Protein AF-0000000086144059 (afdb_homodimer)

Sequence (1242 aa):
MADAPVRRPHKRPRPQSSCAICHRRKVKCSKTLPCLQCQKHGCPDECRYDGLQPSRTSVTITPANAAEQAVTGHDAATTNTSDAELRSHLDSADASRQYIHGIIQADKLQVWKESKYAPHTWDSNSGTPRGRTYSTGVLPVFDPVMIYIGRQALSHHDIEPNETVTRRKSRMADLIQGTAESLYADLPPITTCLELIAQYYETWHTVLALIDRSAFDKSFDDMLAEPQKKTSACWEVTCALVLALANATFASHEARISAERVERWLDMASGLLALMSWCGENSLDLIKASALLSLAEQVLSVDATAAYIRSGTTVRGAMALGLHMRKRDQNPACAEVPVEESLWNAIVEIDQYACLAAGLEPAVPESAVSDAIAYSNGRDLGSDYDLDEHCLRRLLTRSLYVRHKILAVLNGQKHLMIEQTVELSTALSKAFAPISTNQDVPPNFKTFQYDYIFFIYRRYMSALHRVFATQDGEPAYYICRSMAARLARKHLRETCKAWRTDSDPSPFTALLGAKGLMFRCETEHAVVMLCYELYRKADQIQRVLLSVEGGREGLTETLRGFIQMAKAKVKEKQFPQRCFMISAMVDAHNQFAAECEVTSVEYSRAMAVVGSEVKRLIEGSMADAPVRRPHKRPRPQSSCAICHRRKVKCSKTLPCLQCQKHGCPDECRYDGLQPSRTSVTITPANAAEQAVTGHDAATTNTSDAELRSHLDSADASRQYIHGIIQADKLQVWKESKYAPHTWDSNSGTPRGRTYSTGVLPVFDPVMIYIGRQALSHHDIEPNETVTRRKSRMADLIQGTAESLYADLPPITTCLELIAQYYETWHTVLALIDRSAFDKSFDDMLAEPQKKTSACWEVTCALVLALANATFASHEARISAERVERWLDMASGLLALMSWCGENSLDLIKASALLSLAEQVLSVDATAAYIRSGTTVRGAMALGLHMRKRDQNPACAEVPVEESLWNAIVEIDQYACLAAGLEPAVPESAVSDAIAYSNGRDLGSDYDLDEHCLRRLLTRSLYVRHKILAVLNGQKHLMIEQTVELSTALSKAFAPISTNQDVPPNFKTFQYDYIFFIYRRYMSALHRVFATQDGEPAYYICRSMAARLARKHLRETCKAWRTDSDPSPFTALLGAKGLMFRCETEHAVVMLCYELYRKADQIQRVLLSVEGGREGLTETLRGFIQMAKAKVKEKQFPQRCFMISAMVDAHNQFAAECEVTSVEYSRAMAVVGSEVKRLIEGS

pLDDT: mean 75.25, std 21.13, range [19.88, 97.88]

Structure (mmCIF, N/CA/C/O backbone):
data_AF-0000000086144059-model_v1
#
loop_
_entity.id
_entity.type
_entity.pdbx_description
1 polymer 'Zn(2)-C6 fungal-type domain-containing protein'
#
loop_
_atom_site.group_PDB
_atom_site.id
_atom_site.type_symbol
_atom_site.label_atom_id
_atom_site.label_alt_id
_atom_site.label_comp_id
_atom_site.label_asym_id
_atom_site.label_entity_id
_atom_site.label_seq_id
_atom_site.pdbx_PDB_ins_code
_atom_site.Cartn_x
_atom_site.Cartn_y
_atom_site.Cartn_z
_atom_site.occupancy
_atom_site.B_iso_or_equiv
_atom_site.auth_seq_id
_atom_site.auth_comp_id
_atom_site.auth_asym_id
_atom_site.auth_atom_id
_atom_site.pdbx_PDB_model_num
ATOM 1 N N . MET A 1 1 ? -19.641 -19.938 66.312 1 22.5 1 MET A N 1
ATOM 2 C CA . MET A 1 1 ? -18.281 -19.828 65.75 1 22.5 1 MET A CA 1
ATOM 3 C C . MET A 1 1 ? -18.109 -20.703 64.562 1 22.5 1 MET A C 1
ATOM 5 O O . MET A 1 1 ? -17.531 -21.797 64.625 1 22.5 1 MET A O 1
ATOM 9 N N . ALA A 1 2 ? -19.062 -20.797 63.75 1 29.08 2 ALA A N 1
ATOM 10 C CA . ALA A 1 2 ? -19.234 -21.828 62.719 1 29.08 2 ALA A CA 1
ATOM 11 C C . ALA A 1 2 ? -18.125 -21.781 61.688 1 29.08 2 ALA A C 1
ATOM 13 O O . ALA A 1 2 ? -17.734 -20.688 61.25 1 29.08 2 ALA A O 1
ATOM 14 N N . ASP A 1 3 ? -17.188 -22.766 61.656 1 27.58 3 ASP A N 1
ATOM 15 C CA . ASP A 1 3 ? -15.891 -22.906 61 1 27.58 3 ASP A CA 1
ATOM 16 C C . ASP A 1 3 ? -16.031 -22.75 59.5 1 27.58 3 ASP A C 1
ATOM 18 O O . ASP A 1 3 ? -16.984 -23.25 58.906 1 27.58 3 ASP A O 1
ATOM 22 N N . ALA A 1 4 ? -15.531 -21.688 58.938 1 34.12 4 ALA A N 1
ATOM 23 C CA . ALA A 1 4 ? -15.672 -21.266 57.562 1 34.12 4 ALA A CA 1
ATOM 24 C C . ALA A 1 4 ? -15.289 -22.391 56.594 1 34.12 4 ALA A C 1
ATOM 26 O O . ALA A 1 4 ? -14.32 -23.125 56.844 1 34.12 4 ALA A O 1
ATOM 27 N N . PRO A 1 5 ? -16.188 -22.969 55.781 1 31.84 5 PRO A N 1
ATOM 28 C CA . PRO A 1 5 ? -15.961 -24.172 54.969 1 31.84 5 PRO A CA 1
ATOM 29 C C . PRO A 1 5 ? -14.688 -24.078 54.125 1 31.84 5 PRO A C 1
ATOM 31 O O . PRO A 1 5 ? -14.336 -23 53.656 1 31.84 5 PRO A O 1
ATOM 34 N N . VAL A 1 6 ? -13.617 -24.781 54.438 1 32.59 6 VAL A N 1
ATOM 35 C CA . VAL A 1 6 ? -12.289 -24.938 53.844 1 32.59 6 VAL A CA 1
ATOM 36 C C . VAL A 1 6 ? -12.414 -25.266 52.344 1 32.59 6 VAL A C 1
ATOM 38 O O . VAL A 1 6 ? -13.008 -26.281 52 1 32.59 6 VAL A O 1
ATOM 41 N N . ARG A 1 7 ? -12.594 -24.266 51.5 1 32.31 7 ARG A N 1
ATOM 42 C CA . ARG A 1 7 ? -12.727 -24.516 50.062 1 32.31 7 ARG A CA 1
ATOM 43 C C . ARG A 1 7 ? -11.641 -25.453 49.562 1 32.31 7 ARG A C 1
ATOM 45 O O . ARG A 1 7 ? -10.461 -25.25 49.812 1 32.31 7 ARG A O 1
ATOM 52 N N . ARG A 1 8 ? -11.977 -26.719 49.219 1 31.34 8 ARG A N 1
ATOM 53 C CA . ARG A 1 8 ? -11.117 -27.797 48.75 1 31.34 8 ARG A CA 1
ATOM 54 C C . ARG A 1 8 ? -10.242 -27.344 47.594 1 31.34 8 ARG A C 1
ATOM 56 O O . ARG A 1 8 ? -10.664 -26.516 46.781 1 31.34 8 ARG A O 1
ATOM 63 N N . PRO A 1 9 ? -8.922 -27.578 47.625 1 31.41 9 PRO A N 1
ATOM 64 C CA . PRO A 1 9 ? -7.926 -27.219 46.625 1 31.41 9 PRO A CA 1
ATOM 65 C C . PRO A 1 9 ? -8.289 -27.734 45.25 1 31.41 9 PRO A C 1
ATOM 67 O O . PRO A 1 9 ? -8.703 -28.891 45.094 1 31.41 9 PRO A O 1
ATOM 70 N N . HIS A 1 10 ? -8.828 -26.938 44.344 1 31.7 10 HIS A N 1
ATOM 71 C CA . HIS A 1 10 ? -9.219 -27.344 43 1 31.7 10 HIS A CA 1
ATOM 72 C C . HIS A 1 10 ? -8.125 -28.156 42.312 1 31.7 10 HIS A C 1
ATOM 74 O O . HIS A 1 10 ? -6.957 -27.766 42.344 1 31.7 10 HIS A O 1
ATOM 80 N N . LYS A 1 11 ? -8.18 -29.516 42.281 1 30.98 11 LYS A N 1
ATOM 81 C CA . LYS A 1 11 ? -7.293 -30.453 41.625 1 30.98 11 LYS A CA 1
ATOM 82 C C . LYS A 1 11 ? -6.852 -29.906 40.25 1 30.98 11 LYS A C 1
ATOM 84 O O . LYS A 1 11 ? -7.629 -29.25 39.562 1 30.98 11 LYS A O 1
ATOM 89 N N . ARG A 1 12 ? -5.59 -29.875 40.031 1 33.19 12 ARG A N 1
ATOM 90 C CA . ARG A 1 12 ? -4.867 -29.531 38.812 1 33.19 12 ARG A CA 1
ATOM 91 C C . ARG A 1 12 ? -5.438 -30.266 37.594 1 33.19 12 ARG A C 1
ATOM 93 O O . ARG A 1 12 ? -5.664 -31.469 37.656 1 33.19 12 ARG A O 1
ATOM 100 N N . PRO A 1 13 ? -6.066 -29.719 36.656 1 37.62 13 PRO A N 1
ATOM 101 C CA . PRO A 1 13 ? -6.633 -30.469 35.5 1 37.62 13 PRO A CA 1
ATOM 102 C C . PRO A 1 13 ? -5.625 -31.422 34.875 1 37.62 13 PRO A C 1
ATOM 104 O O . PRO A 1 13 ? -4.457 -31.062 34.688 1 37.62 13 PRO A O 1
ATOM 107 N N . ARG A 1 14 ? -5.648 -32.781 34.906 1 39.62 14 ARG A N 1
ATOM 108 C CA . ARG A 1 14 ? -4.855 -33.875 34.312 1 39.62 14 ARG A CA 1
ATOM 109 C C . ARG A 1 14 ? -4.57 -33.594 32.844 1 39.62 14 ARG A C 1
ATOM 111 O O . ARG A 1 14 ? -5.449 -33.156 32.094 1 39.62 14 ARG A O 1
ATOM 118 N N . PRO A 1 15 ? -3.275 -33.688 32.469 1 44.28 15 PRO A N 1
ATOM 119 C CA . PRO A 1 15 ? -2.883 -33.5 31.062 1 44.28 15 PRO A CA 1
ATOM 120 C C . PRO A 1 15 ? -3.621 -34.438 30.109 1 44.28 15 PRO A C 1
ATOM 122 O O . PRO A 1 15 ? -3.873 -35.594 30.453 1 44.28 15 PRO A O 1
ATOM 125 N N . GLN A 1 16 ? -4.34 -34.094 29.188 1 52.22 16 GLN A N 1
ATOM 126 C CA . GLN A 1 16 ? -5.156 -34.844 28.25 1 52.22 16 GLN A CA 1
ATOM 127 C C . GLN A 1 16 ? -4.312 -35.875 27.484 1 52.22 16 GLN A C 1
ATOM 129 O O . GLN A 1 16 ? -3.338 -35.5 26.828 1 52.22 16 GLN A O 1
ATOM 134 N N . SER A 1 17 ? -4.34 -37.156 27.719 1 60.94 17 SER A N 1
ATOM 135 C CA . SER A 1 17 ? -3.586 -38.281 27.156 1 60.94 17 SER A CA 1
ATOM 136 C C . SER A 1 17 ? -4.117 -38.688 25.781 1 60.94 17 SER A C 1
ATOM 138 O O . SER A 1 17 ? -3.5 -39.469 25.078 1 60.94 17 SER A O 1
ATOM 140 N N . SER A 1 18 ? -5.258 -38.219 25.344 1 66.44 18 SER A N 1
ATOM 141 C CA . SER A 1 18 ? -5.863 -38.531 24.062 1 66.44 18 SER A CA 1
ATOM 142 C C . SER A 1 18 ? -5.605 -37.438 23.031 1 66.44 18 SER A C 1
ATOM 144 O O . SER A 1 18 ? -5.371 -36.281 23.391 1 66.44 18 SER A O 1
ATOM 146 N N . CYS A 1 19 ? -5.469 -37.875 21.688 1 65.94 19 CYS A N 1
ATOM 147 C CA . CYS A 1 19 ? -5.312 -36.875 20.641 1 65.94 19 CYS A CA 1
ATOM 148 C C . CYS A 1 19 ? -6.527 -35.969 20.594 1 65.94 19 CYS A C 1
ATOM 150 O O . CYS A 1 19 ? -7.602 -36.312 21.078 1 65.94 19 CYS A O 1
ATOM 152 N N . ALA A 1 20 ? -6.469 -34.906 20.109 1 69.62 20 ALA A N 1
ATOM 153 C CA . ALA A 1 20 ? -7.5 -33.875 20.125 1 69.62 20 ALA A CA 1
ATOM 154 C C . ALA A 1 20 ? -8.773 -34.344 19.453 1 69.62 20 ALA A C 1
ATOM 156 O O . ALA A 1 20 ? -9.883 -34 19.875 1 69.62 20 ALA A O 1
ATOM 157 N N . ILE A 1 21 ? -8.672 -35.219 18.516 1 71.62 21 ILE A N 1
ATOM 158 C CA . ILE A 1 21 ? -9.812 -35.781 17.781 1 71.62 21 ILE A CA 1
ATOM 159 C C . ILE A 1 21 ? -10.508 -36.844 18.625 1 71.62 21 ILE A C 1
ATOM 161 O O . ILE A 1 21 ? -11.734 -36.844 18.766 1 71.62 21 ILE A O 1
ATOM 165 N N . CYS A 1 22 ? -9.758 -37.625 19.188 1 70.56 22 CYS A N 1
ATOM 166 C CA . CYS A 1 22 ? -10.297 -38.688 20.031 1 70.56 22 CYS A CA 1
ATOM 167 C C . CYS A 1 22 ? -10.922 -38.125 21.297 1 70.56 22 CYS A C 1
ATOM 169 O O . CYS A 1 22 ? -11.961 -38.625 21.766 1 70.56 22 CYS A O 1
ATOM 171 N N . HIS A 1 23 ? -10.422 -37.031 21.781 1 71.94 23 HIS A N 1
ATOM 172 C CA . HIS A 1 23 ? -10.953 -36.344 22.938 1 71.94 23 HIS A CA 1
ATOM 173 C C . HIS A 1 23 ? -12.297 -35.688 22.625 1 71.94 23 HIS A C 1
ATOM 175 O O . HIS A 1 23 ? -13.242 -35.781 23.406 1 71.94 23 HIS A O 1
ATOM 181 N N . ARG A 1 24 ? -12.406 -35.25 21.5 1 66.81 24 ARG A N 1
ATOM 182 C CA . ARG A 1 24 ? -13.625 -34.594 21.047 1 66.81 24 ARG A CA 1
ATOM 183 C C . ARG A 1 24 ? -14.719 -35.594 20.766 1 66.81 24 ARG A C 1
ATOM 185 O O . ARG A 1 24 ? -15.891 -35.375 21.062 1 66.81 24 ARG A O 1
ATOM 192 N N . ARG A 1 25 ? -14.344 -36.688 20.312 1 65.62 25 ARG A N 1
ATOM 193 C CA . ARG A 1 25 ? -15.281 -37.75 19.938 1 65.62 25 ARG A CA 1
ATOM 194 C C . ARG A 1 25 ? -15.555 -38.688 21.109 1 65.62 25 ARG A C 1
ATOM 196 O O . ARG A 1 25 ? -16.375 -39.594 21 1 65.62 25 ARG A O 1
ATOM 203 N N . LYS A 1 26 ? -14.93 -38.406 22.203 1 65.44 26 LYS A N 1
ATOM 204 C CA . LYS A 1 26 ? -15.031 -39.188 23.438 1 65.44 26 LYS A CA 1
ATOM 205 C C . LYS A 1 26 ? -14.82 -40.656 23.156 1 65.44 26 LYS A C 1
ATOM 207 O O . LYS A 1 26 ? -15.539 -41.5 23.688 1 65.44 26 LYS A O 1
ATOM 212 N N . VAL A 1 27 ? -13.797 -40.969 22.172 1 74.69 27 VAL A N 1
ATOM 213 C CA . VAL A 1 27 ? -13.43 -42.344 21.906 1 74.69 27 VAL A CA 1
ATOM 214 C C . VAL A 1 27 ? -12.062 -42.656 22.516 1 74.69 27 VAL A C 1
ATOM 216 O O . VAL A 1 27 ? -11.281 -41.719 22.781 1 74.69 27 VAL A O 1
ATOM 219 N N . LYS A 1 28 ? -11.859 -43.938 22.797 1 73.25 28 LYS A N 1
ATOM 220 C CA . LYS A 1 28 ? -10.578 -44.375 23.375 1 73.25 28 LYS A CA 1
ATOM 221 C C . LYS A 1 28 ? -9.453 -44.219 22.359 1 73.25 28 LYS A C 1
ATOM 223 O O . LYS A 1 28 ? -9.477 -44.812 21.281 1 73.25 28 LYS A O 1
ATOM 228 N N . CYS A 1 29 ? -8.461 -43.281 22.609 1 70.12 29 CYS A N 1
ATOM 229 C CA . CYS A 1 29 ? -7.316 -42.969 21.766 1 70.12 29 CYS A CA 1
ATOM 230 C C . CYS A 1 29 ? -6.215 -44 21.938 1 70.12 29 CYS A C 1
ATOM 232 O O . CYS A 1 29 ? -5.949 -44.469 23.047 1 70.12 29 CYS A O 1
ATOM 234 N N . SER A 1 30 ? -5.703 -44.531 20.938 1 69.69 30 SER A N 1
ATOM 235 C CA . SER A 1 30 ? -4.621 -45.5 21.047 1 69.69 30 SER A CA 1
ATOM 236 C C . SER A 1 30 ? -3.316 -44.844 21.469 1 69.69 30 SER A C 1
ATOM 238 O O . SER A 1 30 ? -2.283 -45.5 21.578 1 69.69 30 SER A O 1
ATOM 240 N N . LYS A 1 31 ? -3.26 -43.562 21.703 1 67.06 31 LYS A N 1
ATOM 241 C CA . LYS A 1 31 ? -2.135 -42.75 22.141 1 67.06 31 LYS A CA 1
ATOM 242 C C . LYS A 1 31 ? -0.945 -42.875 21.203 1 67.06 31 LYS A C 1
ATOM 244 O O . LYS A 1 31 ? 0.203 -42.688 21.609 1 67.06 31 LYS A O 1
ATOM 249 N N . THR A 1 32 ? -1.308 -43.219 19.938 1 65.94 32 THR A N 1
ATOM 250 C CA . THR A 1 32 ? -0.311 -43.219 18.875 1 65.94 32 THR A CA 1
ATOM 251 C C . THR A 1 32 ? -0.53 -42.031 17.953 1 65.94 32 THR A C 1
ATOM 253 O O . THR A 1 32 ? -1.619 -41.438 17.922 1 65.94 32 THR A O 1
ATOM 256 N N . LEU A 1 33 ? 0.548 -41.406 17.453 1 63.09 33 LEU A N 1
ATOM 257 C CA . LEU A 1 33 ? 0.432 -40.312 16.484 1 63.09 33 LEU A CA 1
ATOM 258 C C . LEU A 1 33 ? 0.779 -40.812 15.078 1 63.09 33 LEU A C 1
ATOM 260 O O . LEU A 1 33 ? 1.933 -41.125 14.797 1 63.09 33 LEU A O 1
ATOM 264 N N . PRO A 1 34 ? -0.367 -40.875 14.094 1 65.19 34 PRO A N 1
ATOM 265 C CA . PRO A 1 34 ? -1.793 -40.656 14.352 1 65.19 34 PRO A CA 1
ATOM 266 C C . PRO A 1 34 ? -2.438 -41.812 15.125 1 65.19 34 PRO A C 1
ATOM 268 O O . PRO A 1 34 ? -2.006 -42.969 15.008 1 65.19 34 PRO A O 1
ATOM 271 N N . CYS A 1 35 ? -3.416 -41.5 15.844 1 67.94 35 CYS A N 1
ATOM 272 C CA . CYS A 1 35 ? -4.02 -42.531 16.656 1 67.94 35 CYS A CA 1
ATOM 273 C C . CYS A 1 35 ? -4.875 -43.469 15.797 1 67.94 35 CYS A C 1
ATOM 275 O O . CYS A 1 35 ? -5.32 -43.062 14.719 1 67.94 35 CYS A O 1
ATOM 277 N N . LEU A 1 36 ? -4.902 -44.719 16.125 1 69.06 36 LEU A N 1
ATOM 278 C CA . LEU A 1 36 ? -5.586 -45.75 15.375 1 69.06 36 LEU A CA 1
ATOM 279 C C . LEU A 1 36 ? -7.02 -45.344 15.062 1 69.06 36 LEU A C 1
ATOM 281 O O . LEU A 1 36 ? -7.566 -45.75 14.023 1 69.06 36 LEU A O 1
ATOM 285 N N . GLN A 1 37 ? -7.551 -44.5 15.812 1 72.5 37 GLN A N 1
ATOM 286 C CA . GLN A 1 37 ? -8.914 -44.031 15.609 1 72.5 37 GLN A CA 1
ATOM 287 C C . GLN A 1 37 ? -8.961 -42.969 14.508 1 72.5 37 GLN A C 1
ATOM 289 O O . GLN A 1 37 ? -9.852 -43 13.656 1 72.5 37 GLN A O 1
ATOM 294 N N . CYS A 1 38 ? -8.047 -42.156 14.555 1 66.56 38 CYS A N 1
ATOM 295 C CA . CYS A 1 38 ? -7.957 -41.125 13.508 1 66.56 38 CYS A CA 1
ATOM 296 C C . CYS A 1 38 ? -7.645 -41.781 12.156 1 66.56 38 CYS A C 1
ATOM 298 O O . CYS A 1 38 ? -8.156 -41.312 11.133 1 66.56 38 CYS A O 1
ATOM 300 N N . GLN A 1 39 ? -6.914 -42.812 12.141 1 65.31 39 GLN A N 1
ATOM 301 C CA . GLN A 1 39 ? -6.637 -43.594 10.953 1 65.31 39 GLN A CA 1
ATOM 302 C C . GLN A 1 39 ? -7.91 -44.281 10.43 1 65.31 39 GLN A C 1
ATOM 304 O O . GLN A 1 39 ? -8.18 -44.25 9.227 1 65.31 39 GLN A O 1
ATOM 309 N N . LYS A 1 40 ? -8.648 -44.875 11.336 1 66.69 40 LYS A N 1
ATOM 310 C CA . LYS A 1 40 ? -9.867 -45.594 10.992 1 66.69 40 LYS A CA 1
ATOM 311 C C . LYS A 1 40 ? -10.945 -44.656 10.477 1 66.69 40 LYS A C 1
ATOM 313 O O . LYS A 1 40 ? -11.727 -45.031 9.586 1 66.69 40 LYS A O 1
ATOM 318 N N . HIS A 1 41 ? -10.906 -43.5 10.984 1 66.69 41 HIS A N 1
ATOM 319 C CA . HIS A 1 41 ? -11.977 -42.562 10.625 1 66.69 41 HIS A CA 1
ATOM 320 C C . HIS A 1 41 ? -11.523 -41.625 9.531 1 66.69 41 HIS A C 1
ATOM 322 O O . HIS A 1 41 ? -12.211 -40.625 9.227 1 66.69 41 HIS A O 1
ATOM 328 N N . GLY A 1 42 ? -10.406 -41.938 8.969 1 53.56 42 GLY A N 1
ATOM 329 C CA . GLY A 1 42 ? -9.914 -41.25 7.789 1 53.56 42 GLY A CA 1
ATOM 330 C C . GLY A 1 42 ? -9.438 -39.844 8.086 1 53.56 42 GLY A C 1
ATOM 331 O O . GLY A 1 42 ? -9.453 -38.969 7.207 1 53.56 42 GLY A O 1
ATOM 332 N N . CYS A 1 43 ? -9.258 -39.562 9.305 1 51.81 43 CYS A N 1
ATOM 333 C CA . CYS A 1 43 ? -8.766 -38.25 9.648 1 51.81 43 CYS A CA 1
ATOM 334 C C . CYS A 1 43 ? -7.363 -38.312 10.242 1 51.81 43 CYS A C 1
ATOM 336 O O . CYS A 1 43 ? -7.086 -37.688 11.273 1 51.81 43 CYS A O 1
ATOM 338 N N . PRO A 1 44 ? -6.523 -39 9.766 1 60.59 44 PRO A N 1
ATOM 339 C CA . PRO A 1 44 ? -5.195 -39.156 10.359 1 60.59 44 PRO A CA 1
ATOM 340 C C . PRO A 1 44 ? -4.402 -37.875 10.414 1 60.59 44 PRO A C 1
ATOM 342 O O . PRO A 1 44 ? -3.617 -37.656 11.336 1 60.59 44 PRO A O 1
ATOM 345 N N . ASP A 1 45 ? -4.707 -37.031 9.562 1 53.69 45 ASP A N 1
ATOM 346 C CA . ASP A 1 45 ? -3.916 -35.812 9.414 1 53.69 45 ASP A CA 1
ATOM 347 C C . ASP A 1 45 ? -4.324 -34.75 10.445 1 53.69 45 ASP A C 1
ATOM 349 O O . ASP A 1 45 ? -3.598 -33.781 10.672 1 53.69 45 ASP A O 1
ATOM 353 N N . GLU A 1 46 ? -5.371 -34.969 11.07 1 59.06 46 GLU A N 1
ATOM 354 C CA . GLU A 1 46 ? -5.891 -34.062 12.102 1 59.06 46 GLU A CA 1
ATOM 355 C C . GLU A 1 46 ? -5.574 -34.594 13.5 1 59.06 46 GLU A C 1
ATOM 357 O O . GLU A 1 46 ? -5.914 -33.938 14.5 1 59.06 46 GLU A O 1
ATOM 362 N N . CYS A 1 47 ? -4.863 -35.719 13.664 1 61.19 47 CYS A N 1
ATOM 363 C CA . CYS A 1 47 ? -4.574 -36.344 14.953 1 61.19 47 CYS A CA 1
ATOM 364 C C . CYS A 1 47 ? -3.479 -35.594 15.688 1 61.19 47 CYS A C 1
ATOM 366 O O . CYS A 1 47 ? -2.35 -35.469 15.203 1 61.19 47 CYS A O 1
ATOM 368 N N . ARG A 1 48 ? -3.85 -34.906 16.859 1 65.5 48 ARG A N 1
ATOM 369 C CA . ARG A 1 48 ? -2.863 -34.156 17.625 1 65.5 48 ARG A CA 1
ATOM 370 C C . ARG A 1 48 ? -3.092 -34.344 19.125 1 65.5 48 ARG A C 1
ATOM 372 O O . ARG A 1 48 ? -4.227 -34.531 19.562 1 65.5 48 ARG A O 1
ATOM 379 N N . TYR A 1 49 ? -1.979 -34.562 19.938 1 58.47 49 TYR A N 1
ATOM 380 C CA . TYR A 1 49 ? -2.021 -34.656 21.406 1 58.47 49 TYR A CA 1
ATOM 381 C C . TYR A 1 49 ? -1.623 -33.344 22.031 1 58.47 49 TYR A C 1
ATOM 383 O O . TYR A 1 49 ? -0.565 -32.781 21.719 1 58.47 49 TYR A O 1
ATOM 391 N N . ASP A 1 50 ? -2.426 -32.75 22.734 1 50.31 50 ASP A N 1
ATOM 392 C CA . ASP A 1 50 ? -2.227 -31.422 23.312 1 50.31 50 ASP A CA 1
ATOM 393 C C . ASP A 1 50 ? -1.234 -31.469 24.469 1 50.31 50 ASP A C 1
ATOM 395 O O . ASP A 1 50 ? -0.832 -30.422 25 1 50.31 50 ASP A O 1
ATOM 399 N N . GLY A 1 51 ? -0.738 -32.906 25.062 1 43.69 51 GLY A N 1
ATOM 400 C CA . GLY A 1 51 ? 0.165 -32.938 26.203 1 43.69 51 GLY A CA 1
ATOM 401 C C . GLY A 1 51 ? 1.364 -33.844 26 1 43.69 51 GLY A C 1
ATOM 402 O O . GLY A 1 51 ? 2.406 -33.406 25.516 1 43.69 51 GLY A O 1
ATOM 403 N N . LEU A 1 52 ? 1.453 -35.188 26.812 1 39.75 52 LEU A N 1
ATOM 404 C CA . LEU A 1 52 ? 2.592 -36.062 27.031 1 39.75 52 LEU A CA 1
ATOM 405 C C . LEU A 1 52 ? 2.846 -36.938 25.797 1 39.75 52 LEU A C 1
ATOM 407 O O . LEU A 1 52 ? 1.902 -37.438 25.188 1 39.75 52 LEU A O 1
ATOM 411 N N . GLN A 1 53 ? 4.098 -36.844 25.297 1 36.88 53 GLN A N 1
ATOM 412 C CA . GLN A 1 53 ? 4.559 -37.625 24.156 1 36.88 53 GLN A CA 1
ATOM 413 C C . GLN A 1 53 ? 4.504 -39.125 24.484 1 36.88 53 GLN A C 1
ATOM 415 O O . GLN A 1 53 ? 5.164 -39.594 25.406 1 36.88 53 GLN A O 1
ATOM 420 N N . PRO A 1 54 ? 3.443 -39.906 24.125 1 33.53 54 PRO A N 1
ATOM 421 C CA . PRO A 1 54 ? 3.527 -41.312 24.5 1 33.53 54 PRO A CA 1
ATOM 422 C C . PRO A 1 54 ? 4.742 -42.031 23.891 1 33.53 54 PRO A C 1
ATOM 424 O O . PRO A 1 54 ? 5.309 -41.531 22.906 1 33.53 54 PRO A O 1
ATOM 427 N N . SER A 1 55 ? 5.449 -42.938 24.75 1 30.44 55 SER A N 1
ATOM 428 C CA . SER A 1 55 ? 6.586 -43.75 24.375 1 30.44 55 SER A CA 1
ATOM 429 C C . SER A 1 55 ? 6.277 -44.562 23.109 1 30.44 55 SER A C 1
ATOM 431 O O . SER A 1 55 ? 5.176 -45.094 22.969 1 30.44 55 SER A O 1
ATOM 433 N N . ARG A 1 56 ? 7.012 -44.469 22.141 1 32.31 56 ARG A N 1
ATOM 434 C CA . ARG A 1 56 ? 6.93 -45.156 20.859 1 32.31 56 ARG A CA 1
ATOM 435 C C . ARG A 1 56 ? 6.973 -46.656 21.047 1 32.31 56 ARG A C 1
ATOM 437 O O . ARG A 1 56 ? 8.023 -47.219 21.359 1 32.31 56 ARG A O 1
ATOM 444 N N . THR A 1 57 ? 6.02 -47.375 21.844 1 25.72 57 THR A N 1
ATOM 445 C CA . THR A 1 57 ? 6.262 -48.812 22 1 25.72 57 THR A CA 1
ATOM 446 C C . THR A 1 57 ? 6.242 -49.5 20.641 1 25.72 57 THR A C 1
ATOM 448 O O . THR A 1 57 ? 5.445 -49.156 19.766 1 25.72 57 THR A O 1
ATOM 451 N N . SER A 1 58 ? 7.23 -50.406 20.438 1 25.75 58 SER A N 1
ATOM 452 C CA . SER A 1 58 ? 7.535 -51.312 19.328 1 25.75 58 SER A CA 1
ATOM 453 C C . SER A 1 58 ? 6.363 -52.25 19.031 1 25.75 58 SER A C 1
ATOM 455 O O . SER A 1 58 ? 6.031 -53.125 19.844 1 25.75 58 SER A O 1
ATOM 457 N N . VAL A 1 59 ? 5.273 -51.75 18.5 1 25.94 59 VAL A N 1
ATOM 458 C CA . VAL A 1 59 ? 4.086 -52.594 18.312 1 25.94 59 VAL A CA 1
ATOM 459 C C . VAL A 1 59 ? 4.441 -53.812 17.5 1 25.94 59 VAL A C 1
ATOM 461 O O . VAL A 1 59 ? 5 -53.719 16.406 1 25.94 59 VAL A O 1
ATOM 464 N N . THR A 1 60 ? 4.684 -54.938 18.188 1 23.47 60 THR A N 1
ATOM 465 C CA . THR A 1 60 ? 4.703 -56.281 17.609 1 23.47 60 THR A CA 1
ATOM 466 C C . THR A 1 60 ? 3.41 -56.562 16.844 1 23.47 60 THR A C 1
ATOM 468 O O . THR A 1 60 ? 2.32 -56.469 17.422 1 23.47 60 THR A O 1
ATOM 471 N N . ILE A 1 61 ? 3.451 -56.469 15.562 1 22.48 61 ILE A N 1
ATOM 472 C CA . ILE A 1 61 ? 2.434 -56.656 14.531 1 22.48 61 ILE A CA 1
ATOM 473 C C . ILE A 1 61 ? 1.817 -58.062 14.656 1 22.48 61 ILE A C 1
ATOM 475 O O . ILE A 1 61 ? 2.48 -59.062 14.391 1 22.48 61 ILE A O 1
ATOM 479 N N . THR A 1 62 ? 1.084 -58.375 15.82 1 22.7 62 THR A N 1
ATOM 480 C CA . THR A 1 62 ? 0.481 -59.688 15.766 1 22.7 62 THR A CA 1
ATOM 481 C C . THR A 1 62 ? -0.502 -59.812 14.602 1 22.7 62 THR A C 1
ATOM 483 O O . THR A 1 62 ? -1.236 -58.844 14.32 1 22.7 62 THR A O 1
ATOM 486 N N . PRO A 1 63 ? -0.577 -61.031 13.859 1 22.59 63 PRO A N 1
ATOM 487 C CA . PRO A 1 63 ? -1.234 -61.438 12.617 1 22.59 63 PRO A CA 1
ATOM 488 C C . PRO A 1 63 ? -2.756 -61.469 12.75 1 22.59 63 PRO A C 1
ATOM 490 O O . PRO A 1 63 ? -3.283 -62.25 13.547 1 22.59 63 PRO A O 1
ATOM 493 N N . ALA A 1 64 ? -3.439 -60.375 12.977 1 20.69 64 ALA A N 1
ATOM 494 C CA . ALA A 1 64 ? -4.871 -60.438 13.258 1 20.69 64 ALA A CA 1
ATOM 495 C C . ALA A 1 64 ? -5.605 -61.25 12.203 1 20.69 64 ALA A C 1
ATOM 497 O O . ALA A 1 64 ? -5.281 -61.188 11.016 1 20.69 64 ALA A O 1
ATOM 498 N N . ASN A 1 65 ? -6.301 -62.344 12.547 1 20.5 65 ASN A N 1
ATOM 499 C CA . ASN A 1 65 ? -7.16 -63.375 11.938 1 20.5 65 ASN A CA 1
ATOM 500 C C . ASN A 1 65 ? -8.32 -62.719 11.18 1 20.5 65 ASN A C 1
ATOM 502 O O . ASN A 1 65 ? -8.828 -61.688 11.57 1 20.5 65 ASN A O 1
ATOM 506 N N . ALA A 1 66 ? -8.672 -63.312 9.945 1 21.34 66 ALA A N 1
ATOM 507 C CA . ALA A 1 66 ? -9.477 -63.094 8.742 1 21.34 66 ALA A CA 1
ATOM 508 C C . ALA A 1 66 ? -10.969 -63.156 9.062 1 21.34 66 ALA A C 1
ATOM 510 O O . ALA A 1 66 ? -11.656 -64.125 8.727 1 21.34 66 ALA A O 1
ATOM 511 N N . ALA A 1 67 ? -11.461 -62.844 10.242 1 20.73 67 ALA A N 1
ATOM 512 C CA . ALA A 1 67 ? -12.828 -63.281 10.461 1 20.73 67 ALA A CA 1
ATOM 513 C C . ALA A 1 67 ? -13.773 -62.688 9.422 1 20.73 67 ALA A C 1
ATOM 515 O O . ALA A 1 67 ? -13.656 -61.531 9.062 1 20.73 67 ALA A O 1
ATOM 516 N N . GLU A 1 68 ? -14.555 -63.531 8.609 1 20.64 68 GLU A N 1
ATOM 517 C CA . GLU A 1 68 ? -15.508 -63.625 7.508 1 20.64 68 GLU A CA 1
ATOM 518 C C . GLU A 1 68 ? -16.812 -62.906 7.852 1 20.64 68 GLU A C 1
ATOM 520 O O . GLU A 1 68 ? -17.672 -63.469 8.539 1 20.64 68 GLU A O 1
ATOM 525 N N . GLN A 1 69 ? -16.75 -61.719 8.477 1 19.88 69 GLN A N 1
ATOM 526 C CA . GLN A 1 69 ? -18.047 -61.312 8.992 1 19.88 69 GLN A CA 1
ATOM 527 C C . GLN A 1 69 ? -19.078 -61.188 7.871 1 19.88 69 GLN A C 1
ATOM 529 O O . GLN A 1 69 ? -18.781 -60.688 6.789 1 19.88 69 GLN A O 1
ATOM 534 N N . ALA A 1 70 ? -20.156 -61.969 7.922 1 22.14 70 ALA A N 1
ATOM 535 C CA . ALA A 1 70 ? -21.422 -62.25 7.25 1 22.14 70 ALA A CA 1
ATOM 536 C C . ALA A 1 70 ? -22.25 -60.969 7.086 1 22.14 70 ALA A C 1
ATOM 538 O O . ALA A 1 70 ? -22.516 -60.281 8.062 1 22.14 70 ALA A O 1
ATOM 539 N N . VAL A 1 71 ? -22.156 -60.312 5.91 1 20.52 71 VAL A N 1
ATOM 540 C CA . VAL A 1 71 ? -22.734 -59.094 5.336 1 20.52 71 VAL A CA 1
ATOM 541 C C . VAL A 1 71 ? -24.25 -59.188 5.383 1 20.52 71 VAL A C 1
ATOM 543 O O . VAL A 1 71 ? -24.859 -59.906 4.602 1 20.52 71 VAL A O 1
ATOM 546 N N . THR A 1 72 ? -24.844 -59.5 6.543 1 21.23 72 THR A N 1
ATOM 547 C CA . THR A 1 72 ? -26.297 -59.594 6.441 1 21.23 72 THR A CA 1
ATOM 548 C C . THR A 1 72 ? -26.891 -58.312 5.867 1 21.23 72 THR A C 1
ATOM 550 O O . THR A 1 72 ? -26.328 -57.25 6.055 1 21.23 72 THR A O 1
ATOM 553 N N . GLY A 1 73 ? -27.844 -58.375 4.902 1 19.98 73 GLY A N 1
ATOM 554 C CA . GLY A 1 73 ? -28.578 -57.594 3.912 1 19.98 73 GLY A CA 1
ATOM 555 C C . GLY A 1 73 ? -29.422 -56.5 4.52 1 19.98 73 GLY A C 1
ATOM 556 O O . GLY A 1 73 ? -30.297 -55.938 3.85 1 19.98 73 GLY A O 1
ATOM 557 N N . HIS A 1 74 ? -29.188 -56.094 5.738 1 21.81 74 HIS A N 1
ATOM 558 C CA . HIS A 1 74 ? -30.344 -55.375 6.254 1 21.81 74 HIS A CA 1
ATOM 559 C C . HIS A 1 74 ? -30.641 -54.125 5.422 1 21.81 74 HIS A C 1
ATOM 561 O O . HIS A 1 74 ? -29.719 -53.469 4.93 1 21.81 74 HIS A O 1
ATOM 567 N N . ASP A 1 75 ? -31.938 -53.938 4.961 1 22.03 75 ASP A N 1
ATOM 568 C CA . ASP A 1 75 ? -32.719 -53 4.152 1 22.03 75 ASP A CA 1
ATOM 569 C C . ASP A 1 75 ? -32.625 -51.594 4.703 1 22.03 75 ASP A C 1
ATOM 571 O O . ASP A 1 75 ? -33.156 -51.281 5.781 1 22.03 75 ASP A O 1
ATOM 575 N N . ALA A 1 76 ? -31.5 -50.969 4.703 1 22.23 76 ALA A N 1
ATOM 576 C CA . ALA A 1 76 ? -31.25 -49.688 5.352 1 22.23 76 ALA A CA 1
ATOM 577 C C . ALA A 1 76 ? -32.188 -48.594 4.805 1 22.23 76 ALA A C 1
ATOM 579 O O . ALA A 1 76 ? -32.156 -48.312 3.604 1 22.23 76 ALA A O 1
ATOM 580 N N . ALA A 1 77 ? -33.25 -48.375 5.363 1 24.05 77 ALA A N 1
ATOM 581 C CA . ALA A 1 77 ? -34.25 -47.344 5.203 1 24.05 77 ALA A CA 1
ATOM 582 C C . ALA A 1 77 ? -33.594 -45.969 5.242 1 24.05 77 ALA A C 1
ATOM 584 O O . ALA A 1 77 ? -32.688 -45.719 6.047 1 24.05 77 ALA A O 1
ATOM 585 N N . THR A 1 78 ? -33.594 -45.156 4.207 1 25.44 78 THR A N 1
ATOM 586 C CA . THR A 1 78 ? -33.062 -43.906 3.646 1 25.44 78 THR A CA 1
ATOM 587 C C . THR A 1 78 ? -33.375 -42.719 4.566 1 25.44 78 THR A C 1
ATOM 589 O O . THR A 1 78 ? -34.375 -42.031 4.391 1 25.44 78 THR A O 1
ATOM 592 N N . THR A 1 79 ? -33.312 -42.906 5.918 1 27.42 79 THR A N 1
ATOM 593 C CA . THR A 1 79 ? -33.75 -41.781 6.738 1 27.42 79 THR A CA 1
ATOM 594 C C . THR A 1 79 ? -32.938 -40.531 6.434 1 27.42 79 THR A C 1
ATOM 596 O O . THR A 1 79 ? -31.75 -40.594 6.109 1 27.42 79 THR A O 1
ATOM 599 N N . ASN A 1 80 ? -33.625 -39.25 6.531 1 29.16 80 ASN A N 1
ATOM 600 C CA . ASN A 1 80 ? -33.438 -37.844 6.273 1 29.16 80 ASN A CA 1
ATOM 601 C C . ASN A 1 80 ? -32.25 -37.281 7.078 1 29.16 80 ASN A C 1
ATOM 603 O O . ASN A 1 80 ? -32.438 -36.719 8.141 1 29.16 80 ASN A O 1
ATOM 607 N N . THR A 1 81 ? -31.297 -38.031 7.246 1 31.94 81 THR A N 1
ATOM 608 C CA . THR A 1 81 ? -30.078 -37.812 8.016 1 31.94 81 THR A CA 1
ATOM 609 C C . THR A 1 81 ? -29.297 -36.625 7.473 1 31.94 81 THR A C 1
ATOM 611 O O . THR A 1 81 ? -28.188 -36.312 7.941 1 31.94 81 THR A O 1
ATOM 614 N N . SER A 1 82 ? -29.891 -36.062 6.48 1 34.38 82 SER A N 1
ATOM 615 C CA . SER A 1 82 ? -29.094 -35.031 5.805 1 34.38 82 SER A CA 1
ATOM 616 C C . SER A 1 82 ? -28.922 -33.812 6.684 1 34.38 82 SER A C 1
ATOM 618 O O . SER A 1 82 ? -27.875 -33.156 6.664 1 34.38 82 SER A O 1
ATOM 620 N N . ASP A 1 83 ? -30.016 -33.562 7.496 1 34.94 83 ASP A N 1
ATOM 621 C CA . ASP A 1 83 ? -30.047 -32.281 8.227 1 34.94 83 ASP A CA 1
ATOM 622 C C . ASP A 1 83 ? -29.141 -32.344 9.453 1 34.94 83 ASP A C 1
ATOM 624 O O . ASP A 1 83 ? -28.547 -31.328 9.836 1 34.94 83 ASP A O 1
ATOM 628 N N . ALA A 1 84 ? -29.031 -33.5 10.086 1 37.16 84 ALA A N 1
ATOM 629 C CA . ALA A 1 84 ? -28.328 -33.562 11.359 1 37.16 84 ALA A CA 1
ATOM 630 C C . ALA A 1 84 ? -26.828 -33.406 11.164 1 37.16 84 ALA A C 1
ATOM 632 O O . ALA A 1 84 ? -26.141 -32.781 11.992 1 37.16 84 ALA A O 1
ATOM 633 N N . GLU A 1 85 ? -26.281 -34 10.164 1 37.91 85 GLU A N 1
ATOM 634 C CA . GLU A 1 85 ? -24.844 -33.906 9.914 1 37.91 85 GLU A CA 1
ATOM 635 C C . GLU A 1 85 ? -24.438 -32.5 9.547 1 37.91 85 GLU A C 1
ATOM 637 O O . GLU A 1 85 ? -23.359 -32.031 9.953 1 37.91 85 GLU A O 1
ATOM 642 N N . LEU A 1 86 ? -25.391 -31.859 8.977 1 32.72 86 LEU A N 1
ATOM 643 C CA . LEU A 1 86 ? -25.109 -30.469 8.625 1 32.72 86 LEU A CA 1
ATOM 644 C C . LEU A 1 86 ? -25.125 -29.578 9.867 1 32.72 86 LEU A C 1
ATOM 646 O O . LEU A 1 86 ? -24.312 -28.656 9.984 1 32.72 86 LEU A O 1
ATOM 650 N N . ARG A 1 87 ? -25.969 -29.938 10.867 1 42.88 87 ARG A N 1
ATOM 651 C CA . ARG A 1 87 ? -26.016 -29.188 12.117 1 42.88 87 ARG A CA 1
ATOM 652 C C . ARG A 1 87 ? -24.719 -29.359 12.898 1 42.88 87 ARG A C 1
ATOM 654 O O . ARG A 1 87 ? -24.25 -28.422 13.539 1 42.88 87 ARG A O 1
ATOM 661 N N . SER A 1 88 ? -24.219 -30.438 12.945 1 41.19 88 SER A N 1
ATOM 662 C CA . SER A 1 88 ? -22.938 -30.672 13.633 1 41.19 88 SER A CA 1
ATOM 663 C C . SER A 1 88 ? -21.812 -29.875 12.977 1 41.19 88 SER A C 1
ATOM 665 O O . SER A 1 88 ? -20.922 -29.391 13.664 1 41.19 88 SER A O 1
ATOM 667 N N . HIS A 1 89 ? -21.875 -29.672 11.773 1 38.44 89 HIS A N 1
ATOM 668 C CA . HIS A 1 89 ? -20.875 -28.922 11.023 1 38.44 89 HIS A CA 1
ATOM 669 C C . HIS A 1 89 ? -21.031 -27.422 11.258 1 38.44 89 HIS A C 1
ATOM 671 O O . HIS A 1 89 ? -20.047 -26.672 11.203 1 38.44 89 HIS A O 1
ATOM 677 N N . LEU A 1 90 ? -22.234 -27.094 11.594 1 40.25 90 LEU A N 1
ATOM 678 C CA . LEU A 1 90 ? -22.547 -25.703 11.945 1 40.25 90 LEU A CA 1
ATOM 679 C C . LEU A 1 90 ? -21.938 -25.328 13.297 1 40.25 90 LEU A C 1
ATOM 681 O O . LEU A 1 90 ? -21.406 -24.234 13.461 1 40.25 90 LEU A O 1
ATOM 685 N N . ASP A 1 91 ? -22.156 -26.141 14.203 1 43.91 91 ASP A N 1
ATOM 686 C CA . ASP A 1 91 ? -21.516 -25.953 15.508 1 43.91 91 ASP A CA 1
ATOM 687 C C . ASP A 1 91 ? -20.016 -25.781 15.359 1 43.91 91 ASP A C 1
ATOM 689 O O . ASP A 1 91 ? -19.391 -25 16.078 1 43.91 91 ASP A O 1
ATOM 693 N N . SER A 1 92 ? -19.531 -26.25 14.289 1 43.97 92 SER A N 1
ATOM 694 C CA . SER A 1 92 ? -18.109 -26.156 14.016 1 43.97 92 SER A CA 1
ATOM 695 C C . SER A 1 92 ? -17.75 -24.797 13.406 1 43.97 92 SER A C 1
ATOM 697 O O . SER A 1 92 ? -16.672 -24.25 13.688 1 43.97 92 SER A O 1
ATOM 699 N N . ALA A 1 93 ? -18.672 -24.219 12.727 1 45.84 93 ALA A N 1
ATOM 700 C CA . ALA A 1 93 ? -18.453 -22.891 12.172 1 45.84 93 ALA A CA 1
ATOM 701 C C . ALA A 1 93 ? -18.422 -21.844 13.273 1 45.84 93 ALA A C 1
ATOM 703 O O . ALA A 1 93 ? -17.594 -20.922 13.258 1 45.84 93 ALA A O 1
ATOM 704 N N . ASP A 1 94 ? -19.406 -21.891 14.156 1 46.78 94 ASP A N 1
ATOM 705 C CA . ASP A 1 94 ? -19.391 -21 15.32 1 46.78 94 ASP A CA 1
ATOM 706 C C . ASP A 1 94 ? -18.109 -21.172 16.125 1 46.78 94 ASP A C 1
ATOM 708 O O . ASP A 1 94 ? -17.531 -20.188 16.594 1 46.78 94 ASP A O 1
ATOM 712 N N . ALA A 1 95 ? -17.766 -22.359 16.156 1 46.12 95 ALA A N 1
ATOM 713 C CA . ALA A 1 95 ? -16.5 -22.656 16.812 1 46.12 95 ALA A CA 1
ATOM 714 C C . ALA A 1 95 ? -15.328 -22.047 16.047 1 46.12 95 ALA A C 1
ATOM 716 O O . ALA A 1 95 ? -14.383 -21.531 16.656 1 46.12 95 ALA A O 1
ATOM 717 N N . SER A 1 96 ? -15.531 -21.969 14.797 1 48.09 96 SER A N 1
ATOM 718 C CA . SER A 1 96 ? -14.492 -21.391 13.961 1 48.09 96 SER A CA 1
ATOM 719 C C . SER A 1 96 ? -14.414 -19.875 14.148 1 48.09 96 SER A C 1
ATOM 721 O O . SER A 1 96 ? -13.32 -19.312 14.242 1 48.09 96 SER A O 1
ATOM 723 N N . ARG A 1 97 ? -15.508 -19.344 14.219 1 48.78 97 ARG A N 1
ATOM 724 C CA . ARG A 1 97 ? -15.555 -17.906 14.445 1 48.78 97 ARG A CA 1
ATOM 725 C C . ARG A 1 97 ? -14.945 -17.547 15.789 1 48.78 97 ARG A C 1
ATOM 727 O O . ARG A 1 97 ? -14.172 -16.594 15.891 1 48.78 97 ARG A O 1
ATOM 734 N N . GLN A 1 98 ? -15.492 -18.219 16.75 1 50.38 98 GLN A N 1
ATOM 735 C CA . GLN A 1 98 ? -14.938 -18.016 18.078 1 50.38 98 GLN A CA 1
ATOM 736 C C . GLN A 1 98 ? -13.43 -18.266 18.094 1 50.38 98 GLN A C 1
ATOM 738 O O . GLN A 1 98 ? -12.68 -17.547 18.75 1 50.38 98 GLN A O 1
ATOM 743 N N . TYR A 1 99 ? -13.18 -19.109 17.25 1 46.03 99 TYR A N 1
ATOM 744 C CA . TYR A 1 99 ? -11.758 -19.422 17.172 1 46.03 99 TYR A CA 1
ATOM 745 C C . TYR A 1 99 ? -10.992 -18.312 16.484 1 46.03 99 TYR A C 1
ATOM 747 O O . TYR A 1 99 ? -9.938 -17.875 16.953 1 46.03 99 TYR A O 1
ATOM 755 N N . ILE A 1 100 ? -11.547 -17.844 15.43 1 49.5 100 ILE A N 1
ATOM 756 C CA . ILE A 1 100 ? -10.883 -16.766 14.719 1 49.5 100 ILE A CA 1
ATOM 757 C C . ILE A 1 100 ? -10.812 -15.531 15.617 1 49.5 100 ILE A C 1
ATOM 759 O O . ILE A 1 100 ? -9.781 -14.844 15.664 1 49.5 100 ILE A O 1
ATOM 763 N N . HIS A 1 101 ? -11.953 -15.32 16.203 1 51.75 101 HIS A N 1
ATOM 764 C CA . HIS A 1 101 ? -11.93 -14.25 17.188 1 51.75 101 HIS A CA 1
ATOM 765 C C . HIS A 1 101 ? -10.883 -14.516 18.266 1 51.75 101 HIS A C 1
ATOM 767 O O . HIS A 1 101 ? -10.203 -13.594 18.734 1 51.75 101 HIS A O 1
ATOM 773 N N . GLY A 1 102 ? -10.812 -15.797 18.594 1 45.78 102 GLY A N 1
ATOM 774 C CA . GLY A 1 102 ? -9.766 -16.203 19.516 1 45.78 102 GLY A CA 1
ATOM 775 C C . GLY A 1 102 ? -8.367 -15.977 18.969 1 45.78 102 GLY A C 1
ATOM 776 O O . GLY A 1 102 ? -7.48 -15.523 19.703 1 45.78 102 GLY A O 1
ATOM 777 N N . ILE A 1 103 ? -8.289 -16.219 17.719 1 47 103 ILE A N 1
ATOM 778 C CA . ILE A 1 103 ? -6.996 -16 17.078 1 47 103 ILE A CA 1
ATOM 779 C C . ILE A 1 103 ? -6.664 -14.508 17.078 1 47 103 ILE A C 1
ATOM 781 O O . ILE A 1 103 ? -5.527 -14.125 17.359 1 47 103 ILE A O 1
ATOM 785 N N . ILE A 1 104 ? -7.699 -13.781 16.703 1 48.47 104 ILE A N 1
ATOM 786 C CA . ILE A 1 104 ? -7.508 -12.336 16.703 1 48.47 104 ILE A CA 1
ATOM 787 C C . ILE A 1 104 ? -7.066 -11.859 18.078 1 48.47 104 ILE A C 1
ATOM 789 O O . ILE A 1 104 ? -6.145 -11.047 18.203 1 48.47 104 ILE A O 1
ATOM 793 N N . GLN A 1 105 ? -7.766 -12.453 19.016 1 46.5 105 GLN A N 1
ATOM 794 C CA . GLN A 1 105 ? -7.449 -12.086 20.391 1 46.5 105 GLN A CA 1
ATOM 795 C C . GLN A 1 105 ? -6.102 -12.664 20.812 1 46.5 105 GLN A C 1
ATOM 797 O O . GLN A 1 105 ? -5.332 -12.008 21.516 1 46.5 105 GLN A O 1
ATOM 802 N N . ALA A 1 106 ? -5.914 -13.898 20.406 1 41.38 106 ALA A N 1
ATOM 803 C CA . ALA A 1 106 ? -4.672 -14.586 20.75 1 41.38 106 ALA A CA 1
ATOM 804 C C . ALA A 1 106 ? -3.482 -13.969 20.016 1 41.38 106 ALA A C 1
ATOM 806 O O . ALA A 1 106 ? -2.369 -13.938 20.547 1 41.38 106 ALA A O 1
ATOM 807 N N . ASP A 1 107 ? -3.611 -13.789 18.844 1 47.09 107 ASP A N 1
ATOM 808 C CA . ASP A 1 107 ? -2.58 -13.141 18.031 1 47.09 107 ASP A CA 1
ATOM 809 C C . ASP A 1 107 ? -2.02 -11.906 18.734 1 47.09 107 ASP A C 1
ATOM 811 O O . ASP A 1 107 ? -0.826 -11.617 18.625 1 47.09 107 ASP A O 1
ATOM 815 N N . LYS A 1 108 ? -2.939 -11.203 19.297 1 45.66 108 LYS A N 1
ATOM 816 C CA . LYS A 1 108 ? -2.486 -10.07 20.094 1 45.66 108 LYS A CA 1
ATOM 817 C C . LYS A 1 108 ? -1.667 -10.539 21.297 1 45.66 108 LYS A C 1
ATOM 819 O O . LYS A 1 108 ? -0.843 -9.789 21.812 1 45.66 108 LYS A O 1
ATOM 824 N N . LEU A 1 109 ? -1.916 -11.891 21.688 1 38.06 109 LEU A N 1
ATOM 825 C CA . LEU A 1 109 ? -1.31 -12.43 22.906 1 38.06 109 LEU A CA 1
ATOM 826 C C . LEU A 1 109 ? -0.094 -13.289 22.562 1 38.06 109 LEU A C 1
ATOM 828 O O . LEU A 1 109 ? 0.845 -13.383 23.359 1 38.06 109 LEU A O 1
ATOM 832 N N . GLN A 1 110 ? -0.074 -14.172 21.594 1 42.31 110 GLN A N 1
ATOM 833 C CA . GLN A 1 110 ? 0.798 -15.336 21.609 1 42.31 110 GLN A CA 1
ATOM 834 C C . GLN A 1 110 ? 2.174 -15.016 21.047 1 42.31 110 GLN A C 1
ATOM 836 O O . GLN A 1 110 ? 2.33 -14.898 19.828 1 42.31 110 GLN A O 1
ATOM 841 N N . VAL A 1 111 ? 3.002 -14.43 21.719 1 46.22 111 VAL A N 1
ATOM 842 C CA . VAL A 1 111 ? 4.441 -14.391 21.469 1 46.22 111 VAL A CA 1
ATOM 843 C C . VAL A 1 111 ? 5.031 -15.789 21.625 1 46.22 111 VAL A C 1
ATOM 845 O O . VAL A 1 111 ? 5 -16.375 22.719 1 46.22 111 VAL A O 1
ATOM 848 N N . TRP A 1 112 ? 5.129 -16.531 20.594 1 48.47 112 TRP A N 1
ATOM 849 C CA . TRP A 1 112 ? 5.848 -17.797 20.703 1 48.47 112 TRP A CA 1
ATOM 850 C C . TRP A 1 112 ? 7.281 -17.562 21.172 1 48.47 112 TRP A C 1
ATOM 852 O O . TRP A 1 112 ? 8.094 -16.984 20.453 1 48.47 112 TRP A O 1
ATOM 862 N N . LYS A 1 113 ? 7.594 -17.344 22.422 1 53.25 113 LYS A N 1
ATOM 863 C CA . LYS A 1 113 ? 8.898 -17.047 23 1 53.25 113 LYS A CA 1
ATOM 864 C C . LYS A 1 113 ? 9.836 -18.25 22.891 1 53.25 113 LYS A C 1
ATOM 866 O O . LYS A 1 113 ? 11.039 -18.078 22.672 1 53.25 113 LYS A O 1
ATOM 871 N N . GLU A 1 114 ? 9.352 -19.547 23.016 1 63.28 114 GLU A N 1
ATOM 872 C CA . GLU A 1 114 ? 10.297 -20.656 23.062 1 63.28 114 GLU A CA 1
ATOM 873 C C . GLU A 1 114 ? 9.828 -21.828 22.219 1 63.28 114 GLU A C 1
ATOM 875 O O . GLU A 1 114 ? 8.641 -22.172 22.219 1 63.28 114 GLU A O 1
ATOM 880 N N . SER A 1 115 ? 10.609 -22.062 21.047 1 72.31 115 SER A N 1
ATOM 881 C CA . SER A 1 115 ? 10.359 -23.266 20.266 1 72.31 115 SER A CA 1
ATOM 882 C C . SER A 1 115 ? 11.375 -24.359 20.578 1 72.31 115 SER A C 1
ATOM 884 O O . SER A 1 115 ? 12.539 -24.062 20.859 1 72.31 115 SER A O 1
ATOM 886 N N . LYS A 1 116 ? 10.82 -25.531 20.797 1 74.5 116 LYS A N 1
ATOM 887 C CA . LYS A 1 116 ? 11.688 -26.703 20.969 1 74.5 116 LYS A CA 1
ATOM 888 C C . LYS A 1 116 ? 12.508 -26.953 19.703 1 74.5 116 LYS A C 1
ATOM 890 O O . LYS A 1 116 ? 13.531 -27.641 19.75 1 74.5 116 LYS A O 1
ATOM 895 N N . TYR A 1 117 ? 12.016 -26.453 18.641 1 83.38 117 TYR A N 1
ATOM 896 C CA . TYR A 1 117 ? 12.648 -26.703 17.344 1 83.38 117 TYR A CA 1
ATOM 897 C C . TYR A 1 117 ? 13.297 -25.438 16.797 1 83.38 117 TYR A C 1
ATOM 899 O O . TYR A 1 117 ? 12.914 -24.328 17.172 1 83.38 117 TYR A O 1
ATOM 907 N N . ALA A 1 118 ? 14.234 -25.672 15.977 1 84.12 118 ALA A N 1
ATOM 908 C CA . ALA A 1 118 ? 14.898 -24.531 15.336 1 84.12 118 ALA A CA 1
ATOM 909 C C . ALA A 1 118 ? 13.945 -23.812 14.383 1 84.12 118 ALA A C 1
ATOM 911 O O . ALA A 1 118 ? 13.25 -24.453 13.594 1 84.12 118 ALA A O 1
ATOM 912 N N . PRO A 1 119 ? 13.812 -22.547 14.5 1 87.69 119 PRO A N 1
ATOM 913 C CA . PRO A 1 119 ? 12.953 -21.797 13.578 1 87.69 119 PRO A CA 1
ATOM 914 C C . PRO A 1 119 ? 13.5 -21.75 12.156 1 87.69 119 PRO A C 1
ATOM 916 O O . PRO A 1 119 ? 14.703 -21.922 11.953 1 87.69 119 PRO A O 1
ATOM 919 N N . HIS A 1 120 ? 12.617 -21.641 11.211 1 87.88 120 HIS A N 1
ATOM 920 C CA . HIS A 1 120 ? 13.039 -21.359 9.844 1 87.88 120 HIS A CA 1
ATOM 921 C C . HIS A 1 120 ? 13.414 -19.891 9.672 1 87.88 120 HIS A C 1
ATOM 923 O O . HIS A 1 120 ? 12.609 -19 9.953 1 87.88 120 HIS A O 1
ATOM 929 N N . THR A 1 121 ? 14.609 -19.672 9.258 1 81.69 121 THR A N 1
ATOM 930 C CA . THR A 1 121 ? 15.102 -18.312 9.133 1 81.69 121 THR A CA 1
ATOM 931 C C . THR A 1 121 ? 15.18 -17.891 7.668 1 81.69 121 THR A C 1
ATOM 933 O O . THR A 1 121 ? 15.773 -18.609 6.852 1 81.69 121 THR A O 1
ATOM 936 N N . TRP A 1 122 ? 14.398 -16.875 7.48 1 75.5 122 TRP A N 1
ATOM 937 C CA . TRP A 1 122 ? 14.438 -16.297 6.145 1 75.5 122 TRP A CA 1
ATOM 938 C C . TRP A 1 122 ? 15.742 -15.547 5.906 1 75.5 122 TRP A C 1
ATOM 940 O O . TRP A 1 122 ? 16.078 -14.609 6.641 1 75.5 122 TRP A O 1
ATOM 950 N N . ASP A 1 123 ? 16.641 -16.094 5.152 1 62.34 123 ASP A N 1
ATOM 951 C CA . ASP A 1 123 ? 17.953 -15.492 4.906 1 62.34 123 ASP A CA 1
ATOM 952 C C . ASP A 1 123 ? 17.891 -14.438 3.805 1 62.34 123 ASP A C 1
ATOM 954 O O . ASP A 1 123 ? 17.641 -14.766 2.643 1 62.34 123 ASP A O 1
ATOM 958 N N . SER A 1 124 ? 17.891 -13.227 4.227 1 55.69 124 SER A N 1
ATOM 959 C CA . SER A 1 124 ? 17.938 -12.094 3.311 1 55.69 124 SER A CA 1
ATOM 960 C C . SER A 1 124 ? 19.125 -12.195 2.361 1 55.69 124 SER A C 1
ATOM 962 O O . SER A 1 124 ? 19.141 -11.547 1.312 1 55.69 124 SER A O 1
ATOM 964 N N . ASN A 1 125 ? 20.078 -13.039 2.803 1 50.69 125 ASN A N 1
ATOM 965 C CA . ASN A 1 125 ? 21.312 -13.094 2.025 1 50.69 125 ASN A CA 1
ATOM 966 C C . ASN A 1 125 ? 21.156 -13.992 0.8 1 50.69 125 ASN A C 1
ATOM 968 O O . ASN A 1 125 ? 22.062 -14.094 -0.021 1 50.69 125 ASN A O 1
ATOM 972 N N . SER A 1 126 ? 20.094 -14.781 0.875 1 54.12 126 SER A N 1
ATOM 973 C CA . SER A 1 126 ? 19.984 -15.758 -0.209 1 54.12 126 SER A CA 1
ATOM 974 C C . SER A 1 126 ? 19.672 -15.07 -1.535 1 54.12 126 SER A C 1
ATOM 976 O O . SER A 1 126 ? 19.516 -15.742 -2.559 1 54.12 126 SER A O 1
ATOM 978 N N . GLY A 1 127 ? 19.812 -13.656 -1.592 1 56.62 127 GLY A N 1
ATOM 979 C CA . GLY A 1 127 ? 19.766 -12.961 -2.871 1 56.62 127 GLY A CA 1
ATOM 980 C C . GLY A 1 127 ? 18.359 -12.531 -3.264 1 56.62 127 GLY A C 1
ATOM 981 O O . GLY A 1 127 ? 18.188 -11.758 -4.203 1 56.62 127 GLY A O 1
ATOM 982 N N . THR A 1 128 ? 17.312 -13.305 -2.766 1 65.5 128 THR A N 1
ATOM 983 C CA . THR A 1 128 ? 16.031 -12.766 -3.207 1 65.5 128 THR A CA 1
ATOM 984 C C . THR A 1 128 ? 15.328 -12.031 -2.068 1 65.5 128 THR A C 1
ATOM 986 O O . THR A 1 128 ? 15.141 -12.594 -0.986 1 65.5 128 THR A O 1
ATOM 989 N N . PRO A 1 129 ? 14.984 -10.844 -2.291 1 74.19 129 PRO A N 1
ATOM 990 C CA . PRO A 1 129 ? 14.344 -10.016 -1.265 1 74.19 129 PRO A CA 1
ATOM 991 C C . PRO A 1 129 ? 12.867 -10.359 -1.066 1 74.19 129 PRO A C 1
ATOM 993 O O . PRO A 1 129 ? 12.109 -9.539 -0.542 1 74.19 129 PRO A O 1
ATOM 996 N N . ARG A 1 130 ? 12.5 -11.641 -1.421 1 86.38 130 ARG A N 1
ATOM 997 C CA . ARG A 1 130 ? 11.094 -12.008 -1.326 1 86.38 130 ARG A CA 1
ATOM 998 C C . ARG A 1 130 ? 10.883 -13.094 -0.276 1 86.38 130 ARG A C 1
ATOM 1000 O O . ARG A 1 130 ? 11.805 -13.844 0.044 1 86.38 130 ARG A O 1
ATOM 1007 N N . GLY A 1 131 ? 9.773 -13.148 0.296 1 87.44 131 GLY A N 1
ATOM 1008 C CA . GLY A 1 131 ? 9.469 -14.016 1.42 1 87.44 131 GLY A CA 1
ATOM 1009 C C . GLY A 1 131 ? 9.312 -15.469 1.023 1 87.44 131 GLY A C 1
ATOM 1010 O O . GLY A 1 131 ? 9.695 -15.859 -0.081 1 87.44 131 GLY A O 1
ATOM 1011 N N . ARG A 1 132 ? 8.781 -16.234 1.859 1 90.12 132 ARG A N 1
ATOM 1012 C CA . ARG A 1 132 ? 8.773 -17.688 1.79 1 90.12 132 ARG A CA 1
ATOM 1013 C C . ARG A 1 132 ? 7.77 -18.172 0.752 1 90.12 132 ARG A C 1
ATOM 1015 O O . ARG A 1 132 ? 7.871 -19.312 0.267 1 90.12 132 ARG A O 1
ATOM 1022 N N . THR A 1 133 ? 6.809 -17.344 0.427 1 92.19 133 THR A N 1
ATOM 1023 C CA . THR A 1 133 ? 5.801 -17.828 -0.514 1 92.19 133 THR A CA 1
ATOM 1024 C C . THR A 1 133 ? 6.309 -17.719 -1.948 1 92.19 133 THR A C 1
ATOM 1026 O O . THR A 1 133 ? 5.738 -18.328 -2.859 1 92.19 133 THR A O 1
ATOM 1029 N N . TYR A 1 134 ? 7.305 -16.891 -2.139 1 87.19 134 TYR A N 1
ATOM 1030 C CA . TYR A 1 134 ? 7.875 -16.734 -3.473 1 87.19 134 TYR A CA 1
ATOM 1031 C C . TYR A 1 134 ? 8.852 -17.859 -3.789 1 87.19 134 TYR A C 1
ATOM 1033 O O . TYR A 1 134 ? 8.844 -18.406 -4.895 1 87.19 134 TYR A O 1
ATOM 1041 N N . SER A 1 135 ? 9.758 -18.016 -2.879 1 75.19 135 SER A N 1
ATOM 1042 C CA . SER A 1 135 ? 10.734 -19.078 -3.096 1 75.19 135 SER A CA 1
ATOM 1043 C C . SER A 1 135 ? 11.016 -19.844 -1.807 1 75.19 135 SER A C 1
ATOM 1045 O O . SER A 1 135 ? 11.023 -19.25 -0.721 1 75.19 135 SER A O 1
ATOM 1047 N N . THR A 1 136 ? 11.117 -21.156 -1.991 1 63.5 136 THR A N 1
ATOM 1048 C CA . THR A 1 136 ? 11.414 -21.984 -0.832 1 63.5 136 THR A CA 1
ATOM 1049 C C . THR A 1 136 ? 12.922 -22.094 -0.621 1 63.5 136 THR A C 1
ATOM 1051 O O . THR A 1 136 ? 13.375 -22.656 0.383 1 63.5 136 THR A O 1
ATOM 1054 N N . GLY A 1 137 ? 13.609 -21.5 -1.523 1 68.69 137 GLY A N 1
ATOM 1055 C CA . GLY A 1 137 ? 15.055 -21.594 -1.387 1 68.69 137 GLY A CA 1
ATOM 1056 C C . GLY A 1 137 ? 15.594 -22.984 -1.658 1 68.69 137 GLY A C 1
ATOM 1057 O O . GLY A 1 137 ? 16.734 -23.297 -1.295 1 68.69 137 GLY A O 1
ATOM 1058 N N . VAL A 1 138 ? 14.812 -23.828 -2.271 1 77.19 138 VAL A N 1
ATOM 1059 C CA . VAL A 1 138 ? 15.188 -25.234 -2.383 1 77.19 138 VAL A CA 1
ATOM 1060 C C . VAL A 1 138 ? 15.82 -25.5 -3.748 1 77.19 138 VAL A C 1
ATOM 1062 O O . VAL A 1 138 ? 16.359 -26.578 -3.994 1 77.19 138 VAL A O 1
ATOM 1065 N N . LEU A 1 139 ? 15.906 -24.578 -4.539 1 80.62 139 LEU A N 1
ATOM 1066 C CA . LEU A 1 139 ? 16.359 -24.812 -5.902 1 80.62 139 LEU A CA 1
ATOM 1067 C C . LEU A 1 139 ? 17.812 -25.281 -5.91 1 80.62 139 LEU A C 1
ATOM 1069 O O . LEU A 1 139 ? 18.172 -26.172 -6.691 1 80.62 139 LEU A O 1
ATOM 1073 N N . PRO A 1 140 ? 18.547 -24.812 -4.934 1 81.56 140 PRO A N 1
ATOM 1074 C CA . PRO A 1 140 ? 19.938 -25.234 -4.941 1 81.56 140 PRO A CA 1
ATOM 1075 C C . PRO A 1 140 ? 20.109 -26.719 -4.629 1 81.56 140 PRO A C 1
ATOM 1077 O O . PRO A 1 140 ? 21.141 -27.312 -4.945 1 81.56 140 PRO A O 1
ATOM 1080 N N . VAL A 1 141 ? 19.203 -27.312 -4.125 1 85.94 141 VAL A N 1
ATOM 1081 C CA . VAL A 1 141 ? 19.266 -28.734 -3.787 1 85.94 141 VAL A CA 1
ATOM 1082 C C . VAL A 1 141 ? 19.391 -29.562 -5.062 1 85.94 141 VAL A C 1
ATOM 1084 O O . VAL A 1 141 ? 19.938 -30.672 -5.039 1 85.94 141 VAL A O 1
ATOM 1087 N N . PHE A 1 142 ? 18.938 -29.016 -6.137 1 89.88 142 PHE A N 1
ATOM 1088 C CA . PHE A 1 142 ? 18.906 -29.766 -7.391 1 89.88 142 PHE A CA 1
ATOM 1089 C C . PHE A 1 142 ? 20.188 -29.516 -8.195 1 89.88 142 PHE A C 1
ATOM 1091 O O . PHE A 1 142 ? 20.344 -30.062 -9.289 1 89.88 142 PHE A O 1
ATOM 1098 N N . ASP A 1 143 ? 21.078 -28.766 -7.641 1 87 143 ASP A N 1
ATOM 1099 C CA . ASP A 1 143 ? 22.281 -28.391 -8.359 1 87 143 ASP A CA 1
ATOM 1100 C C . ASP A 1 143 ? 23.062 -29.625 -8.82 1 87 143 ASP A C 1
ATOM 1102 O O . ASP A 1 143 ? 23.562 -29.672 -9.938 1 87 143 ASP A O 1
ATOM 1106 N N . PRO A 1 144 ? 23.141 -30.625 -8.016 1 88.56 144 PRO A N 1
ATOM 1107 C CA . PRO A 1 144 ? 23.922 -31.797 -8.406 1 88.56 144 PRO A CA 1
ATOM 1108 C C . PRO A 1 144 ? 23.375 -32.5 -9.648 1 88.56 144 PRO A C 1
ATOM 1110 O O . PRO A 1 144 ? 24.125 -33.094 -10.414 1 88.56 144 PRO A O 1
ATOM 1113 N N . VAL A 1 145 ? 22.125 -32.375 -9.852 1 91.38 145 VAL A N 1
ATOM 1114 C CA . VAL A 1 145 ? 21.562 -33.031 -11.023 1 91.38 145 VAL A CA 1
ATOM 1115 C C . VAL A 1 145 ? 21.469 -32.062 -12.18 1 91.38 145 VAL A C 1
ATOM 1117 O O . VAL A 1 145 ? 21.422 -32.438 -13.344 1 91.38 145 VAL A O 1
ATOM 1120 N N . MET A 1 146 ? 21.406 -30.844 -11.852 1 90.81 146 MET A N 1
ATOM 1121 C CA . MET A 1 146 ? 21.234 -29.812 -12.875 1 90.81 146 MET A CA 1
ATOM 1122 C C . MET A 1 146 ? 22.562 -29.484 -13.555 1 90.81 146 MET A C 1
ATOM 1124 O O . MET A 1 146 ? 22.578 -28.922 -14.648 1 90.81 146 MET A O 1
ATOM 1128 N N . ILE A 1 147 ? 23.594 -29.812 -12.93 1 88.5 147 ILE A N 1
ATOM 1129 C CA . ILE A 1 147 ? 24.922 -29.547 -13.477 1 88.5 147 ILE A CA 1
ATOM 1130 C C . ILE A 1 147 ? 25.047 -30.219 -14.844 1 88.5 147 ILE A C 1
ATOM 1132 O O . ILE A 1 147 ? 25.781 -29.734 -15.711 1 88.5 147 ILE A O 1
ATOM 1136 N N . TYR A 1 148 ? 24.297 -31.266 -15.047 1 91 148 TYR A N 1
ATOM 1137 C CA . TYR A 1 148 ? 24.406 -32.031 -16.281 1 91 148 TYR A CA 1
ATOM 1138 C C . TYR A 1 148 ? 23.75 -31.281 -17.438 1 91 148 TYR A C 1
ATOM 1140 O O . TYR A 1 148 ? 23.953 -31.625 -18.609 1 91 148 TYR A O 1
ATOM 1148 N N . ILE A 1 149 ? 22.906 -30.406 -17.172 1 88.25 149 ILE A N 1
ATOM 1149 C CA . ILE A 1 149 ? 22.312 -29.547 -18.188 1 88.25 149 ILE A CA 1
ATOM 1150 C C . ILE A 1 149 ? 23.203 -28.328 -18.406 1 88.25 149 ILE A C 1
ATOM 1152 O O . ILE A 1 149 ? 23.25 -27.781 -19.516 1 88.25 149 ILE A O 1
ATOM 1156 N N . GLY A 1 150 ? 23.812 -27.812 -17.375 1 78.19 150 GLY A N 1
ATOM 1157 C CA . GLY A 1 150 ? 24.672 -26.625 -17.375 1 78.19 150 GLY A CA 1
ATOM 1158 C C . GLY A 1 150 ? 24.531 -25.797 -16.109 1 78.19 150 GLY A C 1
ATOM 1159 O O . GLY A 1 150 ? 23.484 -25.797 -15.461 1 78.19 150 GLY A O 1
ATOM 1160 N N . ARG A 1 151 ? 25.578 -25.125 -15.719 1 60.88 151 ARG A N 1
ATOM 1161 C CA . ARG A 1 151 ? 25.703 -24.406 -14.461 1 60.88 151 ARG A CA 1
ATOM 1162 C C . ARG A 1 151 ? 24.641 -23.328 -14.336 1 60.88 151 ARG A C 1
ATOM 1164 O O . ARG A 1 151 ? 24.188 -23 -13.234 1 60.88 151 ARG A O 1
ATOM 1171 N N . GLN A 1 152 ? 24.156 -22.828 -15.445 1 66.38 152 GLN A N 1
ATOM 1172 C CA . GLN A 1 152 ? 23.266 -21.672 -15.344 1 66.38 152 GLN A CA 1
ATOM 1173 C C . GLN A 1 152 ? 21.828 -22.062 -15.68 1 66.38 152 GLN A C 1
ATOM 1175 O O . GLN A 1 152 ? 21 -21.203 -15.977 1 66.38 152 GLN A O 1
ATOM 1180 N N . ALA A 1 153 ? 21.594 -23.312 -15.461 1 67 153 ALA A N 1
ATOM 1181 C CA . ALA A 1 153 ? 20.312 -23.781 -15.953 1 67 153 ALA A CA 1
ATOM 1182 C C . ALA A 1 153 ? 19.172 -23.25 -15.109 1 67 153 ALA A C 1
ATOM 1184 O O . ALA A 1 153 ? 18.078 -22.953 -15.625 1 67 153 ALA A O 1
ATOM 1185 N N . LEU A 1 154 ? 19.422 -23.109 -13.875 1 66.81 154 LEU A N 1
ATOM 1186 C CA . LEU A 1 154 ? 18.359 -22.703 -12.969 1 66.81 154 LEU A CA 1
ATOM 1187 C C . LEU A 1 154 ? 18.234 -21.188 -12.922 1 66.81 154 LEU A C 1
ATOM 1189 O O . LEU A 1 154 ? 17.25 -20.656 -12.391 1 66.81 154 LEU A O 1
ATOM 1193 N N . SER A 1 155 ? 19.172 -20.484 -13.414 1 61.78 155 SER A N 1
ATOM 1194 C CA . SER A 1 155 ? 19.172 -19.031 -13.312 1 61.78 155 SER A CA 1
ATOM 1195 C C . SER A 1 155 ? 18.312 -18.391 -14.398 1 61.78 155 SER A C 1
ATOM 1197 O O . SER A 1 155 ? 18.062 -17.188 -14.375 1 61.78 155 SER A O 1
ATOM 1199 N N . HIS A 1 156 ? 17.875 -19.188 -15.297 1 54.22 156 HIS A N 1
ATOM 1200 C CA . HIS A 1 156 ? 17.125 -18.594 -16.406 1 54.22 156 HIS A CA 1
ATOM 1201 C C . HIS A 1 156 ? 15.789 -18.047 -15.922 1 54.22 156 HIS A C 1
ATOM 1203 O O . HIS A 1 156 ? 15.055 -18.719 -15.203 1 54.22 156 HIS A O 1
ATOM 1209 N N . HIS A 1 157 ? 15.656 -16.703 -15.945 1 55.16 157 HIS A N 1
ATOM 1210 C CA . HIS A 1 157 ? 14.383 -16.062 -15.625 1 55.16 157 HIS A CA 1
ATOM 1211 C C . HIS A 1 157 ? 13.43 -16.109 -16.812 1 55.16 157 HIS A C 1
ATOM 1213 O O . HIS A 1 157 ? 13.828 -15.859 -17.953 1 55.16 157 HIS A O 1
ATOM 1219 N N . ASP A 1 158 ? 12.336 -16.938 -16.734 1 53.94 158 ASP A N 1
ATOM 1220 C CA . ASP A 1 158 ? 11.344 -17.172 -17.781 1 53.94 158 ASP A CA 1
ATOM 1221 C C . ASP A 1 158 ? 10.875 -15.844 -18.391 1 53.94 158 ASP A C 1
ATOM 1223 O O . ASP A 1 158 ? 10.344 -15.82 -19.5 1 53.94 158 ASP A O 1
ATOM 1227 N N . ILE A 1 159 ? 10.648 -14.797 -17.578 1 52.81 159 ILE A N 1
ATOM 1228 C CA . ILE A 1 159 ? 9.977 -13.633 -18.141 1 52.81 159 ILE A CA 1
ATOM 1229 C C . ILE A 1 159 ? 10.992 -12.742 -18.859 1 52.81 159 ILE A C 1
ATOM 1231 O O . ILE A 1 159 ? 11.992 -12.336 -18.266 1 52.81 159 ILE A O 1
ATOM 1235 N N . GLU A 1 160 ? 10.969 -12.859 -20.219 1 53.75 160 GLU A N 1
ATOM 1236 C CA . GLU A 1 160 ? 11.789 -11.875 -20.938 1 53.75 160 GLU A CA 1
ATOM 1237 C C . GLU A 1 160 ? 11.273 -10.461 -20.688 1 53.75 160 GLU A C 1
ATOM 1239 O O . GLU A 1 160 ? 10.328 -10.016 -21.344 1 53.75 160 GLU A O 1
ATOM 1244 N N . PRO A 1 161 ? 11.578 -9.852 -19.531 1 56.12 161 PRO A N 1
ATOM 1245 C CA . PRO A 1 161 ? 11.133 -8.508 -19.141 1 56.12 161 PRO A CA 1
ATOM 1246 C C . PRO A 1 161 ? 11.234 -7.504 -20.297 1 56.12 161 PRO A C 1
ATOM 1248 O O . PRO A 1 161 ? 10.344 -6.664 -20.469 1 56.12 161 PRO A O 1
ATOM 1251 N N . ASN A 1 162 ? 12.039 -7.793 -21.203 1 57.84 162 ASN A N 1
ATOM 1252 C CA . ASN A 1 162 ? 12.328 -6.77 -22.203 1 57.84 162 ASN A CA 1
ATOM 1253 C C . ASN A 1 162 ? 11.266 -6.742 -23.297 1 57.84 162 ASN A C 1
ATOM 1255 O O . ASN A 1 162 ? 10.875 -5.668 -23.766 1 57.84 162 ASN A O 1
ATOM 1259 N N . GLU A 1 163 ? 10.719 -7.902 -23.609 1 62.91 163 GLU A N 1
ATOM 1260 C CA . GLU A 1 163 ? 9.734 -7.906 -24.688 1 62.91 163 GLU A CA 1
ATOM 1261 C C . GLU A 1 163 ? 8.422 -7.277 -24.219 1 62.91 163 GLU A C 1
ATOM 1263 O O . GLU A 1 163 ? 7.789 -6.531 -24.984 1 62.91 163 GLU A O 1
ATOM 1268 N N . THR A 1 164 ? 8.094 -7.543 -23.047 1 66.62 164 THR A N 1
ATOM 1269 C CA . THR A 1 164 ? 6.859 -6.98 -22.5 1 66.62 164 THR A CA 1
ATOM 1270 C C . THR A 1 164 ? 6.965 -5.465 -22.375 1 66.62 164 THR A C 1
ATOM 1272 O O . THR A 1 164 ? 6.031 -4.738 -22.734 1 66.62 164 THR A O 1
ATOM 1275 N N . VAL A 1 165 ? 8.133 -5.129 -22.062 1 67.44 165 VAL A N 1
ATOM 1276 C CA . VAL A 1 165 ? 8.367 -3.697 -21.906 1 67.44 165 VAL A CA 1
ATOM 1277 C C . VAL A 1 165 ? 8.305 -3.004 -23.266 1 67.44 165 VAL A C 1
ATOM 1279 O O . VAL A 1 165 ? 7.664 -1.96 -23.406 1 67.44 165 VAL A O 1
ATOM 1282 N N . THR A 1 166 ? 8.93 -3.615 -24.172 1 68.38 166 THR A N 1
ATOM 1283 C CA . THR A 1 166 ? 8.953 -3.029 -25.5 1 68.38 166 THR A CA 1
ATOM 1284 C C . THR A 1 166 ? 7.555 -2.98 -26.109 1 68.38 166 THR A C 1
ATOM 1286 O O . THR A 1 166 ? 7.176 -1.99 -26.734 1 68.38 166 THR A O 1
ATOM 1289 N N . ARG A 1 167 ? 6.871 -3.988 -25.891 1 73.94 167 ARG A N 1
ATOM 1290 C CA . ARG A 1 167 ? 5.508 -4.047 -26.406 1 73.94 167 ARG A CA 1
ATOM 1291 C C . ARG A 1 167 ? 4.629 -2.986 -25.75 1 73.94 167 ARG A C 1
ATOM 1293 O O . ARG A 1 167 ? 3.881 -2.285 -26.438 1 73.94 167 ARG A O 1
ATOM 1300 N N . ARG A 1 168 ? 4.738 -2.871 -24.562 1 73.62 168 ARG A N 1
ATOM 1301 C CA . ARG A 1 168 ? 3.924 -1.908 -23.828 1 73.62 168 ARG A CA 1
ATOM 1302 C C . ARG A 1 168 ? 4.289 -0.478 -24.203 1 73.62 168 ARG A C 1
ATOM 1304 O O . ARG A 1 168 ? 3.418 0.385 -24.312 1 73.62 168 ARG A O 1
ATOM 1311 N N . LYS A 1 169 ? 5.559 -0.327 -24.438 1 67.69 169 LYS A N 1
ATOM 1312 C CA . LYS A 1 169 ? 6 0.997 -24.859 1 67.69 169 LYS A CA 1
ATOM 1313 C C . LYS A 1 169 ? 5.402 1.364 -26.219 1 67.69 169 LYS A C 1
ATOM 1315 O O . LYS A 1 169 ? 4.977 2.502 -26.422 1 67.69 169 LYS A O 1
ATOM 1320 N N . SER A 1 170 ? 5.441 0.4 -27.062 1 70.62 170 SER A N 1
ATOM 1321 C CA . SER A 1 170 ? 4.883 0.631 -28.391 1 70.62 170 SER A CA 1
ATOM 1322 C C . SER A 1 170 ? 3.385 0.917 -28.312 1 70.62 170 SER A C 1
ATOM 1324 O O . SER A 1 170 ? 2.887 1.827 -28.984 1 70.62 170 SER A O 1
ATOM 1326 N N . ARG A 1 171 ? 2.732 0.267 -27.5 1 70.44 171 ARG A N 1
ATOM 1327 C CA . ARG A 1 171 ? 1.289 0.436 -27.359 1 70.44 171 ARG A CA 1
ATOM 1328 C C . ARG A 1 171 ? 0.952 1.769 -26.703 1 70.44 171 ARG A C 1
ATOM 1330 O O . ARG A 1 171 ? -0.041 2.408 -27.062 1 70.44 171 ARG A O 1
ATOM 1337 N N . MET A 1 172 ? 1.743 2.072 -25.812 1 66.12 172 MET A N 1
ATOM 1338 C CA . MET A 1 172 ? 1.57 3.375 -25.172 1 66.12 172 MET A CA 1
ATOM 1339 C C . MET A 1 172 ? 1.731 4.504 -26.188 1 66.12 172 MET A C 1
ATOM 1341 O O . MET A 1 172 ? 0.983 5.48 -26.156 1 66.12 172 MET A O 1
ATOM 1345 N N . ALA A 1 173 ? 2.736 4.301 -26.906 1 64.38 173 ALA A N 1
ATOM 1346 C CA . ALA A 1 173 ? 2.955 5.297 -27.953 1 64.38 173 ALA A CA 1
ATOM 1347 C C . ALA A 1 173 ? 1.723 5.434 -28.844 1 64.38 173 ALA A C 1
ATOM 1349 O O . ALA A 1 173 ? 1.327 6.547 -29.203 1 64.38 173 ALA A O 1
ATOM 1350 N N . ASP A 1 174 ? 1.088 4.363 -29.031 1 66.25 174 ASP A N 1
ATOM 1351 C CA . ASP A 1 174 ? -0.125 4.379 -29.844 1 66.25 174 ASP A CA 1
ATOM 1352 C C . ASP A 1 174 ? -1.263 5.09 -29.125 1 66.25 174 ASP A C 1
ATOM 1354 O O . ASP A 1 174 ? -2.039 5.82 -29.734 1 66.25 174 ASP A O 1
ATOM 1358 N N . LEU A 1 175 ? -1.348 4.863 -27.844 1 62.88 175 LEU A N 1
ATOM 1359 C CA . LEU A 1 175 ? -2.383 5.492 -27.031 1 62.88 175 LEU A CA 1
ATOM 1360 C C . LEU A 1 175 ? -2.182 7 -26.969 1 62.88 175 LEU A C 1
ATOM 1362 O O . LEU A 1 175 ? -3.139 7.766 -27.109 1 62.88 175 LEU A O 1
ATOM 1366 N N . ILE A 1 176 ? -0.94 7.289 -26.75 1 60.56 176 ILE A N 1
ATOM 1367 C CA . ILE A 1 176 ? -0.59 8.703 -26.625 1 60.56 176 ILE A CA 1
ATOM 1368 C C . ILE A 1 176 ? -0.809 9.414 -27.953 1 60.56 176 ILE A C 1
ATOM 1370 O O . ILE A 1 176 ? -1.276 10.555 -27.984 1 60.56 176 ILE A O 1
ATOM 1374 N N . GLN A 1 177 ? -0.557 8.742 -28.969 1 58.88 177 GLN A N 1
ATOM 1375 C CA . GLN A 1 177 ? -0.686 9.336 -30.297 1 58.88 177 GLN A CA 1
ATOM 1376 C C . GLN A 1 177 ? -2.137 9.32 -30.766 1 58.88 177 GLN A C 1
ATOM 1378 O O . GLN A 1 177 ? -2.475 9.945 -31.781 1 58.88 177 GLN A O 1
ATOM 1383 N N . GLY A 1 178 ? -3.051 8.859 -29.875 1 57.84 178 GLY A N 1
ATOM 1384 C CA . GLY A 1 178 ? -4.457 8.781 -30.234 1 57.84 178 GLY A CA 1
ATOM 1385 C C . GLY A 1 178 ? -4.723 7.789 -31.359 1 57.84 178 GLY A C 1
ATOM 1386 O O . GLY A 1 178 ? -5.77 7.844 -32 1 57.84 178 GLY A O 1
ATOM 1387 N N . THR A 1 179 ? -3.785 7.125 -31.672 1 52.09 179 THR A N 1
ATOM 1388 C CA . THR A 1 179 ? -3.932 6.199 -32.781 1 52.09 179 THR A CA 1
ATOM 1389 C C . THR A 1 179 ? -4.465 4.855 -32.312 1 52.09 179 THR A C 1
ATOM 1391 O O . THR A 1 179 ? -4.793 3.984 -33.125 1 52.09 179 THR A O 1
ATOM 1394 N N . ALA A 1 180 ? -4.582 4.75 -31.109 1 57.16 180 ALA A N 1
ATOM 1395 C CA . ALA A 1 180 ? -5.062 3.465 -30.609 1 57.16 180 ALA A CA 1
ATOM 1396 C C . ALA A 1 180 ? -6.57 3.33 -30.797 1 57.16 180 ALA A C 1
ATOM 1398 O O . ALA A 1 180 ? -7.316 4.297 -30.609 1 57.16 180 ALA A O 1
ATOM 1399 N N . GLU A 1 181 ? -6.934 2.326 -31.469 1 61.88 181 GLU A N 1
ATOM 1400 C CA . GLU A 1 181 ? -8.359 2.008 -31.562 1 61.88 181 GLU A CA 1
ATOM 1401 C C . GLU A 1 181 ? -9 1.952 -30.188 1 61.88 181 GLU A C 1
ATOM 1403 O O . GLU A 1 181 ? -8.375 1.521 -29.219 1 61.88 181 GLU A O 1
ATOM 1408 N N . SER A 1 182 ? -10.148 2.551 -30.156 1 70.19 182 SER A N 1
ATOM 1409 C CA . SER A 1 182 ? -10.891 2.469 -28.906 1 70.19 182 SER A CA 1
ATOM 1410 C C . SER A 1 182 ? -11.18 1.02 -28.531 1 70.19 182 SER A C 1
ATOM 1412 O O . SER A 1 182 ? -11.305 0.159 -29.406 1 70.19 182 SER A O 1
ATOM 1414 N N . LEU A 1 183 ? -11.109 0.65 -27.328 1 77.25 183 LEU A N 1
ATOM 1415 C CA . LEU A 1 183 ? -11.43 -0.689 -26.844 1 77.25 183 LEU A CA 1
ATOM 1416 C C . LEU A 1 183 ? -12.812 -1.12 -27.328 1 77.25 183 LEU A C 1
ATOM 1418 O O . LEU A 1 183 ? -13.031 -2.299 -27.625 1 77.25 183 LEU A O 1
ATOM 1422 N N . TYR A 1 184 ? -13.617 -0.111 -27.609 1 75 184 TYR A N 1
ATOM 1423 C CA . TYR A 1 184 ? -14.969 -0.389 -28.062 1 75 184 TYR A CA 1
ATOM 1424 C C . TYR A 1 184 ? -14.961 -0.925 -29.484 1 75 184 TYR A C 1
ATOM 1426 O O . TYR A 1 184 ? -15.711 -1.848 -29.812 1 75 184 TYR A O 1
ATOM 1434 N N . ALA A 1 185 ? -14.094 -0.357 -30.25 1 77.75 185 ALA A N 1
ATOM 1435 C CA . ALA A 1 185 ? -14.031 -0.759 -31.641 1 77.75 185 ALA A CA 1
ATOM 1436 C C . ALA A 1 185 ? -13.422 -2.152 -31.797 1 77.75 185 ALA A C 1
ATOM 1438 O O . ALA A 1 185 ? -13.641 -2.83 -32.812 1 77.75 185 ALA A O 1
ATOM 1439 N N . ASP A 1 186 ? -12.82 -2.584 -30.766 1 85.56 186 ASP A N 1
ATOM 1440 C CA . ASP A 1 186 ? -12.125 -3.863 -30.828 1 85.56 186 ASP A CA 1
ATOM 1441 C C . ASP A 1 186 ? -12.953 -4.973 -30.188 1 85.56 186 ASP A C 1
ATOM 1443 O O . ASP A 1 186 ? -12.484 -6.102 -30.031 1 85.56 186 ASP A O 1
ATOM 1447 N N . LEU A 1 187 ? -14.188 -4.703 -29.844 1 87.94 187 LEU A N 1
ATOM 1448 C CA . LEU A 1 187 ? -15.031 -5.711 -29.203 1 87.94 187 LEU A CA 1
ATOM 1449 C C . LEU A 1 187 ? -15.438 -6.789 -30.203 1 87.94 187 LEU A C 1
ATOM 1451 O O . LEU A 1 187 ? -15.664 -6.5 -31.375 1 87.94 187 LEU A O 1
ATOM 1455 N N . PRO A 1 188 ? -15.492 -7.977 -29.766 1 92.62 188 PRO A N 1
ATOM 1456 C CA . PRO A 1 188 ? -15.984 -9.039 -30.641 1 92.62 188 PRO A CA 1
ATOM 1457 C C . PRO A 1 188 ? -17.469 -8.891 -30.969 1 92.62 188 PRO A C 1
ATOM 1459 O O . PRO A 1 188 ? -18.125 -7.988 -30.453 1 92.62 188 PRO A O 1
ATOM 1462 N N . PRO A 1 189 ? -17.969 -9.766 -31.906 1 92.5 189 PRO A N 1
ATOM 1463 C CA . PRO A 1 189 ? -19.406 -9.711 -32.188 1 92.5 189 PRO A CA 1
ATOM 1464 C C . PRO A 1 189 ? -20.266 -9.789 -30.938 1 92.5 189 PRO A C 1
ATOM 1466 O O . PRO A 1 189 ? -19.891 -10.445 -29.969 1 92.5 189 PRO A O 1
ATOM 1469 N N . ILE A 1 190 ? -21.438 -9.195 -30.984 1 92.31 190 ILE A N 1
ATOM 1470 C CA . ILE A 1 190 ? -22.328 -9.023 -29.828 1 92.31 190 ILE A CA 1
ATOM 1471 C C . ILE A 1 190 ? -22.688 -10.391 -29.266 1 92.31 190 ILE A C 1
ATOM 1473 O O . ILE A 1 190 ? -22.812 -10.547 -28.047 1 92.31 190 ILE A O 1
ATOM 1477 N N . THR A 1 191 ? -22.891 -11.359 -30.094 1 94.81 191 THR A N 1
ATOM 1478 C CA . THR A 1 191 ? -23.25 -12.695 -29.625 1 94.81 191 THR A CA 1
ATOM 1479 C C . THR A 1 191 ? -22.141 -13.281 -28.75 1 94.81 191 THR A C 1
ATOM 1481 O O . THR A 1 191 ? -22.422 -13.898 -27.719 1 94.81 191 THR A O 1
ATOM 1484 N N . THR A 1 192 ? -20.953 -13.086 -29.172 1 96.19 192 THR A N 1
ATOM 1485 C CA . THR A 1 192 ? -19.812 -13.547 -28.391 1 96.19 192 THR A CA 1
ATOM 1486 C C . THR A 1 192 ? -19.703 -12.789 -27.062 1 96.19 192 THR A C 1
ATOM 1488 O O . THR A 1 192 ? -19.406 -13.375 -26.031 1 96.19 192 THR A O 1
ATOM 1491 N N . CYS A 1 193 ? -19.984 -11.508 -27.125 1 96.06 193 CYS A N 1
ATOM 1492 C CA . CYS A 1 193 ? -19.953 -10.703 -25.922 1 96.06 193 CYS A CA 1
ATOM 1493 C C . CYS A 1 193 ? -20.953 -11.211 -24.891 1 96.06 193 CYS A C 1
ATOM 1495 O O . CYS A 1 193 ? -20.625 -11.367 -23.719 1 96.06 193 CYS A O 1
ATOM 1497 N N . LEU A 1 194 ? -22.094 -11.492 -25.344 1 96.12 194 LEU A N 1
ATOM 1498 C CA . LEU A 1 194 ? -23.156 -11.945 -24.438 1 96.12 194 LEU A CA 1
ATOM 1499 C C . LEU A 1 194 ? -22.828 -13.312 -23.844 1 96.12 194 LEU A C 1
ATOM 1501 O O . LEU A 1 194 ? -23.109 -13.562 -22.672 1 96.12 194 LEU A O 1
ATOM 1505 N N . GLU A 1 195 ? -22.25 -14.125 -24.672 1 97.38 195 GLU A N 1
ATOM 1506 C CA . GLU A 1 195 ? -21.828 -15.43 -24.172 1 97.38 195 GLU A CA 1
ATOM 1507 C C . GLU A 1 195 ? -20.781 -15.289 -23.062 1 97.38 195 GLU A C 1
ATOM 1509 O O . GLU A 1 195 ? -20.875 -15.953 -22.031 1 97.38 195 GLU A O 1
ATOM 1514 N N . LEU A 1 196 ? -19.828 -14.484 -23.312 1 97.88 196 LEU A N 1
ATOM 1515 C CA . LEU A 1 196 ? -18.75 -14.281 -22.344 1 97.88 196 LEU A CA 1
ATOM 1516 C C . LEU A 1 196 ? -19.266 -13.602 -21.078 1 97.88 196 LEU A C 1
ATOM 1518 O O . LEU A 1 196 ? -18.828 -13.93 -19.969 1 97.88 196 LEU A O 1
ATOM 1522 N N . ILE A 1 197 ? -20.188 -12.672 -21.25 1 97.5 197 ILE A N 1
ATOM 1523 C CA . ILE A 1 197 ? -20.766 -12.016 -20.078 1 97.5 197 ILE A CA 1
ATOM 1524 C C . ILE A 1 197 ? -21.516 -13.039 -19.234 1 97.5 197 ILE A C 1
ATOM 1526 O O . ILE A 1 197 ? -21.391 -13.047 -18 1 97.5 197 ILE A O 1
ATOM 1530 N N . ALA A 1 198 ? -22.234 -13.898 -19.859 1 96.81 198 ALA A N 1
ATOM 1531 C CA . ALA A 1 198 ? -22.938 -14.961 -19.141 1 96.81 198 ALA A CA 1
ATOM 1532 C C . ALA A 1 198 ? -21.953 -15.875 -18.422 1 96.81 198 ALA A C 1
ATOM 1534 O O . ALA A 1 198 ? -22.203 -16.281 -17.281 1 96.81 198 ALA A O 1
ATOM 1535 N N . GLN A 1 199 ? -20.891 -16.203 -19.125 1 97.19 199 GLN A N 1
ATOM 1536 C CA . GLN A 1 199 ? -19.844 -17.031 -18.531 1 97.19 199 GLN A CA 1
ATOM 1537 C C . GLN A 1 199 ? -19.234 -16.344 -17.312 1 97.19 199 GLN A C 1
ATOM 1539 O O . GLN A 1 199 ? -18.953 -16.984 -16.312 1 97.19 199 GLN A O 1
ATOM 1544 N N . TYR A 1 200 ? -18.984 -15.078 -17.438 1 97.62 200 TYR A N 1
ATOM 1545 C CA . TYR A 1 200 ? -18.438 -14.312 -16.328 1 97.62 200 TYR A CA 1
ATOM 1546 C C . TYR A 1 200 ? -19.359 -14.391 -15.109 1 97.62 200 TYR A C 1
ATOM 1548 O O . TYR A 1 200 ? -18.891 -14.555 -13.977 1 97.62 200 TYR A O 1
ATOM 1556 N N . TYR A 1 201 ? -20.656 -14.305 -15.273 1 95.31 201 TYR A N 1
ATOM 1557 C CA . TYR A 1 201 ? -21.641 -14.328 -14.195 1 95.31 201 TYR A CA 1
ATOM 1558 C C . TYR A 1 201 ? -21.672 -15.695 -13.516 1 95.31 201 TYR A C 1
ATOM 1560 O O . TYR A 1 201 ? -21.922 -15.797 -12.312 1 95.31 201 TYR A O 1
ATOM 1568 N N . GLU A 1 202 ? -21.344 -16.703 -14.219 1 94.06 202 GLU A N 1
ATOM 1569 C CA . GLU A 1 202 ? -21.391 -18.062 -13.695 1 94.06 202 GLU A CA 1
ATOM 1570 C C . GLU A 1 202 ? -20.078 -18.453 -13.039 1 94.06 202 GLU A C 1
ATOM 1572 O O . GLU A 1 202 ? -20 -19.469 -12.336 1 94.06 202 GLU A O 1
ATOM 1577 N N . THR A 1 203 ? -19.125 -17.672 -13.242 1 95.62 203 THR A N 1
ATOM 1578 C CA . THR A 1 203 ? -17.812 -18.031 -12.727 1 95.62 203 THR A CA 1
ATOM 1579 C C . THR A 1 203 ? -17.281 -16.953 -11.789 1 95.62 203 THR A C 1
ATOM 1581 O O . THR A 1 203 ? -17.656 -16.922 -10.609 1 95.62 203 THR A O 1
ATOM 1584 N N . TRP A 1 204 ? -16.625 -15.906 -12.336 1 95.62 204 TRP A N 1
ATOM 1585 C CA . TRP A 1 204 ? -15.891 -14.93 -11.539 1 95.62 204 TRP A CA 1
ATOM 1586 C C . TRP A 1 204 ? -16.844 -14.141 -10.641 1 95.62 204 TRP A C 1
ATOM 1588 O O . TRP A 1 204 ? -16.5 -13.82 -9.5 1 95.62 204 TRP A O 1
ATOM 1598 N N . HIS A 1 205 ? -17.969 -13.812 -11.148 1 93.38 205 HIS A N 1
ATOM 1599 C CA . HIS A 1 205 ? -18.922 -13.016 -10.383 1 93.38 205 HIS A CA 1
ATOM 1600 C C . HIS A 1 205 ? -19.375 -13.75 -9.125 1 93.38 205 HIS A C 1
ATOM 1602 O O . HIS A 1 205 ? -19.766 -13.125 -8.141 1 93.38 205 HIS A O 1
ATOM 1608 N N . THR A 1 206 ? -19.297 -15.047 -9.148 1 90.19 206 THR A N 1
ATOM 1609 C CA . THR A 1 206 ? -19.781 -15.844 -8.031 1 90.19 206 THR A CA 1
ATOM 1610 C C . THR A 1 206 ? -18.781 -15.836 -6.883 1 90.19 206 THR A C 1
ATOM 1612 O O . THR A 1 206 ? -19.125 -16.141 -5.742 1 90.19 206 THR A O 1
ATOM 1615 N N . VAL A 1 207 ? -17.609 -15.531 -7.184 1 92.44 207 VAL A N 1
ATOM 1616 C CA . VAL A 1 207 ? -16.578 -15.609 -6.148 1 92.44 207 VAL A CA 1
ATOM 1617 C C . VAL A 1 207 ? -16.125 -14.203 -5.758 1 92.44 207 VAL A C 1
ATOM 1619 O O . VAL A 1 207 ? -15.891 -13.93 -4.578 1 92.44 207 VAL A O 1
ATOM 1622 N N . LEU A 1 208 ? -15.938 -13.312 -6.734 1 93 208 LEU A N 1
ATOM 1623 C CA . LEU A 1 208 ? -15.508 -11.945 -6.484 1 93 208 LEU A CA 1
ATOM 1624 C C . LEU A 1 208 ? -16.516 -10.945 -7.027 1 93 208 LEU A C 1
ATOM 1626 O O . LEU A 1 208 ? -16.656 -10.789 -8.242 1 93 208 LEU A O 1
ATOM 1630 N N . ALA A 1 209 ? -17.125 -10.242 -6.133 1 89.19 209 ALA A N 1
ATOM 1631 C CA . ALA A 1 209 ? -18.172 -9.289 -6.52 1 89.19 209 ALA A CA 1
ATOM 1632 C C . ALA A 1 209 ? -17.562 -7.953 -6.941 1 89.19 209 ALA A C 1
ATOM 1634 O O . ALA A 1 209 ? -17.656 -6.965 -6.215 1 89.19 209 ALA A O 1
ATOM 1635 N N . LEU A 1 210 ? -17.109 -7.906 -8.164 1 93.56 210 LEU A N 1
ATOM 1636 C CA . LEU A 1 210 ? -16.406 -6.707 -8.625 1 93.56 210 LEU A CA 1
ATOM 1637 C C . LEU A 1 210 ? -17.344 -5.801 -9.406 1 93.56 210 LEU A C 1
ATOM 1639 O O . LEU A 1 210 ? -17.125 -4.594 -9.508 1 93.56 210 LEU A O 1
ATOM 1643 N N . ILE A 1 211 ? -18.391 -6.395 -9.961 1 92 211 ILE A N 1
ATOM 1644 C CA . ILE A 1 211 ? -19.312 -5.574 -10.734 1 92 211 ILE A CA 1
ATOM 1645 C C . ILE A 1 211 ? -20.734 -5.785 -10.227 1 92 211 ILE A C 1
ATOM 1647 O O . ILE A 1 211 ? -21.047 -6.828 -9.648 1 92 211 ILE A O 1
ATOM 1651 N N . ASP A 1 212 ? -21.5 -4.766 -10.367 1 89.31 212 ASP A N 1
ATOM 1652 C CA . ASP A 1 212 ? -22.938 -4.875 -10.211 1 89.31 212 ASP A CA 1
ATOM 1653 C C . ASP A 1 212 ? -23.609 -5.363 -11.5 1 89.31 212 ASP A C 1
ATOM 1655 O O . ASP A 1 212 ? -23.625 -4.641 -12.5 1 89.31 212 ASP A O 1
ATOM 1659 N N . ARG A 1 213 ? -24.219 -6.527 -11.398 1 91.06 213 ARG A N 1
ATOM 1660 C CA . ARG A 1 213 ? -24.75 -7.176 -12.594 1 91.06 213 ARG A CA 1
ATOM 1661 C C . ARG A 1 213 ? -25.781 -6.293 -13.281 1 91.06 213 ARG A C 1
ATOM 1663 O O . ARG A 1 213 ? -25.75 -6.117 -14.5 1 91.06 213 ARG A O 1
ATOM 1670 N N . SER A 1 214 ? -26.672 -5.742 -12.477 1 90.81 214 SER A N 1
ATOM 1671 C CA . SER A 1 214 ? -27.75 -4.949 -13.031 1 90.81 214 SER A CA 1
ATOM 1672 C C . SER A 1 214 ? -27.219 -3.68 -13.695 1 90.81 214 SER A C 1
ATOM 1674 O O . SER A 1 214 ? -27.625 -3.338 -14.812 1 90.81 214 SER A O 1
ATOM 1676 N N . ALA A 1 215 ? -26.328 -3.027 -13.023 1 89.44 215 ALA A N 1
ATOM 1677 C CA . ALA A 1 215 ? -25.766 -1.795 -13.57 1 89.44 215 ALA A CA 1
ATOM 1678 C C . ALA A 1 215 ? -24.938 -2.078 -14.812 1 89.44 215 ALA A C 1
ATOM 1680 O O . ALA A 1 215 ? -24.922 -1.287 -15.758 1 89.44 215 ALA A O 1
ATOM 1681 N N . PHE A 1 216 ? -24.25 -3.186 -14.812 1 93.88 216 PHE A N 1
ATOM 1682 C CA . PHE A 1 216 ? -23.422 -3.557 -15.945 1 93.88 216 PHE A CA 1
ATOM 1683 C C . PHE A 1 216 ? -24.266 -3.867 -17.172 1 93.88 216 PHE A C 1
ATOM 1685 O O . PHE A 1 216 ? -23.984 -3.391 -18.266 1 93.88 216 PHE A O 1
ATOM 1692 N N . ASP A 1 217 ? -25.312 -4.617 -16.953 1 94.56 217 ASP A N 1
ATOM 1693 C CA . ASP A 1 217 ? -26.188 -4.992 -18.047 1 94.56 217 ASP A CA 1
ATOM 1694 C C . ASP A 1 217 ? -26.859 -3.762 -18.656 1 94.56 217 ASP A C 1
ATOM 1696 O O . ASP A 1 217 ? -26.969 -3.648 -19.875 1 94.56 217 ASP A O 1
ATOM 1700 N N . LYS A 1 218 ? -27.234 -2.93 -17.797 1 91.25 218 LYS A N 1
ATOM 1701 C CA . LYS A 1 218 ? -27.875 -1.705 -18.281 1 91.25 218 LYS A CA 1
ATOM 1702 C C . LYS A 1 218 ? -26.906 -0.885 -19.125 1 91.25 218 LYS A C 1
ATOM 1704 O O . LYS A 1 218 ? -27.266 -0.399 -20.203 1 91.25 218 LYS A O 1
ATOM 1709 N N . SER A 1 219 ? -25.719 -0.713 -18.625 1 90.94 219 SER A N 1
ATOM 1710 C CA . SER A 1 219 ? -24.719 0.052 -19.359 1 90.94 219 SER A CA 1
ATOM 1711 C C . SER A 1 219 ? -24.375 -0.616 -20.688 1 90.94 219 SER A C 1
ATOM 1713 O O . SER A 1 219 ? -24.109 0.064 -21.688 1 90.94 219 SER A O 1
ATOM 1715 N N . PHE A 1 220 ? -24.344 -1.919 -20.672 1 92.62 220 PHE A N 1
ATOM 1716 C CA . PHE A 1 220 ? -24.047 -2.654 -21.906 1 92.62 220 PHE A CA 1
ATOM 1717 C C . PHE A 1 220 ? -25.156 -2.473 -22.922 1 92.62 220 PHE A C 1
ATOM 1719 O O . PHE A 1 220 ? -24.891 -2.254 -24.109 1 92.62 220 PHE A O 1
ATOM 1726 N N . ASP A 1 221 ? -26.375 -2.518 -22.453 1 91.69 221 ASP A N 1
ATOM 1727 C CA . ASP A 1 221 ? -27.547 -2.311 -23.328 1 91.69 221 ASP A CA 1
ATOM 1728 C C . ASP A 1 221 ? -27.562 -0.894 -23.891 1 91.69 221 ASP A C 1
ATOM 1730 O O . ASP A 1 221 ? -27.891 -0.692 -25.062 1 91.69 221 ASP A O 1
ATOM 1734 N N . ASP A 1 222 ? -27.25 0.004 -23.031 1 88.5 222 ASP A N 1
ATOM 1735 C CA . ASP A 1 222 ? -27.188 1.395 -23.469 1 88.5 222 ASP A CA 1
ATOM 1736 C C . ASP A 1 222 ? -26.141 1.583 -24.562 1 88.5 222 ASP A C 1
ATOM 1738 O O . ASP A 1 222 ? -26.344 2.334 -25.516 1 88.5 222 ASP A O 1
ATOM 1742 N N . MET A 1 223 ? -25.047 0.944 -24.359 1 86.12 223 MET A N 1
ATOM 1743 C CA . MET A 1 223 ? -23.969 1.025 -25.344 1 86.12 223 MET A CA 1
ATOM 1744 C C . MET A 1 223 ? -24.406 0.446 -26.688 1 86.12 223 MET A C 1
ATOM 1746 O O . MET A 1 223 ? -24.062 0.98 -27.734 1 86.12 223 MET A O 1
ATOM 1750 N N . LEU A 1 224 ? -25.203 -0.608 -26.625 1 86 224 LEU A N 1
ATOM 1751 C CA . LEU A 1 224 ? -25.703 -1.233 -27.844 1 86 224 LEU A CA 1
ATOM 1752 C C . LEU A 1 224 ? -26.75 -0.354 -28.531 1 86 224 LEU A C 1
ATOM 1754 O O . LEU A 1 224 ? -26.812 -0.3 -29.75 1 86 224 LEU A O 1
ATOM 1758 N N . ALA A 1 225 ? -27.469 0.281 -27.703 1 87.12 225 ALA A N 1
ATOM 1759 C CA . ALA A 1 225 ? -28.547 1.111 -28.219 1 87.12 225 ALA A CA 1
ATOM 1760 C C . ALA A 1 225 ? -28.016 2.402 -28.828 1 87.12 225 ALA A C 1
ATOM 1762 O O . ALA A 1 225 ? -28.547 2.898 -29.812 1 87.12 225 ALA A O 1
ATOM 1763 N N . GLU A 1 226 ? -26.969 2.93 -28.156 1 85.12 226 GLU A N 1
ATOM 1764 C CA . GLU A 1 226 ? -26.406 4.184 -28.641 1 85.12 226 GLU A CA 1
ATOM 1765 C C . GLU A 1 226 ? -24.906 4.055 -28.891 1 85.12 226 GLU A C 1
ATOM 1767 O O . GLU A 1 226 ? -24.094 4.676 -28.203 1 85.12 226 GLU A O 1
ATOM 1772 N N . PRO A 1 227 ? -24.625 3.49 -29.969 1 73.88 227 PRO A N 1
ATOM 1773 C CA . PRO A 1 227 ? -23.203 3.242 -30.219 1 73.88 227 PRO A CA 1
ATOM 1774 C C . PRO A 1 227 ? -22.406 4.527 -30.438 1 73.88 227 PRO A C 1
ATOM 1776 O O . PRO A 1 227 ? -21.188 4.543 -30.266 1 73.88 227 PRO A O 1
ATOM 1779 N N . GLN A 1 228 ? -23.125 5.574 -30.734 1 70.19 228 GLN A N 1
ATOM 1780 C CA . GLN A 1 228 ? -22.453 6.836 -31.031 1 70.19 228 GLN A CA 1
ATOM 1781 C C . GLN A 1 228 ? -22.156 7.621 -29.75 1 70.19 228 GLN A C 1
ATOM 1783 O O . GLN A 1 228 ? -21.312 8.523 -29.766 1 70.19 228 GLN A O 1
ATOM 1788 N N . LYS A 1 229 ? -22.812 7.234 -28.75 1 72.19 229 LYS A N 1
ATOM 1789 C CA . LYS A 1 229 ? -22.578 7.953 -27.5 1 72.19 229 LYS A CA 1
ATOM 1790 C C . LYS A 1 229 ? -21.25 7.559 -26.875 1 72.19 229 LYS A C 1
ATOM 1792 O O . LYS A 1 229 ? -20.922 6.371 -26.797 1 72.19 229 LYS A O 1
ATOM 1797 N N . LYS A 1 230 ? -20.547 8.625 -26.594 1 70.75 230 LYS A N 1
ATOM 1798 C CA . LYS A 1 230 ? -19.234 8.383 -26.016 1 70.75 230 LYS A CA 1
ATOM 1799 C C . LYS A 1 230 ? -19.359 7.715 -24.641 1 70.75 230 LYS A C 1
ATOM 1801 O O . LYS A 1 230 ? -20.031 8.242 -23.75 1 70.75 230 LYS A O 1
ATOM 1806 N N . THR A 1 231 ? -18.875 6.48 -24.609 1 76.88 231 THR A N 1
ATOM 1807 C CA . THR A 1 231 ? -18.859 5.746 -23.344 1 76.88 231 THR A CA 1
ATOM 1808 C C . THR A 1 231 ? -17.656 6.137 -22.5 1 76.88 231 THR A C 1
ATOM 1810 O O . THR A 1 231 ? -16.641 6.609 -23.031 1 76.88 231 THR A O 1
ATOM 1813 N N . SER A 1 232 ? -17.844 6.07 -21.266 1 81.44 232 SER A N 1
ATOM 1814 C CA . SER A 1 232 ? -16.734 6.379 -20.375 1 81.44 232 SER A CA 1
ATOM 1815 C C . SER A 1 232 ? -15.602 5.379 -20.531 1 81.44 232 SER A C 1
ATOM 1817 O O . SER A 1 232 ? -15.836 4.195 -20.781 1 81.44 232 SER A O 1
ATOM 1819 N N . ALA A 1 233 ? -14.391 5.875 -20.484 1 79.81 233 ALA A N 1
ATOM 1820 C CA . ALA A 1 233 ? -13.203 5.031 -20.578 1 79.81 233 ALA A CA 1
ATOM 1821 C C . ALA A 1 233 ? -13.227 3.918 -19.531 1 79.81 233 ALA A C 1
ATOM 1823 O O . ALA A 1 233 ? -12.812 2.789 -19.812 1 79.81 233 ALA A O 1
ATOM 1824 N N . CYS A 1 234 ? -13.758 4.168 -18.375 1 86.06 234 CYS A N 1
ATOM 1825 C CA . CYS A 1 234 ? -13.82 3.168 -17.312 1 86.06 234 CYS A CA 1
ATOM 1826 C C . CYS A 1 234 ? -14.766 2.033 -17.688 1 86.06 234 CYS A C 1
ATOM 1828 O O . CYS A 1 234 ? -14.508 0.872 -17.375 1 86.06 234 CYS A O 1
ATOM 1830 N N . TRP A 1 235 ? -15.805 2.385 -18.359 1 89.5 235 TRP A N 1
ATOM 1831 C CA . TRP A 1 235 ? -16.75 1.365 -18.781 1 89.5 235 TRP A CA 1
ATOM 1832 C C . TRP A 1 235 ? -16.156 0.459 -19.844 1 89.5 235 TRP A C 1
ATOM 1834 O O . TRP A 1 235 ? -16.312 -0.762 -19.797 1 89.5 235 TRP A O 1
ATOM 1844 N N . GLU A 1 236 ? -15.508 1.055 -20.797 1 88.88 236 GLU A N 1
ATOM 1845 C CA . GLU A 1 236 ? -14.875 0.266 -21.859 1 88.88 236 GLU A CA 1
ATOM 1846 C C . GLU A 1 236 ? -13.859 -0.717 -21.281 1 88.88 236 GLU A C 1
ATOM 1848 O O . GLU A 1 236 ? -13.82 -1.881 -21.688 1 88.88 236 GLU A O 1
ATOM 1853 N N . VAL A 1 237 ? -13.055 -0.211 -20.391 1 92.31 237 VAL A N 1
ATOM 1854 C CA . VAL A 1 237 ? -12.055 -1.046 -19.75 1 92.31 237 VAL A CA 1
ATOM 1855 C C . VAL A 1 237 ? -12.742 -2.176 -18.984 1 92.31 237 VAL A C 1
ATOM 1857 O O . VAL A 1 237 ? -12.336 -3.336 -19.078 1 92.31 237 VAL A O 1
ATOM 1860 N N . THR A 1 238 ? -13.789 -1.795 -18.25 1 94.88 238 THR A N 1
ATOM 1861 C CA . THR A 1 238 ? -14.523 -2.785 -17.469 1 94.88 238 THR A CA 1
ATOM 1862 C C . THR A 1 238 ? -15.086 -3.879 -18.375 1 94.88 238 THR A C 1
ATOM 1864 O O . THR A 1 238 ? -14.969 -5.066 -18.062 1 94.88 238 THR A O 1
ATOM 1867 N N . CYS A 1 239 ? -15.672 -3.469 -19.438 1 94.69 239 CYS A N 1
ATOM 1868 C CA . CYS A 1 239 ? -16.266 -4.418 -20.359 1 94.69 239 CYS A CA 1
ATOM 1869 C C . CYS A 1 239 ? -15.203 -5.352 -20.938 1 94.69 239 CYS A C 1
ATOM 1871 O O . CYS A 1 239 ? -15.383 -6.574 -20.938 1 94.69 239 CYS A O 1
ATOM 1873 N N . ALA A 1 240 ? -14.117 -4.801 -21.422 1 94.94 240 ALA A N 1
ATOM 1874 C CA . ALA A 1 240 ? -13.047 -5.594 -22 1 94.94 240 ALA A CA 1
ATOM 1875 C C . ALA A 1 240 ? -12.484 -6.594 -21 1 94.94 240 ALA A C 1
ATOM 1877 O O . ALA A 1 240 ? -12.211 -7.746 -21.344 1 94.94 240 ALA A O 1
ATOM 1878 N N . LEU A 1 241 ? -12.336 -6.172 -19.781 1 97.12 241 LEU A N 1
ATOM 1879 C CA . LEU A 1 241 ? -11.734 -7.02 -18.75 1 97.12 241 LEU A CA 1
ATOM 1880 C C . LEU A 1 241 ? -12.695 -8.133 -18.328 1 97.12 241 LEU A C 1
ATOM 1882 O O . LEU A 1 241 ? -12.266 -9.25 -18.047 1 97.12 241 LEU A O 1
ATOM 1886 N N . VAL A 1 242 ? -13.953 -7.789 -18.266 1 97.81 242 VAL A N 1
ATOM 1887 C CA . VAL A 1 242 ? -14.961 -8.805 -17.969 1 97.81 242 VAL A CA 1
ATOM 1888 C C . VAL A 1 242 ? -14.914 -9.898 -19.031 1 97.81 242 VAL A C 1
ATOM 1890 O O . VAL A 1 242 ? -14.906 -11.086 -18.703 1 97.81 242 VAL A O 1
ATOM 1893 N N . LEU A 1 243 ? -14.852 -9.492 -20.25 1 97.81 243 LEU A N 1
ATOM 1894 C CA . LEU A 1 243 ? -14.805 -10.445 -21.359 1 97.81 243 LEU A CA 1
ATOM 1895 C C . LEU A 1 243 ? -13.516 -11.25 -21.328 1 97.81 243 LEU A C 1
ATOM 1897 O O . LEU A 1 243 ? -13.531 -12.461 -21.547 1 97.81 243 LEU A O 1
ATOM 1901 N N . ALA A 1 244 ? -12.414 -10.602 -21.047 1 97 244 ALA A N 1
ATOM 1902 C CA . ALA A 1 244 ? -11.125 -11.281 -20.984 1 97 244 ALA A CA 1
ATOM 1903 C C . ALA A 1 244 ? -11.094 -12.328 -19.875 1 97 244 ALA A C 1
ATOM 1905 O O . ALA A 1 244 ? -10.586 -13.43 -20.078 1 97 244 ALA A O 1
ATOM 1906 N N . LEU A 1 245 ? -11.594 -12.008 -18.719 1 97.62 245 LEU A N 1
ATOM 1907 C CA . LEU A 1 245 ? -11.625 -12.922 -17.594 1 97.62 245 LEU A CA 1
ATOM 1908 C C . LEU A 1 245 ? -12.516 -14.125 -17.875 1 97.62 245 LEU A C 1
ATOM 1910 O O . LEU A 1 245 ? -12.18 -15.258 -17.516 1 97.62 245 LEU A O 1
ATOM 1914 N N . ALA A 1 246 ? -13.641 -13.844 -18.484 1 97.81 246 ALA A N 1
ATOM 1915 C CA . ALA A 1 246 ? -14.531 -14.938 -18.875 1 97.81 246 ALA A CA 1
ATOM 1916 C C . ALA A 1 246 ? -13.852 -15.859 -19.891 1 97.81 246 ALA A C 1
ATOM 1918 O O . ALA A 1 246 ? -13.969 -17.078 -19.797 1 97.81 246 ALA A O 1
ATOM 1919 N N . ASN A 1 247 ? -13.188 -15.266 -20.812 1 96.69 247 ASN A N 1
ATOM 1920 C CA . ASN A 1 247 ? -12.5 -16.016 -21.859 1 96.69 247 ASN A CA 1
ATOM 1921 C C . ASN A 1 247 ? -11.461 -16.969 -21.266 1 96.69 247 ASN A C 1
ATOM 1923 O O . ASN A 1 247 ? -11.219 -18.047 -21.828 1 96.69 247 ASN A O 1
ATOM 1927 N N . ALA A 1 248 ? -10.914 -16.609 -20.188 1 95.31 248 ALA A N 1
ATOM 1928 C CA . ALA A 1 248 ? -9.867 -17.391 -19.547 1 95.31 248 ALA A CA 1
ATOM 1929 C C . ALA A 1 248 ? -10.438 -18.688 -18.969 1 95.31 248 ALA A C 1
ATOM 1931 O O . ALA A 1 248 ? -9.688 -19.609 -18.656 1 95.31 248 ALA A O 1
ATOM 1932 N N . THR A 1 249 ? -11.695 -18.781 -18.812 1 95.25 249 THR A N 1
ATOM 1933 C CA . THR A 1 249 ? -12.328 -19.953 -18.219 1 95.25 249 THR A CA 1
ATOM 1934 C C . THR A 1 249 ? -12.633 -21.016 -19.266 1 95.25 249 THR A C 1
ATOM 1936 O O . THR A 1 249 ? -13.18 -22.078 -18.953 1 95.25 249 THR A O 1
ATOM 1939 N N . PHE A 1 250 ? -12.312 -20.672 -20.469 1 91.94 250 PHE A N 1
ATOM 1940 C CA . PHE A 1 250 ? -12.391 -21.656 -21.531 1 91.94 250 PHE A CA 1
ATOM 1941 C C . PHE A 1 250 ? -11.023 -22.281 -21.781 1 91.94 250 PHE A C 1
ATOM 1943 O O . PHE A 1 250 ? -9.992 -21.672 -21.531 1 91.94 250 PHE A O 1
ATOM 1950 N N . ALA A 1 251 ? -11.109 -23.5 -22.219 1 86 251 ALA A N 1
ATOM 1951 C CA . ALA A 1 251 ? -9.859 -24.094 -22.672 1 86 251 ALA A CA 1
ATOM 1952 C C . ALA A 1 251 ? -9.234 -23.281 -23.812 1 86 251 ALA A C 1
ATOM 1954 O O . ALA A 1 251 ? -9.953 -22.641 -24.578 1 86 251 ALA A O 1
ATOM 1955 N N . SER A 1 252 ? -7.988 -23.328 -23.922 1 79.31 252 SER A N 1
ATOM 1956 C CA . SER A 1 252 ? -7.273 -22.5 -24.891 1 79.31 252 SER A CA 1
ATOM 1957 C C . SER A 1 252 ? -7.805 -22.719 -26.297 1 79.31 252 SER A C 1
ATOM 1959 O O . SER A 1 252 ? -7.898 -21.781 -27.094 1 79.31 252 SER A O 1
ATOM 1961 N N . HIS A 1 253 ? -8.164 -23.953 -26.609 1 80 253 HIS A N 1
ATOM 1962 C CA . HIS A 1 253 ? -8.617 -24.266 -27.953 1 80 253 HIS A CA 1
ATOM 1963 C C . HIS A 1 253 ? -10.062 -23.859 -28.156 1 80 253 HIS A C 1
ATOM 1965 O O . HIS A 1 253 ? -10.531 -23.75 -29.297 1 80 253 HIS A O 1
ATOM 1971 N N . GLU A 1 254 ? -10.766 -23.547 -27.078 1 86.12 254 GLU A N 1
ATOM 1972 C CA . GLU A 1 254 ? -12.164 -23.156 -27.172 1 86.12 254 GLU A CA 1
ATOM 1973 C C . GLU A 1 254 ? -12.344 -21.672 -26.844 1 86.12 254 GLU A C 1
ATOM 1975 O O . GLU A 1 254 ? -13.469 -21.203 -26.656 1 86.12 254 GLU A O 1
ATOM 1980 N N . ALA A 1 255 ? -11.273 -21.016 -26.766 1 89.56 255 ALA A N 1
ATOM 1981 C CA . ALA A 1 255 ? -11.352 -19.594 -26.438 1 89.56 255 ALA A CA 1
ATOM 1982 C C . ALA A 1 255 ? -12.133 -18.828 -27.5 1 89.56 255 ALA A C 1
ATOM 1984 O O . ALA A 1 255 ? -12.008 -19.109 -28.703 1 89.56 255 ALA A O 1
ATOM 1985 N N . ARG A 1 256 ? -12.914 -17.906 -27.094 1 93.62 256 ARG A N 1
ATOM 1986 C CA . ARG A 1 256 ? -13.766 -17.141 -28 1 93.62 256 ARG A CA 1
ATOM 1987 C C . ARG A 1 256 ? -13.039 -15.914 -28.531 1 93.62 256 ARG A C 1
ATOM 1989 O O . ARG A 1 256 ? -13.414 -15.367 -29.578 1 93.62 256 ARG A O 1
ATOM 1996 N N . ILE A 1 257 ? -12.086 -15.492 -27.766 1 94.19 257 ILE A N 1
ATOM 1997 C CA . ILE A 1 257 ? -11.258 -14.352 -28.125 1 94.19 257 ILE A CA 1
ATOM 1998 C C . ILE A 1 257 ? -9.797 -14.766 -28.172 1 94.19 257 ILE A C 1
ATOM 2000 O O . ILE A 1 257 ? -9.328 -15.539 -27.328 1 94.19 257 ILE A O 1
ATOM 2004 N N . SER A 1 258 ? -9.102 -14.227 -29.156 1 91.88 258 SER A N 1
ATOM 2005 C CA . SER A 1 258 ? -7.707 -14.609 -29.344 1 91.88 258 SER A CA 1
ATOM 2006 C C . SER A 1 258 ? -6.84 -14.094 -28.203 1 91.88 258 SER A C 1
ATOM 2008 O O . SER A 1 258 ? -7.168 -13.094 -27.562 1 91.88 258 SER A O 1
ATOM 2010 N N . ALA A 1 259 ? -5.738 -14.742 -28 1 88.06 259 ALA A N 1
ATOM 2011 C CA . ALA A 1 259 ? -4.789 -14.359 -26.969 1 88.06 259 ALA A CA 1
ATOM 2012 C C . ALA A 1 259 ? -4.199 -12.984 -27.234 1 88.06 259 ALA A C 1
ATOM 2014 O O . ALA A 1 259 ? -3.93 -12.219 -26.312 1 88.06 259 ALA A O 1
ATOM 2015 N N . GLU A 1 260 ? -3.979 -12.672 -28.422 1 85.44 260 GLU A N 1
ATOM 2016 C CA . GLU A 1 260 ? -3.418 -11.383 -28.828 1 85.44 260 GLU A CA 1
ATOM 2017 C C . GLU A 1 260 ? -4.363 -10.242 -28.484 1 85.44 260 GLU A C 1
ATOM 2019 O O . GLU A 1 260 ? -3.92 -9.18 -28.031 1 85.44 260 GLU A O 1
ATOM 2024 N N . ARG A 1 261 ? -5.602 -10.469 -28.781 1 89.62 261 ARG A N 1
ATOM 2025 C CA . ARG A 1 261 ? -6.594 -9.453 -28.453 1 89.62 261 ARG A CA 1
ATOM 2026 C C . ARG A 1 261 ? -6.656 -9.219 -26.953 1 89.62 261 ARG A C 1
ATOM 2028 O O . ARG A 1 261 ? -6.734 -8.078 -26.5 1 89.62 261 ARG A O 1
ATOM 2035 N N . VAL A 1 262 ? -6.645 -10.289 -26.188 1 92.12 262 VAL A N 1
ATOM 2036 C CA . VAL A 1 262 ? -6.688 -10.195 -24.734 1 92.12 262 VAL A CA 1
ATOM 2037 C C . VAL A 1 262 ? -5.48 -9.414 -24.219 1 92.12 262 VAL A C 1
ATOM 2039 O O . VAL A 1 262 ? -5.613 -8.547 -23.359 1 92.12 262 VAL A O 1
ATOM 2042 N N . GLU A 1 263 ? -4.34 -9.695 -24.734 1 87.62 263 GLU A N 1
ATOM 2043 C CA . GLU A 1 263 ? -3.121 -8.992 -24.344 1 87.62 263 GLU A CA 1
ATOM 2044 C C . GLU A 1 263 ? -3.215 -7.504 -24.672 1 87.62 263 GLU A C 1
ATOM 2046 O O . GLU A 1 263 ? -2.764 -6.664 -23.891 1 87.62 263 GLU A O 1
ATOM 2051 N N . ARG A 1 264 ? -3.727 -7.23 -25.781 1 86 264 ARG A N 1
ATOM 2052 C CA . ARG A 1 264 ? -3.916 -5.836 -26.172 1 86 264 ARG A CA 1
ATOM 2053 C C . ARG A 1 264 ? -4.867 -5.121 -25.219 1 86 264 ARG A C 1
ATOM 2055 O O . ARG A 1 264 ? -4.629 -3.977 -24.828 1 86 264 ARG A O 1
ATOM 2062 N N . TRP A 1 265 ? -5.961 -5.805 -24.875 1 90.25 265 TRP A N 1
ATOM 2063 C CA . TRP A 1 265 ? -6.922 -5.23 -23.953 1 90.25 265 TRP A CA 1
ATOM 2064 C C . TRP A 1 265 ? -6.277 -4.961 -22.594 1 90.25 265 TRP A C 1
ATOM 2066 O O . TRP A 1 265 ? -6.531 -3.926 -21.969 1 90.25 265 TRP A O 1
ATOM 2076 N N . LEU A 1 266 ? -5.438 -5.871 -22.109 1 89.81 266 LEU A N 1
ATOM 2077 C CA . LEU A 1 266 ? -4.766 -5.707 -20.828 1 89.81 266 LEU A CA 1
ATOM 2078 C C . LEU A 1 266 ? -3.818 -4.512 -20.859 1 89.81 266 LEU A C 1
ATOM 2080 O O . LEU A 1 266 ? -3.793 -3.709 -19.922 1 89.81 266 LEU A O 1
ATOM 2084 N N . ASP A 1 267 ? -3.127 -4.363 -21.922 1 84.81 267 ASP A N 1
ATOM 2085 C CA . ASP A 1 267 ? -2.178 -3.264 -22.062 1 84.81 267 ASP A CA 1
ATOM 2086 C C . ASP A 1 267 ? -2.902 -1.922 -22.141 1 84.81 267 ASP A C 1
ATOM 2088 O O . ASP A 1 267 ? -2.496 -0.956 -21.484 1 84.81 267 ASP A O 1
ATOM 2092 N N . MET A 1 268 ? -3.936 -1.895 -22.906 1 83.56 268 MET A N 1
ATOM 2093 C CA . MET A 1 268 ? -4.699 -0.66 -23.062 1 83.56 268 MET A CA 1
ATOM 2094 C C . MET A 1 268 ? -5.375 -0.274 -21.75 1 83.56 268 MET A C 1
ATOM 2096 O O . MET A 1 268 ? -5.395 0.901 -21.375 1 83.56 268 MET A O 1
ATOM 2100 N N . ALA A 1 269 ? -5.957 -1.293 -21.125 1 88.12 269 ALA A N 1
ATOM 2101 C CA . ALA A 1 269 ? -6.609 -1.037 -19.844 1 88.12 269 ALA A CA 1
ATOM 2102 C C . ALA A 1 269 ? -5.617 -0.498 -18.828 1 88.12 269 ALA A C 1
ATOM 2104 O O . ALA A 1 269 ? -5.906 0.472 -18.125 1 88.12 269 ALA A O 1
ATOM 2105 N N . SER A 1 270 ? -4.477 -1.129 -18.75 1 86.62 270 SER A N 1
ATOM 2106 C CA . SER A 1 270 ? -3.447 -0.705 -17.797 1 86.62 270 SER A CA 1
ATOM 2107 C C . SER A 1 270 ? -2.996 0.725 -18.078 1 86.62 270 SER A C 1
ATOM 2109 O O . SER A 1 270 ? -2.801 1.513 -17.156 1 86.62 270 SER A O 1
ATOM 2111 N N . GLY A 1 271 ? -2.848 1.06 -19.328 1 79.19 271 GLY A N 1
ATOM 2112 C CA . GLY A 1 271 ? -2.447 2.402 -19.719 1 79.19 271 GLY A CA 1
ATOM 2113 C C . GLY A 1 271 ? -3.502 3.449 -19.406 1 79.19 271 GLY A C 1
ATOM 2114 O O . GLY A 1 271 ? -3.191 4.516 -18.875 1 79.19 271 GLY A O 1
ATOM 2115 N N . LEU A 1 272 ? -4.715 3.166 -19.75 1 79.75 272 LEU A N 1
ATOM 2116 C CA . LEU A 1 272 ? -5.812 4.105 -19.531 1 79.75 272 LEU A CA 1
ATOM 2117 C C . LEU A 1 272 ? -6.027 4.371 -18.047 1 79.75 272 LEU A C 1
ATOM 2119 O O . LEU A 1 272 ? -6.242 5.516 -17.641 1 79.75 272 LEU A O 1
ATOM 2123 N N . LEU A 1 273 ? -5.98 3.33 -17.297 1 83.19 273 LEU A N 1
ATOM 2124 C CA . LEU A 1 273 ? -6.191 3.494 -15.859 1 83.19 273 LEU A CA 1
ATOM 2125 C C . LEU A 1 273 ? -5.039 4.27 -15.227 1 83.19 273 LEU A C 1
ATOM 2127 O O . LEU A 1 273 ? -5.25 5.062 -14.305 1 83.19 273 LEU A O 1
ATOM 2131 N N . ALA A 1 274 ? -3.855 3.98 -15.672 1 79.25 274 ALA A N 1
ATOM 2132 C CA . ALA A 1 274 ? -2.709 4.746 -15.188 1 79.25 274 ALA A CA 1
ATOM 2133 C C . ALA A 1 274 ? -2.865 6.23 -15.516 1 79.25 274 ALA A C 1
ATOM 2135 O O . ALA A 1 274 ? -2.568 7.09 -14.688 1 79.25 274 ALA A O 1
ATOM 2136 N N . LEU A 1 275 ? -3.359 6.492 -16.672 1 74.94 275 LEU A N 1
ATOM 2137 C CA . LEU A 1 275 ? -3.576 7.871 -17.094 1 74.94 275 LEU A CA 1
ATOM 2138 C C . LEU A 1 275 ? -4.648 8.539 -16.25 1 74.94 275 LEU A C 1
ATOM 2140 O O . LEU A 1 275 ? -4.488 9.695 -15.836 1 74.94 275 LEU A O 1
ATOM 2144 N N . MET A 1 276 ? -5.672 7.867 -16 1 76.56 276 MET A N 1
ATOM 2145 C CA . MET A 1 276 ? -6.758 8.414 -15.203 1 76.56 276 MET A CA 1
ATOM 2146 C C . MET A 1 276 ? -6.297 8.703 -13.781 1 76.56 276 MET A C 1
ATOM 2148 O O . MET A 1 276 ? -6.641 9.742 -13.211 1 76.56 276 MET A O 1
ATOM 2152 N N . SER A 1 277 ? -5.551 7.797 -13.25 1 75.06 277 SER A N 1
ATOM 2153 C CA . SER A 1 277 ? -5.012 8 -11.914 1 75.06 277 SER A CA 1
ATOM 2154 C C . SER A 1 277 ? -4.074 9.203 -11.867 1 75.06 277 SER A C 1
ATOM 2156 O O . SER A 1 277 ? -4.078 9.969 -10.898 1 75.06 277 SER A O 1
ATOM 2158 N N . TRP A 1 278 ? -3.361 9.352 -12.891 1 75.06 278 TRP A N 1
ATOM 2159 C CA . TRP A 1 278 ? -2.443 10.484 -12.992 1 75.06 278 TRP A CA 1
ATOM 2160 C C . TRP A 1 278 ? -3.207 11.805 -13.031 1 75.06 278 TRP A C 1
ATOM 2162 O O . TRP A 1 278 ? -2.725 12.82 -12.531 1 75.06 278 TRP A O 1
ATOM 2172 N N . CYS A 1 279 ? -4.348 11.703 -13.602 1 73.38 279 CYS A N 1
ATOM 2173 C CA . CYS A 1 279 ? -5.156 12.906 -13.703 1 73.38 279 CYS A CA 1
ATOM 2174 C C . CYS A 1 279 ? -5.852 13.203 -12.375 1 73.38 279 CYS A C 1
ATOM 2176 O O . CYS A 1 279 ? -6.531 14.227 -12.242 1 73.38 279 CYS A O 1
ATOM 2178 N N . GLY A 1 280 ? -5.59 12.359 -11.438 1 72 280 GLY A N 1
ATOM 2179 C CA . GLY A 1 280 ? -6.121 12.609 -10.109 1 72 280 GLY A CA 1
ATOM 2180 C C . GLY A 1 280 ? -7.512 12.031 -9.906 1 72 280 GLY A C 1
ATOM 2181 O O . GLY A 1 280 ? -8.18 12.352 -8.922 1 72 280 GLY A O 1
ATOM 2182 N N . GLU A 1 281 ? -7.887 11.266 -10.82 1 77.12 281 GLU A N 1
ATOM 2183 C CA . GLU A 1 281 ? -9.203 10.656 -10.68 1 77.12 281 GLU A CA 1
ATOM 2184 C C . GLU A 1 281 ? -9.164 9.492 -9.688 1 77.12 281 GLU A C 1
ATOM 2186 O O . GLU A 1 281 ? -8.234 8.688 -9.703 1 77.12 281 GLU A O 1
ATOM 2191 N N . ASN A 1 282 ? -10.094 9.523 -8.734 1 83.62 282 ASN A N 1
ATOM 2192 C CA . ASN A 1 282 ? -10.281 8.422 -7.797 1 83.62 282 ASN A CA 1
ATOM 2193 C C . ASN A 1 282 ? -11.766 8.172 -7.516 1 83.62 282 ASN A C 1
ATOM 2195 O O . ASN A 1 282 ? -12.25 8.484 -6.426 1 83.62 282 ASN A O 1
ATOM 2199 N N . SER A 1 283 ? -12.383 7.645 -8.453 1 88.56 283 SER A N 1
ATOM 2200 C CA . SER A 1 283 ? -13.812 7.363 -8.359 1 88.56 283 SER A CA 1
ATOM 2201 C C . SER A 1 283 ? -14.062 5.875 -8.133 1 88.56 283 SER A C 1
ATOM 2203 O O . SER A 1 283 ? -13.164 5.051 -8.305 1 88.56 283 SER A O 1
ATOM 2205 N N . LEU A 1 284 ? -15.234 5.582 -7.766 1 90.75 284 LEU A N 1
ATOM 2206 C CA . LEU A 1 284 ? -15.625 4.195 -7.531 1 90.75 284 LEU A CA 1
ATOM 2207 C C . LEU A 1 284 ? -15.484 3.369 -8.805 1 90.75 284 LEU A C 1
ATOM 2209 O O . LEU A 1 284 ? -15.031 2.221 -8.758 1 90.75 284 LEU A O 1
ATOM 2213 N N . ASP A 1 285 ? -15.797 3.93 -9.906 1 90.5 285 ASP A N 1
ATOM 2214 C CA . ASP A 1 285 ? -15.703 3.232 -11.188 1 90.5 285 ASP A CA 1
ATOM 2215 C C . ASP A 1 285 ? -14.25 2.92 -11.539 1 90.5 285 ASP A C 1
ATOM 2217 O O . ASP A 1 285 ? -13.953 1.854 -12.078 1 90.5 285 ASP A O 1
ATOM 2221 N N . LEU A 1 286 ? -13.445 3.875 -11.25 1 92.38 286 LEU A N 1
ATOM 2222 C CA . LEU A 1 286 ? -12.031 3.648 -11.516 1 92.38 286 LEU A CA 1
ATOM 2223 C C . LEU A 1 286 ? -11.484 2.531 -10.633 1 92.38 286 LEU A C 1
ATOM 2225 O O . LEU A 1 286 ? -10.688 1.706 -11.086 1 92.38 286 LEU A O 1
ATOM 2229 N N . ILE A 1 287 ? -11.898 2.508 -9.383 1 94.25 287 ILE A N 1
ATOM 2230 C CA . ILE A 1 287 ? -11.438 1.486 -8.445 1 94.25 287 ILE A CA 1
ATOM 2231 C C . ILE A 1 287 ? -11.938 0.114 -8.891 1 94.25 287 ILE A C 1
ATOM 2233 O O . ILE A 1 287 ? -11.203 -0.874 -8.828 1 94.25 287 ILE A O 1
ATOM 2237 N N . LYS A 1 288 ? -13.156 0.078 -9.367 1 94.62 288 LYS A N 1
ATOM 2238 C CA . LYS A 1 288 ? -13.703 -1.174 -9.883 1 94.62 288 LYS A CA 1
ATOM 2239 C C . LYS A 1 288 ? -12.898 -1.677 -11.078 1 94.62 288 LYS A C 1
ATOM 2241 O O . LYS A 1 288 ? -12.531 -2.854 -11.141 1 94.62 288 LYS A O 1
ATOM 2246 N N . ALA A 1 289 ? -12.664 -0.808 -11.969 1 95.5 289 ALA A N 1
ATOM 2247 C CA . ALA A 1 289 ? -11.891 -1.161 -13.156 1 95.5 289 ALA A CA 1
ATOM 2248 C C . ALA A 1 289 ? -10.477 -1.6 -12.781 1 95.5 289 ALA A C 1
ATOM 2250 O O . ALA A 1 289 ? -9.938 -2.553 -13.352 1 95.5 289 ALA A O 1
ATOM 2251 N N . SER A 1 290 ? -9.93 -0.884 -11.844 1 95.69 290 SER A N 1
ATOM 2252 C CA . SER A 1 290 ? -8.586 -1.221 -11.391 1 95.69 290 SER A CA 1
ATOM 2253 C C . SER A 1 290 ? -8.547 -2.592 -10.727 1 95.69 290 SER A C 1
ATOM 2255 O O . SER A 1 290 ? -7.59 -3.346 -10.891 1 95.69 290 SER A O 1
ATOM 2257 N N . ALA A 1 291 ? -9.516 -2.896 -9.969 1 97.19 291 ALA A N 1
ATOM 2258 C CA . ALA A 1 291 ? -9.602 -4.207 -9.328 1 97.19 291 ALA A CA 1
ATOM 2259 C C . ALA A 1 291 ? -9.75 -5.316 -10.367 1 97.19 291 ALA A C 1
ATOM 2261 O O . ALA A 1 291 ? -9.117 -6.367 -10.25 1 97.19 291 ALA A O 1
ATOM 2262 N N . LEU A 1 292 ? -10.57 -5.039 -11.328 1 97.81 292 LEU A N 1
ATOM 2263 C CA . LEU A 1 292 ? -10.742 -5.996 -12.414 1 97.81 292 LEU A CA 1
ATOM 2264 C C . LEU A 1 292 ? -9.422 -6.219 -13.148 1 97.81 292 LEU A C 1
ATOM 2266 O O . LEU A 1 292 ? -9.078 -7.355 -13.477 1 97.81 292 LEU A O 1
ATOM 2270 N N . LEU A 1 293 ? -8.773 -5.18 -13.422 1 96.69 293 LEU A N 1
ATOM 2271 C CA . LEU A 1 293 ? -7.48 -5.289 -14.094 1 96.69 293 LEU A CA 1
ATOM 2272 C C . LEU A 1 293 ? -6.488 -6.082 -13.242 1 96.69 293 LEU A C 1
ATOM 2274 O O . LEU A 1 293 ? -5.742 -6.91 -13.766 1 96.69 293 LEU A O 1
ATOM 2278 N N . SER A 1 294 ? -6.484 -5.797 -11.969 1 96.69 294 SER A N 1
ATOM 2279 C CA . SER A 1 294 ? -5.594 -6.52 -11.062 1 96.69 294 SER A CA 1
ATOM 2280 C C . SER A 1 294 ? -5.863 -8.023 -11.109 1 96.69 294 SER A C 1
ATOM 2282 O O . SER A 1 294 ? -4.93 -8.82 -11.133 1 96.69 294 SER A O 1
ATOM 2284 N N . LEU A 1 295 ? -7.078 -8.344 -11.086 1 97.69 295 LEU A N 1
ATOM 2285 C CA . LEU A 1 295 ? -7.434 -9.758 -11.188 1 97.69 295 LEU A CA 1
ATOM 2286 C C . LEU A 1 295 ? -7.023 -10.328 -12.539 1 97.69 295 LEU A C 1
ATOM 2288 O O . LEU A 1 295 ? -6.441 -11.414 -12.609 1 97.69 295 LEU A O 1
ATOM 2292 N N . ALA A 1 296 ? -7.344 -9.617 -13.57 1 97.25 296 ALA A N 1
ATOM 2293 C CA . ALA A 1 296 ? -7.035 -10.086 -14.922 1 97.25 296 ALA A CA 1
ATOM 2294 C C . ALA A 1 296 ? -5.535 -10.305 -15.094 1 97.25 296 ALA A C 1
ATOM 2296 O O . ALA A 1 296 ? -5.109 -11.281 -15.719 1 97.25 296 ALA A O 1
ATOM 2297 N N . GLU A 1 297 ? -4.77 -9.445 -14.578 1 93.88 297 GLU A N 1
ATOM 2298 C CA . GLU A 1 297 ? -3.318 -9.594 -14.68 1 93.88 297 GLU A CA 1
ATOM 2299 C C . GLU A 1 297 ? -2.842 -10.836 -13.938 1 93.88 297 GLU A C 1
ATOM 2301 O O . GLU A 1 297 ? -1.933 -11.531 -14.398 1 93.88 297 GLU A O 1
ATOM 2306 N N . GLN A 1 298 ? -3.398 -11.133 -12.859 1 95.56 298 GLN A N 1
ATOM 2307 C CA . GLN A 1 298 ? -3 -12.305 -12.086 1 95.56 298 GLN A CA 1
ATOM 2308 C C . GLN A 1 298 ? -3.439 -13.594 -12.773 1 95.56 298 GLN A C 1
ATOM 2310 O O . GLN A 1 298 ? -2.805 -14.633 -12.609 1 95.56 298 GLN A O 1
ATOM 2315 N N . VAL A 1 299 ? -4.492 -13.469 -13.555 1 96.06 299 VAL A N 1
ATOM 2316 C CA . VAL A 1 299 ? -5.031 -14.648 -14.234 1 96.06 299 VAL A CA 1
ATOM 2317 C C . VAL A 1 299 ? -4.348 -14.82 -15.586 1 96.06 299 VAL A C 1
ATOM 2319 O O . VAL A 1 299 ? -4.168 -15.945 -16.062 1 96.06 299 VAL A O 1
ATOM 2322 N N . LEU A 1 300 ? -3.887 -13.703 -16.156 1 93.25 300 LEU A N 1
ATOM 2323 C CA . LEU A 1 300 ? -3.527 -13.773 -17.578 1 93.25 300 LEU A CA 1
ATOM 2324 C C . LEU A 1 300 ? -2.076 -13.359 -17.781 1 93.25 300 LEU A C 1
ATOM 2326 O O . LEU A 1 300 ? -1.522 -13.555 -18.875 1 93.25 300 LEU A O 1
ATOM 2330 N N . SER A 1 301 ? -1.462 -12.789 -16.781 1 88.69 301 SER A N 1
ATOM 2331 C CA . SER A 1 301 ? -0.08 -12.344 -16.906 1 88.69 301 SER A CA 1
ATOM 2332 C C . SER A 1 301 ? 0.823 -13.039 -15.891 1 88.69 301 SER A C 1
ATOM 2334 O O . SER A 1 301 ? 0.339 -13.703 -14.977 1 88.69 301 SER A O 1
ATOM 2336 N N . VAL A 1 302 ? 2.152 -12.859 -16.078 1 86.31 302 VAL A N 1
ATOM 2337 C CA . VAL A 1 302 ? 3.096 -13.617 -15.273 1 86.31 302 VAL A CA 1
ATOM 2338 C C . VAL A 1 302 ? 3.904 -12.664 -14.391 1 86.31 302 VAL A C 1
ATOM 2340 O O . VAL A 1 302 ? 4.734 -13.102 -13.594 1 86.31 302 VAL A O 1
ATOM 2343 N N . ASP A 1 303 ? 3.693 -11.43 -14.445 1 86.44 303 ASP A N 1
ATOM 2344 C CA . ASP A 1 303 ? 4.512 -10.461 -13.719 1 86.44 303 ASP A CA 1
ATOM 2345 C C . ASP A 1 303 ? 4.016 -10.297 -12.281 1 86.44 303 ASP A C 1
ATOM 2347 O O . ASP A 1 303 ? 3.119 -9.492 -12.016 1 86.44 303 ASP A O 1
ATOM 2351 N N . ALA A 1 304 ? 4.699 -10.914 -11.383 1 89.12 304 ALA A N 1
ATOM 2352 C CA . ALA A 1 304 ? 4.281 -10.906 -9.977 1 89.12 304 ALA A CA 1
ATOM 2353 C C . ALA A 1 304 ? 4.535 -9.539 -9.344 1 89.12 304 ALA A C 1
ATOM 2355 O O . ALA A 1 304 ? 3.783 -9.109 -8.461 1 89.12 304 ALA A O 1
ATOM 2356 N N . THR A 1 305 ? 5.598 -8.875 -9.766 1 89.12 305 THR A N 1
ATOM 2357 C CA . THR A 1 305 ? 5.93 -7.57 -9.211 1 89.12 305 THR A CA 1
ATOM 2358 C C . THR A 1 305 ? 4.887 -6.531 -9.609 1 89.12 305 THR A C 1
ATOM 2360 O O . THR A 1 305 ? 4.402 -5.773 -8.766 1 89.12 305 THR A O 1
ATOM 2363 N N . ALA A 1 306 ? 4.566 -6.547 -10.852 1 88.44 306 ALA A N 1
ATOM 2364 C CA . ALA A 1 306 ? 3.561 -5.602 -11.328 1 88.44 306 ALA A CA 1
ATOM 2365 C C . ALA A 1 306 ? 2.213 -5.848 -10.664 1 88.44 306 ALA A C 1
ATOM 2367 O O . ALA A 1 306 ? 1.507 -4.898 -10.305 1 88.44 306 ALA A O 1
ATOM 2368 N N . ALA A 1 307 ? 1.872 -7.102 -10.539 1 92.31 307 ALA A N 1
ATOM 2369 C CA . ALA A 1 307 ? 0.606 -7.445 -9.898 1 92.31 307 ALA A CA 1
ATOM 2370 C C . ALA A 1 307 ? 0.581 -6.965 -8.453 1 92.31 307 ALA A C 1
ATOM 2372 O O . ALA A 1 307 ? -0.431 -6.441 -7.98 1 92.31 307 ALA A O 1
ATOM 2373 N N . TYR A 1 308 ? 1.712 -7.145 -7.719 1 94.44 308 TYR A N 1
ATOM 2374 C CA . TYR A 1 308 ? 1.852 -6.723 -6.328 1 94.44 308 TYR A CA 1
ATOM 2375 C C . TYR A 1 308 ? 1.676 -5.215 -6.195 1 94.44 308 TYR A C 1
ATOM 2377 O O . TYR A 1 308 ? 0.917 -4.746 -5.344 1 94.44 308 TYR A O 1
ATOM 2385 N N . ILE A 1 309 ? 2.303 -4.473 -7.031 1 92.75 309 ILE A N 1
ATOM 2386 C CA . ILE A 1 309 ? 2.256 -3.016 -6.969 1 92.75 309 ILE A CA 1
ATOM 2387 C C . ILE A 1 309 ? 0.857 -2.527 -7.336 1 92.75 309 ILE A C 1
ATOM 2389 O O . ILE A 1 309 ? 0.28 -1.691 -6.637 1 92.75 309 ILE A O 1
ATOM 2393 N N . ARG A 1 310 ? 0.266 -3.119 -8.352 1 92.12 310 ARG A N 1
ATOM 2394 C CA . ARG A 1 310 ? -1.052 -2.699 -8.82 1 92.12 310 ARG A CA 1
ATOM 2395 C C . ARG A 1 310 ? -2.119 -2.973 -7.77 1 92.12 310 ARG A C 1
ATOM 2397 O O . ARG A 1 310 ? -2.98 -2.129 -7.516 1 92.12 310 ARG A O 1
ATOM 2404 N N . SER A 1 311 ? -2.092 -4.145 -7.262 1 95 311 SER A N 1
ATOM 2405 C CA . SER A 1 311 ? -3.104 -4.48 -6.262 1 95 311 SER A CA 1
ATOM 2406 C C . SER A 1 311 ? -3.01 -3.557 -5.051 1 95 311 SER A C 1
ATOM 2408 O O . SER A 1 311 ? -4.031 -3.154 -4.492 1 95 311 SER A O 1
ATOM 2410 N N . GLY A 1 312 ? -1.81 -3.242 -4.641 1 94 312 GLY A N 1
ATOM 2411 C CA . GLY A 1 312 ? -1.635 -2.309 -3.541 1 94 312 GLY A CA 1
ATOM 2412 C C . GLY A 1 312 ? -2.176 -0.923 -3.84 1 94 312 GLY A C 1
ATOM 2413 O O . GLY A 1 312 ? -2.777 -0.285 -2.973 1 94 312 GLY A O 1
ATOM 2414 N N . THR A 1 313 ? -1.908 -0.473 -5.035 1 92.75 313 THR A N 1
ATOM 2415 C CA . THR A 1 313 ? -2.42 0.826 -5.461 1 92.75 313 THR A CA 1
ATOM 2416 C C . THR A 1 313 ? -3.945 0.843 -5.43 1 92.75 313 THR A C 1
ATOM 2418 O O . THR A 1 313 ? -4.555 1.833 -5.02 1 92.75 313 THR A O 1
ATOM 2421 N N . THR A 1 314 ? -4.52 -0.224 -5.855 1 94.81 314 THR A N 1
ATOM 2422 C CA . THR A 1 314 ? -5.973 -0.342 -5.836 1 94.81 314 THR A CA 1
ATOM 2423 C C . THR A 1 314 ? -6.5 -0.301 -4.406 1 94.81 314 THR A C 1
ATOM 2425 O O . THR A 1 314 ? -7.516 0.342 -4.133 1 94.81 314 THR A O 1
ATOM 2428 N N . VAL A 1 315 ? -5.832 -0.975 -3.535 1 94.81 315 VAL A N 1
ATOM 2429 C CA . VAL A 1 315 ? -6.242 -0.989 -2.135 1 94.81 315 VAL A CA 1
ATOM 2430 C C . VAL A 1 315 ? -6.223 0.432 -1.575 1 94.81 315 VAL A C 1
ATOM 2432 O O . VAL A 1 315 ? -7.18 0.866 -0.932 1 94.81 315 VAL A O 1
ATOM 2435 N N . ARG A 1 316 ? -5.195 1.151 -1.815 1 93.69 316 ARG A N 1
ATOM 2436 C CA . ARG A 1 316 ? -5.07 2.502 -1.275 1 93.69 316 ARG A CA 1
ATOM 2437 C C . ARG A 1 316 ? -6.113 3.434 -1.881 1 93.69 316 ARG A C 1
ATOM 2439 O O . ARG A 1 316 ? -6.672 4.285 -1.186 1 93.69 316 ARG A O 1
ATOM 2446 N N . GLY A 1 317 ? -6.277 3.277 -3.211 1 92.56 317 GLY A N 1
ATOM 2447 C CA . GLY A 1 317 ? -7.355 4.039 -3.818 1 92.56 317 GLY A CA 1
ATOM 2448 C C . GLY A 1 317 ? -8.711 3.764 -3.193 1 92.56 317 GLY A C 1
ATOM 2449 O O . GLY A 1 317 ? -9.5 4.684 -2.971 1 92.56 317 GLY A O 1
ATOM 2450 N N . ALA A 1 318 ? -8.984 2.523 -2.941 1 93.31 318 ALA A N 1
ATOM 2451 C CA . ALA A 1 318 ? -10.242 2.121 -2.324 1 93.31 318 ALA A CA 1
ATOM 2452 C C . ALA A 1 318 ? -10.359 2.674 -0.908 1 93.31 318 ALA A C 1
ATOM 2454 O O . ALA A 1 318 ? -11.43 3.129 -0.5 1 93.31 318 ALA A O 1
ATOM 2455 N N . MET A 1 319 ? -9.312 2.617 -0.167 1 91.38 319 MET A N 1
ATOM 2456 C CA . MET A 1 319 ? -9.328 3.146 1.193 1 91.38 319 MET A CA 1
ATOM 2457 C C . MET A 1 319 ? -9.586 4.648 1.188 1 91.38 319 MET A C 1
ATOM 2459 O O . MET A 1 319 ? -10.312 5.16 2.043 1 91.38 319 MET A O 1
ATOM 2463 N N . ALA A 1 320 ? -9.008 5.336 0.237 1 89.88 320 ALA A N 1
ATOM 2464 C CA . ALA A 1 320 ? -9.188 6.781 0.14 1 89.88 320 ALA A CA 1
ATOM 2465 C C . ALA A 1 320 ? -10.648 7.137 -0.105 1 89.88 320 ALA A C 1
ATOM 2467 O O . ALA A 1 320 ? -11.109 8.219 0.267 1 89.88 320 ALA A O 1
ATOM 2468 N N . LEU A 1 321 ? -11.352 6.176 -0.723 1 88.75 321 LEU A N 1
ATOM 2469 C CA . LEU A 1 321 ? -12.773 6.383 -0.977 1 88.75 321 LEU A CA 1
ATOM 2470 C C . LEU A 1 321 ? -13.609 5.957 0.226 1 88.75 321 LEU A C 1
ATOM 2472 O O . LEU A 1 321 ? -14.828 6.16 0.245 1 88.75 321 LEU A O 1
ATOM 2476 N N . GLY A 1 322 ? -12.992 5.328 1.181 1 86.19 322 GLY A N 1
ATOM 2477 C CA . GLY A 1 322 ? -13.695 4.926 2.393 1 86.19 322 GLY A CA 1
ATOM 2478 C C . GLY A 1 322 ? -14.352 3.564 2.281 1 86.19 322 GLY A C 1
ATOM 2479 O O . GLY A 1 322 ? -15.227 3.227 3.074 1 86.19 322 GLY A O 1
ATOM 2480 N N . LEU A 1 323 ? -13.945 2.77 1.345 1 87.5 323 LEU A N 1
ATOM 2481 C CA . LEU A 1 323 ? -14.602 1.481 1.133 1 87.5 323 LEU A CA 1
ATOM 2482 C C . LEU A 1 323 ? -14.328 0.536 2.297 1 87.5 323 LEU A C 1
ATOM 2484 O O . LEU A 1 323 ? -15.086 -0.408 2.527 1 87.5 323 LEU A O 1
ATOM 2488 N N . HIS A 1 324 ? -13.281 0.791 3 1 83.94 324 HIS A N 1
ATOM 2489 C CA . HIS A 1 324 ? -12.914 -0.082 4.109 1 83.94 324 HIS A CA 1
ATOM 2490 C C . HIS A 1 324 ? -13.766 0.206 5.344 1 83.94 324 HIS A C 1
ATOM 2492 O O . HIS A 1 324 ? -13.789 -0.585 6.289 1 83.94 324 HIS A O 1
ATOM 2498 N N . MET A 1 325 ? -14.383 1.431 5.246 1 77.81 325 MET A N 1
ATOM 2499 C CA . MET A 1 325 ? -15.188 1.832 6.398 1 77.81 325 MET A CA 1
ATOM 2500 C C . MET A 1 325 ? -16.609 1.288 6.285 1 77.81 325 MET A C 1
ATOM 2502 O O . MET A 1 325 ? -17.219 1.348 5.215 1 77.81 325 MET A O 1
ATOM 2506 N N . ARG A 1 326 ? -16.938 0.303 6.996 1 61 326 ARG A N 1
ATOM 2507 C CA . ARG A 1 326 ? -18.25 -0.322 6.953 1 61 326 ARG A CA 1
ATOM 2508 C C . ARG A 1 326 ? -19.328 0.625 7.484 1 61 326 ARG A C 1
ATOM 2510 O O . ARG A 1 326 ? -19.156 1.216 8.555 1 61 326 ARG A O 1
ATOM 2517 N N . LYS A 1 327 ? -20.125 1.232 6.512 1 54.09 327 LYS A N 1
ATOM 2518 C CA . LYS A 1 327 ? -21.266 2.002 6.98 1 54.09 327 LYS A CA 1
ATOM 2519 C C . LYS A 1 327 ? -22.25 1.112 7.734 1 54.09 327 LYS A C 1
ATOM 2521 O O . LYS A 1 327 ? -22.562 0.009 7.285 1 54.09 327 LYS A O 1
ATOM 2526 N N . ARG A 1 328 ? -22.172 1.073 9.023 1 47.5 328 ARG A N 1
ATOM 2527 C CA . ARG A 1 328 ? -23.203 0.351 9.766 1 47.5 328 ARG A CA 1
ATOM 2528 C C . ARG A 1 328 ? -24.578 0.556 9.133 1 47.5 328 ARG A C 1
ATOM 2530 O O . ARG A 1 328 ? -25.109 1.666 9.148 1 47.5 328 ARG A O 1
ATOM 2537 N N . ASP A 1 329 ? -24.938 0.213 7.996 1 43.94 329 ASP A N 1
ATOM 2538 C CA . ASP A 1 329 ? -26.359 0.302 7.723 1 43.94 329 ASP A CA 1
ATOM 2539 C C . ASP A 1 329 ? -27.188 -0.23 8.898 1 43.94 329 ASP A C 1
ATOM 2541 O O . ASP A 1 329 ? -26.938 -1.344 9.375 1 43.94 329 ASP A O 1
ATOM 2545 N N . GLN A 1 330 ? -27.688 0.611 9.656 1 42.28 330 GLN A N 1
ATOM 2546 C CA . GLN A 1 330 ? -28.719 0.546 10.68 1 42.28 330 GLN A CA 1
ATOM 2547 C C . GLN A 1 330 ? -29.734 -0.554 10.367 1 42.28 330 GLN A C 1
ATOM 2549 O O . GLN A 1 330 ? -30.562 -0.905 11.211 1 42.28 330 GLN A O 1
ATOM 2554 N N . ASN A 1 331 ? -30.062 -0.749 9.055 1 36.31 331 ASN A N 1
ATOM 2555 C CA . ASN A 1 331 ? -31.234 -1.612 8.938 1 36.31 331 ASN A CA 1
ATOM 2556 C C . ASN A 1 331 ? -30.844 -3.08 8.805 1 36.31 331 ASN A C 1
ATOM 2558 O O . ASN A 1 331 ? -30.328 -3.504 7.766 1 36.31 331 ASN A O 1
ATOM 2562 N N . PRO A 1 332 ? -30.656 -3.732 9.945 1 39.75 332 PRO A N 1
ATOM 2563 C CA . PRO A 1 332 ? -30.375 -5.164 10.055 1 39.75 332 PRO A CA 1
ATOM 2564 C C . PRO A 1 332 ? -31.078 -5.996 8.984 1 39.75 332 PRO A C 1
ATOM 2566 O O . PRO A 1 332 ? -30.734 -7.164 8.789 1 39.75 332 PRO A O 1
ATOM 2569 N N . ALA A 1 333 ? -32.25 -5.586 8.625 1 34.97 333 ALA A N 1
ATOM 2570 C CA . ALA A 1 333 ? -33.156 -6.488 7.906 1 34.97 333 ALA A CA 1
ATOM 2571 C C . ALA A 1 333 ? -32.594 -6.832 6.527 1 34.97 333 ALA A C 1
ATOM 2573 O O . ALA A 1 333 ? -33.156 -7.688 5.824 1 34.97 333 ALA A O 1
ATOM 2574 N N . CYS A 1 334 ? -31.938 -5.953 5.855 1 38.75 334 CYS A N 1
ATOM 2575 C CA . CYS A 1 334 ? -31.609 -6.273 4.469 1 38.75 334 CYS A CA 1
ATOM 2576 C C . CYS A 1 334 ? -30.344 -7.113 4.387 1 38.75 334 CYS A C 1
ATOM 2578 O O . CYS A 1 334 ? -29.281 -6.691 4.844 1 38.75 334 CYS A O 1
ATOM 2580 N N . ALA A 1 335 ? -30.312 -8.367 4.328 1 42.91 335 ALA A N 1
ATOM 2581 C CA . ALA A 1 335 ? -29.469 -9.555 4.141 1 42.91 335 ALA A CA 1
ATOM 2582 C C . ALA A 1 335 ? -28.328 -9.266 3.184 1 42.91 335 ALA A C 1
ATOM 2584 O O . ALA A 1 335 ? -27.375 -10.055 3.078 1 42.91 335 ALA A O 1
ATOM 2585 N N . GLU A 1 336 ? -28.469 -8.32 2.195 1 47.38 336 GLU A N 1
ATOM 2586 C CA . GLU A 1 336 ? -27.5 -8.258 1.1 1 47.38 336 GLU A CA 1
ATOM 2587 C C . GLU A 1 336 ? -26.297 -7.395 1.475 1 47.38 336 GLU A C 1
ATOM 2589 O O . GLU A 1 336 ? -26.469 -6.301 2.018 1 47.38 336 GLU A O 1
ATOM 2594 N N . VAL A 1 337 ? -25.188 -7.988 1.659 1 55.75 337 VAL A N 1
ATOM 2595 C CA . VAL A 1 337 ? -23.938 -7.246 1.809 1 55.75 337 VAL A CA 1
ATOM 2596 C C . VAL A 1 337 ? -23.922 -6.066 0.837 1 55.75 337 VAL A C 1
ATOM 2598 O O . VAL A 1 337 ? -24.156 -6.238 -0.36 1 55.75 337 VAL A O 1
ATOM 2601 N N . PRO A 1 338 ? -23.797 -4.816 1.38 1 65.38 338 PRO A N 1
ATOM 2602 C CA . PRO A 1 338 ? -23.719 -3.66 0.481 1 65.38 338 PRO A CA 1
ATOM 2603 C C . PRO A 1 338 ? -22.656 -3.838 -0.611 1 65.38 338 PRO A C 1
ATOM 2605 O O . PRO A 1 338 ? -21.625 -4.477 -0.383 1 65.38 338 PRO A O 1
ATOM 2608 N N . VAL A 1 339 ? -23.047 -3.475 -1.769 1 73.56 339 VAL A N 1
ATOM 2609 C CA . VAL A 1 339 ? -22.219 -3.59 -2.961 1 73.56 339 VAL A CA 1
ATOM 2610 C C . VAL A 1 339 ? -20.812 -3.064 -2.664 1 73.56 339 VAL A C 1
ATOM 2612 O O . VAL A 1 339 ? -19.812 -3.654 -3.096 1 73.56 339 VAL A O 1
ATOM 2615 N N . GLU A 1 340 ? -20.766 -2.086 -1.806 1 81.06 340 GLU A N 1
ATOM 2616 C CA . GLU A 1 340 ? -19.469 -1.482 -1.513 1 81.06 340 GLU A CA 1
ATOM 2617 C C . GLU A 1 340 ? -18.641 -2.375 -0.592 1 81.06 340 GLU A C 1
ATOM 2619 O O . GLU A 1 340 ? -17.422 -2.457 -0.733 1 81.06 340 GLU A O 1
ATOM 2624 N N . GLU A 1 341 ? -19.281 -2.992 0.212 1 82.75 341 GLU A N 1
ATOM 2625 C CA . GLU A 1 341 ? -18.578 -3.91 1.099 1 82.75 341 GLU A CA 1
ATOM 2626 C C . GLU A 1 341 ? -18.047 -5.125 0.335 1 82.75 341 GLU A C 1
ATOM 2628 O O . GLU A 1 341 ? -16.938 -5.586 0.578 1 82.75 341 GLU A O 1
ATOM 2633 N N . SER A 1 342 ? -18.891 -5.609 -0.497 1 84.88 342 SER A N 1
ATOM 2634 C CA . SER A 1 342 ? -18.469 -6.738 -1.317 1 84.88 342 SER A CA 1
ATOM 2635 C C . SER A 1 342 ? -17.281 -6.371 -2.201 1 84.88 342 SER A C 1
ATOM 2637 O O . SER A 1 342 ? -16.375 -7.176 -2.391 1 84.88 342 SER A O 1
ATOM 2639 N N . LEU A 1 343 ? -17.359 -5.211 -2.699 1 90.56 343 LEU A N 1
ATOM 2640 C CA . LEU A 1 343 ? -16.25 -4.734 -3.527 1 90.56 343 LEU A CA 1
ATOM 2641 C C . LEU A 1 343 ? -14.961 -4.641 -2.713 1 90.56 343 LEU A C 1
ATOM 2643 O O . LEU A 1 343 ? -13.898 -5.059 -3.176 1 90.56 343 LEU A O 1
ATOM 2647 N N . TRP A 1 344 ? -15.055 -4.102 -1.484 1 91.12 344 TRP A N 1
ATOM 2648 C CA . TRP A 1 344 ? -13.883 -4 -0.626 1 91.12 344 TRP A CA 1
ATOM 2649 C C . TRP A 1 344 ? -13.289 -5.379 -0.344 1 91.12 344 TRP A C 1
ATOM 2651 O O . TRP A 1 344 ? -12.086 -5.582 -0.475 1 91.12 344 TRP A O 1
ATOM 2661 N N . ASN A 1 345 ? -14.156 -6.336 -0.06 1 88.94 345 ASN A N 1
ATOM 2662 C CA . ASN A 1 345 ? -13.688 -7.684 0.228 1 88.94 345 ASN A CA 1
ATOM 2663 C C . ASN A 1 345 ? -12.977 -8.305 -0.978 1 88.94 345 ASN A C 1
ATOM 2665 O O . ASN A 1 345 ? -11.969 -8.992 -0.827 1 88.94 345 ASN A O 1
ATOM 2669 N N . ALA A 1 346 ? -13.539 -8.062 -2.102 1 93.12 346 ALA A N 1
ATOM 2670 C CA . ALA A 1 346 ? -12.93 -8.578 -3.324 1 93.12 346 ALA A CA 1
ATOM 2671 C C . ALA A 1 346 ? -11.562 -7.957 -3.568 1 93.12 346 ALA A C 1
ATOM 2673 O O . ALA A 1 346 ? -10.625 -8.641 -3.986 1 93.12 346 ALA A O 1
ATOM 2674 N N . ILE A 1 347 ? -11.469 -6.676 -3.32 1 94.88 347 ILE A N 1
ATOM 2675 C CA . ILE A 1 347 ? -10.211 -5.961 -3.516 1 94.88 347 ILE A CA 1
ATOM 2676 C C . ILE A 1 347 ? -9.148 -6.52 -2.572 1 94.88 347 ILE A C 1
ATOM 2678 O O . ILE A 1 347 ? -8.008 -6.762 -2.98 1 94.88 347 ILE A O 1
ATOM 2682 N N . VAL A 1 348 ? -9.531 -6.766 -1.362 1 93.5 348 VAL A N 1
ATOM 2683 C CA . VAL A 1 348 ? -8.602 -7.316 -0.382 1 93.5 348 VAL A CA 1
ATOM 2684 C C . VAL A 1 348 ? -8.18 -8.719 -0.804 1 93.5 348 VAL A C 1
ATOM 2686 O O . VAL A 1 348 ? -7.004 -9.078 -0.698 1 93.5 348 VAL A O 1
ATOM 2689 N N . GLU A 1 349 ? -9.102 -9.461 -1.338 1 94.12 349 GLU A N 1
ATOM 2690 C CA . GLU A 1 349 ? -8.805 -10.805 -1.828 1 94.12 349 GLU A CA 1
ATOM 2691 C C . GLU A 1 349 ? -7.766 -10.766 -2.943 1 94.12 349 GLU A C 1
ATOM 2693 O O . GLU A 1 349 ? -6.793 -11.523 -2.924 1 94.12 349 GLU A O 1
ATOM 2698 N N . ILE A 1 350 ? -8.016 -9.969 -3.807 1 96 350 ILE A N 1
ATOM 2699 C CA . ILE A 1 350 ? -7.145 -9.852 -4.973 1 96 350 ILE A CA 1
ATOM 2700 C C . ILE A 1 350 ? -5.746 -9.43 -4.531 1 96 350 ILE A C 1
ATOM 2702 O O . ILE A 1 350 ? -4.746 -9.914 -5.066 1 96 350 ILE A O 1
ATOM 2706 N N . ASP A 1 351 ? -5.68 -8.547 -3.58 1 96 351 ASP A N 1
ATOM 2707 C CA . ASP A 1 351 ? -4.383 -8.125 -3.061 1 96 351 ASP A CA 1
ATOM 2708 C C . ASP A 1 351 ? -3.66 -9.281 -2.377 1 96 351 ASP A C 1
ATOM 2710 O O . ASP A 1 351 ? -2.443 -9.43 -2.518 1 96 351 ASP A O 1
ATOM 2714 N N . GLN A 1 352 ? -4.336 -10.062 -1.647 1 95.75 352 GLN A N 1
ATOM 2715 C CA . GLN A 1 352 ? -3.713 -11.195 -0.968 1 95.75 352 GLN A CA 1
ATOM 2716 C C . GLN A 1 352 ? -3.156 -12.203 -1.971 1 95.75 352 GLN A C 1
ATOM 2718 O O . GLN A 1 352 ? -2.088 -12.773 -1.753 1 95.75 352 GLN A O 1
ATOM 2723 N N . TYR A 1 353 ? -3.904 -12.328 -3.041 1 96.56 353 TYR A N 1
ATOM 2724 C CA . TYR A 1 353 ? -3.406 -13.219 -4.082 1 96.56 353 TYR A CA 1
ATOM 2725 C C . TYR A 1 353 ? -2.08 -12.719 -4.645 1 96.56 353 TYR A C 1
ATOM 2727 O O . TYR A 1 353 ? -1.142 -13.492 -4.828 1 96.56 353 TYR A O 1
ATOM 2735 N N . ALA A 1 354 ? -2.037 -11.469 -4.906 1 96.38 354 ALA A N 1
ATOM 2736 C CA . ALA A 1 354 ? -0.826 -10.875 -5.461 1 96.38 354 ALA A CA 1
ATOM 2737 C C . ALA A 1 354 ? 0.34 -10.984 -4.484 1 96.38 354 ALA A C 1
ATOM 2739 O O . ALA A 1 354 ? 1.475 -11.25 -4.887 1 96.38 354 ALA A O 1
ATOM 2740 N N . CYS A 1 355 ? 0.052 -10.797 -3.234 1 95.94 355 CYS A N 1
ATOM 2741 C CA . CYS A 1 355 ? 1.08 -10.883 -2.203 1 95.94 355 CYS A CA 1
ATOM 2742 C C . CYS A 1 355 ? 1.608 -12.305 -2.074 1 95.94 355 CYS A C 1
ATOM 2744 O O . CYS A 1 355 ? 2.809 -12.516 -1.894 1 95.94 355 CYS A O 1
ATOM 2746 N N . LEU A 1 356 ? 0.731 -13.234 -2.15 1 96.25 356 LEU A N 1
ATOM 2747 C CA . LEU A 1 356 ? 1.126 -14.641 -2.084 1 96.25 356 LEU A CA 1
ATOM 2748 C C . LEU A 1 356 ? 2.064 -14.992 -3.232 1 96.25 356 LEU A C 1
ATOM 2750 O O . LEU A 1 356 ? 3.068 -15.68 -3.029 1 96.25 356 LEU A O 1
ATOM 2754 N N . ALA A 1 357 ? 1.77 -14.531 -4.383 1 94.25 357 ALA A N 1
ATOM 2755 C CA . ALA A 1 357 ? 2.566 -14.844 -5.566 1 94.25 357 ALA A CA 1
ATOM 2756 C C . ALA A 1 357 ? 3.9 -14.102 -5.539 1 94.25 357 ALA A C 1
ATOM 2758 O O . ALA A 1 357 ? 4.93 -14.641 -5.941 1 94.25 357 ALA A O 1
ATOM 2759 N N . ALA A 1 358 ? 3.863 -12.906 -5.059 1 93.19 358 ALA A N 1
ATOM 2760 C CA . ALA A 1 358 ? 5.059 -12.062 -5.098 1 93.19 358 ALA A CA 1
ATOM 2761 C C . ALA A 1 358 ? 5.973 -12.359 -3.914 1 93.19 358 ALA A C 1
ATOM 2763 O O . ALA A 1 358 ? 7.141 -11.969 -3.912 1 93.19 358 ALA A O 1
ATOM 2764 N N . GLY A 1 359 ? 5.445 -13.023 -2.902 1 92.94 359 GLY A N 1
ATOM 2765 C CA . GLY A 1 359 ? 6.215 -13.266 -1.689 1 92.94 359 GLY A CA 1
ATOM 2766 C C . GLY A 1 359 ? 6.453 -12.008 -0.876 1 92.94 359 GLY A C 1
ATOM 2767 O O . GLY A 1 359 ? 7.566 -11.766 -0.409 1 92.94 359 GLY A O 1
ATOM 2768 N N . LEU A 1 360 ? 5.473 -11.188 -0.841 1 93.44 360 LEU A N 1
ATOM 2769 C CA . LEU A 1 360 ? 5.57 -9.93 -0.114 1 93.44 360 LEU A CA 1
ATOM 2770 C C . LEU A 1 360 ? 4.359 -9.727 0.792 1 93.44 360 LEU A C 1
ATOM 2772 O O . LEU A 1 360 ? 3.338 -10.391 0.628 1 93.44 360 LEU A O 1
ATOM 2776 N N . GLU A 1 361 ? 4.441 -8.836 1.732 1 91.38 361 GLU A N 1
ATOM 2777 C CA . GLU A 1 361 ? 3.373 -8.602 2.699 1 91.38 361 GLU A CA 1
ATOM 2778 C C . GLU A 1 361 ? 2.248 -7.773 2.092 1 91.38 361 GLU A C 1
ATOM 2780 O O . GLU A 1 361 ? 2.48 -6.977 1.181 1 91.38 361 GLU A O 1
ATOM 2785 N N . PRO A 1 362 ? 1.041 -7.949 2.592 1 89 362 PRO A N 1
ATOM 2786 C CA . PRO A 1 362 ? -0.099 -7.199 2.061 1 89 362 PRO A CA 1
ATOM 2787 C C . PRO A 1 362 ? -0.042 -5.715 2.404 1 89 362 PRO A C 1
ATOM 2789 O O . PRO A 1 362 ? 0.592 -5.328 3.391 1 89 362 PRO A O 1
ATOM 2792 N N . ALA A 1 363 ? -0.729 -5.008 1.56 1 80.44 363 ALA A N 1
ATOM 2793 C CA . ALA A 1 363 ? -0.837 -3.561 1.732 1 80.44 363 ALA A CA 1
ATOM 2794 C C . ALA A 1 363 ? -1.932 -3.209 2.736 1 80.44 363 ALA A C 1
ATOM 2796 O O . ALA A 1 363 ? -1.916 -2.125 3.326 1 80.44 363 ALA A O 1
ATOM 2797 N N . VAL A 1 364 ? -2.895 -4.094 2.848 1 85.38 364 VAL A N 1
ATOM 2798 C CA . VAL A 1 364 ? -4.059 -3.836 3.688 1 85.38 364 VAL A CA 1
ATOM 2799 C C . VAL A 1 364 ? -3.668 -3.945 5.16 1 85.38 364 VAL A C 1
ATOM 2801 O O . VAL A 1 364 ? -3.113 -4.961 5.59 1 85.38 364 VAL A O 1
ATOM 2804 N N . PRO A 1 365 ? -3.928 -2.896 5.828 1 82.44 365 PRO A N 1
ATOM 2805 C CA . PRO A 1 365 ? -3.643 -2.982 7.262 1 82.44 365 PRO A CA 1
ATOM 2806 C C . PRO A 1 365 ? -4.477 -4.051 7.965 1 82.44 365 PRO A C 1
ATOM 2808 O O . PRO A 1 365 ? -5.598 -4.34 7.543 1 82.44 365 PRO A O 1
ATOM 2811 N N . GLU A 1 366 ? -3.986 -4.535 8.977 1 76.94 366 GLU A N 1
ATOM 2812 C CA . GLU A 1 366 ? -4.656 -5.598 9.719 1 76.94 366 GLU A CA 1
ATOM 2813 C C . GLU A 1 366 ? -5.992 -5.113 10.281 1 76.94 366 GLU A C 1
ATOM 2815 O O . GLU A 1 366 ? -6.957 -5.875 10.336 1 76.94 366 GLU A O 1
ATOM 2820 N N . SER A 1 367 ? -6.055 -3.908 10.656 1 73.38 367 SER A N 1
ATOM 2821 C CA . SER A 1 367 ? -7.277 -3.346 11.219 1 73.38 367 SER A CA 1
ATOM 2822 C C . SER A 1 367 ? -8.422 -3.389 10.211 1 73.38 367 SER A C 1
ATOM 2824 O O . SER A 1 367 ? -9.57 -3.668 10.578 1 73.38 367 SER A O 1
ATOM 2826 N N . ALA A 1 368 ? -8.086 -3.178 9.039 1 74.31 368 ALA A N 1
ATOM 2827 C CA . ALA A 1 368 ? -9.109 -3.143 7.992 1 74.31 368 ALA A CA 1
ATOM 2828 C C . ALA A 1 368 ? -9.625 -4.543 7.68 1 74.31 368 ALA A C 1
ATOM 2830 O O . ALA A 1 368 ? -10.766 -4.707 7.242 1 74.31 368 ALA A O 1
ATOM 2831 N N . VAL A 1 369 ? -8.781 -5.5 7.91 1 75.44 369 VAL A N 1
ATOM 2832 C CA . VAL A 1 369 ? -9.18 -6.883 7.652 1 75.44 369 VAL A CA 1
ATOM 2833 C C . VAL A 1 369 ? -10 -7.414 8.828 1 75.44 369 VAL A C 1
ATOM 2835 O O . VAL A 1 369 ? -10.969 -8.148 8.633 1 75.44 369 VAL A O 1
ATOM 2838 N N . SER A 1 370 ? -9.648 -7.008 10 1 65.94 370 SER A N 1
ATOM 2839 C CA . SER A 1 370 ? -10.344 -7.461 11.195 1 65.94 370 SER A CA 1
ATOM 2840 C C . SER A 1 370 ? -11.773 -6.938 11.234 1 65.94 370 SER A C 1
ATOM 2842 O O . SER A 1 370 ? -12.695 -7.652 11.648 1 65.94 370 SER A O 1
ATOM 2844 N N . ASP A 1 371 ? -11.938 -5.812 10.789 1 60.97 371 ASP A N 1
ATOM 2845 C CA . ASP A 1 371 ? -13.273 -5.215 10.781 1 60.97 371 ASP A CA 1
ATOM 2846 C C . ASP A 1 371 ? -14.195 -5.941 9.805 1 60.97 371 ASP A C 1
ATOM 2848 O O . ASP A 1 371 ? -15.398 -6.047 10.039 1 60.97 371 ASP A O 1
ATOM 2852 N N . ALA A 1 372 ? -13.594 -6.414 8.852 1 56.62 372 ALA A N 1
ATOM 2853 C CA . ALA A 1 372 ? -14.391 -7.137 7.859 1 56.62 372 ALA A CA 1
ATOM 2854 C C . ALA A 1 372 ? -15.031 -8.375 8.477 1 56.62 372 ALA A C 1
ATOM 2856 O O . ALA A 1 372 ? -16.156 -8.734 8.125 1 56.62 372 ALA A O 1
ATOM 2857 N N . ILE A 1 373 ? -14.383 -8.93 9.469 1 52.56 373 ILE A N 1
ATOM 2858 C CA . ILE A 1 373 ? -14.852 -10.148 10.125 1 52.56 373 ILE A CA 1
ATOM 2859 C C . ILE A 1 373 ? -15.922 -9.805 11.156 1 52.56 373 ILE A C 1
ATOM 2861 O O . ILE A 1 373 ? -16.938 -10.492 11.25 1 52.56 373 ILE A O 1
ATOM 2865 N N . ALA A 1 374 ? -15.555 -8.828 11.969 1 46.16 374 ALA A N 1
ATOM 2866 C CA . ALA A 1 374 ? -16.469 -8.492 13.047 1 46.16 374 ALA A CA 1
ATOM 2867 C C . ALA A 1 374 ? -17.891 -8.242 12.523 1 46.16 374 ALA A C 1
ATOM 2869 O O . ALA A 1 374 ? -18.875 -8.625 13.156 1 46.16 374 ALA A O 1
ATOM 2870 N N . TYR A 1 375 ? -17.969 -7.707 11.5 1 43.25 375 TYR A N 1
ATOM 2871 C CA . TYR A 1 375 ? -19.281 -7.41 10.93 1 43.25 375 TYR A CA 1
ATOM 2872 C C . TYR A 1 375 ? -19.953 -8.68 10.43 1 43.25 375 TYR A C 1
ATOM 2874 O O . TYR A 1 375 ? -21.188 -8.797 10.477 1 43.25 375 TYR A O 1
ATOM 2882 N N . SER A 1 376 ? -19.141 -9.516 9.922 1 45.25 376 SER A N 1
ATOM 2883 C CA . SER A 1 376 ? -19.734 -10.766 9.461 1 45.25 376 SER A CA 1
ATOM 2884 C C . SER A 1 376 ? -20.312 -11.562 10.625 1 45.25 376 SER A C 1
ATOM 2886 O O . SER A 1 376 ? -21.266 -12.32 10.438 1 45.25 376 SER A O 1
ATOM 2888 N N . ASN A 1 377 ? -19.844 -11.32 11.844 1 41.28 377 ASN A N 1
ATOM 2889 C CA . ASN A 1 377 ? -20.344 -12.016 13.031 1 41.28 377 ASN A CA 1
ATOM 2890 C C . ASN A 1 377 ? -21.672 -11.43 13.5 1 41.28 377 ASN A C 1
ATOM 2892 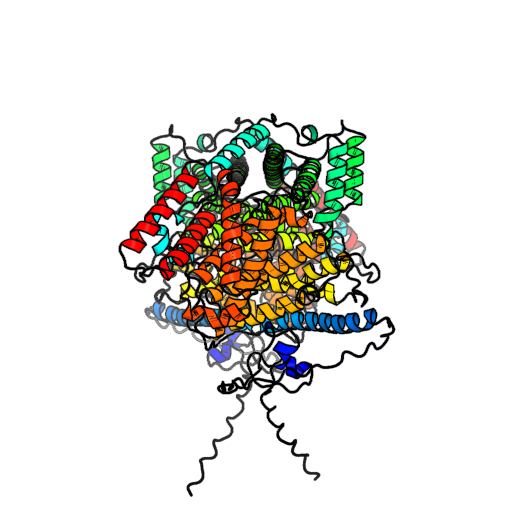O O . ASN A 1 377 ? -22.5 -12.141 14.078 1 41.28 377 ASN A O 1
ATOM 2896 N N . GLY A 1 378 ? -21.859 -10.07 13.703 1 39.97 378 GLY A N 1
ATOM 2897 C CA . GLY A 1 378 ? -23.078 -9.531 14.266 1 39.97 378 GLY A CA 1
ATOM 2898 C C . GLY A 1 378 ? -24.312 -9.914 13.469 1 39.97 378 GLY A C 1
ATOM 2899 O O . GLY A 1 378 ? -25.438 -9.68 13.914 1 39.97 378 GLY A O 1
ATOM 2900 N N . ARG A 1 379 ? -24.266 -9.891 12.273 1 37.81 379 ARG A N 1
ATOM 2901 C CA . ARG A 1 379 ? -25.453 -10.336 11.578 1 37.81 379 ARG A CA 1
ATOM 2902 C C . ARG A 1 379 ? -25.609 -11.852 11.672 1 37.81 379 ARG A C 1
ATOM 2904 O O . ARG A 1 379 ? -24.641 -12.594 11.461 1 37.81 379 ARG A O 1
ATOM 2911 N N . ASP A 1 380 ? -26.484 -12.219 12.555 1 33.56 380 ASP A N 1
ATOM 2912 C CA . ASP A 1 380 ? -26.984 -13.586 12.539 1 33.56 380 ASP A CA 1
ATOM 2913 C C . ASP A 1 380 ? -26.984 -14.156 11.117 1 33.56 380 ASP A C 1
ATOM 2915 O O . ASP A 1 380 ? -27.938 -13.969 10.367 1 33.56 380 ASP A O 1
ATOM 2919 N N . LEU A 1 381 ? -25.953 -13.844 10.469 1 37.66 381 LEU A N 1
ATOM 2920 C CA . LEU A 1 381 ? -26.047 -14.594 9.227 1 37.66 381 LEU A CA 1
ATOM 2921 C C . LEU A 1 381 ? -26.656 -15.969 9.469 1 37.66 381 LEU A C 1
ATOM 2923 O O . LEU A 1 381 ? -26.203 -16.719 10.328 1 37.66 381 LEU A O 1
ATOM 2927 N N . GLY A 1 382 ? -27.844 -16 9.438 1 33.34 382 GLY A N 1
ATOM 2928 C CA . GLY A 1 382 ? -28.734 -17.125 9.641 1 33.34 382 GLY A CA 1
ATOM 2929 C C . GLY A 1 382 ? -28.016 -18.469 9.586 1 33.34 382 GLY A C 1
ATOM 2930 O O . GLY A 1 382 ? -26.922 -18.562 9.023 1 33.34 382 GLY A O 1
ATOM 2931 N N . SER A 1 383 ? -28.234 -19.281 10.562 1 33.75 383 SER A N 1
ATOM 2932 C CA . SER A 1 383 ? -27.906 -20.672 10.805 1 33.75 383 SER A CA 1
ATOM 2933 C C . SER A 1 383 ? -27.797 -21.453 9.492 1 33.75 383 SER A C 1
ATOM 2935 O O . SER A 1 383 ? -27.406 -22.625 9.492 1 33.75 383 SER A O 1
ATOM 2937 N N . ASP A 1 384 ? -28.625 -21.172 8.523 1 35.16 384 ASP A N 1
ATOM 2938 C CA . ASP A 1 384 ? -28.891 -22.109 7.441 1 35.16 384 ASP A CA 1
ATOM 2939 C C . ASP A 1 384 ? -27.812 -22.047 6.371 1 35.16 384 ASP A C 1
ATOM 2941 O O . ASP A 1 384 ? -27.797 -21.109 5.559 1 35.16 384 ASP A O 1
ATOM 2945 N N . TYR A 1 385 ? -26.562 -22.438 6.637 1 41.47 385 TYR A N 1
ATOM 2946 C CA . TYR A 1 385 ? -25.438 -22.609 5.727 1 41.47 385 TYR A CA 1
ATOM 2947 C C . TYR A 1 385 ? -25.859 -23.391 4.484 1 41.47 385 TYR A C 1
ATOM 2949 O O . TYR A 1 385 ? -25.641 -24.594 4.391 1 41.47 385 TYR A O 1
ATOM 2957 N N . ASP A 1 386 ? -26.906 -23.266 4.039 1 41.91 386 ASP A N 1
ATOM 2958 C CA . ASP A 1 386 ? -27.078 -23.844 2.709 1 41.91 386 ASP A CA 1
ATOM 2959 C C . ASP A 1 386 ? -25.938 -23.453 1.778 1 41.91 386 ASP A C 1
ATOM 2961 O O . ASP A 1 386 ? -25.562 -22.266 1.706 1 41.91 386 ASP A O 1
ATOM 2965 N N . LEU A 1 387 ? -24.984 -24.469 1.611 1 47.72 387 LEU A N 1
ATOM 2966 C CA . LEU A 1 387 ? -23.938 -24.328 0.619 1 47.72 387 LEU A CA 1
ATOM 2967 C C . LEU A 1 387 ? -24.422 -23.547 -0.592 1 47.72 387 LEU A C 1
ATOM 2969 O O . LEU A 1 387 ? -24.516 -24.094 -1.695 1 47.72 387 LEU A O 1
ATOM 2973 N N . ASP A 1 388 ? -25.141 -22.5 -0.356 1 54.53 388 ASP A N 1
ATOM 2974 C CA . ASP A 1 388 ? -25.547 -21.625 -1.442 1 54.53 388 ASP A CA 1
ATOM 2975 C C . ASP A 1 388 ? -24.469 -20.609 -1.777 1 54.53 388 ASP A C 1
ATOM 2977 O O . ASP A 1 388 ? -23.438 -20.531 -1.087 1 54.53 388 ASP A O 1
ATOM 2981 N N . GLU A 1 389 ? -24.516 -20.156 -2.926 1 59.78 389 GLU A N 1
ATOM 2982 C CA . GLU A 1 389 ? -23.578 -19.203 -3.498 1 59.78 389 GLU A CA 1
ATOM 2983 C C . GLU A 1 389 ? -23.172 -18.141 -2.48 1 59.78 389 GLU A C 1
ATOM 2985 O O . GLU A 1 389 ? -22.016 -17.75 -2.404 1 59.78 389 GLU A O 1
ATOM 2990 N N . HIS A 1 390 ? -24 -17.859 -1.708 1 63.22 390 HIS A N 1
ATOM 2991 C CA . HIS A 1 390 ? -23.766 -16.797 -0.735 1 63.22 390 HIS A CA 1
ATOM 2992 C C . HIS A 1 390 ? -22.891 -17.297 0.419 1 63.22 390 HIS A C 1
ATOM 2994 O O . HIS A 1 390 ? -22.031 -16.562 0.918 1 63.22 390 HIS A O 1
ATOM 3000 N N . CYS A 1 391 ? -23.016 -18.594 0.582 1 63.16 391 CYS A N 1
ATOM 3001 C CA . CYS A 1 391 ? -22.25 -19.172 1.68 1 63.16 391 CYS A CA 1
ATOM 3002 C C . CYS A 1 391 ? -20.781 -19.281 1.314 1 63.16 391 CYS A C 1
ATOM 3004 O O . CYS A 1 391 ? -19.906 -18.969 2.129 1 63.16 391 CYS A O 1
ATOM 3006 N N . LEU A 1 392 ? -20.625 -19.672 0.166 1 71.69 392 LEU A N 1
ATOM 3007 C CA . LEU A 1 392 ? -19.25 -19.859 -0.262 1 71.69 392 LEU A CA 1
ATOM 3008 C C . LEU A 1 392 ? -18.5 -18.531 -0.307 1 71.69 392 LEU A C 1
ATOM 3010 O O . LEU A 1 392 ? -17.344 -18.453 0.094 1 71.69 392 LEU A O 1
ATOM 3014 N N . ARG A 1 393 ? -19.156 -17.562 -0.691 1 75 393 ARG A N 1
ATOM 3015 C CA . ARG A 1 393 ? -18.516 -16.25 -0.701 1 75 393 ARG A CA 1
ATOM 3016 C C . ARG A 1 393 ? -18.219 -15.773 0.718 1 75 393 ARG A C 1
ATOM 3018 O O . ARG A 1 393 ? -17.219 -15.109 0.959 1 75 393 ARG A O 1
ATOM 3025 N N . ARG A 1 394 ? -18.969 -16.156 1.535 1 75.94 394 ARG A N 1
ATOM 3026 C CA . ARG A 1 394 ? -18.781 -15.797 2.936 1 75.94 394 ARG A CA 1
ATOM 3027 C C . ARG A 1 394 ? -17.578 -16.531 3.533 1 75.94 394 ARG A C 1
ATOM 3029 O O . ARG A 1 394 ? -16.906 -16 4.418 1 75.94 394 ARG A O 1
ATOM 3036 N N . LEU A 1 395 ? -17.406 -17.719 3 1 80.19 395 LEU A N 1
ATOM 3037 C CA . LEU A 1 395 ? -16.25 -18.469 3.477 1 80.19 395 LEU A CA 1
ATOM 3038 C C . LEU A 1 395 ? -14.945 -17.734 3.143 1 80.19 395 LEU A C 1
ATOM 3040 O O . LEU A 1 395 ? -14.008 -17.734 3.941 1 80.19 395 LEU A O 1
ATOM 3044 N N . LEU A 1 396 ? -14.945 -17.156 2.02 1 85.56 396 LEU A N 1
ATOM 3045 C CA . LEU A 1 396 ? -13.766 -16.391 1.614 1 85.56 396 LEU A CA 1
ATOM 3046 C C . LEU A 1 396 ? -13.562 -15.18 2.518 1 85.56 396 LEU A C 1
ATOM 3048 O O . LEU A 1 396 ? -12.438 -14.898 2.941 1 85.56 396 LEU A O 1
ATOM 3052 N N . THR A 1 397 ? -14.609 -14.547 2.84 1 80.19 397 THR A N 1
ATOM 3053 C CA . THR A 1 397 ? -14.523 -13.352 3.67 1 80.19 397 THR A CA 1
ATOM 3054 C C . THR A 1 397 ? -14.148 -13.719 5.105 1 80.19 397 THR A C 1
ATOM 3056 O O . THR A 1 397 ? -13.32 -13.047 5.723 1 80.19 397 THR A O 1
ATOM 3059 N N . ARG A 1 398 ? -14.641 -14.789 5.551 1 76.5 398 ARG A N 1
ATOM 3060 C CA . ARG A 1 398 ? -14.398 -15.211 6.926 1 76.5 398 ARG A CA 1
ATOM 3061 C C . ARG A 1 398 ? -12.953 -15.656 7.113 1 76.5 398 ARG A C 1
ATOM 3063 O O . ARG A 1 398 ? -12.391 -15.516 8.203 1 76.5 398 ARG A O 1
ATOM 3070 N N . SER A 1 399 ? -12.422 -16.188 6.129 1 87.06 399 SER A N 1
ATOM 3071 C CA . SER A 1 399 ? -11.062 -16.719 6.223 1 87.06 399 SER A CA 1
ATOM 3072 C C . SER A 1 399 ? -10.023 -15.641 5.918 1 87.06 399 SER A C 1
ATOM 3074 O O . SER A 1 399 ? -8.82 -15.898 6.008 1 87.06 399 SER A O 1
ATOM 3076 N N . LEU A 1 400 ? -10.492 -14.492 5.57 1 87.12 400 LEU A N 1
ATOM 3077 C CA . LEU A 1 400 ? -9.594 -13.43 5.125 1 87.12 400 LEU A CA 1
ATOM 3078 C C . LEU A 1 400 ? -8.562 -13.094 6.195 1 87.12 400 LEU A C 1
ATOM 3080 O O . LEU A 1 400 ? -7.387 -12.891 5.887 1 87.12 400 LEU A O 1
ATOM 3084 N N . TYR A 1 401 ? -8.977 -13.016 7.383 1 85.19 401 TYR A N 1
ATOM 3085 C CA . TYR A 1 401 ? -8.086 -12.617 8.469 1 85.19 401 TYR A CA 1
ATOM 3086 C C . TYR A 1 401 ? -6.961 -13.633 8.648 1 85.19 401 TYR A C 1
ATOM 3088 O O . TYR A 1 401 ? -5.793 -13.266 8.781 1 85.19 401 TYR A O 1
ATOM 3096 N N . VAL A 1 402 ? -7.348 -14.891 8.656 1 89.44 402 VAL A N 1
ATOM 3097 C CA . VAL A 1 402 ? -6.352 -15.938 8.844 1 89.44 402 VAL A CA 1
ATOM 3098 C C . VAL A 1 402 ? -5.363 -15.938 7.684 1 89.44 402 VAL A C 1
ATOM 3100 O O . VAL A 1 402 ? -4.156 -16.078 7.883 1 89.44 402 VAL A O 1
ATOM 3103 N N . ARG A 1 403 ? -5.879 -15.828 6.539 1 93.56 403 ARG A N 1
ATOM 3104 C CA . ARG A 1 403 ? -5.02 -15.805 5.363 1 93.56 403 ARG A CA 1
ATOM 3105 C C . ARG A 1 403 ? -4.109 -14.578 5.371 1 93.56 403 ARG A C 1
ATOM 3107 O O . ARG A 1 403 ? -2.951 -14.656 4.957 1 93.56 403 ARG A O 1
ATOM 3114 N N . HIS A 1 404 ? -4.645 -13.484 5.832 1 91.81 404 HIS A N 1
ATOM 3115 C CA . HIS A 1 404 ? -3.826 -12.289 5.996 1 91.81 404 HIS A CA 1
ATOM 3116 C C . HIS A 1 404 ? -2.674 -12.539 6.965 1 91.81 404 HIS A C 1
ATOM 3118 O O . HIS A 1 404 ? -1.54 -12.125 6.707 1 91.81 404 HIS A O 1
ATOM 3124 N N . LYS A 1 405 ? -2.939 -13.18 8 1 89.88 405 LYS A N 1
ATOM 3125 C CA . LYS A 1 405 ? -1.916 -13.5 8.992 1 89.88 405 LYS A CA 1
ATOM 3126 C C . LYS A 1 405 ? -0.868 -14.453 8.414 1 89.88 405 LYS A C 1
ATOM 3128 O O . LYS A 1 405 ? 0.323 -14.32 8.703 1 89.88 405 LYS A O 1
ATOM 3133 N N . ILE A 1 406 ? -1.344 -15.359 7.691 1 94.12 406 ILE A N 1
ATOM 3134 C CA . ILE A 1 406 ? -0.433 -16.297 7.055 1 94.12 406 ILE A CA 1
ATOM 3135 C C . ILE A 1 406 ? 0.558 -15.547 6.172 1 94.12 406 ILE A C 1
ATOM 3137 O O . ILE A 1 406 ? 1.765 -15.797 6.227 1 94.12 406 ILE A O 1
ATOM 3141 N N . LEU A 1 407 ? 0.078 -14.641 5.402 1 94.75 407 LEU A N 1
ATOM 3142 C CA . LEU A 1 407 ? 0.942 -13.867 4.52 1 94.75 407 LEU A CA 1
ATOM 3143 C C . LEU A 1 407 ? 1.929 -13.023 5.32 1 94.75 407 LEU A C 1
ATOM 3145 O O . LEU A 1 407 ? 3.1 -12.914 4.953 1 94.75 407 LEU A O 1
ATOM 3149 N N . ALA A 1 408 ? 1.45 -12.453 6.406 1 89.81 408 ALA A N 1
ATOM 3150 C CA . ALA A 1 408 ? 2.311 -11.625 7.25 1 89.81 408 ALA A CA 1
ATOM 3151 C C . ALA A 1 408 ? 3.428 -12.461 7.875 1 89.81 408 ALA A C 1
ATOM 3153 O O . ALA A 1 408 ? 4.578 -12.016 7.938 1 89.81 408 ALA A O 1
ATOM 3154 N N . VAL A 1 409 ? 3.113 -13.625 8.273 1 90.38 409 VAL A N 1
ATOM 3155 C CA . VAL A 1 409 ? 4.074 -14.484 8.953 1 90.38 409 VAL A CA 1
ATOM 3156 C C . VAL A 1 409 ? 5.066 -15.055 7.941 1 90.38 409 VAL A C 1
ATOM 3158 O O . VAL A 1 409 ? 6.277 -15.062 8.188 1 90.38 409 VAL A O 1
ATOM 3161 N N . LEU A 1 410 ? 4.598 -15.477 6.848 1 92.62 410 LEU A N 1
ATOM 3162 C CA . LEU A 1 410 ? 5.445 -16.141 5.867 1 92.62 410 LEU A CA 1
ATOM 3163 C C . LEU A 1 410 ? 6.352 -15.148 5.16 1 92.62 410 LEU A C 1
ATOM 3165 O O . LEU A 1 410 ? 7.496 -15.469 4.824 1 92.62 410 LEU A O 1
ATOM 3169 N N . ASN A 1 411 ? 5.844 -13.969 4.98 1 90.56 411 ASN A N 1
ATOM 3170 C CA . ASN A 1 411 ? 6.59 -13.039 4.133 1 90.56 411 ASN A CA 1
ATOM 3171 C C . ASN A 1 411 ? 7.164 -11.883 4.941 1 90.56 411 ASN A C 1
ATOM 3173 O O . ASN A 1 411 ? 7.984 -11.109 4.434 1 90.56 411 ASN A O 1
ATOM 3177 N N . GLY A 1 412 ? 6.793 -11.781 6.148 1 84.44 412 GLY A N 1
ATOM 3178 C CA . GLY A 1 412 ? 7.242 -10.633 6.926 1 84.44 412 GLY A CA 1
ATOM 3179 C C . GLY A 1 412 ? 8.148 -11.016 8.078 1 84.44 412 GLY A C 1
ATOM 3180 O O . GLY A 1 412 ? 9.039 -10.25 8.453 1 84.44 412 GLY A O 1
ATOM 3181 N N . GLN A 1 413 ? 7.945 -12.18 8.633 1 83.19 413 GLN A N 1
ATOM 3182 C CA . GLN A 1 413 ? 8.711 -12.57 9.805 1 83.19 413 GLN A CA 1
ATOM 3183 C C . GLN A 1 413 ? 10.039 -13.219 9.414 1 83.19 413 GLN A C 1
ATOM 3185 O O . GLN A 1 413 ? 10.07 -14.102 8.547 1 83.19 413 GLN A O 1
ATOM 3190 N N . LYS A 1 414 ? 11.023 -12.828 10.07 1 79.12 414 LYS A N 1
ATOM 3191 C CA . LYS A 1 414 ? 12.344 -13.383 9.781 1 79.12 414 LYS A CA 1
ATOM 3192 C C . LYS A 1 414 ? 12.453 -14.82 10.266 1 79.12 414 LYS A C 1
ATOM 3194 O O . LYS A 1 414 ? 13.039 -15.672 9.586 1 79.12 414 LYS A O 1
ATOM 3199 N N . HIS A 1 415 ? 11.891 -15.047 11.461 1 83.69 415 HIS A N 1
ATOM 3200 C CA . HIS A 1 415 ? 11.945 -16.375 12.055 1 83.69 415 HIS A CA 1
ATOM 3201 C C . HIS A 1 415 ? 10.547 -16.984 12.195 1 83.69 415 HIS A C 1
ATOM 3203 O O . HIS A 1 415 ? 9.68 -16.391 12.828 1 83.69 415 HIS A O 1
ATOM 3209 N N . LEU A 1 416 ? 10.414 -18.109 11.602 1 89.56 416 LEU A N 1
ATOM 3210 C CA . LEU A 1 416 ? 9.141 -18.812 11.656 1 89.56 416 LEU A CA 1
ATOM 3211 C C . LEU A 1 416 ? 9.266 -20.109 12.438 1 89.56 416 LEU A C 1
ATOM 3213 O O . LEU A 1 416 ? 10.148 -20.922 12.156 1 89.56 416 LEU A O 1
ATOM 3217 N N . MET A 1 417 ? 8.398 -20.25 13.383 1 90.19 417 MET A N 1
ATOM 3218 C CA . MET A 1 417 ? 8.398 -21.469 14.188 1 90.19 417 MET A CA 1
ATOM 3219 C C . MET A 1 417 ? 7.387 -22.469 13.656 1 90.19 417 MET A C 1
ATOM 3221 O O . MET A 1 417 ? 6.355 -22.094 13.102 1 90.19 417 MET A O 1
ATOM 3225 N N . ILE A 1 418 ? 7.672 -23.719 13.852 1 89.88 418 ILE A N 1
ATOM 3226 C CA . ILE A 1 418 ? 6.797 -24.781 13.352 1 89.88 418 ILE A CA 1
ATOM 3227 C C . ILE A 1 418 ? 5.445 -24.719 14.062 1 89.88 418 ILE A C 1
ATOM 3229 O O . ILE A 1 418 ? 4.41 -25 13.469 1 89.88 418 ILE A O 1
ATOM 3233 N N . GLU A 1 419 ? 5.438 -24.266 15.297 1 85.75 419 GLU A N 1
ATOM 3234 C CA . GLU A 1 419 ? 4.199 -24.156 16.062 1 85.75 419 GLU A CA 1
ATOM 3235 C C . GLU A 1 419 ? 3.25 -23.141 15.43 1 85.75 419 GLU A C 1
ATOM 3237 O O . GLU A 1 419 ? 2.035 -23.359 15.414 1 85.75 419 GLU A O 1
ATOM 3242 N N . GLN A 1 420 ? 3.818 -22.109 14.914 1 88.94 420 GLN A N 1
ATOM 3243 C CA . GLN A 1 420 ? 3.008 -21.109 14.227 1 88.94 420 GLN A CA 1
ATOM 3244 C C . GLN A 1 420 ? 2.352 -21.688 12.984 1 88.94 420 GLN A C 1
ATOM 3246 O O . GLN A 1 420 ? 1.19 -21.391 12.688 1 88.94 420 GLN A O 1
ATOM 3251 N N . THR A 1 421 ? 3.123 -22.5 12.273 1 91.75 421 THR A N 1
ATOM 3252 C CA . THR A 1 421 ? 2.611 -23.125 11.062 1 91.75 421 THR A CA 1
ATOM 3253 C C . THR A 1 421 ? 1.438 -24.047 11.383 1 91.75 421 THR A C 1
ATOM 3255 O O . THR A 1 421 ? 0.409 -24.016 10.711 1 91.75 421 THR A O 1
ATOM 3258 N N . VAL A 1 422 ? 1.599 -24.766 12.422 1 87.12 422 VAL A N 1
ATOM 3259 C CA . VAL A 1 422 ? 0.562 -25.719 12.805 1 87.12 422 VAL A CA 1
ATOM 3260 C C . VAL A 1 422 ? -0.675 -24.969 13.289 1 87.12 422 VAL A C 1
ATOM 3262 O O . VAL A 1 422 ? -1.804 -25.344 12.953 1 87.12 422 VAL A O 1
ATOM 3265 N N . GLU A 1 423 ? -0.448 -23.984 14.023 1 86.5 423 GLU A N 1
ATOM 3266 C CA . GLU A 1 423 ? -1.559 -23.188 14.539 1 86.5 423 GLU A CA 1
ATOM 3267 C C . GLU A 1 423 ? -2.33 -22.516 13.398 1 86.5 423 GLU A C 1
ATOM 3269 O O . GLU A 1 423 ? -3.562 -22.547 13.383 1 86.5 423 GLU A O 1
ATOM 3274 N N . LEU A 1 424 ? -1.634 -21.938 12.523 1 91.44 424 LEU A N 1
ATOM 3275 C CA . LEU A 1 424 ? -2.271 -21.266 11.398 1 91.44 424 LEU A CA 1
ATOM 3276 C C . LEU A 1 424 ? -2.955 -22.266 10.477 1 91.44 424 LEU A C 1
ATOM 3278 O O . LEU A 1 424 ? -4.008 -21.969 9.898 1 91.44 424 LEU A O 1
ATOM 3282 N N . SER A 1 425 ? -2.365 -23.406 10.305 1 90 425 SER A N 1
ATOM 3283 C CA . SER A 1 425 ? -2.984 -24.469 9.523 1 90 425 SER A CA 1
ATOM 3284 C C . SER A 1 425 ? -4.328 -24.891 10.117 1 90 425 SER A C 1
ATOM 3286 O O . SER A 1 425 ? -5.305 -25.062 9.391 1 90 425 SER A O 1
ATOM 3288 N N . THR A 1 426 ? -4.324 -24.969 11.383 1 85.25 426 THR A N 1
ATOM 3289 C CA . THR A 1 426 ? -5.555 -25.328 12.078 1 85.25 426 THR A CA 1
ATOM 3290 C C . THR A 1 426 ? -6.602 -24.234 11.938 1 85.25 426 THR A C 1
ATOM 3292 O O . THR A 1 426 ? -7.77 -24.516 11.664 1 85.25 426 THR A O 1
ATOM 3295 N N . ALA A 1 427 ? -6.16 -23.047 12.133 1 85.56 427 ALA A N 1
ATOM 3296 C CA . ALA A 1 427 ? -7.07 -21.906 12.008 1 85.56 427 ALA A CA 1
ATOM 3297 C C . ALA A 1 427 ? -7.648 -21.828 10.602 1 85.56 427 ALA A C 1
ATOM 3299 O O . ALA A 1 427 ? -8.836 -21.531 10.43 1 85.56 427 ALA A O 1
ATOM 3300 N N . LEU A 1 428 ? -6.848 -22.078 9.602 1 89.81 428 LEU A N 1
ATOM 3301 C CA . LEU A 1 428 ? -7.293 -22.016 8.211 1 89.81 428 LEU A CA 1
ATOM 3302 C C . LEU A 1 428 ? -8.32 -23.109 7.93 1 89.81 428 LEU A C 1
ATOM 3304 O O . LEU A 1 428 ? -9.336 -22.859 7.281 1 89.81 428 LEU A O 1
ATOM 3308 N N . SER A 1 429 ? -8.023 -24.266 8.359 1 85.88 429 SER A N 1
ATOM 3309 C CA . SER A 1 429 ? -8.938 -25.391 8.164 1 85.88 429 SER A CA 1
ATOM 3310 C C . SER A 1 429 ? -10.289 -25.125 8.812 1 85.88 429 SER A C 1
ATOM 3312 O O . SER A 1 429 ? -11.336 -25.438 8.234 1 85.88 429 SER A O 1
ATOM 3314 N N . LYS A 1 430 ? -10.234 -24.516 9.93 1 79.5 430 LYS A N 1
ATOM 3315 C CA . LYS A 1 430 ? -11.477 -24.188 10.625 1 79.5 430 LYS A CA 1
ATOM 3316 C C . LYS A 1 430 ? -12.242 -23.094 9.883 1 79.5 430 LYS A C 1
ATOM 3318 O O . LYS A 1 430 ? -13.477 -23.141 9.789 1 79.5 430 LYS A O 1
ATOM 3323 N N . ALA A 1 431 ? -11.516 -22.156 9.422 1 81.94 431 ALA A N 1
ATOM 3324 C CA . ALA A 1 431 ? -12.148 -21.047 8.727 1 81.94 431 ALA A CA 1
ATOM 3325 C C . ALA A 1 431 ? -12.812 -21.5 7.43 1 81.94 431 ALA A C 1
ATOM 3327 O O . ALA A 1 431 ? -13.797 -20.922 6.984 1 81.94 431 ALA A O 1
ATOM 3328 N N . PHE A 1 432 ? -12.234 -22.531 6.824 1 83.44 432 PHE A N 1
ATOM 3329 C CA . PHE A 1 432 ? -12.766 -23.031 5.566 1 83.44 432 PHE A CA 1
ATOM 3330 C C . PHE A 1 432 ? -13.633 -24.266 5.809 1 83.44 432 PHE A C 1
ATOM 3332 O O . PHE A 1 432 ? -13.859 -25.062 4.895 1 83.44 432 PHE A O 1
ATOM 3339 N N . ALA A 1 433 ? -14.039 -24.312 7.133 1 73 433 ALA A N 1
ATOM 3340 C CA . ALA A 1 433 ? -14.859 -25.469 7.461 1 73 433 ALA A CA 1
ATOM 3341 C C . ALA A 1 433 ? -16.062 -25.578 6.523 1 73 433 ALA A C 1
ATOM 3343 O O . ALA A 1 433 ? -16.578 -24.562 6.055 1 73 433 ALA A O 1
ATOM 3344 N N . PRO A 1 434 ? -16.578 -26.453 5.992 1 63.03 434 PRO A N 1
ATOM 3345 C CA . PRO A 1 434 ? -17.234 -27.5 5.188 1 63.03 434 PRO A CA 1
ATOM 3346 C C . PRO A 1 434 ? -16.391 -27.938 3.994 1 63.03 434 PRO A C 1
ATOM 3348 O O . PRO A 1 434 ? -16.547 -29.062 3.506 1 63.03 434 PRO A O 1
ATOM 3351 N N . ILE A 1 435 ? -15.562 -26.984 3.439 1 70.62 435 ILE A N 1
ATOM 3352 C CA . ILE A 1 435 ? -14.789 -27.312 2.248 1 70.62 435 ILE A CA 1
ATOM 3353 C C . ILE A 1 435 ? -13.586 -28.172 2.635 1 70.62 435 ILE A C 1
ATOM 3355 O O . ILE A 1 435 ? -13.242 -29.125 1.942 1 70.62 435 ILE A O 1
ATOM 3359 N N . SER A 1 436 ? -13.086 -27.797 3.721 1 64.12 436 SER A N 1
ATOM 3360 C CA . SER A 1 436 ? -11.852 -28.453 4.133 1 64.12 436 SER A CA 1
ATOM 3361 C C . SER A 1 436 ? -12.109 -29.891 4.559 1 64.12 436 SER A C 1
ATOM 3363 O O . SER A 1 436 ? -11.227 -30.75 4.449 1 64.12 436 SER A O 1
ATOM 3365 N N . THR A 1 437 ? -13.234 -30 5.09 1 51.66 437 THR A N 1
ATOM 3366 C CA . THR A 1 437 ? -13.531 -31.297 5.691 1 51.66 437 THR A CA 1
ATOM 3367 C C . THR A 1 437 ? -14.289 -32.188 4.715 1 51.66 437 THR A C 1
ATOM 3369 O O . THR A 1 437 ? -14.422 -33.406 4.941 1 51.66 437 THR A O 1
ATOM 3372 N N . ASN A 1 438 ? -14.891 -31.516 3.75 1 54.53 438 ASN A N 1
ATOM 3373 C CA . ASN A 1 438 ? -15.859 -32.312 2.998 1 54.53 438 ASN A CA 1
ATOM 3374 C C . ASN A 1 438 ? -15.219 -32.969 1.784 1 54.53 438 ASN A C 1
ATOM 3376 O O . ASN A 1 438 ? -14.984 -32.312 0.765 1 54.53 438 ASN A O 1
ATOM 3380 N N . GLN A 1 439 ? -14.57 -34.094 1.99 1 51.19 439 GLN A N 1
ATOM 3381 C CA . GLN A 1 439 ? -14.008 -34.844 0.887 1 51.19 439 GLN A CA 1
ATOM 3382 C C . GLN A 1 439 ? -15.094 -35.312 -0.083 1 51.19 439 GLN A C 1
ATOM 3384 O O . GLN A 1 439 ? -14.828 -35.5 -1.27 1 51.19 439 GLN A O 1
ATOM 3389 N N . ASP A 1 440 ? -16.266 -35.406 0.444 1 52.22 440 ASP A N 1
ATOM 3390 C CA . ASP A 1 440 ? -17.281 -36.031 -0.407 1 52.22 440 ASP A CA 1
ATOM 3391 C C . ASP A 1 440 ? -18.391 -35.062 -0.755 1 52.22 440 ASP A C 1
ATOM 3393 O O . ASP A 1 440 ? -19.531 -35.219 -0.309 1 52.22 440 ASP A O 1
ATOM 3397 N N . VAL A 1 441 ? -17.969 -34 -1.339 1 60.06 441 VAL A N 1
ATOM 3398 C CA . VAL A 1 441 ? -19 -33.062 -1.784 1 60.06 441 VAL A CA 1
ATOM 3399 C C . VAL A 1 441 ? -19.703 -33.625 -3.021 1 60.06 441 VAL A C 1
ATOM 3401 O O . VAL A 1 441 ? -19.047 -34.094 -3.955 1 60.06 441 VAL A O 1
ATOM 3404 N N . PRO A 1 442 ? -20.969 -33.781 -2.871 1 59.97 442 PRO A N 1
ATOM 3405 C CA . PRO A 1 442 ? -21.703 -34.219 -4.059 1 59.97 442 PRO A CA 1
ATOM 3406 C C . PRO A 1 442 ? -21.328 -33.438 -5.316 1 59.97 442 PRO A C 1
ATOM 3408 O O . PRO A 1 442 ? -21.031 -32.25 -5.242 1 59.97 442 PRO A O 1
ATOM 3411 N N . PRO A 1 443 ? -21.219 -34.156 -6.316 1 62.22 443 PRO A N 1
ATOM 3412 C CA . PRO A 1 443 ? -20.797 -33.562 -7.59 1 62.22 443 PRO A CA 1
ATOM 3413 C C . PRO A 1 443 ? -21.594 -32.312 -7.953 1 62.22 443 PRO A C 1
ATOM 3415 O O . PRO A 1 443 ? -21.078 -31.422 -8.617 1 62.22 443 PRO A O 1
ATOM 3418 N N . ASN A 1 444 ? -22.828 -32.312 -7.539 1 62.62 444 ASN A N 1
ATOM 3419 C CA . ASN A 1 444 ? -23.672 -31.203 -7.914 1 62.62 444 ASN A CA 1
ATOM 3420 C C . ASN A 1 444 ? -23.219 -29.906 -7.254 1 62.62 444 ASN A C 1
ATOM 3422 O O . ASN A 1 444 ? -23.594 -28.812 -7.691 1 62.62 444 ASN A O 1
ATOM 3426 N N . PHE A 1 445 ? -22.375 -30.125 -6.395 1 65.38 445 PHE A N 1
ATOM 3427 C CA . PHE A 1 445 ? -21.938 -28.938 -5.684 1 65.38 445 PHE A CA 1
ATOM 3428 C C . PHE A 1 445 ? -20.562 -28.484 -6.188 1 65.38 445 PHE A C 1
ATOM 3430 O O . PHE A 1 445 ? -20.078 -27.422 -5.801 1 65.38 445 PHE A O 1
ATOM 3437 N N . LYS A 1 446 ? -20.141 -29.281 -7 1 71.5 446 LYS A N 1
ATOM 3438 C CA . LYS A 1 446 ? -18.844 -28.922 -7.539 1 71.5 446 LYS A CA 1
ATOM 3439 C C . LYS A 1 446 ? -18.969 -27.859 -8.633 1 71.5 446 LYS A C 1
ATOM 3441 O O . LYS A 1 446 ? -18.703 -28.141 -9.805 1 71.5 446 LYS A O 1
ATOM 3446 N N . THR A 1 447 ? -19.344 -26.766 -8.219 1 84.25 447 THR A N 1
ATOM 3447 C CA . THR A 1 447 ? -19.484 -25.594 -9.078 1 84.25 447 THR A CA 1
ATOM 3448 C C . THR A 1 447 ? -18.141 -24.875 -9.211 1 84.25 447 THR A C 1
ATOM 3450 O O . THR A 1 447 ? -17.156 -25.25 -8.57 1 84.25 447 THR A O 1
ATOM 3453 N N . PHE A 1 448 ? -18.062 -23.984 -10.117 1 91.94 448 PHE A N 1
ATOM 3454 C CA . PHE A 1 448 ? -16.891 -23.125 -10.25 1 91.94 448 PHE A CA 1
ATOM 3455 C C . PHE A 1 448 ? -16.531 -22.5 -8.906 1 91.94 448 PHE A C 1
ATOM 3457 O O . PHE A 1 448 ? -15.352 -22.453 -8.539 1 91.94 448 PHE A O 1
ATOM 3464 N N . GLN A 1 449 ? -17.484 -22.062 -8.258 1 90.31 449 GLN A N 1
ATOM 3465 C CA . GLN A 1 449 ? -17.297 -21.375 -6.98 1 90.31 449 GLN A CA 1
ATOM 3466 C C . GLN A 1 449 ? -16.656 -22.297 -5.953 1 90.31 449 GLN A C 1
ATOM 3468 O O . GLN A 1 449 ? -15.703 -21.906 -5.266 1 90.31 449 GLN A O 1
ATOM 3473 N N . TYR A 1 450 ? -17.141 -23.453 -5.879 1 87.88 450 TYR A N 1
ATOM 3474 C CA . TYR A 1 450 ? -16.594 -24.406 -4.926 1 87.88 450 TYR A CA 1
ATOM 3475 C C . TYR A 1 450 ? -15.141 -24.734 -5.246 1 87.88 450 TYR A C 1
ATOM 3477 O O . TYR A 1 450 ? -14.289 -24.703 -4.359 1 87.88 450 TYR A O 1
ATOM 3485 N N . ASP A 1 451 ? -14.906 -25.078 -6.469 1 90.38 451 ASP A N 1
ATOM 3486 C CA . ASP A 1 451 ? -13.555 -25.453 -6.887 1 90.38 451 ASP A CA 1
ATOM 3487 C C . ASP A 1 451 ? -12.57 -24.312 -6.656 1 90.38 451 ASP A C 1
ATOM 3489 O O . ASP A 1 451 ? -11.43 -24.531 -6.266 1 90.38 451 ASP A O 1
ATOM 3493 N N . TYR A 1 452 ? -13.055 -23.156 -6.902 1 93.31 452 TYR A N 1
ATOM 3494 C CA . TYR A 1 452 ? -12.203 -21.984 -6.719 1 93.31 452 TYR A CA 1
ATOM 3495 C C . TYR A 1 452 ? -11.859 -21.797 -5.246 1 93.31 452 TYR A C 1
ATOM 3497 O O . TYR A 1 452 ? -10.703 -21.547 -4.902 1 93.31 452 TYR A O 1
ATOM 3505 N N . ILE A 1 453 ? -12.797 -21.844 -4.406 1 91.38 453 ILE A N 1
ATOM 3506 C CA . ILE A 1 453 ? -12.586 -21.641 -2.979 1 91.38 453 ILE A CA 1
ATOM 3507 C C . ILE A 1 453 ? -11.711 -22.75 -2.416 1 91.38 453 ILE A C 1
ATOM 3509 O O . ILE A 1 453 ? -10.844 -22.516 -1.572 1 91.38 453 ILE A O 1
ATOM 3513 N N . PHE A 1 454 ? -11.977 -23.922 -2.9 1 90.44 454 PHE A N 1
ATOM 3514 C CA . PHE A 1 454 ? -11.141 -25.047 -2.494 1 90.44 454 PHE A CA 1
ATOM 3515 C C . PHE A 1 454 ? -9.695 -24.828 -2.932 1 90.44 454 PHE A C 1
ATOM 3517 O O . PHE A 1 454 ? -8.758 -25.156 -2.195 1 90.44 454 PHE A O 1
ATOM 3524 N N . PHE A 1 455 ? -9.523 -24.359 -4.059 1 94.06 455 PHE A N 1
ATOM 3525 C CA . PHE A 1 455 ? -8.195 -24.031 -4.566 1 94.06 455 PHE A CA 1
ATOM 3526 C C . PHE A 1 455 ? -7.512 -23.016 -3.67 1 94.06 455 PHE A C 1
ATOM 3528 O O . PHE A 1 455 ? -6.328 -23.141 -3.355 1 94.06 455 PHE A O 1
ATOM 3535 N N . ILE A 1 456 ? -8.258 -21.953 -3.289 1 94.69 456 ILE A N 1
ATOM 3536 C CA . ILE A 1 456 ? -7.691 -20.938 -2.422 1 94.69 456 ILE A CA 1
ATOM 3537 C C . ILE A 1 456 ? -7.262 -21.562 -1.096 1 94.69 456 ILE A C 1
ATOM 3539 O O . ILE A 1 456 ? -6.176 -21.266 -0.589 1 94.69 456 ILE A O 1
ATOM 3543 N N . TYR A 1 457 ? -8.062 -22.391 -0.561 1 92.56 457 TYR A N 1
ATOM 3544 C CA . TYR A 1 457 ? -7.719 -23.109 0.662 1 92.56 457 TYR A CA 1
ATOM 3545 C C . TYR A 1 457 ? -6.414 -23.875 0.495 1 92.56 457 TYR A C 1
ATOM 3547 O O . TYR A 1 457 ? -5.504 -23.75 1.315 1 92.56 457 TYR A O 1
ATOM 3555 N N . ARG A 1 458 ? -6.324 -24.594 -0.537 1 93.38 458 ARG A N 1
ATOM 3556 C CA . ARG A 1 458 ? -5.156 -25.422 -0.778 1 93.38 458 ARG A CA 1
ATOM 3557 C C . ARG A 1 458 ? -3.91 -24.578 -1.01 1 93.38 458 ARG A C 1
ATOM 3559 O O . ARG A 1 458 ? -2.811 -24.953 -0.602 1 93.38 458 ARG A O 1
ATOM 3566 N N . ARG A 1 459 ? -4.094 -23.531 -1.652 1 95.38 459 ARG A N 1
ATOM 3567 C CA . ARG A 1 459 ? -2.971 -22.656 -1.957 1 95.38 459 ARG A CA 1
ATOM 3568 C C . ARG A 1 459 ? -2.311 -22.141 -0.679 1 95.38 459 ARG A C 1
ATOM 3570 O O . ARG A 1 459 ? -1.085 -22.172 -0.555 1 95.38 459 ARG A O 1
ATOM 3577 N N . TYR A 1 460 ? -3.1 -21.703 0.226 1 96.19 460 TYR A N 1
ATOM 3578 C CA . TYR A 1 460 ? -2.564 -21.188 1.479 1 96.19 460 TYR A CA 1
ATOM 3579 C C . TYR A 1 460 ? -2.027 -22.312 2.352 1 96.19 460 TYR A C 1
ATOM 3581 O O . TYR A 1 460 ? -1.009 -22.156 3.029 1 96.19 460 TYR A O 1
ATOM 3589 N N . MET A 1 461 ? -2.703 -23.406 2.279 1 94.12 461 MET A N 1
ATOM 3590 C CA . MET A 1 461 ? -2.23 -24.562 3.021 1 94.12 461 MET A CA 1
ATOM 3591 C C . MET A 1 461 ? -0.868 -25.031 2.51 1 94.12 461 MET A C 1
ATOM 3593 O O . MET A 1 461 ? 0.034 -25.312 3.299 1 94.12 461 MET A O 1
ATOM 3597 N N . SER A 1 462 ? -0.786 -25.078 1.285 1 95.19 462 SER A N 1
ATOM 3598 C CA . SER A 1 462 ? 0.472 -25.484 0.667 1 95.19 462 SER A CA 1
ATOM 3599 C C . SER A 1 462 ? 1.597 -24.516 1.019 1 95.19 462 SER A C 1
ATOM 3601 O O . SER A 1 462 ? 2.701 -24.938 1.365 1 95.19 462 SER A O 1
ATOM 3603 N N . ALA A 1 463 ? 1.341 -23.266 0.909 1 95.62 463 ALA A N 1
ATOM 3604 C CA . ALA A 1 463 ? 2.348 -22.25 1.22 1 95.62 463 ALA A CA 1
ATOM 3605 C C . ALA A 1 463 ? 2.83 -22.375 2.662 1 95.62 463 ALA A C 1
ATOM 3607 O O . ALA A 1 463 ? 4.02 -22.219 2.939 1 95.62 463 ALA A O 1
ATOM 3608 N N . LEU A 1 464 ? 1.958 -22.656 3.504 1 94.5 464 LEU A N 1
ATOM 3609 C CA . LEU A 1 464 ? 2.262 -22.766 4.926 1 94.5 464 LEU A CA 1
ATOM 3610 C C . LEU A 1 464 ? 3.174 -23.953 5.203 1 94.5 464 LEU A C 1
ATOM 3612 O O . LEU A 1 464 ? 4.152 -23.828 5.941 1 94.5 464 LEU A O 1
ATOM 3616 N N . HIS A 1 465 ? 2.902 -25 4.641 1 92.56 465 HIS A N 1
ATOM 3617 C CA . HIS A 1 465 ? 3.59 -26.234 4.992 1 92.56 465 HIS A CA 1
ATOM 3618 C C . HIS A 1 465 ? 4.863 -26.406 4.176 1 92.56 465 HIS A C 1
ATOM 3620 O O . HIS A 1 465 ? 5.77 -27.141 4.574 1 92.56 465 HIS A O 1
ATOM 3626 N N . ARG A 1 466 ? 4.973 -25.812 3.119 1 92.94 466 ARG A N 1
ATOM 3627 C CA . ARG A 1 466 ? 6.152 -25.938 2.268 1 92.94 466 ARG A CA 1
ATOM 3628 C C . ARG A 1 466 ? 7.414 -25.516 3.016 1 92.94 466 ARG A C 1
ATOM 3630 O O . ARG A 1 466 ? 8.492 -26.078 2.787 1 92.94 466 ARG A O 1
ATOM 3637 N N . VAL A 1 467 ? 7.281 -24.625 3.891 1 91.19 467 VAL A N 1
ATOM 3638 C CA . VAL A 1 467 ? 8.43 -24.047 4.574 1 91.19 467 VAL A CA 1
ATOM 3639 C C . VAL A 1 467 ? 9.164 -25.125 5.371 1 91.19 467 VAL A C 1
ATOM 3641 O O . VAL A 1 467 ? 10.375 -25.297 5.23 1 91.19 467 VAL A O 1
ATOM 3644 N N . PHE A 1 468 ? 8.484 -25.891 6.051 1 91 468 PHE A N 1
ATOM 3645 C CA . PHE A 1 468 ? 9.109 -26.891 6.914 1 91 468 PHE A CA 1
ATOM 3646 C C . PHE A 1 468 ? 9.172 -28.234 6.219 1 91 468 PHE A C 1
ATOM 3648 O O . PHE A 1 468 ? 9.82 -29.172 6.715 1 91 468 PHE A O 1
ATOM 3655 N N . ALA A 1 469 ? 8.508 -28.312 5.105 1 90.25 469 ALA A N 1
ATOM 3656 C CA . ALA A 1 469 ? 8.625 -29.547 4.316 1 90.25 469 ALA A CA 1
ATOM 3657 C C . ALA A 1 469 ? 10.031 -29.688 3.742 1 90.25 469 ALA A C 1
ATOM 3659 O O . ALA A 1 469 ? 10.469 -30.797 3.428 1 90.25 469 ALA A O 1
ATOM 3660 N N . THR A 1 470 ? 10.703 -28.609 3.65 1 86.25 470 THR A N 1
ATOM 3661 C CA . THR A 1 470 ? 12.039 -28.625 3.053 1 86.25 470 THR A CA 1
ATOM 3662 C C . THR A 1 470 ? 13.109 -28.75 4.129 1 86.25 470 THR A C 1
ATOM 3664 O O . THR A 1 470 ? 14.305 -28.719 3.826 1 86.25 470 THR A O 1
ATOM 3667 N N . GLN A 1 471 ? 12.617 -28.844 5.309 1 82.62 471 GLN A N 1
ATOM 3668 C CA . GLN A 1 471 ? 13.555 -29.031 6.41 1 82.62 471 GLN A CA 1
ATOM 3669 C C . GLN A 1 471 ? 13.617 -30.484 6.848 1 82.62 471 GLN A C 1
ATOM 3671 O O . GLN A 1 471 ? 12.617 -31.203 6.762 1 82.62 471 GLN A O 1
ATOM 3676 N N . ASP A 1 472 ? 14.828 -30.906 7.215 1 75.94 472 ASP A N 1
ATOM 3677 C CA . ASP A 1 472 ? 15 -32.312 7.598 1 75.94 472 ASP A CA 1
ATOM 3678 C C . ASP A 1 472 ? 15.445 -32.438 9.055 1 75.94 472 ASP A C 1
ATOM 3680 O O . ASP A 1 472 ? 15.852 -31.438 9.664 1 75.94 472 ASP A O 1
ATOM 3684 N N . GLY A 1 473 ? 15.273 -33.625 9.609 1 71.38 473 GLY A N 1
ATOM 3685 C CA . GLY A 1 473 ? 15.938 -33.938 10.859 1 71.38 473 GLY A CA 1
ATOM 3686 C C . GLY A 1 473 ? 14.969 -34.094 12.023 1 71.38 473 GLY A C 1
ATOM 3687 O O . GLY A 1 473 ? 15.266 -34.75 13.008 1 71.38 473 GLY A O 1
ATOM 3688 N N . GLU A 1 474 ? 13.82 -33.375 11.867 1 78.25 474 GLU A N 1
ATOM 3689 C CA . GLU A 1 474 ? 12.914 -33.438 13.008 1 78.25 474 GLU A CA 1
ATOM 3690 C C . GLU A 1 474 ? 11.586 -34.125 12.625 1 78.25 474 GLU A C 1
ATOM 3692 O O . GLU A 1 474 ? 11 -33.781 11.602 1 78.25 474 GLU A O 1
ATOM 3697 N N . PRO A 1 475 ? 11.141 -35.031 13.406 1 77 475 PRO A N 1
ATOM 3698 C CA . PRO A 1 475 ? 9.859 -35.688 13.133 1 77 475 PRO A CA 1
ATOM 3699 C C . PRO A 1 475 ? 8.695 -34.688 13.094 1 77 475 PRO A C 1
ATOM 3701 O O . PRO A 1 475 ? 7.688 -34.938 12.422 1 77 475 PRO A O 1
ATOM 3704 N N . ALA A 1 476 ? 8.914 -33.656 13.781 1 77.19 476 ALA A N 1
ATOM 3705 C CA . ALA A 1 476 ? 7.855 -32.625 13.812 1 77.19 476 ALA A CA 1
ATOM 3706 C C . ALA A 1 476 ? 7.586 -32.094 12.414 1 77.19 476 ALA A C 1
ATOM 3708 O O . ALA A 1 476 ? 6.488 -31.609 12.133 1 77.19 476 ALA A O 1
ATOM 3709 N N . TYR A 1 477 ? 8.5 -32.25 11.523 1 86.88 477 TYR A N 1
ATOM 3710 C CA . TYR A 1 477 ? 8.391 -31.688 10.18 1 86.88 477 TYR A CA 1
ATOM 3711 C C . TYR A 1 477 ? 7.641 -32.625 9.258 1 86.88 477 TYR A C 1
ATOM 3713 O O . TYR A 1 477 ? 7.242 -32.25 8.148 1 86.88 477 TYR A O 1
ATOM 3721 N N . TYR A 1 478 ? 7.336 -33.844 9.742 1 81.88 478 TYR A N 1
ATOM 3722 C CA . TYR A 1 478 ? 6.738 -34.875 8.891 1 81.88 478 TYR A CA 1
ATOM 3723 C C . TYR A 1 478 ? 5.312 -34.469 8.508 1 81.88 478 TYR A C 1
ATOM 3725 O O . TYR A 1 478 ? 4.855 -34.781 7.406 1 81.88 478 TYR A O 1
ATOM 3733 N N . ILE A 1 479 ? 4.703 -33.812 9.398 1 83.19 479 ILE A N 1
ATOM 3734 C CA . ILE A 1 479 ? 3.336 -33.375 9.102 1 83.19 479 ILE A CA 1
ATOM 3735 C C . ILE A 1 479 ? 3.34 -32.406 7.934 1 83.19 479 ILE A C 1
ATOM 3737 O O . ILE A 1 479 ? 2.473 -32.469 7.055 1 83.19 479 ILE A O 1
ATOM 3741 N N . CYS A 1 480 ? 4.297 -31.547 7.934 1 89.5 480 CYS A N 1
ATOM 3742 C CA . CYS A 1 480 ? 4.402 -30.562 6.867 1 89.5 480 CYS A CA 1
ATOM 3743 C C . CYS A 1 480 ? 4.824 -31.203 5.555 1 89.5 480 CYS A C 1
ATOM 3745 O O . CYS A 1 480 ? 4.305 -30.859 4.492 1 89.5 480 CYS A O 1
ATOM 3747 N N . ARG A 1 481 ? 5.633 -32.156 5.641 1 88.38 481 ARG A N 1
ATOM 3748 C CA . ARG A 1 481 ? 6.102 -32.844 4.457 1 88.38 481 ARG A CA 1
ATOM 3749 C C . ARG A 1 481 ? 4.965 -33.625 3.803 1 88.38 481 ARG A C 1
ATOM 3751 O O . ARG A 1 481 ? 4.793 -33.594 2.584 1 88.38 481 ARG A O 1
ATOM 3758 N N . SER A 1 482 ? 4.273 -34.312 4.633 1 86.38 482 SER A N 1
ATOM 3759 C CA . SER A 1 482 ? 3.16 -35.125 4.125 1 86.38 482 SER A CA 1
ATOM 3760 C C . SER A 1 482 ? 2.094 -34.25 3.482 1 86.38 482 SER A C 1
ATOM 3762 O O . SER A 1 482 ? 1.616 -34.531 2.385 1 86.38 482 SER A O 1
ATOM 3764 N N . MET A 1 483 ? 1.781 -33.188 4.148 1 88.88 483 MET A N 1
ATOM 3765 C CA . MET A 1 483 ? 0.765 -32.281 3.635 1 88.88 483 MET A CA 1
ATOM 3766 C C . MET A 1 483 ? 1.219 -31.625 2.328 1 88.88 483 MET A C 1
ATOM 3768 O O . MET A 1 483 ? 0.449 -31.547 1.369 1 88.88 483 MET A O 1
ATOM 3772 N N . ALA A 1 484 ? 2.422 -31.188 2.309 1 92 484 ALA A N 1
ATOM 3773 C CA . ALA A 1 484 ? 2.961 -30.547 1.119 1 92 484 ALA A CA 1
ATOM 3774 C C . ALA A 1 484 ? 2.982 -31.5 -0.07 1 92 484 ALA A C 1
ATOM 3776 O O . ALA A 1 484 ? 2.627 -31.109 -1.188 1 92 484 ALA A O 1
ATOM 3777 N N . ALA A 1 485 ? 3.346 -32.719 0.164 1 91.25 485 ALA A N 1
ATOM 3778 C CA . ALA A 1 485 ? 3.41 -33.719 -0.901 1 91.25 485 ALA A CA 1
ATOM 3779 C C . ALA A 1 485 ? 2.016 -34.062 -1.413 1 91.25 485 ALA A C 1
ATOM 3781 O O . ALA A 1 485 ? 1.799 -34.156 -2.623 1 91.25 485 ALA A O 1
ATOM 3782 N N . ARG A 1 486 ? 1.094 -34.219 -0.525 1 90.38 486 ARG A N 1
ATOM 3783 C CA . ARG A 1 486 ? -0.276 -34.562 -0.902 1 90.38 486 ARG A CA 1
ATOM 3784 C C . ARG A 1 486 ? -0.903 -33.438 -1.733 1 90.38 486 ARG A C 1
ATOM 3786 O O . ARG A 1 486 ? -1.53 -33.719 -2.762 1 90.38 486 ARG A O 1
ATOM 3793 N N . LEU A 1 487 ? -0.729 -32.312 -1.259 1 92.38 487 LEU A N 1
ATOM 3794 C CA . LEU A 1 487 ? -1.313 -31.156 -1.946 1 92.38 487 LEU A CA 1
ATOM 3795 C C . LEU A 1 487 ? -0.645 -30.938 -3.299 1 92.38 487 LEU A C 1
ATOM 3797 O O . LEU A 1 487 ? -1.314 -30.609 -4.281 1 92.38 487 LEU A O 1
ATOM 3801 N N . ALA A 1 488 ? 0.666 -31.078 -3.348 1 94.62 488 ALA A N 1
ATOM 3802 C CA . ALA A 1 488 ? 1.395 -30.922 -4.605 1 94.62 488 ALA A CA 1
ATOM 3803 C C . ALA A 1 488 ? 0.935 -31.969 -5.629 1 94.62 488 ALA A C 1
ATOM 3805 O O . ALA A 1 488 ? 0.698 -31.641 -6.793 1 94.62 488 ALA A O 1
ATOM 3806 N N . ARG A 1 489 ? 0.812 -33.188 -5.18 1 94.62 489 ARG A N 1
ATOM 3807 C CA . ARG A 1 489 ? 0.373 -34.25 -6.07 1 94.62 489 ARG A CA 1
ATOM 3808 C C . ARG A 1 489 ? -1.025 -33.969 -6.613 1 94.62 489 ARG A C 1
ATOM 3810 O O . ARG A 1 489 ? -1.267 -34.094 -7.816 1 94.62 489 ARG A O 1
ATOM 3817 N N . LYS A 1 490 ? -1.874 -33.625 -5.73 1 90.88 490 LYS A N 1
ATOM 3818 C CA . LYS A 1 490 ? -3.246 -33.344 -6.141 1 90.88 490 LYS A CA 1
ATOM 3819 C C . LYS A 1 490 ? -3.291 -32.219 -7.168 1 90.88 490 LYS A C 1
ATOM 3821 O O . LYS A 1 490 ? -3.98 -32.312 -8.188 1 90.88 490 LYS A O 1
ATOM 3826 N N . HIS A 1 491 ? -2.592 -31.156 -6.934 1 94.38 491 HIS A N 1
ATOM 3827 C CA . HIS A 1 491 ? -2.584 -30.016 -7.832 1 94.38 491 HIS A CA 1
ATOM 3828 C C . HIS A 1 491 ? -2.035 -30.391 -9.203 1 94.38 491 HIS A C 1
ATOM 3830 O O . HIS A 1 491 ? -2.6 -30 -10.234 1 94.38 491 HIS A O 1
ATOM 3836 N N . LEU A 1 492 ? -0.97 -31.141 -9.219 1 94.94 492 LEU A N 1
ATOM 3837 C CA . LEU A 1 492 ? -0.342 -31.5 -10.492 1 94.94 492 LEU A CA 1
ATOM 3838 C C . LEU A 1 492 ? -1.236 -32.438 -11.297 1 94.94 492 LEU A C 1
ATOM 3840 O O . LEU A 1 492 ? -1.29 -32.344 -12.523 1 94.94 492 LEU A O 1
ATOM 3844 N N . ARG A 1 493 ? -1.883 -33.312 -10.602 1 92.75 493 ARG A N 1
ATOM 3845 C CA . ARG A 1 493 ? -2.812 -34.188 -11.297 1 92.75 493 ARG A CA 1
ATOM 3846 C C . ARG A 1 493 ? -3.93 -33.406 -11.969 1 92.75 493 ARG A C 1
ATOM 3848 O O . ARG A 1 493 ? -4.293 -33.656 -13.109 1 92.75 493 ARG A O 1
ATOM 3855 N N . GLU A 1 494 ? -4.414 -32.438 -11.266 1 90.62 494 GLU A N 1
ATOM 3856 C CA . GLU A 1 494 ? -5.488 -31.625 -11.805 1 90.62 494 GLU A CA 1
ATOM 3857 C C . GLU A 1 494 ? -4.988 -30.75 -12.953 1 90.62 494 GLU A C 1
ATOM 3859 O O . GLU A 1 494 ? -5.707 -30.516 -13.93 1 90.62 494 GLU A O 1
ATOM 3864 N N . THR A 1 495 ? -3.822 -30.234 -12.836 1 91.56 495 THR A N 1
ATOM 3865 C CA . THR A 1 495 ? -3.24 -29.422 -13.891 1 91.56 495 THR A CA 1
ATOM 3866 C C . THR A 1 495 ? -3.027 -30.25 -15.156 1 91.56 495 THR A C 1
ATOM 3868 O O . THR A 1 495 ? -3.285 -29.766 -16.266 1 91.56 495 THR A O 1
ATOM 3871 N N . CYS A 1 496 ? -2.561 -31.438 -14.961 1 90.31 496 CYS A N 1
ATOM 3872 C CA . CYS A 1 496 ? -2.346 -32.312 -16.109 1 90.31 496 CYS A CA 1
ATOM 3873 C C . CYS A 1 496 ? -3.662 -32.625 -16.797 1 90.31 496 CYS A C 1
ATOM 3875 O O . CYS A 1 496 ? -3.707 -32.75 -18.031 1 90.31 496 CYS A O 1
ATOM 3877 N N . LYS A 1 497 ? -4.656 -32.719 -16.031 1 85.94 497 LYS A N 1
ATOM 3878 C CA . LYS A 1 497 ? -5.977 -32.938 -16.625 1 85.94 497 LYS A CA 1
ATOM 3879 C C . LYS A 1 497 ? -6.387 -31.75 -17.484 1 85.94 497 LYS A C 1
ATOM 3881 O O . LYS A 1 497 ? -6.992 -31.922 -18.547 1 85.94 497 LYS A O 1
ATOM 3886 N N . ALA A 1 498 ? -6.09 -30.609 -17.047 1 86.69 498 ALA A N 1
ATOM 3887 C CA . ALA A 1 498 ? -6.422 -29.391 -17.781 1 86.69 498 ALA A CA 1
ATOM 3888 C C . ALA A 1 498 ? -5.656 -29.312 -19.094 1 86.69 498 ALA A C 1
ATOM 3890 O O . ALA A 1 498 ? -6.156 -28.766 -20.078 1 86.69 498 ALA A O 1
ATOM 3891 N N . TRP A 1 499 ? -4.453 -29.828 -19.156 1 87.31 499 TRP A N 1
ATOM 3892 C CA . TRP A 1 499 ? -3.59 -29.719 -20.328 1 87.31 499 TRP A CA 1
ATOM 3893 C C . TRP A 1 499 ? -3.928 -30.797 -21.344 1 87.31 499 TRP A C 1
ATOM 3895 O O . TRP A 1 499 ? -3.527 -30.703 -22.516 1 87.31 499 TRP A O 1
ATOM 3905 N N . ARG A 1 500 ? -4.711 -31.672 -20.906 1 82.69 500 ARG A N 1
ATOM 3906 C CA . ARG A 1 500 ? -5.074 -32.75 -21.844 1 82.69 500 ARG A CA 1
ATOM 3907 C C . ARG A 1 500 ? -6.125 -32.281 -22.828 1 82.69 500 ARG A C 1
ATOM 3909 O O . ARG A 1 500 ? -7.129 -31.656 -22.453 1 82.69 500 ARG A O 1
ATOM 3916 N N . THR A 1 501 ? -5.832 -32.281 -24.078 1 66.81 501 THR A N 1
ATOM 3917 C CA . THR A 1 501 ? -6.613 -31.766 -25.188 1 66.81 501 THR A CA 1
ATOM 3918 C C . THR A 1 501 ? -7.977 -32.438 -25.266 1 66.81 501 THR A C 1
ATOM 3920 O O . THR A 1 501 ? -8.961 -31.844 -25.703 1 66.81 501 THR A O 1
ATOM 3923 N N . ASP A 1 502 ? -7.977 -33.531 -24.953 1 65.75 502 ASP A N 1
ATOM 3924 C CA . ASP A 1 502 ? -9.18 -34.344 -25.219 1 65.75 502 ASP A CA 1
ATOM 3925 C C . ASP A 1 502 ? -10.234 -34.094 -24.141 1 65.75 502 ASP A C 1
ATOM 3927 O O . ASP A 1 502 ? -11.344 -34.625 -24.219 1 65.75 502 ASP A O 1
ATOM 3931 N N . SER A 1 503 ? -9.945 -33.125 -23.328 1 66.38 503 SER A N 1
ATOM 3932 C CA . SER A 1 503 ? -10.867 -32.969 -22.219 1 66.38 503 SER A CA 1
ATOM 3933 C C . SER A 1 503 ? -11.648 -31.656 -22.312 1 66.38 503 SER A C 1
ATOM 3935 O O . SER A 1 503 ? -11.203 -30.703 -22.969 1 66.38 503 SER A O 1
ATOM 3937 N N . ASP A 1 504 ? -12.922 -31.734 -22.203 1 78.5 504 ASP A N 1
ATOM 3938 C CA . ASP A 1 504 ? -13.758 -30.562 -21.953 1 78.5 504 ASP A CA 1
ATOM 3939 C C . ASP A 1 504 ? -13.719 -30.156 -20.484 1 78.5 504 ASP A C 1
ATOM 3941 O O . ASP A 1 504 ? -14.648 -30.453 -19.719 1 78.5 504 ASP A O 1
ATOM 3945 N N . PRO A 1 505 ? -12.695 -29.469 -20.234 1 84.5 505 PRO A N 1
ATOM 3946 C CA . PRO A 1 505 ? -12.531 -29.188 -18.812 1 84.5 505 PRO A CA 1
ATOM 3947 C C . PRO A 1 505 ? -13.586 -28.219 -18.281 1 84.5 505 PRO A C 1
ATOM 3949 O O . PRO A 1 505 ? -14.133 -27.422 -19.031 1 84.5 505 PRO A O 1
ATOM 3952 N N . SER A 1 506 ? -13.922 -28.453 -17.016 1 89.88 506 SER A N 1
ATOM 3953 C CA . SER A 1 506 ? -14.742 -27.453 -16.344 1 89.88 506 SER A CA 1
ATOM 3954 C C . SER A 1 506 ? -14.086 -26.078 -16.391 1 89.88 506 SER A C 1
ATOM 3956 O O . SER A 1 506 ? -12.883 -25.953 -16.594 1 89.88 506 SER A O 1
ATOM 3958 N N . PRO A 1 507 ? -14.859 -25.031 -16.266 1 92.5 507 PRO A N 1
ATOM 3959 C CA . PRO A 1 507 ? -14.289 -23.688 -16.297 1 92.5 507 PRO A CA 1
ATOM 3960 C C . PRO A 1 507 ? -13.133 -23.516 -15.312 1 92.5 507 PRO A C 1
ATOM 3962 O O . PRO A 1 507 ? -12.148 -22.844 -15.633 1 92.5 507 PRO A O 1
ATOM 3965 N N . PHE A 1 508 ? -13.227 -24.125 -14.234 1 93.56 508 PHE A N 1
ATOM 3966 C CA . PHE A 1 508 ? -12.164 -23.969 -13.25 1 93.56 508 PHE A CA 1
ATOM 3967 C C . PHE A 1 508 ? -10.93 -24.766 -13.664 1 93.56 508 PHE A C 1
ATOM 3969 O O . PHE A 1 508 ? -9.797 -24.281 -13.523 1 93.56 508 PHE A O 1
ATOM 3976 N N . THR A 1 509 ? -11.156 -25.969 -14.062 1 91.5 509 THR A N 1
ATOM 3977 C CA . THR A 1 509 ? -10.039 -26.812 -14.492 1 91.5 509 THR A CA 1
ATOM 3978 C C . THR A 1 509 ? -9.258 -26.125 -15.617 1 91.5 509 THR A C 1
ATOM 3980 O O . THR A 1 509 ? -8.031 -26.266 -15.703 1 91.5 509 THR A O 1
ATOM 3983 N N . ALA A 1 510 ? -9.969 -25.453 -16.438 1 91.5 510 ALA A N 1
ATOM 3984 C CA . ALA A 1 510 ? -9.32 -24.719 -17.516 1 91.5 510 ALA A CA 1
ATOM 3985 C C . ALA A 1 510 ? -8.352 -23.672 -16.969 1 91.5 510 ALA A C 1
ATOM 3987 O O . ALA A 1 510 ? -7.297 -23.422 -17.562 1 91.5 510 ALA A O 1
ATOM 3988 N N . LEU A 1 511 ? -8.656 -23.062 -15.859 1 93.38 511 LEU A N 1
ATOM 3989 C CA . LEU A 1 511 ? -7.828 -22.031 -15.25 1 93.38 511 LEU A CA 1
ATOM 3990 C C . LEU A 1 511 ? -6.543 -22.625 -14.688 1 93.38 511 LEU A C 1
ATOM 3992 O O . LEU A 1 511 ? -5.504 -21.953 -14.664 1 93.38 511 LEU A O 1
ATOM 3996 N N . LEU A 1 512 ? -6.605 -23.797 -14.234 1 91.81 512 LEU A N 1
ATOM 3997 C CA . LEU A 1 512 ? -5.441 -24.453 -13.648 1 91.81 512 LEU A CA 1
ATOM 3998 C C . LEU A 1 512 ? -4.32 -24.594 -14.672 1 91.81 512 LEU A C 1
ATOM 4000 O O . LEU A 1 512 ? -3.141 -24.594 -14.312 1 91.81 512 LEU A O 1
ATOM 4004 N N . GLY A 1 513 ? -4.742 -24.703 -15.906 1 86.31 513 GLY A N 1
ATOM 4005 C CA . GLY A 1 513 ? -3.752 -24.828 -16.953 1 86.31 513 GLY A CA 1
ATOM 4006 C C . GLY A 1 513 ? -3.355 -23.5 -17.578 1 86.31 513 GLY A C 1
ATOM 4007 O O . GLY A 1 513 ? -2.549 -23.469 -18.516 1 86.31 513 GLY A O 1
ATOM 4008 N N . ALA A 1 514 ? -3.865 -22.453 -17 1 84.88 514 ALA A N 1
ATOM 4009 C CA . ALA A 1 514 ? -3.625 -21.141 -17.562 1 84.88 514 ALA A CA 1
ATOM 4010 C C . ALA A 1 514 ? -2.215 -20.641 -17.234 1 84.88 514 ALA A C 1
ATOM 4012 O O . ALA A 1 514 ? -1.57 -21.156 -16.312 1 84.88 514 ALA A O 1
ATOM 4013 N N . LYS A 1 515 ? -1.753 -19.688 -17.953 1 84.12 515 LYS A N 1
ATOM 4014 C CA . LYS A 1 515 ? -0.38 -19.203 -17.828 1 84.12 515 LYS A CA 1
ATOM 4015 C C . LYS A 1 515 ? -0.286 -18.078 -16.812 1 84.12 515 LYS A C 1
ATOM 4017 O O . LYS A 1 515 ? 0.811 -17.625 -16.469 1 84.12 515 LYS A O 1
ATOM 4022 N N . GLY A 1 516 ? -1.333 -17.672 -16.297 1 88.5 516 GLY A N 1
ATOM 4023 C CA . GLY A 1 516 ? -1.337 -16.531 -15.391 1 88.5 516 GLY A CA 1
ATOM 4024 C C . GLY A 1 516 ? -0.672 -16.844 -14.055 1 88.5 516 GLY A C 1
ATOM 4025 O O . GLY A 1 516 ? -0.548 -18 -13.672 1 88.5 516 GLY A O 1
ATOM 4026 N N . LEU A 1 517 ? -0.303 -15.867 -13.406 1 90.81 517 LEU A N 1
ATOM 4027 C CA . LEU A 1 517 ? 0.482 -15.898 -12.172 1 90.81 517 LEU A CA 1
ATOM 4028 C C . LEU A 1 517 ? -0.219 -16.719 -11.102 1 90.81 517 LEU A C 1
ATOM 4030 O O . LEU A 1 517 ? 0.416 -17.531 -10.422 1 90.81 517 LEU A O 1
ATOM 4034 N N . MET A 1 518 ? -1.432 -16.547 -10.969 1 92.88 518 MET A N 1
ATOM 4035 C CA . MET A 1 518 ? -2.197 -17.141 -9.875 1 92.88 518 MET A CA 1
ATOM 4036 C C . MET A 1 518 ? -2.121 -18.656 -9.914 1 92.88 518 MET A C 1
ATOM 4038 O O . MET A 1 518 ? -1.931 -19.312 -8.883 1 92.88 518 MET A O 1
ATOM 4042 N N . PHE A 1 519 ? -2.215 -19.25 -11.016 1 93.5 519 PHE A N 1
ATOM 4043 C CA . PHE A 1 519 ? -2.271 -20.703 -11.156 1 93.5 519 PHE A CA 1
ATOM 4044 C C . PHE A 1 519 ? -0.9 -21.266 -11.5 1 93.5 519 PHE A C 1
ATOM 4046 O O . PHE A 1 519 ? -0.504 -22.312 -10.984 1 93.5 519 PHE A O 1
ATOM 4053 N N . ARG A 1 520 ? -0.202 -20.578 -12.227 1 91.06 520 ARG A N 1
ATOM 4054 C CA . ARG A 1 520 ? 1.136 -21 -12.625 1 91.06 520 ARG A CA 1
ATOM 4055 C C . ARG A 1 520 ? 2.057 -21.125 -11.422 1 91.06 520 ARG A C 1
ATOM 4057 O O . ARG A 1 520 ? 2.828 -22.078 -11.312 1 91.06 520 ARG A O 1
ATOM 4064 N N . CYS A 1 521 ? 1.976 -20.172 -10.562 1 90.81 521 CYS A N 1
ATOM 4065 C CA . CYS A 1 521 ? 2.826 -20.188 -9.375 1 90.81 521 CYS A CA 1
ATOM 4066 C C . CYS A 1 521 ? 2.572 -21.438 -8.539 1 90.81 521 CYS A C 1
ATOM 4068 O O . CYS A 1 521 ? 3.512 -22.047 -8.031 1 90.81 521 CYS A O 1
ATOM 4070 N N . GLU A 1 522 ? 1.4 -21.766 -8.461 1 93.56 522 GLU A N 1
ATOM 4071 C CA . GLU A 1 522 ? 1.062 -22.953 -7.684 1 93.56 522 GLU A CA 1
ATOM 4072 C C . GLU A 1 522 ? 1.585 -24.219 -8.352 1 93.56 522 GLU A C 1
ATOM 4074 O O . GLU A 1 522 ? 2.061 -25.125 -7.676 1 93.56 522 GLU A O 1
ATOM 4079 N N . THR A 1 523 ? 1.451 -24.25 -9.602 1 94.06 523 THR A N 1
ATOM 4080 C CA . THR A 1 523 ? 1.959 -25.406 -10.336 1 94.06 523 THR A CA 1
ATOM 4081 C C . THR A 1 523 ? 3.475 -25.516 -10.203 1 94.06 523 THR A C 1
ATOM 4083 O O . THR A 1 523 ? 4.012 -26.609 -10 1 94.06 523 THR A O 1
ATOM 4086 N N . GLU A 1 524 ? 4.141 -24.422 -10.305 1 92.31 524 GLU A N 1
ATOM 4087 C CA . GLU A 1 524 ? 5.594 -24.406 -10.148 1 92.31 524 GLU A CA 1
ATOM 4088 C C . GLU A 1 524 ? 6.004 -24.922 -8.766 1 92.31 524 GLU A C 1
ATOM 4090 O O . GLU A 1 524 ? 6.906 -25.75 -8.656 1 92.31 524 GLU A O 1
ATOM 4095 N N . HIS A 1 525 ? 5.344 -24.453 -7.82 1 93.94 525 HIS A N 1
ATOM 4096 C CA . HIS A 1 525 ? 5.652 -24.875 -6.461 1 93.94 525 HIS A CA 1
ATOM 4097 C C . HIS A 1 525 ? 5.355 -26.359 -6.27 1 93.94 525 HIS A C 1
ATOM 4099 O O . HIS A 1 525 ? 6.094 -27.062 -5.574 1 93.94 525 HIS A O 1
ATOM 4105 N N . ALA A 1 526 ? 4.266 -26.75 -6.809 1 95.12 526 ALA A N 1
ATOM 4106 C CA . ALA A 1 526 ? 3.896 -28.156 -6.688 1 95.12 526 ALA A CA 1
ATOM 4107 C C . ALA A 1 526 ? 4.949 -29.047 -7.332 1 95.12 526 ALA A C 1
ATOM 4109 O O . ALA A 1 526 ? 5.32 -30.078 -6.773 1 95.12 526 ALA A O 1
ATOM 4110 N N . VAL A 1 527 ? 5.43 -28.656 -8.461 1 94.94 527 VAL A N 1
ATOM 4111 C CA . VAL A 1 527 ? 6.441 -29.438 -9.172 1 94.94 527 VAL A CA 1
ATOM 4112 C C . VAL A 1 527 ? 7.723 -29.5 -8.344 1 94.94 527 VAL A C 1
ATOM 4114 O O . VAL A 1 527 ? 8.297 -30.578 -8.156 1 94.94 527 VAL A O 1
ATOM 4117 N N . VAL A 1 528 ? 8.109 -28.391 -7.848 1 93.31 528 VAL A N 1
ATOM 4118 C CA . VAL A 1 528 ? 9.352 -28.312 -7.082 1 93.31 528 VAL A CA 1
ATOM 4119 C C . VAL A 1 528 ? 9.219 -29.141 -5.809 1 93.31 528 VAL A C 1
ATOM 4121 O O . VAL A 1 528 ? 10.156 -29.859 -5.426 1 93.31 528 VAL A O 1
ATOM 4124 N N . MET A 1 529 ? 8.109 -29.062 -5.238 1 93.12 529 MET A N 1
ATOM 4125 C CA . MET A 1 529 ? 7.887 -29.797 -4 1 93.12 529 MET A CA 1
ATOM 4126 C C . MET A 1 529 ? 7.906 -31.297 -4.254 1 93.12 529 MET A C 1
ATOM 4128 O O . MET A 1 529 ? 8.477 -32.062 -3.467 1 93.12 529 MET A O 1
ATOM 4132 N N . LEU A 1 530 ? 7.273 -31.688 -5.27 1 93.19 530 LEU A N 1
ATOM 4133 C CA . LEU A 1 530 ? 7.258 -33.094 -5.621 1 93.19 530 LEU A CA 1
ATOM 4134 C C . LEU A 1 530 ? 8.664 -33.594 -5.953 1 93.19 530 LEU A C 1
ATOM 4136 O O . LEU A 1 530 ? 9.062 -34.688 -5.535 1 93.19 530 LEU A O 1
ATOM 4140 N N . CYS A 1 531 ? 9.352 -32.812 -6.699 1 94.12 531 CYS A N 1
ATOM 4141 C CA . CYS A 1 531 ? 10.719 -33.188 -7.062 1 94.12 531 CYS A CA 1
ATOM 4142 C C . CYS A 1 531 ? 11.602 -33.25 -5.828 1 94.12 531 CYS A C 1
ATOM 4144 O O . CYS A 1 531 ? 12.461 -34.125 -5.727 1 94.12 531 CYS A O 1
ATOM 4146 N N . TYR A 1 532 ? 11.406 -32.312 -4.98 1 92.38 532 TYR A N 1
ATOM 4147 C CA . TYR A 1 532 ? 12.195 -32.281 -3.752 1 92.38 532 TYR A CA 1
ATOM 4148 C C . TYR A 1 532 ? 11.961 -33.562 -2.949 1 92.38 532 TYR A C 1
ATOM 4150 O O . TYR A 1 532 ? 12.906 -34.188 -2.445 1 92.38 532 TYR A O 1
ATOM 4158 N N . GLU A 1 533 ? 10.75 -33.938 -2.83 1 90.44 533 GLU A N 1
ATOM 4159 C CA . GLU A 1 533 ? 10.406 -35.156 -2.084 1 90.44 533 GLU A CA 1
ATOM 4160 C C . GLU A 1 533 ? 10.984 -36.375 -2.752 1 90.44 533 GLU A C 1
ATOM 4162 O O . GLU A 1 533 ? 11.453 -37.312 -2.072 1 90.44 533 GLU A O 1
ATOM 4167 N N . LEU A 1 534 ? 10.945 -36.406 -4.004 1 91 534 LEU A N 1
ATOM 4168 C CA . LEU A 1 534 ? 11.422 -37.562 -4.75 1 91 534 LEU A CA 1
ATOM 4169 C C . LEU A 1 534 ? 12.945 -37.594 -4.781 1 91 534 LEU A C 1
ATOM 4171 O O . LEU A 1 534 ? 13.547 -38.656 -4.977 1 91 534 LEU A O 1
ATOM 4175 N N . TYR A 1 535 ? 13.5 -36.438 -4.617 1 91.12 535 TYR A N 1
ATOM 4176 C CA . TYR A 1 535 ? 14.953 -36.344 -4.641 1 91.12 535 TYR A CA 1
ATOM 4177 C C . TYR A 1 535 ? 15.555 -36.875 -3.332 1 91.12 535 TYR A C 1
ATOM 4179 O O . TYR A 1 535 ? 16.719 -37.25 -3.287 1 91.12 535 TYR A O 1
ATOM 4187 N N . ARG A 1 536 ? 14.75 -36.812 -2.316 1 84.75 536 ARG A N 1
ATOM 4188 C CA . ARG A 1 536 ? 15.195 -37.312 -1.02 1 84.75 536 ARG A CA 1
ATOM 4189 C C . ARG A 1 536 ? 15.484 -38.812 -1.082 1 84.75 536 ARG A C 1
ATOM 4191 O O . ARG A 1 536 ? 14.883 -39.531 -1.879 1 84.75 536 ARG A O 1
ATOM 4198 N N . LYS A 1 537 ? 16.438 -39.188 -0.208 1 73.44 537 LYS A N 1
ATOM 4199 C CA . LYS A 1 537 ? 16.797 -40.625 -0.148 1 73.44 537 LYS A CA 1
ATOM 4200 C C . LYS A 1 537 ? 15.633 -41.469 0.379 1 73.44 537 LYS A C 1
ATOM 4202 O O . LYS A 1 537 ? 14.852 -41 1.206 1 73.44 537 LYS A O 1
ATOM 4207 N N . ALA A 1 538 ? 15.57 -42.625 -0.118 1 62.53 538 ALA A N 1
ATOM 4208 C CA . ALA A 1 538 ? 14.445 -43.531 0.102 1 62.53 538 ALA A CA 1
ATOM 4209 C C . ALA A 1 538 ? 14.227 -43.781 1.591 1 62.53 538 ALA A C 1
ATOM 4211 O O . ALA A 1 538 ? 13.086 -43.906 2.045 1 62.53 538 ALA A O 1
ATOM 4212 N N . ASP A 1 539 ? 15.211 -43.812 2.359 1 57.25 539 ASP A N 1
ATOM 4213 C CA . ASP A 1 539 ? 15.102 -44.156 3.775 1 57.25 539 ASP A CA 1
ATOM 4214 C C . ASP A 1 539 ? 14.406 -43.031 4.551 1 57.25 539 ASP A C 1
ATOM 4216 O O . ASP A 1 539 ? 13.711 -43.312 5.539 1 57.25 539 ASP A O 1
ATOM 4220 N N . GLN A 1 540 ? 14.484 -41.875 4.156 1 57.5 540 GLN A N 1
ATOM 4221 C CA . GLN A 1 540 ? 13.898 -40.719 4.82 1 57.5 540 GLN A CA 1
ATOM 4222 C C . GLN A 1 540 ? 12.445 -40.531 4.395 1 57.5 540 GLN A C 1
ATOM 4224 O O . GLN A 1 540 ? 11.688 -39.844 5.074 1 57.5 540 GLN A O 1
ATOM 4229 N N . ILE A 1 541 ? 12.023 -41.25 3.387 1 57.28 541 ILE A N 1
ATOM 4230 C CA . ILE A 1 541 ? 10.781 -41 2.674 1 57.28 541 ILE A CA 1
ATOM 4231 C C . ILE A 1 541 ? 9.656 -41.844 3.25 1 57.28 541 ILE A C 1
ATOM 4233 O O . ILE A 1 541 ? 8.516 -41.406 3.352 1 57.28 541 ILE A O 1
ATOM 4237 N N . GLN A 1 542 ? 10 -42.906 3.693 1 57.16 542 GLN A N 1
ATOM 4238 C CA . GLN A 1 542 ? 8.984 -43.938 3.824 1 57.16 542 GLN A CA 1
ATOM 4239 C C . GLN A 1 542 ? 7.945 -43.562 4.875 1 57.16 542 GLN A C 1
ATOM 4241 O O . GLN A 1 542 ? 6.742 -43.75 4.66 1 57.16 542 GLN A O 1
ATOM 4246 N N . ARG A 1 543 ? 8.273 -43 5.926 1 59.16 543 ARG A N 1
ATOM 4247 C CA . ARG A 1 543 ? 7.258 -42.75 6.949 1 59.16 543 ARG A CA 1
ATOM 4248 C C . ARG A 1 543 ? 6.32 -41.625 6.527 1 59.16 543 ARG A C 1
ATOM 4250 O O . ARG A 1 543 ? 5.105 -41.719 6.715 1 59.16 543 ARG A O 1
ATOM 4257 N N . VAL A 1 544 ? 6.863 -40.688 5.758 1 65.5 544 VAL A N 1
ATOM 4258 C CA . VAL A 1 544 ? 6.121 -39.469 5.41 1 65.5 544 VAL A CA 1
ATOM 4259 C C . VAL A 1 544 ? 5.172 -39.781 4.25 1 65.5 544 VAL A C 1
ATOM 4261 O O . VAL A 1 544 ? 4.035 -39.281 4.234 1 65.5 544 VAL A O 1
ATOM 4264 N N . LEU A 1 545 ? 5.539 -40.719 3.43 1 69.62 545 LEU A N 1
ATOM 4265 C CA . LEU A 1 545 ? 4.801 -40.906 2.184 1 69.62 545 LEU A CA 1
ATOM 4266 C C . LEU A 1 545 ? 3.729 -41.969 2.342 1 69.62 545 LEU A C 1
ATOM 4268 O O . LEU A 1 545 ? 2.941 -42.219 1.423 1 69.62 545 LEU A O 1
ATOM 4272 N N . LEU A 1 546 ? 3.715 -42.469 3.48 1 65 546 LEU A N 1
ATOM 4273 C CA . LEU A 1 546 ? 2.676 -43.469 3.727 1 65 546 LEU A CA 1
ATOM 4274 C C . LEU A 1 546 ? 1.291 -42.812 3.666 1 65 546 LEU A C 1
ATOM 4276 O O . LEU A 1 546 ? 0.312 -43.5 3.322 1 65 546 LEU A O 1
ATOM 4280 N N . SER A 1 547 ? 1.239 -41.594 3.846 1 66.81 547 SER A N 1
ATOM 4281 C CA . SER A 1 547 ? -0.039 -40.906 3.867 1 66.81 547 SER A CA 1
ATOM 4282 C C . SER A 1 547 ? -0.388 -40.344 2.49 1 66.81 547 SER A C 1
ATOM 4284 O O . SER A 1 547 ? -1.509 -39.875 2.266 1 66.81 547 SER A O 1
ATOM 4286 N N . VAL A 1 548 ? 0.525 -40.469 1.632 1 76.38 548 VAL A N 1
ATOM 4287 C CA . VAL A 1 548 ? 0.299 -39.969 0.283 1 76.38 548 VAL A CA 1
ATOM 4288 C C . VAL A 1 548 ? -0.214 -41.094 -0.613 1 76.38 548 VAL A C 1
ATOM 4290 O O . VAL A 1 548 ? 0.32 -42.219 -0.592 1 76.38 548 VAL A O 1
ATOM 4293 N N . GLU A 1 549 ? -1.272 -40.844 -1.256 1 74.62 549 GLU A N 1
ATOM 4294 C CA . GLU A 1 549 ? -1.851 -41.844 -2.148 1 74.62 549 GLU A CA 1
ATOM 4295 C C . GLU A 1 549 ? -0.803 -42.375 -3.111 1 74.62 549 GLU A C 1
ATOM 4297 O O . GLU A 1 549 ? -0.178 -41.625 -3.857 1 74.62 549 GLU A O 1
ATOM 4302 N N . GLY A 1 550 ? -0.538 -43.719 -3.012 1 78.31 550 GLY A N 1
ATOM 4303 C CA . GLY A 1 550 ? 0.399 -44.375 -3.9 1 78.31 550 GLY A CA 1
ATOM 4304 C C . GLY A 1 550 ? 1.84 -44.281 -3.439 1 78.31 550 GLY A C 1
ATOM 4305 O O . GLY A 1 550 ? 2.736 -44.875 -4.039 1 78.31 550 GLY A O 1
ATOM 4306 N N . GLY A 1 551 ? 2.035 -43.469 -2.434 1 81.75 551 GLY A N 1
ATOM 4307 C CA . GLY A 1 551 ? 3.375 -43.344 -1.88 1 81.75 551 GLY A CA 1
ATOM 4308 C C . GLY A 1 551 ? 4.375 -42.75 -2.861 1 81.75 551 GLY A C 1
ATOM 4309 O O . GLY A 1 551 ? 4.043 -41.844 -3.621 1 81.75 551 GLY A O 1
ATOM 4310 N N . ARG A 1 552 ? 5.535 -43.281 -2.838 1 86.5 552 ARG A N 1
ATOM 4311 C CA . ARG A 1 552 ? 6.602 -42.812 -3.709 1 86.5 552 ARG A CA 1
ATOM 4312 C C . ARG A 1 552 ? 6.293 -43.125 -5.172 1 86.5 552 ARG A C 1
ATOM 4314 O O . ARG A 1 552 ? 6.602 -42.312 -6.059 1 86.5 552 ARG A O 1
ATOM 4321 N N . GLU A 1 553 ? 5.668 -44.281 -5.395 1 88.44 553 GLU A N 1
ATOM 4322 C CA . GLU A 1 553 ? 5.301 -44.656 -6.758 1 88.44 553 GLU A CA 1
ATOM 4323 C C . GLU A 1 553 ? 4.23 -43.719 -7.32 1 88.44 553 GLU A C 1
ATOM 4325 O O . GLU A 1 553 ? 4.262 -43.375 -8.5 1 88.44 553 GLU A O 1
ATOM 4330 N N . GLY A 1 554 ? 3.34 -43.438 -6.453 1 90.56 554 GLY A N 1
ATOM 4331 C CA . GLY A 1 554 ? 2.312 -42.5 -6.879 1 90.56 554 GLY A CA 1
ATOM 4332 C C . GLY A 1 554 ? 2.863 -41.156 -7.238 1 90.56 554 GLY A C 1
ATOM 4333 O O . GLY A 1 554 ? 2.42 -40.531 -8.211 1 90.56 554 GLY A O 1
ATOM 4334 N N . LEU A 1 555 ? 3.805 -40.656 -6.48 1 92.88 555 LEU A N 1
ATOM 4335 C CA . LEU A 1 555 ? 4.449 -39.375 -6.758 1 92.88 555 LEU A CA 1
ATOM 4336 C C . LEU A 1 555 ? 5.227 -39.438 -8.07 1 92.88 555 LEU A C 1
ATOM 4338 O O . LEU A 1 555 ? 5.188 -38.5 -8.867 1 92.88 555 LEU A O 1
ATOM 4342 N N . THR A 1 556 ? 5.875 -40.562 -8.312 1 93.81 556 THR A N 1
ATOM 4343 C CA . THR A 1 556 ? 6.664 -40.719 -9.523 1 93.81 556 THR A CA 1
ATOM 4344 C C . THR A 1 556 ? 5.762 -40.75 -10.758 1 93.81 556 THR A C 1
ATOM 4346 O O . THR A 1 556 ? 6.09 -40.156 -11.781 1 93.81 556 THR A O 1
ATOM 4349 N N . GLU A 1 557 ? 4.668 -41.406 -10.586 1 94.75 557 GLU A N 1
ATOM 4350 C CA . GLU A 1 557 ? 3.713 -41.438 -11.688 1 94.75 557 GLU A CA 1
ATOM 4351 C C . GLU A 1 557 ? 3.193 -40.062 -12.031 1 94.75 557 GLU A C 1
ATOM 4353 O O . GLU A 1 557 ? 3.061 -39.719 -13.211 1 94.75 557 GLU A O 1
ATOM 4358 N N . THR A 1 558 ? 2.865 -39.375 -11.031 1 95.44 558 THR A N 1
ATOM 4359 C CA . THR A 1 558 ? 2.371 -38 -11.227 1 95.44 558 THR A CA 1
ATOM 4360 C C . THR A 1 558 ? 3.426 -37.156 -11.906 1 95.44 558 THR A C 1
ATOM 4362 O O . THR A 1 558 ? 3.111 -36.375 -12.812 1 95.44 558 THR A O 1
ATOM 4365 N N . LEU A 1 559 ? 4.66 -37.25 -11.469 1 96.19 559 LEU A N 1
ATOM 4366 C CA . LEU A 1 559 ? 5.75 -36.469 -12.047 1 96.19 559 LEU A CA 1
ATOM 4367 C C . LEU A 1 559 ? 5.953 -36.844 -13.516 1 96.19 559 LEU A C 1
ATOM 4369 O O . LEU A 1 559 ? 6.145 -35.938 -14.352 1 96.19 559 LEU A O 1
ATOM 4373 N N . ARG A 1 560 ? 5.926 -38.094 -13.828 1 95.5 560 ARG A N 1
ATOM 4374 C CA . ARG A 1 560 ? 6.105 -38.531 -15.211 1 95.5 560 ARG A CA 1
ATOM 4375 C C . ARG A 1 560 ? 4.965 -38.031 -16.094 1 95.5 560 ARG A C 1
ATOM 4377 O O . ARG A 1 560 ? 5.184 -37.688 -17.25 1 95.5 560 ARG A O 1
ATOM 4384 N N . GLY A 1 561 ? 3.791 -38.156 -15.484 1 93.88 561 GLY A N 1
ATOM 4385 C CA . GLY A 1 561 ? 2.672 -37.562 -16.203 1 93.88 561 GLY A CA 1
ATOM 4386 C C . GLY A 1 561 ? 2.867 -36.094 -16.516 1 93.88 561 GLY A C 1
ATOM 4387 O O . GLY A 1 561 ? 2.551 -35.625 -17.609 1 93.88 561 GLY A O 1
ATOM 4388 N N . PHE A 1 562 ? 3.352 -35.375 -15.586 1 95.06 562 PHE A N 1
ATOM 4389 C CA . PHE A 1 562 ? 3.631 -33.938 -15.766 1 95.06 562 PHE A CA 1
ATOM 4390 C C . PHE A 1 562 ? 4.699 -33.719 -16.828 1 95.06 562 PHE A C 1
ATOM 4392 O O . PHE A 1 562 ? 4.555 -32.875 -17.703 1 95.06 562 PHE A O 1
ATOM 4399 N N . ILE A 1 563 ? 5.797 -34.5 -16.812 1 94.81 563 ILE A N 1
ATOM 4400 C CA . ILE A 1 563 ? 6.902 -34.344 -17.75 1 94.81 563 ILE A CA 1
ATOM 4401 C C . ILE A 1 563 ? 6.387 -34.531 -19.188 1 94.81 563 ILE A C 1
ATOM 4403 O O . ILE A 1 563 ? 6.766 -33.781 -20.078 1 94.81 563 ILE A O 1
ATOM 4407 N N . GLN A 1 564 ? 5.543 -35.438 -19.312 1 91.56 564 GLN A N 1
ATOM 4408 C CA . GLN A 1 564 ? 4.996 -35.719 -20.641 1 91.56 564 GLN A CA 1
ATOM 4409 C C . GLN A 1 564 ? 4.203 -34.5 -21.172 1 91.56 564 GLN A C 1
ATOM 4411 O O . GLN A 1 564 ? 4.305 -34.156 -22.344 1 91.56 564 GLN A O 1
ATOM 4416 N N . MET A 1 565 ? 3.498 -33.938 -20.344 1 90.06 565 MET A N 1
ATOM 4417 C CA . MET A 1 565 ? 2.635 -32.844 -20.766 1 90.06 565 MET A CA 1
ATOM 4418 C C . MET A 1 565 ? 3.418 -31.547 -20.828 1 90.06 565 MET A C 1
ATOM 4420 O O . MET A 1 565 ? 3.158 -30.703 -21.703 1 90.06 565 MET A O 1
ATOM 4424 N N . ALA A 1 566 ? 4.332 -31.391 -19.938 1 90.06 566 ALA A N 1
ATOM 4425 C CA . ALA A 1 566 ? 5.082 -30.141 -19.797 1 90.06 566 ALA A CA 1
ATOM 4426 C C . ALA A 1 566 ? 5.969 -29.906 -21.016 1 90.06 566 ALA A C 1
ATOM 4428 O O . ALA A 1 566 ? 6.254 -28.75 -21.375 1 90.06 566 ALA A O 1
ATOM 4429 N N . LYS A 1 567 ? 6.348 -30.891 -21.672 1 87.19 567 LYS A N 1
ATOM 4430 C CA . LYS A 1 567 ? 7.199 -30.766 -22.859 1 87.19 567 LYS A CA 1
ATOM 4431 C C . LYS A 1 567 ? 6.566 -29.859 -23.906 1 87.19 567 LYS A C 1
ATOM 4433 O O . LYS A 1 567 ? 7.211 -28.938 -24.406 1 87.19 567 LYS A O 1
ATOM 4438 N N . ALA A 1 568 ? 5.352 -30.078 -24.109 1 83.81 568 ALA A N 1
ATOM 4439 C CA . ALA A 1 568 ? 4.633 -29.281 -25.109 1 83.81 568 ALA A CA 1
ATOM 4440 C C . ALA A 1 568 ? 4.41 -27.859 -24.625 1 83.81 568 ALA A C 1
ATOM 4442 O O . ALA A 1 568 ? 4.535 -26.906 -25.391 1 83.81 568 ALA A O 1
ATOM 4443 N N . LYS A 1 569 ? 4.133 -27.719 -23.438 1 84.62 569 LYS A N 1
ATOM 4444 C CA . LYS A 1 569 ? 3.811 -26.406 -22.875 1 84.62 569 LYS A CA 1
ATOM 4445 C C . LYS A 1 569 ? 5.051 -25.516 -22.797 1 84.62 569 LYS A C 1
ATOM 4447 O O . LYS A 1 569 ? 4.957 -24.297 -22.969 1 84.62 569 LYS A O 1
ATOM 4452 N N . VAL A 1 570 ? 6.141 -26.094 -22.531 1 83.94 570 VAL A N 1
ATOM 4453 C CA . VAL A 1 570 ? 7.398 -25.359 -22.484 1 83.94 570 VAL A CA 1
ATOM 4454 C C . VAL A 1 570 ? 7.797 -24.906 -23.891 1 83.94 570 VAL A C 1
ATOM 4456 O O . VAL A 1 570 ? 8.281 -23.797 -24.078 1 83.94 570 VAL A O 1
ATOM 4459 N N . LYS A 1 571 ? 7.5 -25.672 -24.844 1 79.94 571 LYS A N 1
ATOM 4460 C CA . LYS A 1 571 ? 7.785 -25.312 -26.234 1 79.94 571 LYS A CA 1
ATOM 4461 C C . LYS A 1 571 ? 6.941 -24.141 -26.688 1 79.94 571 LYS A C 1
ATOM 4463 O O . LYS A 1 571 ? 7.406 -23.297 -27.469 1 79.94 571 LYS A O 1
ATOM 4468 N N . GLU A 1 572 ? 5.785 -24.109 -26.172 1 77.25 572 GLU A N 1
ATOM 4469 C CA . GLU A 1 572 ? 4.863 -23.031 -26.516 1 77.25 572 GLU A CA 1
ATOM 4470 C C . GLU A 1 572 ? 5.082 -21.812 -25.625 1 77.25 572 GLU A C 1
ATOM 4472 O O . GLU A 1 572 ? 4.34 -20.828 -25.719 1 77.25 572 GLU A O 1
ATOM 4477 N N . LYS A 1 573 ? 6.027 -21.891 -24.688 1 76.31 573 LYS A N 1
ATOM 4478 C CA . LYS A 1 573 ? 6.395 -20.797 -23.781 1 76.31 573 LYS A CA 1
ATOM 4479 C C . LYS A 1 573 ? 5.254 -20.469 -22.828 1 76.31 573 LYS A C 1
ATOM 4481 O O . LYS A 1 573 ? 5.043 -19.312 -22.469 1 76.31 573 LYS A O 1
ATOM 4486 N N . GLN A 1 574 ? 4.547 -21.5 -22.453 1 77.12 574 GLN A N 1
ATOM 4487 C CA . GLN A 1 574 ? 3.395 -21.328 -21.578 1 77.12 574 GLN A CA 1
ATOM 4488 C C . GLN A 1 574 ? 3.738 -21.703 -20.141 1 77.12 574 GLN A C 1
ATOM 4490 O O . GLN A 1 574 ? 2.996 -21.359 -19.203 1 77.12 574 GLN A O 1
ATOM 4495 N N . PHE A 1 575 ? 4.867 -22.375 -20.031 1 84.25 575 PHE A N 1
ATOM 4496 C CA . PHE A 1 575 ? 5.281 -22.797 -18.703 1 84.25 575 PHE A CA 1
ATOM 4497 C C . PHE A 1 575 ? 6.793 -22.688 -18.547 1 84.25 575 PHE A C 1
ATOM 4499 O O . PHE A 1 575 ? 7.535 -22.844 -19.516 1 84.25 575 PHE A O 1
ATOM 4506 N N . PRO A 1 576 ? 7.25 -22.438 -17.359 1 82.75 576 PRO A N 1
ATOM 4507 C CA . PRO A 1 576 ? 8.688 -22.219 -17.156 1 82.75 576 PRO A CA 1
ATOM 4508 C C . PRO A 1 576 ? 9.523 -23.453 -17.484 1 82.75 576 PRO A C 1
ATOM 4510 O O . PRO A 1 576 ? 9.211 -24.547 -17.016 1 82.75 576 PRO A O 1
ATOM 4513 N N . GLN A 1 577 ? 10.602 -23.266 -18.078 1 86.38 577 GLN A N 1
ATOM 4514 C CA . GLN A 1 577 ? 11.484 -24.344 -18.5 1 86.38 577 GLN A CA 1
ATOM 4515 C C . GLN A 1 577 ? 12.141 -25.016 -17.312 1 86.38 577 GLN A C 1
ATOM 4517 O O . GLN A 1 577 ? 12.406 -26.219 -17.328 1 86.38 577 GLN A O 1
ATOM 4522 N N . ARG A 1 578 ? 12.359 -24.25 -16.359 1 87.19 578 ARG A N 1
ATOM 4523 C CA . ARG A 1 578 ? 13.07 -24.766 -15.188 1 87.19 578 ARG A CA 1
ATOM 4524 C C . ARG A 1 578 ? 12.312 -25.922 -14.539 1 87.19 578 ARG A C 1
ATOM 4526 O O . ARG A 1 578 ? 12.922 -26.875 -14.055 1 87.19 578 ARG A O 1
ATOM 4533 N N . CYS A 1 579 ? 11.031 -25.797 -14.5 1 89.62 579 CYS A N 1
ATOM 4534 C CA . CYS A 1 579 ? 10.227 -26.844 -13.867 1 89.62 579 CYS A CA 1
ATOM 4535 C C . CYS A 1 579 ? 10.305 -28.141 -14.656 1 89.62 579 CYS A C 1
ATOM 4537 O O . CYS A 1 579 ? 10.344 -29.219 -14.07 1 89.62 579 CYS A O 1
ATOM 4539 N N . PHE A 1 580 ? 10.375 -28 -15.922 1 91.56 580 PHE A N 1
ATOM 4540 C CA . PHE A 1 580 ? 10.531 -29.188 -16.766 1 91.56 580 PHE A CA 1
ATOM 4541 C C . PHE A 1 580 ? 11.914 -29.797 -16.578 1 91.56 580 PHE A C 1
ATOM 4543 O O . PHE A 1 580 ? 12.039 -31.016 -16.438 1 91.56 580 PHE A O 1
ATOM 4550 N N . MET A 1 581 ? 12.898 -29.016 -16.562 1 91.88 581 MET A N 1
ATOM 4551 C CA . MET A 1 581 ? 14.273 -29.484 -16.406 1 91.88 581 MET A CA 1
ATOM 4552 C C . MET A 1 581 ? 14.461 -30.219 -15.094 1 91.88 581 MET A C 1
ATOM 4554 O O . MET A 1 581 ? 15.008 -31.328 -15.062 1 91.88 581 MET A O 1
ATOM 4558 N N . ILE A 1 582 ? 14 -29.594 -14.078 1 93.25 582 ILE A N 1
ATOM 4559 C CA . ILE A 1 582 ? 14.141 -30.188 -12.75 1 93.25 582 ILE A CA 1
ATOM 4560 C C . ILE A 1 582 ? 13.422 -31.531 -12.711 1 93.25 582 ILE A C 1
ATOM 4562 O O . ILE A 1 582 ? 13.969 -32.531 -12.219 1 93.25 582 ILE A O 1
ATOM 4566 N N . SER A 1 583 ? 12.234 -31.547 -13.227 1 95.38 583 SER A N 1
ATOM 4567 C CA . SER A 1 583 ? 11.43 -32.75 -13.188 1 95.38 583 SER A CA 1
ATOM 4568 C C . SER A 1 583 ? 12.086 -33.875 -13.984 1 95.38 583 SER A C 1
ATOM 4570 O O . SER A 1 583 ? 12.148 -35.031 -13.516 1 95.38 583 SER A O 1
ATOM 4572 N N . ALA A 1 584 ? 12.562 -33.531 -15.086 1 95.12 584 ALA A N 1
ATOM 4573 C CA . ALA A 1 584 ? 13.188 -34.531 -15.953 1 95.12 584 ALA A CA 1
ATOM 4574 C C . ALA A 1 584 ? 14.461 -35.062 -15.312 1 95.12 584 ALA A C 1
ATOM 4576 O O . ALA A 1 584 ? 14.688 -36.281 -15.32 1 95.12 584 ALA A O 1
ATOM 4577 N N . MET A 1 585 ? 15.234 -34.25 -14.781 1 95.38 585 MET A N 1
ATOM 4578 C CA . MET A 1 585 ? 16.516 -34.656 -14.211 1 95.38 585 MET A CA 1
ATOM 4579 C C . MET A 1 585 ? 16.297 -35.438 -12.922 1 95.38 585 MET A C 1
ATOM 4581 O O . MET A 1 585 ? 17.047 -36.375 -12.633 1 95.38 585 MET A O 1
ATOM 4585 N N . VAL A 1 586 ? 15.367 -35 -12.156 1 95.44 586 VAL A N 1
ATOM 4586 C CA . VAL A 1 586 ? 15.078 -35.719 -10.914 1 95.44 586 VAL A CA 1
ATOM 4587 C C . VAL A 1 586 ? 14.539 -37.094 -11.227 1 95.44 586 VAL A C 1
ATOM 4589 O O . VAL A 1 586 ? 14.891 -38.094 -10.555 1 95.44 586 VAL A O 1
ATOM 4592 N N . ASP A 1 587 ? 13.641 -37.219 -12.195 1 96 587 ASP A N 1
ATOM 4593 C CA . ASP A 1 587 ? 13.125 -38.531 -12.602 1 96 587 ASP A CA 1
ATOM 4594 C C . ASP A 1 587 ? 14.258 -39.438 -13.086 1 96 587 ASP A C 1
ATOM 4596 O O . ASP A 1 587 ? 14.305 -40.625 -12.719 1 96 587 ASP A O 1
ATOM 4600 N N . ALA A 1 588 ? 15.141 -38.875 -13.859 1 96.12 588 ALA A N 1
ATOM 4601 C CA . ALA A 1 588 ? 16.297 -39.625 -14.336 1 96.12 588 ALA A CA 1
ATOM 4602 C C . ALA A 1 588 ? 17.188 -40.062 -13.172 1 96.12 588 ALA A C 1
ATOM 4604 O O . ALA A 1 588 ? 17.672 -41.188 -13.133 1 96.12 588 ALA A O 1
ATOM 4605 N N . HIS A 1 589 ? 17.422 -39.156 -12.305 1 94.94 589 HIS A N 1
ATOM 4606 C CA . HIS A 1 589 ? 18.234 -39.469 -11.125 1 94.94 589 HIS A CA 1
ATOM 4607 C C . HIS A 1 589 ? 17.656 -40.656 -10.367 1 94.94 589 HIS A C 1
ATOM 4609 O O . HIS A 1 589 ? 18.391 -41.562 -9.977 1 94.94 589 HIS A O 1
ATOM 4615 N N . ASN A 1 590 ? 16.422 -40.656 -10.148 1 92.12 590 ASN A N 1
ATOM 4616 C CA . ASN A 1 590 ? 15.781 -41.719 -9.406 1 92.12 590 ASN A CA 1
ATOM 4617 C C . ASN A 1 590 ? 15.867 -43.062 -10.148 1 92.12 590 ASN A C 1
ATOM 4619 O O . ASN A 1 590 ? 16 -44.094 -9.523 1 92.12 590 ASN A O 1
ATOM 4623 N N . GLN A 1 591 ? 15.758 -42.969 -11.406 1 92.81 591 GLN A N 1
ATOM 4624 C CA . GLN A 1 591 ? 15.852 -44.188 -12.219 1 92.81 591 GLN A CA 1
ATOM 4625 C C . GLN A 1 591 ? 17.266 -44.75 -12.188 1 92.81 591 GLN A C 1
ATOM 4627 O O . GLN A 1 591 ? 17.453 -45.938 -11.945 1 92.81 591 GLN A O 1
ATOM 4632 N N . PHE A 1 592 ? 18.25 -43.906 -12.32 1 94.62 592 PHE A N 1
ATOM 4633 C CA . PHE A 1 592 ? 19.625 -44.375 -12.461 1 94.62 592 PHE A CA 1
ATOM 4634 C C . PHE A 1 592 ? 20.234 -44.656 -11.094 1 94.62 592 PHE A C 1
ATOM 4636 O O . PHE A 1 592 ? 21.062 -45.562 -10.961 1 94.62 592 PHE A O 1
ATOM 4643 N N . ALA A 1 593 ? 19.781 -43.906 -10.141 1 90.62 593 ALA A N 1
ATOM 4644 C CA . ALA A 1 593 ? 20.312 -44.125 -8.797 1 90.62 593 ALA A CA 1
ATOM 4645 C C . ALA A 1 593 ? 19.875 -45.5 -8.258 1 90.62 593 ALA A C 1
ATOM 4647 O O . ALA A 1 593 ? 20.516 -46.031 -7.363 1 90.62 593 ALA A O 1
ATOM 4648 N N . ALA A 1 594 ? 18.797 -46 -8.758 1 86.19 594 ALA A N 1
ATOM 4649 C CA . ALA A 1 594 ? 18.328 -47.312 -8.359 1 86.19 594 ALA A CA 1
ATOM 4650 C C . ALA A 1 594 ? 19.172 -48.406 -9.016 1 86.19 594 ALA A C 1
ATOM 4652 O O . ALA A 1 594 ? 19.266 -49.531 -8.484 1 86.19 594 ALA A O 1
ATOM 4653 N N . GLU A 1 595 ? 19.812 -48.094 -10.086 1 89.69 595 GLU A N 1
ATOM 4654 C CA . GLU A 1 595 ? 20.531 -49.094 -10.875 1 89.69 595 GLU A CA 1
ATOM 4655 C C . GLU A 1 595 ? 22.031 -49.031 -10.609 1 89.69 595 GLU A C 1
ATOM 4657 O O . GLU A 1 595 ? 22.719 -50.031 -10.734 1 89.69 595 GLU A O 1
ATOM 4662 N N . CYS A 1 596 ? 22.516 -47.812 -10.445 1 90.12 596 CYS A N 1
ATOM 4663 C CA . CYS A 1 596 ? 23.953 -47.688 -10.25 1 90.12 596 CYS A CA 1
ATOM 4664 C C . CYS A 1 596 ? 24.266 -46.656 -9.172 1 90.12 596 CYS A C 1
ATOM 4666 O O . CYS A 1 596 ? 23.406 -45.844 -8.828 1 90.12 596 CYS A O 1
ATOM 4668 N N . GLU A 1 597 ? 25.5 -46.75 -8.672 1 88.88 597 GLU A N 1
ATOM 4669 C CA . GLU A 1 597 ? 25.938 -45.781 -7.656 1 88.88 597 GLU A CA 1
ATOM 4670 C C . GLU A 1 597 ? 26.062 -44.375 -8.242 1 88.88 597 GLU A C 1
ATOM 4672 O O . GLU A 1 597 ? 26.562 -44.219 -9.352 1 88.88 597 GLU A O 1
ATOM 4677 N N . VAL A 1 598 ? 25.594 -43.375 -7.535 1 90 598 VAL A N 1
ATOM 4678 C CA . VAL A 1 598 ? 25.516 -41.969 -7.977 1 90 598 VAL A CA 1
ATOM 4679 C C . VAL A 1 598 ? 26.922 -41.438 -8.266 1 90 598 VAL A C 1
ATOM 4681 O O . VAL A 1 598 ? 27.109 -40.594 -9.117 1 90 598 VAL A O 1
ATOM 4684 N N . THR A 1 599 ? 27.969 -42.094 -7.684 1 89.31 599 THR A N 1
ATOM 4685 C CA . THR A 1 599 ? 29.344 -41.656 -7.863 1 89.31 599 THR A CA 1
ATOM 4686 C C . THR A 1 599 ? 30 -42.375 -9.031 1 89.31 599 THR A C 1
ATOM 4688 O O . THR A 1 599 ? 31.125 -42.062 -9.406 1 89.31 599 THR A O 1
ATOM 4691 N N . SER A 1 600 ? 29.281 -43.281 -9.695 1 91.88 600 SER A N 1
ATOM 4692 C CA . SER A 1 600 ? 29.859 -44.094 -10.758 1 91.88 600 SER A CA 1
ATOM 4693 C C . SER A 1 600 ? 29.906 -43.344 -12.078 1 91.88 600 SER A C 1
ATOM 4695 O O . SER A 1 600 ? 29.172 -42.375 -12.281 1 91.88 600 SER A O 1
ATOM 4697 N N . VAL A 1 601 ? 30.766 -43.781 -12.93 1 91.94 601 VAL A N 1
ATOM 4698 C CA . VAL A 1 601 ? 30.906 -43.219 -14.258 1 91.94 601 VAL A CA 1
ATOM 4699 C C . VAL A 1 601 ? 29.672 -43.5 -15.094 1 91.94 601 VAL A C 1
ATOM 4701 O O . VAL A 1 601 ? 29.234 -42.688 -15.906 1 91.94 601 VAL A O 1
ATOM 4704 N N . GLU A 1 602 ? 29.125 -44.625 -14.828 1 93.5 602 GLU A N 1
ATOM 4705 C CA . GLU A 1 602 ? 27.922 -45.031 -15.547 1 93.5 602 GLU A CA 1
ATOM 4706 C C . GLU A 1 602 ? 26.766 -44.062 -15.234 1 93.5 602 GLU A C 1
ATOM 4708 O O . GLU A 1 602 ? 26.031 -43.688 -16.141 1 93.5 602 GLU A O 1
ATOM 4713 N N . TYR A 1 603 ? 26.672 -43.719 -14 1 94.19 603 TYR A N 1
ATOM 4714 C CA . TYR A 1 603 ? 25.656 -42.75 -13.586 1 94.19 603 TYR A CA 1
ATOM 4715 C C . TYR A 1 603 ? 25.875 -41.406 -14.266 1 94.19 603 TYR A C 1
ATOM 4717 O O . TYR A 1 603 ? 24.953 -40.844 -14.828 1 94.19 603 TYR A O 1
ATOM 4725 N N . SER A 1 604 ? 27.078 -41 -14.227 1 94 604 SER A N 1
ATOM 4726 C CA . SER A 1 604 ? 27.422 -39.688 -14.789 1 94 604 SER A CA 1
ATOM 4727 C C . SER A 1 604 ? 27.156 -39.656 -16.297 1 94 604 SER A C 1
ATOM 4729 O O . SER A 1 604 ? 26.656 -38.656 -16.812 1 94 604 SER A O 1
ATOM 4731 N N . ARG A 1 605 ? 27.438 -40.719 -16.906 1 94.19 605 ARG A N 1
ATOM 4732 C CA . ARG A 1 605 ? 27.219 -40.781 -18.359 1 94.19 605 ARG A CA 1
ATOM 4733 C C . ARG A 1 605 ? 25.734 -40.781 -18.688 1 94.19 605 ARG A C 1
ATOM 4735 O O . ARG A 1 605 ? 25.281 -40.094 -19.609 1 94.19 605 ARG A O 1
ATOM 4742 N N . ALA A 1 606 ? 25.016 -41.594 -17.938 1 95.38 606 ALA A N 1
ATOM 4743 C CA . ALA A 1 606 ? 23.578 -41.688 -18.156 1 95.38 606 ALA A CA 1
ATOM 4744 C C . ALA A 1 606 ? 22.891 -40.344 -17.922 1 95.38 606 ALA A C 1
ATOM 4746 O O . ALA A 1 606 ? 22.047 -39.906 -18.719 1 95.38 606 ALA A O 1
ATOM 4747 N N . MET A 1 607 ? 23.266 -39.688 -16.828 1 95.44 607 MET A N 1
ATOM 4748 C CA . MET A 1 607 ? 22.688 -38.375 -16.5 1 95.44 607 MET A CA 1
ATOM 4749 C C . MET A 1 607 ? 23.062 -37.344 -17.562 1 95.44 607 MET A C 1
ATOM 4751 O O . MET A 1 607 ? 22.266 -36.469 -17.906 1 95.44 607 MET A O 1
ATOM 4755 N N . ALA A 1 608 ? 24.219 -37.406 -18.047 1 94.44 608 ALA A N 1
ATOM 4756 C CA . ALA A 1 608 ? 24.688 -36.469 -19.078 1 94.44 608 ALA A CA 1
ATOM 4757 C C . ALA A 1 608 ? 23.875 -36.625 -20.359 1 94.44 608 ALA A C 1
ATOM 4759 O O . ALA A 1 608 ? 23.609 -35.656 -21.047 1 94.44 608 ALA A O 1
ATOM 4760 N N . VAL A 1 609 ? 23.594 -37.844 -20.672 1 94.88 609 VAL A N 1
ATOM 4761 C CA . VAL A 1 609 ? 22.797 -38.094 -21.875 1 94.88 609 VAL A CA 1
ATOM 4762 C C . VAL A 1 609 ? 21.422 -37.438 -21.719 1 94.88 609 VAL A C 1
ATOM 4764 O O . VAL A 1 609 ? 20.922 -36.781 -22.641 1 94.88 609 VAL A O 1
ATOM 4767 N N . VAL A 1 610 ? 20.797 -37.688 -20.578 1 94.44 610 VAL A N 1
ATOM 4768 C CA . VAL A 1 610 ? 19.484 -37.094 -20.312 1 94.44 610 VAL A CA 1
ATOM 4769 C C . VAL A 1 610 ? 19.578 -35.562 -20.328 1 94.44 610 VAL A C 1
ATOM 4771 O O . VAL A 1 610 ? 18.719 -34.875 -20.875 1 94.44 610 VAL A O 1
ATOM 4774 N N . GLY A 1 611 ? 20.625 -35.062 -19.672 1 93.44 611 GLY A N 1
ATOM 4775 C CA . GLY A 1 611 ? 20.844 -33.625 -19.672 1 93.44 611 GLY A CA 1
ATOM 4776 C C . GLY A 1 611 ? 20.938 -33.031 -21.062 1 93.44 611 GLY A C 1
ATOM 4777 O O . GLY A 1 611 ? 20.375 -31.984 -21.328 1 93.44 611 GLY A O 1
ATOM 4778 N N . SER A 1 612 ? 21.594 -33.688 -21.906 1 91.88 612 SER A N 1
ATOM 4779 C CA . SER A 1 612 ? 21.75 -33.219 -23.281 1 91.88 612 SER A CA 1
ATOM 4780 C C . SER A 1 612 ? 20.422 -33.281 -24.031 1 91.88 612 SER A C 1
ATOM 4782 O O . SER A 1 612 ? 20.125 -32.406 -24.859 1 91.88 612 SER A O 1
ATOM 4784 N N . GLU A 1 613 ? 19.688 -34.281 -23.781 1 91 613 GLU A N 1
ATOM 4785 C CA . GLU A 1 613 ? 18.391 -34.406 -24.422 1 91 613 GLU A CA 1
ATOM 4786 C C . GLU A 1 613 ? 17.438 -33.281 -23.969 1 91 613 GLU A C 1
ATOM 4788 O O . GLU A 1 613 ? 16.703 -32.719 -24.766 1 91 613 GLU A O 1
ATOM 4793 N N . VAL A 1 614 ? 17.422 -33.062 -22.703 1 91 614 VAL A N 1
ATOM 4794 C CA . VAL A 1 614 ? 16.578 -32 -22.141 1 91 614 VAL A CA 1
ATOM 4795 C C . VAL A 1 614 ? 16.984 -30.656 -22.703 1 91 614 VAL A C 1
ATOM 4797 O O . VAL A 1 614 ? 16.125 -29.844 -23.078 1 91 614 VAL A O 1
ATOM 4800 N N . LYS A 1 615 ? 18.234 -30.406 -22.781 1 87.56 615 LYS A N 1
ATOM 4801 C CA . LYS A 1 615 ? 18.766 -29.156 -23.328 1 87.56 615 LYS A CA 1
ATOM 4802 C C . LYS A 1 615 ? 18.344 -28.984 -24.781 1 87.56 615 LYS A C 1
ATOM 4804 O O . LYS A 1 615 ? 17.969 -27.875 -25.203 1 87.56 615 LYS A O 1
ATOM 4809 N N . ARG A 1 616 ? 18.406 -29.969 -25.531 1 86.19 616 ARG A N 1
ATOM 4810 C CA . ARG A 1 616 ? 18 -29.922 -26.938 1 86.19 616 ARG A CA 1
ATOM 4811 C C . ARG A 1 616 ? 16.516 -29.594 -27.062 1 86.19 616 ARG A C 1
ATOM 4813 O O . ARG A 1 616 ? 16.125 -28.828 -27.969 1 86.19 616 ARG A O 1
ATOM 4820 N N . LEU A 1 617 ? 15.789 -30.188 -26.203 1 83.44 617 LEU A N 1
ATOM 4821 C CA . LEU A 1 617 ? 14.352 -29.969 -26.234 1 83.44 617 LEU A CA 1
ATOM 4822 C C . LEU A 1 617 ? 14.023 -28.5 -25.922 1 83.44 617 LEU A C 1
ATOM 4824 O O . LEU A 1 617 ? 13.094 -27.938 -26.5 1 83.44 617 LEU A O 1
ATOM 4828 N N . ILE A 1 618 ? 14.766 -27.891 -25.047 1 81.31 618 ILE A N 1
ATOM 4829 C CA . ILE A 1 618 ? 14.508 -26.516 -24.609 1 81.31 618 ILE A CA 1
ATOM 4830 C C . ILE A 1 618 ? 15.031 -25.531 -25.656 1 81.31 618 ILE A C 1
ATOM 4832 O O . ILE A 1 618 ? 14.398 -24.516 -25.938 1 81.31 618 ILE A O 1
ATOM 4836 N N . GLU A 1 619 ? 16.266 -25.781 -26.188 1 76.06 619 GLU A N 1
ATOM 4837 C CA . GLU A 1 619 ? 16.875 -24.891 -27.172 1 76.06 619 GLU A CA 1
ATOM 4838 C C . GLU A 1 619 ? 16.125 -24.953 -28.5 1 76.06 619 GLU A C 1
ATOM 4840 O O . GLU A 1 619 ? 16.125 -23.984 -29.266 1 76.06 619 GLU A O 1
ATOM 4845 N N . GLY A 1 620 ? 15.609 -26.016 -28.797 1 64.75 620 GLY A N 1
ATOM 4846 C CA . GLY A 1 620 ? 14.836 -26.109 -30.031 1 64.75 620 GLY A CA 1
ATOM 4847 C C . GLY A 1 620 ? 13.477 -25.453 -29.938 1 64.75 620 GLY A C 1
ATOM 4848 O O . GLY A 1 620 ? 12.734 -25.391 -30.922 1 64.75 620 GLY A O 1
ATOM 4849 N N . SER A 1 621 ? 13.172 -24.938 -28.797 1 57.31 621 SER A N 1
ATOM 4850 C CA . SER A 1 621 ? 11.906 -24.25 -28.594 1 57.31 621 SER A CA 1
ATOM 4851 C C . SER A 1 621 ? 12.078 -22.734 -28.734 1 57.31 621 SER A C 1
ATOM 4853 O O . SER A 1 621 ? 13.125 -22.188 -28.375 1 57.31 621 SER A O 1
ATOM 4855 N N . MET B 1 1 ? 16.016 -33.531 59.5 1 22.91 1 MET B N 1
ATOM 4856 C CA . MET B 1 1 ? 14.703 -33.219 58.906 1 22.91 1 MET B CA 1
ATOM 4857 C C . MET B 1 1 ? 14.508 -31.734 58.781 1 22.91 1 MET B C 1
ATOM 4859 O O . MET B 1 1 ? 14.023 -31.062 59.688 1 22.91 1 MET B O 1
ATOM 4863 N N . ALA B 1 2 ? 15.469 -31.031 58.219 1 29.25 2 ALA B N 1
ATOM 4864 C CA . ALA B 1 2 ? 15.656 -29.578 58.25 1 29.25 2 ALA B CA 1
ATOM 4865 C C . ALA B 1 2 ? 14.523 -28.875 57.5 1 29.25 2 ALA B C 1
ATOM 4867 O O . ALA B 1 2 ? 14.141 -29.281 56.406 1 29.25 2 ALA B O 1
ATOM 4868 N N . ASP B 1 3 ? 13.594 -28.25 58.25 1 27.88 3 ASP B N 1
ATOM 4869 C CA . ASP B 1 3 ? 12.32 -27.656 57.844 1 27.88 3 ASP B CA 1
ATOM 4870 C C . ASP B 1 3 ? 12.523 -26.656 56.688 1 27.88 3 ASP B C 1
ATOM 4872 O O . ASP B 1 3 ? 13.492 -25.906 56.688 1 27.88 3 ASP B O 1
ATOM 4876 N N . ALA B 1 4 ? 12.031 -27.062 55.531 1 35.75 4 ALA B N 1
ATOM 4877 C CA . ALA B 1 4 ? 12.203 -26.312 54.281 1 35.75 4 ALA B CA 1
ATOM 4878 C C . ALA B 1 4 ? 11.859 -24.844 54.5 1 35.75 4 ALA B C 1
ATOM 4880 O O . ALA B 1 4 ? 10.891 -24.5 55.188 1 35.75 4 ALA B O 1
ATOM 4881 N N . PRO B 1 5 ? 12.789 -23.812 54.406 1 32.34 5 PRO B N 1
ATOM 4882 C CA . PRO B 1 5 ? 12.625 -22.406 54.719 1 32.34 5 PRO B CA 1
ATOM 4883 C C . PRO B 1 5 ? 11.383 -21.781 54.094 1 32.34 5 PRO B C 1
ATOM 4885 O O . PRO B 1 5 ? 11.055 -22.109 52.938 1 32.34 5 PRO B O 1
ATOM 4888 N N . VAL B 1 6 ? 10.305 -21.516 54.812 1 32.22 6 VAL B N 1
ATOM 4889 C CA . VAL B 1 6 ? 9.031 -20.859 54.5 1 32.22 6 VAL B CA 1
ATOM 4890 C C . VAL B 1 6 ? 9.281 -19.516 53.812 1 32.22 6 VAL B C 1
ATOM 4892 O O . VAL B 1 6 ? 9.891 -18.625 54.406 1 32.22 6 VAL B O 1
ATOM 4895 N N . ARG B 1 7 ? 9.57 -19.5 52.469 1 33.69 7 ARG B N 1
ATOM 4896 C CA . ARG B 1 7 ? 9.789 -18.234 51.781 1 33.69 7 ARG B CA 1
ATOM 4897 C C . ARG B 1 7 ? 8.695 -17.219 52.125 1 33.69 7 ARG B C 1
ATOM 4899 O O . ARG B 1 7 ? 7.508 -17.531 52.062 1 33.69 7 ARG B O 1
ATOM 4906 N N . ARG B 1 8 ? 9.031 -16.203 52.938 1 34.38 8 ARG B N 1
ATOM 4907 C CA . ARG B 1 8 ? 8.188 -15.109 53.375 1 34.38 8 ARG B CA 1
ATOM 4908 C C . ARG B 1 8 ? 7.379 -14.516 52.25 1 34.38 8 ARG B C 1
ATOM 4910 O O . ARG B 1 8 ? 7.848 -14.492 51.094 1 34.38 8 ARG B O 1
ATOM 4917 N N . PRO B 1 9 ? 6.031 -14.344 52.406 1 32.25 9 PRO B N 1
ATOM 4918 C CA . PRO B 1 9 ? 5.117 -13.758 51.438 1 32.25 9 PRO B CA 1
ATOM 4919 C C . PRO B 1 9 ? 5.609 -12.414 50.906 1 32.25 9 PRO B C 1
ATOM 4921 O O . PRO B 1 9 ? 6.039 -11.555 51.656 1 32.25 9 PRO B O 1
ATOM 4924 N N . HIS B 1 10 ? 6.199 -12.273 49.719 1 30.84 10 HIS B N 1
ATOM 4925 C CA . HIS B 1 10 ? 6.695 -11.039 49.125 1 30.84 10 HIS B CA 1
ATOM 4926 C C . HIS B 1 10 ? 5.676 -9.914 49.281 1 30.84 10 HIS B C 1
ATOM 4928 O O . HIS B 1 10 ? 4.504 -10.094 48.938 1 30.84 10 HIS B O 1
ATOM 4934 N N . LYS B 1 11 ? 5.789 -8.992 50.312 1 31.52 11 LYS B N 1
ATOM 4935 C CA . LYS B 1 11 ? 4.992 -7.789 50.531 1 31.52 11 LYS B CA 1
ATOM 4936 C C . LYS B 1 11 ? 4.637 -7.125 49.188 1 31.52 11 LYS B C 1
ATOM 4938 O O . LYS B 1 11 ? 5.461 -7.082 48.281 1 31.52 11 LYS B O 1
ATOM 4943 N N . ARG B 1 12 ? 3.385 -6.867 49 1 33.88 12 ARG B N 1
ATOM 4944 C CA . ARG B 1 12 ? 2.756 -6.145 47.906 1 33.88 12 ARG B CA 1
ATOM 4945 C C . ARG B 1 12 ? 3.438 -4.801 47.656 1 33.88 12 ARG B C 1
ATOM 4947 O O . ARG B 1 12 ? 3.656 -4.039 48.594 1 33.88 12 ARG B O 1
ATOM 4954 N N . PRO B 1 13 ? 4.145 -4.504 46.656 1 37 13 PRO B N 1
ATOM 4955 C CA . PRO B 1 13 ? 4.809 -3.211 46.469 1 37 13 PRO B CA 1
ATOM 4956 C C . PRO B 1 13 ? 3.869 -2.029 46.688 1 37 13 PRO B C 1
ATOM 4958 O O . PRO B 1 13 ? 2.715 -2.064 46.25 1 37 13 PRO B O 1
ATOM 4961 N N . ARG B 1 14 ? 3.93 -1.114 47.719 1 39.78 14 ARG B N 1
ATOM 4962 C CA . ARG B 1 14 ? 3.203 0.1 48.062 1 39.78 14 ARG B CA 1
ATOM 4963 C C . ARG B 1 14 ? 3.002 0.993 46.844 1 39.78 14 ARG B C 1
ATOM 4965 O O . ARG B 1 14 ? 3.918 1.164 46.031 1 39.78 14 ARG B O 1
ATOM 4972 N N . PRO B 1 15 ? 1.728 1.351 46.625 1 44.84 15 PRO B N 1
ATOM 4973 C CA . PRO B 1 15 ? 1.417 2.244 45.5 1 44.84 15 PRO B CA 1
ATOM 4974 C C . PRO B 1 15 ? 2.225 3.539 45.531 1 44.84 15 PRO B C 1
ATOM 4976 O O . PRO B 1 15 ? 2.482 4.078 46.594 1 44.84 15 PRO B O 1
ATOM 4979 N N . GLN B 1 16 ? 3.002 3.92 44.656 1 52.66 16 GLN B N 1
ATOM 4980 C CA . GLN B 1 16 ? 3.883 5.082 44.594 1 52.66 16 GLN B CA 1
ATOM 4981 C C . GLN B 1 16 ? 3.094 6.379 44.75 1 52.66 16 GLN B C 1
ATOM 4983 O O . GLN B 1 16 ? 2.145 6.629 44 1 52.66 16 GLN B O 1
ATOM 4988 N N . SER B 1 17 ? 3.152 7.125 45.812 1 61.81 17 SER B N 1
ATOM 4989 C CA . SER B 1 17 ? 2.443 8.344 46.219 1 61.81 17 SER B CA 1
ATOM 4990 C C . SER B 1 17 ? 3.031 9.57 45.531 1 61.81 17 SER B C 1
ATOM 4992 O O . SER B 1 17 ? 2.449 10.656 45.594 1 61.81 17 SER B O 1
ATOM 4994 N N . SER B 1 18 ? 4.184 9.484 44.906 1 66.62 18 SER B N 1
ATOM 4995 C CA . SER B 1 18 ? 4.844 10.602 44.25 1 66.62 18 SER B CA 1
ATOM 4996 C C . SER B 1 18 ? 4.605 10.57 42.75 1 66.62 18 SER B C 1
ATOM 4998 O O . SER B 1 18 ? 4.34 9.516 42.156 1 66.62 18 SER B O 1
ATOM 5000 N N . CYS B 1 19 ? 4.535 11.844 42.094 1 65.81 19 CYS B N 1
ATOM 5001 C CA . CYS B 1 19 ? 4.395 11.859 40.656 1 65.81 19 CYS B CA 1
ATOM 5002 C C . CYS B 1 19 ? 5.602 11.211 39.969 1 65.81 19 CYS B C 1
ATOM 5004 O O . CYS B 1 19 ? 6.664 11.086 40.594 1 65.81 19 CYS B O 1
ATOM 5006 N N . ALA B 1 20 ? 5.531 10.781 38.906 1 69.94 20 ALA B N 1
ATOM 5007 C CA . ALA B 1 20 ? 6.543 10.008 38.188 1 69.94 20 ALA B CA 1
ATOM 5008 C C . ALA B 1 20 ? 7.848 10.789 38.062 1 69.94 20 ALA B C 1
ATOM 5010 O O . ALA B 1 20 ? 8.938 10.211 38.125 1 69.94 20 ALA B O 1
ATOM 5011 N N . ILE B 1 21 ? 7.789 12.062 38.062 1 71.19 21 ILE B N 1
ATOM 5012 C CA . ILE B 1 21 ? 8.961 12.914 37.938 1 71.19 21 ILE B CA 1
ATOM 5013 C C . ILE B 1 21 ? 9.641 13.055 39.281 1 71.19 21 ILE B C 1
ATOM 5015 O O . ILE B 1 21 ? 10.859 12.906 39.406 1 71.19 21 ILE B O 1
ATOM 5019 N N . CYS B 1 22 ? 8.891 13.266 40.25 1 70.12 22 CYS B N 1
ATOM 5020 C CA . CYS B 1 22 ? 9.414 13.406 41.594 1 70.12 22 CYS B CA 1
ATOM 5021 C C . CYS B 1 22 ? 9.992 12.086 42.094 1 70.12 22 CYS B C 1
ATOM 5023 O O . CYS B 1 22 ? 11.016 12.07 42.781 1 70.12 22 CYS B O 1
ATOM 5025 N N . HIS B 1 23 ? 9.469 10.977 41.656 1 71.94 23 HIS B N 1
ATOM 5026 C CA . HIS B 1 23 ? 9.953 9.641 41.969 1 71.94 23 HIS B CA 1
ATOM 5027 C C . HIS B 1 23 ? 11.289 9.367 41.312 1 71.94 23 HIS B C 1
ATOM 5029 O O . HIS B 1 23 ? 12.219 8.867 41.938 1 71.94 23 HIS B O 1
ATOM 5035 N N . ARG B 1 24 ? 11.422 9.812 40.188 1 66.94 24 ARG B N 1
ATOM 5036 C CA . ARG B 1 24 ? 12.648 9.625 39.438 1 66.94 24 ARG B CA 1
ATOM 5037 C C . ARG B 1 24 ? 13.766 10.516 39.969 1 66.94 24 ARG B C 1
ATOM 5039 O O . ARG B 1 24 ? 14.93 10.094 40.031 1 66.94 24 ARG B O 1
ATOM 5046 N N . ARG B 1 25 ? 13.422 11.625 40.438 1 65.94 25 ARG B N 1
ATOM 5047 C CA . ARG B 1 25 ? 14.391 12.594 40.906 1 65.94 25 ARG B CA 1
ATOM 5048 C C . ARG B 1 25 ? 14.633 12.43 42.406 1 65.94 25 ARG B C 1
ATOM 5050 O O . ARG B 1 25 ? 15.477 13.117 43 1 65.94 25 ARG B O 1
ATOM 5057 N N . LYS B 1 26 ? 13.961 11.492 42.969 1 65.88 26 LYS B N 1
ATOM 5058 C CA . LYS B 1 26 ? 14.031 11.18 44.406 1 65.88 26 LYS B CA 1
ATOM 5059 C C . LYS B 1 26 ? 13.852 12.438 45.25 1 65.88 26 LYS B C 1
ATOM 5061 O O . LYS B 1 26 ? 14.562 12.633 46.25 1 65.88 26 LYS B O 1
ATOM 5066 N N . VAL B 1 27 ? 12.859 13.367 44.75 1 74.38 27 VAL B N 1
ATOM 5067 C CA . VAL B 1 27 ? 12.523 14.555 45.531 1 74.38 27 VAL B CA 1
ATOM 5068 C C . VAL B 1 27 ? 11.133 14.391 46.125 1 74.38 27 VAL B C 1
ATOM 5070 O O . VAL B 1 27 ? 10.32 13.594 45.656 1 74.38 27 VAL B O 1
ATOM 5073 N N . LYS B 1 28 ? 10.945 15.109 47.25 1 72.69 28 LYS B N 1
ATOM 5074 C CA . LYS B 1 28 ? 9.656 15.07 47.938 1 72.69 28 LYS B CA 1
ATOM 5075 C C . LYS B 1 28 ? 8.562 15.703 47.094 1 72.69 28 LYS B C 1
ATOM 5077 O O . LYS B 1 28 ? 8.648 16.875 46.719 1 72.69 28 LYS B O 1
ATOM 5082 N N . CYS B 1 29 ? 7.562 14.93 46.625 1 70.12 29 CYS B N 1
ATOM 5083 C CA . CYS B 1 29 ? 6.441 15.344 45.781 1 70.12 29 CYS B CA 1
ATOM 5084 C C . CYS B 1 29 ? 5.348 15.992 46.625 1 70.12 29 CYS B C 1
ATOM 5086 O O . CYS B 1 29 ? 5.047 15.539 47.719 1 70.12 29 CYS B O 1
ATOM 5088 N N . SER B 1 30 ? 4.867 17.062 46.25 1 70.44 30 SER B N 1
ATOM 5089 C CA . SER B 1 30 ? 3.797 17.719 47 1 70.44 30 SER B CA 1
ATOM 5090 C C . SER B 1 30 ? 2.465 17 46.781 1 70.44 30 SER B C 1
ATOM 5092 O O . SER B 1 30 ? 1.438 17.438 47.312 1 70.44 30 SER B O 1
ATOM 5094 N N . LYS B 1 31 ? 2.385 15.938 46.062 1 67.44 31 LYS B N 1
ATOM 5095 C CA . LYS B 1 31 ? 1.233 15.078 45.781 1 67.44 31 LYS B CA 1
ATOM 5096 C C . LYS B 1 31 ? 0.075 15.883 45.188 1 67.44 31 LYS B C 1
ATOM 5098 O O . LYS B 1 31 ? -1.09 15.516 45.375 1 67.44 31 LYS B O 1
ATOM 5103 N N . THR B 1 32 ? 0.503 17.016 44.531 1 67.06 32 THR B N 1
ATOM 5104 C CA . THR B 1 32 ? -0.457 17.781 43.75 1 67.06 32 THR B CA 1
ATOM 5105 C C . THR B 1 32 ? -0.227 17.578 42.281 1 67.06 32 THR B C 1
ATOM 5107 O O . THR B 1 32 ? 0.857 17.172 41.844 1 67.06 32 THR B O 1
ATOM 5110 N N . LEU B 1 33 ? -1.301 17.531 41.469 1 63.38 33 LEU B N 1
ATOM 5111 C CA . LEU B 1 33 ? -1.17 17.453 40.031 1 63.38 33 LEU B CA 1
ATOM 5112 C C . LEU B 1 33 ? -1.461 18.797 39.375 1 63.38 33 LEU B C 1
ATOM 5114 O O . LEU B 1 33 ? -2.602 19.266 39.406 1 63.38 33 LEU B O 1
ATOM 5118 N N . PRO B 1 34 ? -0.288 19.5 38.75 1 65.69 34 PRO B N 1
ATOM 5119 C CA . PRO B 1 34 ? 1.125 19.125 38.812 1 65.69 34 PRO B CA 1
ATOM 5120 C C . PRO B 1 34 ? 1.755 19.375 40.188 1 65.69 34 PRO B C 1
ATOM 5122 O O . PRO B 1 34 ? 1.336 20.281 40.906 1 65.69 34 PRO B O 1
ATOM 5125 N N . CYS B 1 35 ? 2.705 18.609 40.469 1 68.38 35 CYS B N 1
ATOM 5126 C CA . CYS B 1 35 ? 3.295 18.766 41.781 1 68.38 35 CYS B CA 1
ATOM 5127 C C . CYS B 1 35 ? 4.191 20 41.844 1 68.38 35 CYS B C 1
ATOM 5129 O O . CYS B 1 35 ? 4.664 20.469 40.812 1 68.38 35 CYS B O 1
ATOM 5131 N N . LEU B 1 36 ? 4.246 20.625 42.969 1 69.81 36 LEU B N 1
ATOM 5132 C CA . LEU B 1 36 ? 4.977 21.875 43.188 1 69.81 36 LEU B CA 1
ATOM 5133 C C . LEU B 1 36 ? 6.414 21.75 42.688 1 69.81 36 LEU B C 1
ATOM 5135 O O . LEU B 1 36 ? 7 22.734 42.25 1 69.81 36 LEU B O 1
ATOM 5139 N N . GLN B 1 37 ? 6.902 20.609 42.656 1 72.56 37 GLN B N 1
ATOM 5140 C CA . GLN B 1 37 ? 8.266 20.359 42.188 1 72.56 37 GLN B CA 1
ATOM 5141 C C . GLN B 1 37 ? 8.336 20.375 40.656 1 72.56 37 GLN B C 1
ATOM 5143 O O . GLN B 1 37 ? 9.258 20.953 40.062 1 72.56 37 GLN B O 1
ATOM 5148 N N . CYS B 1 38 ? 7.406 19.797 40.094 1 66.5 38 CYS B N 1
ATOM 5149 C CA . CYS B 1 38 ? 7.332 19.812 38.625 1 66.5 38 CYS B CA 1
ATOM 5150 C C . CYS B 1 38 ? 7.078 21.234 38.125 1 66.5 38 CYS B C 1
ATOM 5152 O O . CYS B 1 38 ? 7.621 21.625 37.094 1 66.5 38 CYS B O 1
ATOM 5154 N N . GLN B 1 39 ? 6.367 22 38.844 1 65.44 39 GLN B N 1
ATOM 5155 C CA . GLN B 1 39 ? 6.148 23.422 38.562 1 65.44 39 GLN B CA 1
ATOM 5156 C C . GLN B 1 39 ? 7.445 24.219 38.688 1 65.44 39 GLN B C 1
ATOM 5158 O O . GLN B 1 39 ? 7.758 25.031 37.812 1 65.44 39 GLN B O 1
ATOM 5163 N N . LYS B 1 40 ? 8.156 23.969 39.75 1 67.25 40 LYS B N 1
ATOM 5164 C CA . LYS B 1 40 ? 9.398 24.688 40.031 1 67.25 40 LYS B CA 1
ATOM 5165 C C . LYS B 1 40 ? 10.484 24.344 39.031 1 67.25 40 LYS B C 1
ATOM 5167 O O . LYS B 1 40 ? 11.297 25.188 38.656 1 67.25 40 LYS B O 1
ATOM 5172 N N . HIS B 1 41 ? 10.406 23.172 38.562 1 66.75 41 HIS B N 1
ATOM 5173 C CA . HIS B 1 41 ? 11.461 22.719 37.656 1 66.75 41 HIS B CA 1
ATOM 5174 C C . HIS B 1 41 ? 11.031 22.828 36.219 1 66.75 41 HIS B C 1
ATOM 5176 O O . HIS B 1 41 ? 11.711 22.312 35.312 1 66.75 41 HIS B O 1
ATOM 5182 N N . GLY B 1 42 ? 9.953 23.5 36.031 1 53.84 42 GLY B N 1
ATOM 5183 C CA . GLY B 1 42 ? 9.484 23.844 34.688 1 53.84 42 GLY B CA 1
ATOM 5184 C C . GLY B 1 42 ? 8.984 22.656 33.906 1 53.84 42 GLY B C 1
ATOM 5185 O O . GLY B 1 42 ? 9.023 22.656 32.656 1 53.84 42 GLY B O 1
ATOM 5186 N N . CYS B 1 43 ? 8.758 21.625 34.562 1 51.75 43 CYS B N 1
ATOM 5187 C CA . CYS B 1 43 ? 8.234 20.453 33.875 1 51.75 43 CYS B CA 1
ATOM 5188 C C . CYS B 1 43 ? 6.812 20.141 34.344 1 51.75 43 CYS B C 1
ATOM 5190 O O . CYS B 1 43 ? 6.492 18.984 34.625 1 51.75 43 CYS B O 1
ATOM 5192 N N . PRO B 1 44 ? 6.004 21 34.469 1 61.03 44 PRO B N 1
ATOM 5193 C CA . PRO B 1 44 ? 4.656 20.75 34.969 1 61.03 44 PRO B CA 1
ATOM 5194 C C . PRO B 1 44 ? 3.846 19.812 34.094 1 61.03 44 PRO B C 1
ATOM 5196 O O . PRO B 1 44 ? 3.025 19.047 34.594 1 61.03 44 PRO B O 1
ATOM 5199 N N . ASP B 1 45 ? 4.18 19.812 32.906 1 54.25 45 ASP B N 1
ATOM 5200 C CA . ASP B 1 45 ? 3.381 19.078 31.938 1 54.25 45 ASP B CA 1
ATOM 5201 C C . ASP B 1 45 ? 3.736 17.594 31.953 1 54.25 45 ASP B C 1
ATOM 5203 O O . ASP B 1 45 ? 2.988 16.766 31.422 1 54.25 45 ASP B O 1
ATOM 5207 N N . GLU B 1 46 ? 4.766 17.25 32.531 1 58.66 46 GLU B N 1
ATOM 5208 C CA . GLU B 1 46 ? 5.246 15.875 32.656 1 58.66 46 GLU B CA 1
ATOM 5209 C C . GLU B 1 46 ? 4.883 15.281 34 1 58.66 46 GLU B C 1
ATOM 5211 O O . GLU B 1 46 ? 5.188 14.125 34.281 1 58.66 46 GLU B O 1
ATOM 5216 N N . CYS B 1 47 ? 4.172 16.031 34.875 1 60.34 47 CYS B N 1
ATOM 5217 C CA . CYS B 1 47 ? 3.84 15.594 36.25 1 60.34 47 CYS B CA 1
ATOM 5218 C C . CYS B 1 47 ? 2.709 14.57 36.219 1 60.34 47 CYS B C 1
ATOM 5220 O O . CYS B 1 47 ? 1.598 14.875 35.781 1 60.34 47 CYS B O 1
ATOM 5222 N N . ARG B 1 48 ? 3.066 13.281 36.531 1 65.12 48 ARG B N 1
ATOM 5223 C CA . ARG B 1 48 ? 2.049 12.242 36.562 1 65.12 48 ARG B CA 1
ATOM 5224 C C . ARG B 1 48 ? 2.227 11.312 37.75 1 65.12 48 ARG B C 1
ATOM 5226 O O . ARG B 1 48 ? 3.35 11.086 38.188 1 65.12 48 ARG B O 1
ATOM 5233 N N . TYR B 1 49 ? 1.166 10.992 38.5 1 57.84 49 TYR B N 1
ATOM 5234 C CA . TYR B 1 49 ? 1.156 10.039 39.594 1 57.84 49 TYR B CA 1
ATOM 5235 C C . TYR B 1 49 ? 0.75 8.648 39.125 1 57.84 49 TYR B C 1
ATOM 5237 O O . TYR B 1 49 ? -0.285 8.492 38.469 1 57.84 49 TYR B O 1
ATOM 5245 N N . ASP B 1 50 ? 1.65 7.816 39.438 1 46 50 ASP B N 1
ATOM 5246 C CA . ASP B 1 50 ? 1.396 6.41 39.125 1 46 50 ASP B CA 1
ATOM 5247 C C . ASP B 1 50 ? 0.623 5.738 40.25 1 46 50 ASP B C 1
ATOM 5249 O O . ASP B 1 50 ? 1.156 5.547 41.344 1 46 50 ASP B O 1
ATOM 5253 N N . GLY B 1 51 ? -0.731 5.828 40.438 1 44.94 51 GLY B N 1
ATOM 5254 C CA . GLY B 1 51 ? -1.678 5.094 41.281 1 44.94 51 GLY B CA 1
ATOM 5255 C C . GLY B 1 51 ? -2.725 5.984 41.906 1 44.94 51 GLY B C 1
ATOM 5256 O O . GLY B 1 51 ? -3.926 5.758 41.75 1 44.94 51 GLY B O 1
ATOM 5257 N N . LEU B 1 52 ? -2.438 6.645 43.375 1 40.25 52 LEU B N 1
ATOM 5258 C CA . LEU B 1 52 ? -3.461 7.203 44.25 1 40.25 52 LEU B CA 1
ATOM 5259 C C . LEU B 1 52 ? -3.717 8.672 43.906 1 40.25 52 LEU B C 1
ATOM 5261 O O . LEU B 1 52 ? -2.775 9.438 43.688 1 40.25 52 LEU B O 1
ATOM 5265 N N . GLN B 1 53 ? -4.98 9.008 43.625 1 37.09 53 GLN B N 1
ATOM 5266 C CA . GLN B 1 53 ? -5.438 10.367 43.344 1 37.09 53 GLN B CA 1
ATOM 5267 C C . GLN B 1 53 ? -5.328 11.242 44.562 1 37.09 53 GLN B C 1
ATOM 5269 O O . GLN B 1 53 ? -5.969 10.977 45.594 1 37.09 53 GLN B O 1
ATOM 5274 N N . PRO B 1 54 ? -4.254 12.055 44.812 1 34.69 54 PRO B N 1
ATOM 5275 C CA . PRO B 1 54 ? -4.281 12.859 46.031 1 34.69 54 PRO B CA 1
ATOM 5276 C C . PRO B 1 54 ? -5.449 13.844 46.062 1 34.69 54 PRO B C 1
ATOM 5278 O O . PRO B 1 54 ? -6.012 14.18 45.031 1 34.69 54 PRO B O 1
ATOM 5281 N N . SER B 1 55 ? -6.121 14.039 47.312 1 32.84 55 SER B N 1
ATOM 5282 C CA . SER B 1 55 ? -7.223 14.953 47.625 1 32.84 55 SER B CA 1
ATOM 5283 C C . SER B 1 55 ? -6.859 16.391 47.25 1 32.84 55 SER B C 1
ATOM 5285 O O . SER B 1 55 ? -5.734 16.828 47.5 1 32.84 55 SER B O 1
ATOM 5287 N N . ARG B 1 56 ? -7.555 17.078 46.438 1 35.59 56 ARG B N 1
ATOM 5288 C CA . ARG B 1 56 ? -7.445 18.469 46.031 1 35.59 56 ARG B CA 1
ATOM 5289 C C . ARG B 1 56 ? -7.547 19.406 47.219 1 35.59 56 ARG B C 1
ATOM 5291 O O . ARG B 1 56 ? -8.617 19.562 47.812 1 35.59 56 ARG B O 1
ATOM 5298 N N . THR B 1 57 ? -6.578 19.438 48.219 1 28.56 57 THR B N 1
ATOM 5299 C CA . THR B 1 57 ? -6.82 20.406 49.281 1 28.56 57 THR B CA 1
ATOM 5300 C C . THR B 1 57 ? -6.824 21.828 48.719 1 28.56 57 THR B C 1
ATOM 5302 O O . THR B 1 57 ? -6.055 22.156 47.812 1 28.56 57 THR B O 1
ATOM 5305 N N . SER B 1 58 ? -7.77 22.656 49.219 1 26.36 58 SER B N 1
ATOM 5306 C CA . SER B 1 58 ? -8.078 24.062 49 1 26.36 58 SER B CA 1
ATOM 5307 C C . SER B 1 58 ? -6.895 24.953 49.375 1 26.36 58 SER B C 1
ATOM 5309 O O . SER B 1 58 ? -6.535 25.047 50.562 1 26.36 58 SER B O 1
ATOM 5311 N N . VAL B 1 59 ? -5.812 24.984 48.625 1 26.66 59 VAL B N 1
ATOM 5312 C CA . VAL B 1 59 ? -4.617 25.719 49 1 26.66 59 VAL B CA 1
ATOM 5313 C C . VAL B 1 59 ? -4.969 27.188 49.25 1 26.66 59 VAL B C 1
ATOM 5315 O O . VAL B 1 59 ? -5.531 27.859 48.375 1 26.66 59 VAL B O 1
ATOM 5318 N N . THR B 1 60 ? -5.211 27.562 50.531 1 23.97 60 THR B N 1
ATOM 5319 C CA . THR B 1 60 ? -5.223 28.938 51 1 23.97 60 THR B CA 1
ATOM 5320 C C . THR B 1 60 ? -3.912 29.641 50.656 1 23.97 60 THR B C 1
ATOM 5322 O O . THR B 1 60 ? -2.834 29.156 51 1 23.97 60 THR B O 1
ATOM 5325 N N . ILE B 1 61 ? -3.908 30.516 49.688 1 22.67 61 ILE B N 1
ATOM 5326 C CA . ILE B 1 61 ? -2.877 31.344 49.062 1 22.67 61 ILE B CA 1
ATOM 5327 C C . ILE B 1 61 ? -2.244 32.25 50.125 1 22.67 61 ILE B C 1
ATOM 5329 O O . ILE B 1 61 ? -2.883 33.188 50.594 1 22.67 61 ILE B O 1
ATOM 5333 N N . THR B 1 62 ? -1.543 31.688 51.188 1 23.22 62 THR B N 1
ATOM 5334 C CA . THR B 1 62 ? -0.958 32.719 52.062 1 23.22 62 THR B CA 1
ATOM 5335 C C . THR B 1 62 ? 0.069 33.531 51.312 1 23.22 62 THR B C 1
ATOM 5337 O O . THR B 1 62 ? 0.833 33 50.5 1 23.22 62 THR B O 1
ATOM 5340 N N . PRO B 1 63 ? 0.146 34.938 51.531 1 23 63 PRO B N 1
ATOM 5341 C CA . PRO B 1 63 ? 0.859 36.062 50.906 1 23 63 PRO B CA 1
ATOM 5342 C C . PRO B 1 63 ? 2.371 36 51.125 1 23 63 PRO B C 1
ATOM 5344 O O . PRO B 1 63 ? 2.844 36.031 52.281 1 23 63 PRO B O 1
ATOM 5347 N N . ALA B 1 64 ? 3.072 35 50.562 1 20.8 64 ALA B N 1
ATOM 5348 C CA . ALA B 1 64 ? 4.484 34.844 50.906 1 20.8 64 ALA B CA 1
ATOM 5349 C C . ALA B 1 64 ? 5.254 36.125 50.656 1 20.8 64 ALA B C 1
ATOM 5351 O O . ALA B 1 64 ? 5.008 36.844 49.688 1 20.8 64 ALA B O 1
ATOM 5352 N N . ASN B 1 65 ? 5.898 36.75 51.656 1 20.77 65 ASN B N 1
ATOM 5353 C CA . ASN B 1 65 ? 6.746 37.906 51.906 1 20.77 65 ASN B CA 1
ATOM 5354 C C . ASN B 1 65 ? 7.965 37.938 51 1 20.77 65 ASN B C 1
ATOM 5356 O O . ASN B 1 65 ? 8.492 36.875 50.656 1 20.77 65 ASN B O 1
ATOM 5360 N N . ALA B 1 66 ? 8.352 39.156 50.438 1 21.48 66 ALA B N 1
ATOM 5361 C CA . ALA B 1 66 ? 9.211 39.781 49.438 1 21.48 66 ALA B CA 1
ATOM 5362 C C . ALA B 1 66 ? 10.688 39.625 49.812 1 21.48 66 ALA B C 1
ATOM 5364 O O . ALA B 1 66 ? 11.336 40.562 50.281 1 21.48 66 ALA B O 1
ATOM 5365 N N . ALA B 1 67 ? 11.133 38.562 50.5 1 21.17 67 ALA B N 1
ATOM 5366 C CA . ALA B 1 67 ? 12.477 38.75 51.031 1 21.17 67 ALA B CA 1
ATOM 5367 C C . ALA B 1 67 ? 13.492 38.969 49.906 1 21.17 67 ALA B C 1
ATOM 5369 O O . ALA B 1 67 ? 13.398 38.344 48.844 1 21.17 67 ALA B O 1
ATOM 5370 N N . GLU B 1 68 ? 14.305 40.094 49.938 1 21.23 68 GLU B N 1
ATOM 5371 C CA . GLU B 1 68 ? 15.328 40.844 49.219 1 21.23 68 GLU B CA 1
ATOM 5372 C C . GLU B 1 68 ? 16.594 40.031 49.031 1 21.23 68 GLU B C 1
ATOM 5374 O O . GLU B 1 68 ? 17.391 39.875 49.938 1 21.23 68 GLU B O 1
ATOM 5379 N N . GLN B 1 69 ? 16.484 38.719 48.594 1 20.03 69 GLN B N 1
ATOM 5380 C CA . GLN B 1 69 ? 17.719 37.969 48.75 1 20.03 69 GLN B CA 1
ATOM 5381 C C . GLN B 1 69 ? 18.844 38.625 47.938 1 20.03 69 GLN B C 1
ATOM 5383 O O . GLN B 1 69 ? 18.656 39 46.781 1 20.03 69 GLN B O 1
ATOM 5388 N N . ALA B 1 70 ? 19.906 39.125 48.562 1 22.03 70 ALA B N 1
ATOM 5389 C CA . ALA B 1 70 ? 21.203 39.75 48.312 1 22.03 70 ALA B CA 1
ATOM 5390 C C . ALA B 1 70 ? 22.078 38.844 47.438 1 22.03 70 ALA B C 1
ATOM 5392 O O . ALA B 1 70 ? 22.438 37.75 47.844 1 22.03 70 ALA B O 1
ATOM 5393 N N . VAL B 1 71 ? 21.844 38.875 46.156 1 20.62 71 VAL B N 1
ATOM 5394 C CA . VAL B 1 71 ? 22.531 38.125 45.125 1 20.62 71 VAL B CA 1
ATOM 5395 C C . VAL B 1 71 ? 24.031 38.406 45.188 1 20.62 71 VAL B C 1
ATOM 5397 O O . VAL B 1 71 ? 24.484 39.5 44.906 1 20.62 71 VAL B O 1
ATOM 5400 N N . THR B 1 72 ? 24.688 37.938 46.219 1 21.61 72 THR B N 1
ATOM 5401 C CA . THR B 1 72 ? 26.141 38.094 46.281 1 21.61 72 THR B CA 1
ATOM 5402 C C . THR B 1 72 ? 26.797 37.531 45.031 1 21.61 72 THR B C 1
ATOM 5404 O O . THR B 1 72 ? 26.281 36.625 44.406 1 21.61 72 THR B O 1
ATOM 5407 N N . GLY B 1 73 ? 27.828 38.219 44.406 1 20.22 73 GLY B N 1
ATOM 5408 C CA . GLY B 1 73 ? 28.609 38.312 43.188 1 20.22 73 GLY B CA 1
ATOM 5409 C C . GLY B 1 73 ? 29.469 37.062 42.938 1 20.22 73 GLY B C 1
ATOM 5410 O O . GLY B 1 73 ? 30.391 37.094 42.125 1 20.22 73 GLY B O 1
ATOM 5411 N N . HIS B 1 74 ? 29.156 35.938 43.562 1 21.91 74 HIS B N 1
ATOM 5412 C CA . HIS B 1 74 ? 30.297 35.031 43.5 1 21.91 74 HIS B CA 1
ATOM 5413 C C . HIS B 1 74 ? 30.672 34.688 42.062 1 21.91 74 HIS B C 1
ATOM 5415 O O . HIS B 1 74 ? 29.797 34.562 41.219 1 21.91 74 HIS B O 1
ATOM 5421 N N . ASP B 1 75 ? 32 34.844 41.656 1 21.75 75 ASP B N 1
ATOM 5422 C CA . ASP B 1 75 ? 32.844 34.688 40.469 1 21.75 75 ASP B CA 1
ATOM 5423 C C . ASP B 1 75 ? 32.75 33.281 39.906 1 21.75 75 ASP B C 1
ATOM 5425 O O . ASP B 1 75 ? 33.25 32.312 40.531 1 21.75 75 ASP B O 1
ATOM 5429 N N . ALA B 1 76 ? 31.625 32.812 39.531 1 23.36 76 ALA B N 1
ATOM 5430 C CA . ALA B 1 76 ? 31.422 31.406 39.156 1 23.36 76 ALA B CA 1
ATOM 5431 C C . ALA B 1 76 ? 32.344 31.016 38 1 23.36 76 ALA B C 1
ATOM 5433 O O . ALA B 1 76 ? 32.344 31.641 36.938 1 23.36 76 ALA B O 1
ATOM 5434 N N . ALA B 1 77 ? 33.406 30.453 38.281 1 24.64 77 ALA B N 1
ATOM 5435 C CA . ALA B 1 77 ? 34.406 29.781 37.438 1 24.64 77 ALA B CA 1
ATOM 5436 C C . ALA B 1 77 ? 33.75 28.781 36.5 1 24.64 77 ALA B C 1
ATOM 5438 O O . ALA B 1 77 ? 32.844 28.047 36.906 1 24.64 77 ALA B O 1
ATOM 5439 N N . THR B 1 78 ? 33.75 28.906 35.188 1 25.22 78 THR B N 1
ATOM 5440 C CA . THR B 1 78 ? 33.219 28.438 33.906 1 25.22 78 THR B CA 1
ATOM 5441 C C . THR B 1 78 ? 33.5 26.938 33.75 1 25.22 78 THR B C 1
ATOM 5443 O O . THR B 1 78 ? 34.469 26.562 33.062 1 25.22 78 THR B O 1
ATOM 5446 N N . THR B 1 79 ? 33.438 26.094 34.812 1 27.31 79 THR B N 1
ATOM 5447 C CA . THR B 1 79 ? 33.844 24.719 34.562 1 27.31 79 THR B CA 1
ATOM 5448 C C . THR B 1 79 ? 32.969 24.078 33.5 1 27.31 79 THR B C 1
ATOM 5450 O O . THR B 1 79 ? 31.781 24.406 33.375 1 27.31 79 THR B O 1
ATOM 5453 N N . ASN B 1 80 ? 33.594 23.125 32.625 1 29.41 80 ASN B N 1
ATOM 5454 C CA . ASN B 1 80 ? 33.281 22.375 31.422 1 29.41 80 ASN B CA 1
ATOM 5455 C C . ASN B 1 80 ? 32.094 21.453 31.625 1 29.41 80 ASN B C 1
ATOM 5457 O O . ASN B 1 80 ? 32.25 20.281 31.953 1 29.41 80 ASN B O 1
ATOM 5461 N N . THR B 1 81 ? 31.141 21.891 32.25 1 32.03 81 THR B N 1
ATOM 5462 C CA . THR B 1 81 ? 29.875 21.25 32.625 1 32.03 81 THR B CA 1
ATOM 5463 C C . THR B 1 81 ? 29.109 20.781 31.406 1 32.03 81 THR B C 1
ATOM 5465 O O . THR B 1 81 ? 28 20.266 31.531 1 32.03 81 THR B O 1
ATOM 5468 N N . SER B 1 82 ? 29.719 21.031 30.312 1 33.53 82 SER B N 1
ATOM 5469 C CA . SER B 1 82 ? 28.953 20.734 29.109 1 33.53 82 SER B CA 1
ATOM 5470 C C . SER B 1 82 ? 28.812 19.219 28.891 1 33.53 82 SER B C 1
ATOM 5472 O O . SER B 1 82 ? 27.781 18.75 28.406 1 33.53 82 SER B O 1
ATOM 5474 N N . ASP B 1 83 ? 29.859 18.5 29.328 1 34.5 83 ASP B N 1
ATOM 5475 C CA . ASP B 1 83 ? 29.922 17.078 29.016 1 34.5 83 ASP B CA 1
ATOM 5476 C C . ASP B 1 83 ? 28.969 16.281 29.922 1 34.5 83 ASP B C 1
ATOM 5478 O O . ASP B 1 83 ? 28.375 15.297 29.484 1 34.5 83 ASP B O 1
ATOM 5482 N N . ALA B 1 84 ? 28.828 16.656 31.156 1 37.12 84 ALA B N 1
ATOM 5483 C CA . ALA B 1 84 ? 28.094 15.867 32.125 1 37.12 84 ALA B CA 1
ATOM 5484 C C . ALA B 1 84 ? 26.594 15.906 31.828 1 37.12 84 ALA B C 1
ATOM 5486 O O . ALA B 1 84 ? 25.906 14.891 31.969 1 37.12 84 ALA B O 1
ATOM 5487 N N . GLU B 1 85 ? 26.062 17.016 31.453 1 36.06 85 GLU B N 1
ATOM 5488 C CA . GLU B 1 85 ? 24.641 17.141 31.172 1 36.06 85 GLU B CA 1
ATOM 5489 C C . GLU B 1 85 ? 24.25 16.359 29.906 1 36.06 85 GLU B C 1
ATOM 5491 O O . GLU B 1 85 ? 23.172 15.781 29.844 1 36.06 85 GLU B O 1
ATOM 5496 N N . LEU B 1 86 ? 25.172 16.234 29.062 1 34.62 86 LEU B N 1
ATOM 5497 C CA . LEU B 1 86 ? 24.938 15.461 27.859 1 34.62 86 LEU B CA 1
ATOM 5498 C C . LEU B 1 86 ? 24.891 13.969 28.156 1 34.62 86 LEU B C 1
ATOM 5500 O O . LEU B 1 86 ? 24.141 13.219 27.531 1 34.62 86 LEU B O 1
ATOM 5504 N N . ARG B 1 87 ? 25.641 13.523 29.062 1 40.78 87 ARG B N 1
ATOM 5505 C CA . ARG B 1 87 ? 25.688 12.133 29.484 1 40.78 87 ARG B CA 1
ATOM 5506 C C . ARG B 1 87 ? 24.375 11.703 30.141 1 40.78 87 ARG B C 1
ATOM 5508 O O . ARG B 1 87 ? 23.922 10.57 29.938 1 40.78 87 ARG B O 1
ATOM 5515 N N . SER B 1 88 ? 23.859 12.492 30.906 1 42.56 88 SER B N 1
ATOM 5516 C CA . SER B 1 88 ? 22.562 12.195 31.516 1 42.56 88 SER B CA 1
ATOM 5517 C C . SER B 1 88 ? 21.469 12.047 30.469 1 42.56 88 SER B C 1
ATOM 5519 O O . SER B 1 88 ? 20.562 11.227 30.609 1 42.56 88 SER B O 1
ATOM 5521 N N . HIS B 1 89 ? 21.609 12.742 29.438 1 38.12 89 HIS B N 1
ATOM 5522 C CA . HIS B 1 89 ? 20.656 12.703 28.344 1 38.12 89 HIS B CA 1
ATOM 5523 C C . HIS B 1 89 ? 20.812 11.438 27.516 1 38.12 89 HIS B C 1
ATOM 5525 O O . HIS B 1 89 ? 19.859 10.953 26.906 1 38.12 89 HIS B O 1
ATOM 5531 N N . LEU B 1 90 ? 22 10.938 27.578 1 40.28 90 LEU B N 1
ATOM 5532 C CA . LEU B 1 90 ? 22.312 9.68 26.891 1 40.28 90 LEU B CA 1
ATOM 5533 C C . LEU B 1 90 ? 21.656 8.5 27.594 1 40.28 90 LEU B C 1
ATOM 5535 O O . LEU B 1 90 ? 21.141 7.59 26.953 1 40.28 90 LEU B O 1
ATOM 5539 N N . ASP B 1 91 ? 21.828 8.477 28.812 1 44.19 91 ASP B N 1
ATOM 5540 C CA . ASP B 1 91 ? 21.141 7.465 29.609 1 44.19 91 ASP B CA 1
ATOM 5541 C C . ASP B 1 91 ? 19.641 7.469 29.344 1 44.19 91 ASP B C 1
ATOM 5543 O O . ASP B 1 91 ? 19.016 6.41 29.312 1 44.19 91 ASP B O 1
ATOM 5547 N N . SER B 1 92 ? 19.203 8.555 28.859 1 43.88 92 SER B N 1
ATOM 5548 C CA . SER B 1 92 ? 17.781 8.688 28.562 1 43.88 92 SER B CA 1
ATOM 5549 C C . SER B 1 92 ? 17.453 8.125 27.188 1 43.88 92 SER B C 1
ATOM 5551 O O . SER B 1 92 ? 16.391 7.547 26.984 1 43.88 92 SER B O 1
ATOM 5553 N N . ALA B 1 93 ? 18.422 8.148 26.312 1 46.22 93 ALA B N 1
ATOM 5554 C CA . ALA B 1 93 ? 18.219 7.555 25 1 46.22 93 ALA B CA 1
ATOM 5555 C C . ALA B 1 93 ? 18.172 6.031 25.094 1 46.22 93 ALA B C 1
ATOM 5557 O O . ALA B 1 93 ? 17.344 5.395 24.422 1 46.22 93 ALA B O 1
ATOM 5558 N N . ASP B 1 94 ? 19.078 5.445 25.812 1 46.84 94 ASP B N 1
ATOM 5559 C CA . ASP B 1 94 ? 19.016 4.008 26.047 1 46.84 94 ASP B CA 1
ATOM 5560 C C . ASP B 1 94 ? 17.703 3.611 26.703 1 46.84 94 ASP B C 1
ATOM 5562 O O . ASP B 1 94 ? 17.109 2.586 26.344 1 46.84 94 ASP B O 1
ATOM 5566 N N . ALA B 1 95 ? 17.359 4.469 27.531 1 45.91 95 ALA B N 1
ATOM 5567 C CA . ALA B 1 95 ? 16.062 4.246 28.172 1 45.91 95 ALA B CA 1
ATOM 5568 C C . ALA B 1 95 ? 14.93 4.359 27.156 1 45.91 95 ALA B C 1
ATOM 5570 O O . ALA B 1 95 ? 13.969 3.588 27.203 1 45.91 95 ALA B O 1
ATOM 5571 N N . SER B 1 96 ? 15.172 5.148 26.188 1 48.03 96 SER B N 1
ATOM 5572 C CA . SER B 1 96 ? 14.156 5.32 25.156 1 48.03 96 SER B CA 1
ATOM 5573 C C . SER B 1 96 ? 14.086 4.098 24.25 1 48.03 96 SER B C 1
ATOM 5575 O O . SER B 1 96 ? 12.992 3.645 23.891 1 48.03 96 SER B O 1
ATOM 5577 N N . ARG B 1 97 ? 15.195 3.643 23.984 1 49.53 97 ARG B N 1
ATOM 5578 C CA . ARG B 1 97 ? 15.242 2.441 23.156 1 49.53 97 ARG B CA 1
ATOM 5579 C C . ARG B 1 97 ? 14.594 1.26 23.859 1 49.53 97 ARG B C 1
ATOM 5581 O O . ARG B 1 97 ? 13.82 0.514 23.25 1 49.53 97 ARG B O 1
ATOM 5588 N N . GLN B 1 98 ? 15.078 1.105 25.031 1 50.84 98 GLN B N 1
ATOM 5589 C CA . GLN B 1 98 ? 14.484 0.048 25.844 1 50.84 98 GLN B CA 1
ATOM 5590 C C . GLN B 1 98 ? 12.977 0.244 25.984 1 50.84 98 GLN B C 1
ATOM 5592 O O . GLN B 1 98 ? 12.211 -0.723 25.938 1 50.84 98 GLN B O 1
ATOM 5597 N N . TYR B 1 99 ? 12.727 1.413 25.953 1 46.03 99 TYR B N 1
ATOM 5598 C CA . TYR B 1 99 ? 11.305 1.713 26.078 1 46.03 99 TYR B CA 1
ATOM 5599 C C . TYR B 1 99 ? 10.57 1.383 24.781 1 46.03 99 TYR B C 1
ATOM 5601 O O . TYR B 1 99 ? 9.516 0.748 24.812 1 46.03 99 TYR B O 1
ATOM 5609 N N . ILE B 1 100 ? 11.164 1.755 23.719 1 50.22 100 ILE B N 1
ATOM 5610 C CA . ILE B 1 100 ? 10.531 1.462 22.438 1 50.22 100 ILE B CA 1
ATOM 5611 C C . ILE B 1 100 ? 10.453 -0.049 22.234 1 50.22 100 ILE B C 1
ATOM 5613 O O . ILE B 1 100 ? 9.438 -0.567 21.766 1 50.22 100 ILE B O 1
ATOM 5617 N N . HIS B 1 101 ? 11.578 -0.602 22.562 1 52.5 101 HIS B N 1
ATOM 5618 C CA . HIS B 1 101 ? 11.547 -2.059 22.531 1 52.5 101 HIS B CA 1
ATOM 5619 C C . HIS B 1 101 ? 10.461 -2.602 23.453 1 52.5 101 HIS B C 1
ATOM 5621 O O . HIS B 1 101 ? 9.789 -3.582 23.125 1 52.5 101 HIS B O 1
ATOM 5627 N N . GLY B 1 102 ? 10.375 -1.91 24.562 1 45.53 102 GLY B N 1
ATOM 5628 C CA . GLY B 1 102 ? 9.305 -2.256 25.484 1 45.53 102 GLY B CA 1
ATOM 5629 C C . GLY B 1 102 ? 7.922 -2.037 24.891 1 45.53 102 GLY B C 1
ATOM 5630 O O . GLY B 1 102 ? 7.027 -2.867 25.062 1 45.53 102 GLY B O 1
ATOM 5631 N N . ILE B 1 103 ? 7.863 -1.021 24.141 1 47.41 103 ILE B N 1
ATOM 5632 C CA . ILE B 1 103 ? 6.594 -0.719 23.5 1 47.41 103 ILE B CA 1
ATOM 5633 C C . ILE B 1 103 ? 6.281 -1.785 22.453 1 47.41 103 ILE B C 1
ATOM 5635 O O . ILE B 1 103 ? 5.148 -2.26 22.359 1 47.41 103 ILE B O 1
ATOM 5639 N N . ILE B 1 104 ? 7.328 -2.045 21.719 1 48.59 104 ILE B N 1
ATOM 5640 C CA . ILE B 1 104 ? 7.16 -3.074 20.703 1 48.59 104 ILE B CA 1
ATOM 5641 C C . ILE B 1 104 ? 6.691 -4.375 21.344 1 48.59 104 ILE B C 1
ATOM 5643 O O . ILE B 1 104 ? 5.777 -5.031 20.844 1 48.59 104 ILE B O 1
ATOM 5647 N N . GLN B 1 105 ? 7.355 -4.594 22.453 1 47.34 105 GLN B N 1
ATOM 5648 C CA . GLN B 1 105 ? 7.008 -5.816 23.172 1 47.34 105 GLN B CA 1
ATOM 5649 C C . GLN B 1 105 ? 5.641 -5.691 23.828 1 47.34 105 GLN B C 1
ATOM 5651 O O . GLN B 1 105 ? 4.859 -6.648 23.844 1 47.34 105 GLN B O 1
ATOM 5656 N N . ALA B 1 106 ? 5.445 -4.527 24.391 1 41.34 106 ALA B N 1
ATOM 5657 C CA . ALA B 1 106 ? 4.184 -4.266 25.078 1 41.34 106 ALA B CA 1
ATOM 5658 C C . ALA B 1 106 ? 3.023 -4.191 24.094 1 41.34 106 ALA B C 1
ATOM 5660 O O . ALA B 1 106 ? 1.898 -4.582 24.406 1 41.34 106 ALA B O 1
ATOM 5661 N N . ASP B 1 107 ? 3.197 -3.502 23.125 1 47 107 ASP B N 1
ATOM 5662 C CA . ASP B 1 107 ? 2.199 -3.385 22.062 1 47 107 ASP B CA 1
ATOM 5663 C C . ASP B 1 107 ? 1.643 -4.754 21.688 1 47 107 ASP B C 1
ATOM 5665 O O . ASP B 1 107 ? 0.457 -4.887 21.375 1 47 107 ASP B O 1
ATOM 5669 N N . LYS B 1 108 ? 2.549 -5.645 21.609 1 45.91 108 LYS B N 1
ATOM 5670 C CA . LYS B 1 108 ? 2.098 -7.012 21.375 1 45.91 108 LYS B CA 1
ATOM 5671 C C . LYS B 1 108 ? 1.225 -7.512 22.516 1 45.91 108 LYS B C 1
ATOM 5673 O O . LYS B 1 108 ? 0.405 -8.414 22.328 1 45.91 108 LYS B O 1
ATOM 5678 N N . LEU B 1 109 ? 1.405 -6.812 23.75 1 38.19 109 LEU B N 1
ATOM 5679 C CA . LEU B 1 109 ? 0.735 -7.25 24.969 1 38.19 109 LEU B CA 1
ATOM 5680 C C . LEU B 1 109 ? -0.481 -6.379 25.266 1 38.19 109 LEU B C 1
ATOM 5682 O O . LEU B 1 109 ? -1.45 -6.844 25.859 1 38.19 109 LEU B O 1
ATOM 5686 N N . GLN B 1 110 ? -0.467 -5.066 25.156 1 42.94 110 GLN B N 1
ATOM 5687 C CA . GLN B 1 110 ? -1.358 -4.223 25.953 1 42.94 110 GLN B CA 1
ATOM 5688 C C . GLN B 1 110 ? -2.705 -4.043 25.25 1 42.94 110 GLN B C 1
ATOM 5690 O O . GLN B 1 110 ? -2.807 -3.307 24.266 1 42.94 110 GLN B O 1
ATOM 5695 N N . VAL B 1 111 ? -3.559 -4.898 25.344 1 46.31 111 VAL B N 1
ATOM 5696 C CA . VAL B 1 111 ? -4.984 -4.742 25.078 1 46.31 111 VAL B CA 1
ATOM 5697 C C . VAL B 1 111 ? -5.609 -3.83 26.125 1 46.31 111 VAL B C 1
ATOM 5699 O O . VAL B 1 111 ? -5.625 -4.16 27.312 1 46.31 111 VAL B O 1
ATOM 5702 N N . TRP B 1 112 ? -5.664 -2.578 25.875 1 48.38 112 TRP B N 1
ATOM 5703 C CA . TRP B 1 112 ? -6.426 -1.739 26.797 1 48.38 112 TRP B CA 1
ATOM 5704 C C . TRP B 1 112 ? -7.863 -2.225 26.922 1 48.38 112 TRP B C 1
ATOM 5706 O O . TRP B 1 112 ? -8.641 -2.137 25.953 1 48.38 112 TRP B O 1
ATOM 5716 N N . LYS B 1 113 ? -8.234 -3.213 27.688 1 53.75 113 LYS B N 1
ATOM 5717 C CA . LYS B 1 113 ? -9.547 -3.83 27.859 1 53.75 113 LYS B CA 1
ATOM 5718 C C . LYS B 1 113 ? -10.5 -2.891 28.594 1 53.75 113 LYS B C 1
ATOM 5720 O O . LYS B 1 113 ? -11.703 -2.877 28.297 1 53.75 113 LYS B O 1
ATOM 5725 N N . GLU B 1 114 ? -10.039 -2.041 29.578 1 63.78 114 GLU B N 1
ATOM 5726 C CA . GLU B 1 114 ? -11 -1.263 30.359 1 63.78 114 GLU B CA 1
ATOM 5727 C C . GLU B 1 114 ? -10.508 0.169 30.562 1 63.78 114 GLU B C 1
ATOM 5729 O O . GLU B 1 114 ? -9.32 0.396 30.812 1 63.78 114 GLU B O 1
ATOM 5734 N N . SER B 1 115 ? -11.273 1.163 29.891 1 72.19 115 SER B N 1
ATOM 5735 C CA . SER B 1 115 ? -11.016 2.574 30.156 1 72.19 115 SER B CA 1
ATOM 5736 C C . SER B 1 115 ? -12.055 3.152 31.109 1 72.19 115 SER B C 1
ATOM 5738 O O . SER B 1 115 ? -13.227 2.768 31.078 1 72.19 115 SER B O 1
ATOM 5740 N N . LYS B 1 116 ? -11.516 3.83 32.094 1 74.12 116 LYS B N 1
ATOM 5741 C CA . LYS B 1 116 ? -12.398 4.562 33 1 74.12 116 LYS B CA 1
ATOM 5742 C C . LYS B 1 116 ? -13.18 5.641 32.25 1 74.12 116 LYS B C 1
ATOM 5744 O O . LYS B 1 116 ? -14.211 6.117 32.75 1 74.12 116 LYS B O 1
ATOM 5749 N N . TYR B 1 117 ? -12.648 6.02 31.156 1 83.38 117 TYR B N 1
ATOM 5750 C CA . TYR B 1 117 ? -13.242 7.109 30.391 1 83.38 117 TYR B CA 1
ATOM 5751 C C . TYR B 1 117 ? -13.859 6.594 29.094 1 83.38 117 TYR B C 1
ATOM 5753 O O . TYR B 1 117 ? -13.477 5.531 28.594 1 83.38 117 TYR B O 1
ATOM 5761 N N . ALA B 1 118 ? -14.766 7.348 28.625 1 84 118 ALA B N 1
ATOM 5762 C CA . ALA B 1 118 ? -15.391 6.988 27.359 1 84 118 ALA B CA 1
ATOM 5763 C C . ALA B 1 118 ? -14.406 7.109 26.203 1 84 118 ALA B C 1
ATOM 5765 O O . ALA B 1 118 ? -13.688 8.109 26.094 1 84 118 ALA B O 1
ATOM 5766 N N . PRO B 1 119 ? -14.266 6.094 25.406 1 87.44 119 PRO B N 1
ATOM 5767 C CA . PRO B 1 119 ? -13.367 6.176 24.266 1 87.44 119 PRO B CA 1
ATOM 5768 C C . PRO B 1 119 ? -13.867 7.133 23.188 1 87.44 119 PRO B C 1
ATOM 5770 O O . PRO B 1 119 ? -15.062 7.426 23.125 1 87.44 119 PRO B O 1
ATOM 5773 N N . HIS B 1 120 ? -12.945 7.695 22.438 1 87.88 120 HIS B N 1
ATOM 5774 C CA . HIS B 1 120 ? -13.32 8.445 21.25 1 87.88 120 HIS B CA 1
ATOM 5775 C C . HIS B 1 120 ? -13.672 7.512 20.094 1 87.88 120 HIS B C 1
ATOM 5777 O O . HIS B 1 120 ? -12.859 6.664 19.703 1 87.88 120 HIS B O 1
ATOM 5783 N N . THR B 1 121 ? -14.844 7.648 19.609 1 81.69 121 THR B N 1
ATOM 5784 C CA . THR B 1 121 ? -15.305 6.758 18.562 1 81.69 121 THR B CA 1
ATOM 5785 C C . THR B 1 121 ? -15.312 7.473 17.219 1 81.69 121 THR B C 1
ATOM 5787 O O . THR B 1 121 ? -15.883 8.562 17.078 1 81.69 121 THR B O 1
ATOM 5790 N N . TRP B 1 122 ? -14.508 6.863 16.406 1 75.81 122 TRP B N 1
ATOM 5791 C CA . TRP B 1 122 ? -14.469 7.375 15.039 1 75.81 122 TRP B CA 1
ATOM 5792 C C . TRP B 1 122 ? -15.75 7.012 14.289 1 75.81 122 TRP B C 1
ATOM 5794 O O . TRP B 1 122 ? -16.078 5.836 14.141 1 75.81 122 TRP B O 1
ATOM 5804 N N . ASP B 1 123 ? -16.625 7.945 14.078 1 62.62 123 ASP B N 1
ATOM 5805 C CA . ASP B 1 123 ? -17.922 7.703 13.438 1 62.62 123 ASP B CA 1
ATOM 5806 C C . ASP B 1 123 ? -17.797 7.711 11.922 1 62.62 123 ASP B C 1
ATOM 5808 O O . ASP B 1 123 ? -17.516 8.75 11.32 1 62.62 123 ASP B O 1
ATOM 5812 N N . SER B 1 124 ? -17.828 6.539 11.383 1 55.91 124 SER B N 1
ATOM 5813 C CA . SER B 1 124 ? -17.828 6.367 9.93 1 55.91 124 SER B CA 1
ATOM 5814 C C . SER B 1 124 ? -18.984 7.113 9.281 1 55.91 124 SER B C 1
ATOM 5816 O O . SER B 1 124 ? -18.969 7.383 8.078 1 55.91 124 SER B O 1
ATOM 5818 N N . ASN B 1 125 ? -19.953 7.441 10.156 1 50.66 125 ASN B N 1
ATOM 5819 C CA . ASN B 1 125 ? -21.172 8.031 9.602 1 50.66 125 ASN B CA 1
ATOM 5820 C C . ASN B 1 125 ? -20.984 9.523 9.336 1 50.66 125 ASN B C 1
ATOM 5822 O O . ASN B 1 125 ? -21.891 10.172 8.789 1 50.66 125 ASN B O 1
ATOM 5826 N N . SER B 1 126 ? -19.938 10.039 9.953 1 54.19 126 SER B N 1
ATOM 5827 C CA . SER B 1 126 ? -19.828 11.484 9.836 1 54.19 126 SER B CA 1
ATOM 5828 C C . SER B 1 126 ? -19.469 11.898 8.414 1 54.19 126 SER B C 1
ATOM 5830 O O . SER B 1 126 ? -19.281 13.086 8.133 1 54.19 126 SER B O 1
ATOM 5832 N N . GLY B 1 127 ? -19.594 10.891 7.383 1 56.81 127 GLY B N 1
ATOM 5833 C CA . GLY B 1 127 ? -19.5 11.273 5.984 1 56.81 127 GLY B CA 1
ATOM 5834 C C . GLY B 1 127 ? -18.094 11.227 5.445 1 56.81 127 GLY B C 1
ATOM 5835 O O . GLY B 1 127 ? -17.875 11.297 4.234 1 56.81 127 GLY B O 1
ATOM 5836 N N . THR B 1 128 ? -17.047 11.438 6.371 1 65.12 128 THR B N 1
ATOM 5837 C CA . THR B 1 128 ? -15.742 11.344 5.734 1 65.12 128 THR B CA 1
ATOM 5838 C C . THR B 1 128 ? -15.055 10.031 6.09 1 65.12 128 THR B C 1
ATOM 5840 O O . THR B 1 128 ? -14.891 9.711 7.27 1 65.12 128 THR B O 1
ATOM 5843 N N . PRO B 1 129 ? -14.703 9.305 5.137 1 73.94 129 PRO B N 1
ATOM 5844 C CA . PRO B 1 129 ? -14.094 7.988 5.352 1 73.94 129 PRO B CA 1
ATOM 5845 C C . PRO B 1 129 ? -12.625 8.086 5.754 1 73.94 129 PRO B C 1
ATOM 5847 O O . PRO B 1 129 ? -11.844 7.164 5.484 1 73.94 129 PRO B O 1
ATOM 5850 N N . ARG B 1 130 ? -12.273 9.242 6.438 1 86.19 130 ARG B N 1
ATOM 5851 C CA . ARG B 1 130 ? -10.875 9.43 6.805 1 86.19 130 ARG B CA 1
ATOM 5852 C C . ARG B 1 130 ? -10.711 9.469 8.32 1 86.19 130 ARG B C 1
ATOM 5854 O O . ARG B 1 130 ? -11.648 9.797 9.047 1 86.19 130 ARG B O 1
ATOM 5861 N N . GLY B 1 131 ? -9.625 9.094 8.812 1 87.44 131 GLY B N 1
ATOM 5862 C CA . GLY B 1 131 ? -9.359 8.938 10.234 1 87.44 131 GLY B CA 1
ATOM 5863 C C . GLY B 1 131 ? -9.227 10.258 10.961 1 87.44 131 GLY B C 1
ATOM 5864 O O . GLY B 1 131 ? -9.586 11.312 10.43 1 87.44 131 GLY B O 1
ATOM 5865 N N . ARG B 1 132 ? -8.734 10.227 12.102 1 90.19 132 ARG B N 1
ATOM 5866 C CA . ARG B 1 132 ? -8.742 11.32 13.07 1 90.19 132 ARG B CA 1
ATOM 5867 C C . ARG B 1 132 ? -7.711 12.383 12.695 1 90.19 132 ARG B C 1
ATOM 5869 O 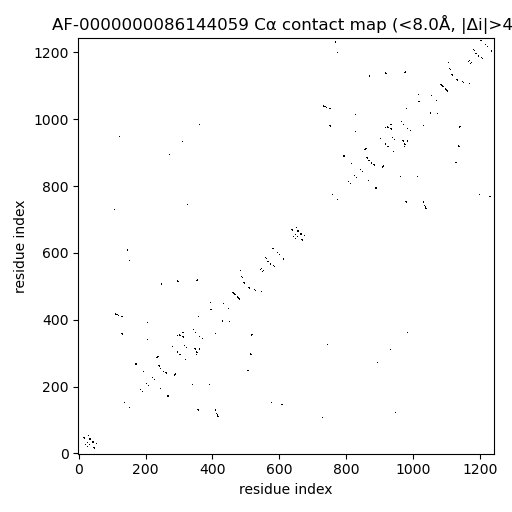O . ARG B 1 132 ? -7.812 13.531 13.133 1 90.19 132 ARG B O 1
ATOM 5876 N N . THR B 1 133 ? -6.73 11.992 11.898 1 92.31 133 THR B N 1
ATOM 5877 C CA . THR B 1 133 ? -5.699 12.969 11.578 1 92.31 133 THR B CA 1
ATOM 5878 C C . THR B 1 133 ? -6.164 13.898 10.453 1 92.31 133 THR B C 1
ATOM 5880 O O . THR B 1 133 ? -5.57 14.953 10.234 1 92.31 133 THR B O 1
ATOM 5883 N N . TYR B 1 134 ? -7.141 13.445 9.727 1 86.94 134 TYR B N 1
ATOM 5884 C CA . TYR B 1 134 ? -7.664 14.25 8.633 1 86.94 134 TYR B CA 1
ATOM 5885 C C . TYR B 1 134 ? -8.656 15.289 9.156 1 86.94 134 TYR B C 1
ATOM 5887 O O . TYR B 1 134 ? -8.633 16.438 8.734 1 86.94 134 TYR B O 1
ATOM 5895 N N . SER B 1 135 ? -9.578 14.781 9.891 1 75.19 135 SER B N 1
ATOM 5896 C CA . SER B 1 135 ? -10.57 15.703 10.43 1 75.19 135 SER B CA 1
ATOM 5897 C C . SER B 1 135 ? -10.914 15.359 11.875 1 75.19 135 SER B C 1
ATOM 5899 O O . SER B 1 135 ? -10.984 14.18 12.234 1 75.19 135 SER B O 1
ATOM 5901 N N . THR B 1 136 ? -11.016 16.438 12.656 1 63.62 136 THR B N 1
ATOM 5902 C CA . THR B 1 136 ? -11.375 16.234 14.055 1 63.62 136 THR B CA 1
ATOM 5903 C C . THR B 1 136 ? -12.891 16.188 14.219 1 63.62 136 THR B C 1
ATOM 5905 O O . THR B 1 136 ? -13.398 15.898 15.305 1 63.62 136 THR B O 1
ATOM 5908 N N . GLY B 1 137 ? -13.539 16.422 13.164 1 68.81 137 GLY B N 1
ATOM 5909 C CA . GLY B 1 137 ? -14.992 16.422 13.266 1 68.81 137 GLY B CA 1
ATOM 5910 C C . GLY B 1 137 ? -15.531 17.609 14.016 1 68.81 137 GLY B C 1
ATOM 5911 O O . GLY B 1 137 ? -16.688 17.609 14.453 1 68.81 137 GLY B O 1
ATOM 5912 N N . VAL B 1 138 ? -14.734 18.641 14.188 1 77.25 138 VAL B N 1
ATOM 5913 C CA . VAL B 1 138 ? -15.117 19.734 15.07 1 77.25 138 VAL B CA 1
ATOM 5914 C C . VAL B 1 138 ? -15.711 20.875 14.242 1 77.25 138 VAL B C 1
ATOM 5916 O O . VAL B 1 138 ? -16.266 21.828 14.797 1 77.25 138 VAL B O 1
ATOM 5919 N N . LEU B 1 139 ? -15.75 20.766 13.031 1 80.56 139 LEU B N 1
ATOM 5920 C CA . LEU B 1 139 ? -16.172 21.875 12.188 1 80.56 139 LEU B CA 1
ATOM 5921 C C . LEU B 1 139 ? -17.625 22.25 12.461 1 80.56 139 LEU B C 1
ATOM 5923 O O . LEU B 1 139 ? -17.953 23.438 12.5 1 80.56 139 LEU B O 1
ATOM 5927 N N . PRO B 1 140 ? -18.391 21.25 12.812 1 81.25 140 PRO B N 1
ATOM 5928 C CA . PRO B 1 140 ? -19.797 21.578 13.055 1 81.25 140 PRO B CA 1
ATOM 5929 C C . PRO B 1 140 ? -19.984 22.438 14.297 1 81.25 140 PRO B C 1
ATOM 5931 O O . PRO B 1 140 ? -21.016 23.094 14.445 1 81.25 140 PRO B O 1
ATOM 5934 N N . VAL B 1 141 ? -19.125 22.516 15.109 1 85.75 141 VAL B N 1
ATOM 5935 C CA . VAL B 1 141 ? -19.219 23.297 16.328 1 85.75 141 VAL B CA 1
ATOM 5936 C C . VAL B 1 141 ? -19.297 24.781 15.977 1 85.75 141 VAL B C 1
ATOM 5938 O O . VAL B 1 141 ? -19.859 25.578 16.734 1 85.75 141 VAL B O 1
ATOM 5941 N N . PHE B 1 142 ? -18.797 25.125 14.828 1 89.81 142 PHE B N 1
ATOM 5942 C CA . PHE B 1 142 ? -18.734 26.531 14.438 1 89.81 142 PHE B CA 1
ATOM 5943 C C . PHE B 1 142 ? -19.969 26.938 13.641 1 89.81 142 PHE B C 1
ATOM 5945 O O . PHE B 1 142 ? -20.109 28.078 13.234 1 89.81 142 PHE B O 1
ATOM 5952 N N . ASP B 1 143 ? -20.875 26.016 13.5 1 86.88 143 ASP B N 1
ATOM 5953 C CA . ASP B 1 143 ? -22.062 26.266 12.68 1 86.88 143 ASP B CA 1
ATOM 5954 C C . ASP B 1 143 ? -22.828 27.469 13.188 1 86.88 143 ASP B C 1
ATOM 5956 O O . ASP B 1 143 ? -23.297 28.297 12.391 1 86.88 143 ASP B O 1
ATOM 5960 N N . PRO B 1 144 ? -22.953 27.656 14.445 1 88.5 144 PRO B N 1
ATOM 5961 C CA . PRO B 1 144 ? -23.75 28.781 14.945 1 88.5 144 PRO B CA 1
ATOM 5962 C C . PRO B 1 144 ? -23.156 30.141 14.555 1 88.5 144 PRO B C 1
ATOM 5964 O O . PRO B 1 144 ? -23.891 31.109 14.406 1 88.5 144 PRO B O 1
ATOM 5967 N N . VAL B 1 145 ? -21.906 30.188 14.383 1 91.19 145 VAL B N 1
ATOM 5968 C CA . VAL B 1 145 ? -21.312 31.453 14.016 1 91.19 145 VAL B CA 1
ATOM 5969 C C . VAL B 1 145 ? -21.172 31.547 12.5 1 91.19 145 VAL B C 1
ATOM 5971 O O . VAL B 1 145 ? -21.094 32.625 11.938 1 91.19 145 VAL B O 1
ATOM 5974 N N . MET B 1 146 ? -21.109 30.438 11.891 1 90.75 146 MET B N 1
ATOM 5975 C CA . MET B 1 146 ? -20.891 30.406 10.445 1 90.75 146 MET B CA 1
ATOM 5976 C C . MET B 1 146 ? -22.188 30.656 9.695 1 90.75 146 MET B C 1
ATOM 5978 O O . MET B 1 146 ? -22.172 31.016 8.508 1 90.75 146 MET B O 1
ATOM 5982 N N . ILE B 1 147 ? -23.234 30.469 10.328 1 88.44 147 ILE B N 1
ATOM 5983 C CA . ILE B 1 147 ? -24.531 30.672 9.703 1 88.44 147 ILE B CA 1
ATOM 5984 C C . ILE B 1 147 ? -24.625 32.094 9.18 1 88.44 147 ILE B C 1
ATOM 5986 O O . ILE B 1 147 ? -25.328 32.375 8.203 1 88.44 147 ILE B O 1
ATOM 5990 N N . TYR B 1 148 ? -23.906 33 9.805 1 91.06 148 TYR B N 1
ATOM 5991 C CA . TYR B 1 148 ? -23.969 34.406 9.43 1 91.06 148 TYR B CA 1
ATOM 5992 C C . TYR B 1 148 ? -23.266 34.656 8.102 1 91.06 148 TYR B C 1
ATOM 5994 O O . TYR B 1 148 ? -23.453 35.719 7.484 1 91.06 148 TYR B O 1
ATOM 6002 N N . ILE B 1 149 ? -22.422 33.844 7.723 1 88.19 149 ILE B N 1
ATOM 6003 C CA . ILE B 1 149 ? -21.781 33.938 6.41 1 88.19 149 ILE B CA 1
ATOM 6004 C C . ILE B 1 149 ? -22.656 33.219 5.371 1 88.19 149 ILE B C 1
ATOM 6006 O O . ILE B 1 149 ? -22.688 33.625 4.207 1 88.19 149 ILE B O 1
ATOM 6010 N N . GLY B 1 150 ? -23.281 32.125 5.746 1 77.94 150 GLY B N 1
ATOM 6011 C CA . GLY B 1 150 ? -24.125 31.281 4.898 1 77.94 150 GLY B CA 1
ATOM 6012 C C . GLY B 1 150 ? -24.047 29.812 5.238 1 77.94 150 GLY B C 1
ATOM 6013 O O . GLY B 1 150 ? -23.016 29.328 5.734 1 77.94 150 GLY B O 1
ATOM 6014 N N . ARG B 1 151 ? -25.078 29.094 5.004 1 60.44 151 ARG B N 1
ATOM 6015 C CA . ARG B 1 151 ? -25.25 27.703 5.41 1 60.44 151 ARG B CA 1
ATOM 6016 C C . ARG B 1 151 ? -24.188 26.812 4.789 1 60.44 151 ARG B C 1
ATOM 6018 O O . ARG B 1 151 ? -23.766 25.828 5.387 1 60.44 151 ARG B O 1
ATOM 6025 N N . GLN B 1 152 ? -23.656 27.203 3.662 1 66.31 152 GLN B N 1
ATOM 6026 C CA . GLN B 1 152 ? -22.75 26.281 2.979 1 66.31 152 GLN B CA 1
ATOM 6027 C C . GLN B 1 152 ? -21.312 26.781 3.035 1 66.31 152 GLN B C 1
ATOM 6029 O O . GLN B 1 152 ? -20.469 26.359 2.238 1 66.31 152 GLN B O 1
ATOM 6034 N N . ALA B 1 153 ? -21.078 27.516 4.051 1 66.44 153 ALA B N 1
ATOM 6035 C CA . ALA B 1 153 ? -19.781 28.188 4.055 1 66.44 153 ALA B CA 1
ATOM 6036 C C . ALA B 1 153 ? -18.656 27.203 4.332 1 66.44 153 ALA B C 1
ATOM 6038 O O . ALA B 1 153 ? -17.562 27.328 3.777 1 66.44 153 ALA B O 1
ATOM 6039 N N . LEU B 1 154 ? -18.969 26.234 5.125 1 66.75 154 LEU B N 1
ATOM 6040 C CA . LEU B 1 154 ? -17.922 25.312 5.531 1 66.75 154 LEU B CA 1
ATOM 6041 C C . LEU B 1 154 ? -17.781 24.172 4.52 1 66.75 154 LEU B C 1
ATOM 6043 O O . LEU B 1 154 ? -16.797 23.422 4.559 1 66.75 154 LEU B O 1
ATOM 6047 N N . SER B 1 155 ? -18.688 24 3.662 1 61.69 155 SER B N 1
ATOM 6048 C CA . SER B 1 155 ? -18.672 22.875 2.732 1 61.69 155 SER B CA 1
ATOM 6049 C C . SER B 1 155 ? -17.766 23.156 1.536 1 61.69 155 SER B C 1
ATOM 6051 O O . SER B 1 155 ? -17.5 22.25 0.732 1 61.69 155 SER B O 1
ATOM 6053 N N . HIS B 1 156 ? -17.312 24.328 1.435 1 54.38 156 HIS B N 1
ATOM 6054 C CA . HIS B 1 156 ? -16.531 24.641 0.242 1 54.38 156 HIS B CA 1
ATOM 6055 C C . HIS B 1 156 ? -15.18 23.922 0.26 1 54.38 156 HIS B C 1
ATOM 6057 O O . HIS B 1 156 ? -14.477 23.938 1.272 1 54.38 156 HIS B O 1
ATOM 6063 N N . HIS B 1 157 ? -15.023 22.953 -0.641 1 55.31 157 HIS B N 1
ATOM 6064 C CA . HIS B 1 157 ? -13.75 22.266 -0.794 1 55.31 157 HIS B CA 1
ATOM 6065 C C . HIS B 1 157 ? -12.758 23.094 -1.596 1 55.31 157 HIS B C 1
ATOM 6067 O O . HIS B 1 157 ? -13.125 23.703 -2.605 1 55.31 157 HIS B O 1
ATOM 6073 N N . ASP B 1 158 ? -11.664 23.594 -0.948 1 54.09 158 ASP B N 1
ATOM 6074 C CA . ASP B 1 158 ? -10.633 24.438 -1.527 1 54.09 158 ASP B CA 1
ATOM 6075 C C . ASP B 1 158 ? -10.133 23.875 -2.859 1 54.09 158 ASP B C 1
ATOM 6077 O O . ASP B 1 158 ? -9.539 24.594 -3.66 1 54.09 158 ASP B O 1
ATOM 6081 N N . ILE B 1 159 ? -9.977 22.547 -2.975 1 53 159 ILE B N 1
ATOM 6082 C CA . ILE B 1 159 ? -9.289 22.062 -4.164 1 53 159 ILE B CA 1
ATOM 6083 C C . ILE B 1 159 ? -10.258 22 -5.34 1 53 159 ILE B C 1
ATOM 6085 O O . ILE B 1 159 ? -11.32 21.375 -5.246 1 53 159 ILE B O 1
ATOM 6089 N N . GLU B 1 160 ? -10.141 23.016 -6.23 1 53.84 160 GLU B N 1
ATOM 6090 C CA . GLU B 1 160 ? -10.906 22.859 -7.461 1 53.84 160 GLU B CA 1
ATOM 6091 C C . GLU B 1 160 ? -10.414 21.656 -8.266 1 53.84 160 GLU B C 1
ATOM 6093 O O . GLU B 1 160 ? -9.445 21.781 -9.023 1 53.84 160 GLU B O 1
ATOM 6098 N N . PRO B 1 161 ? -10.766 20.438 -7.836 1 56.16 161 PRO B N 1
ATOM 6099 C CA . PRO B 1 161 ? -10.328 19.188 -8.477 1 56.16 161 PRO B CA 1
ATOM 6100 C C . PRO B 1 161 ? -10.383 19.25 -10 1 56.16 161 PRO B C 1
ATOM 6102 O O . PRO B 1 161 ? -9.484 18.734 -10.68 1 56.16 161 PRO B O 1
ATOM 6105 N N . ASN B 1 162 ? -11.164 20.109 -10.484 1 57.69 162 ASN B N 1
ATOM 6106 C CA . ASN B 1 162 ? -11.406 20.078 -11.922 1 57.69 162 ASN B CA 1
ATOM 6107 C C . ASN B 1 162 ? -10.305 20.781 -12.695 1 57.69 162 ASN B C 1
ATOM 6109 O O . ASN B 1 162 ? -9.883 20.312 -13.75 1 57.69 162 ASN B O 1
ATOM 6113 N N . GLU B 1 163 ? -9.758 21.828 -12.109 1 62.72 163 GLU B N 1
ATOM 6114 C CA . GLU B 1 163 ? -8.727 22.547 -12.852 1 62.72 163 GLU B CA 1
ATOM 6115 C C . GLU B 1 163 ? -7.426 21.766 -12.898 1 62.72 163 GLU B C 1
ATOM 6117 O O . GLU B 1 163 ? -6.758 21.734 -13.938 1 62.72 163 GLU B O 1
ATOM 6122 N N . THR B 1 164 ? -7.145 21.141 -11.852 1 66.5 164 THR B N 1
ATOM 6123 C CA . THR B 1 164 ? -5.926 20.344 -11.805 1 66.5 164 THR B CA 1
ATOM 6124 C C . THR B 1 164 ? -6.012 19.156 -12.758 1 66.5 164 THR B C 1
ATOM 6126 O O . THR B 1 164 ? -5.055 18.859 -13.477 1 66.5 164 THR B O 1
ATOM 6129 N N . VAL B 1 165 ? -7.191 18.703 -12.797 1 67.31 165 VAL B N 1
ATOM 6130 C CA . VAL B 1 165 ? -7.402 17.562 -13.672 1 67.31 165 VAL B CA 1
ATOM 6131 C C . VAL B 1 165 ? -7.289 17.984 -15.133 1 67.31 165 VAL B C 1
ATOM 6133 O O . VAL B 1 165 ? -6.621 17.328 -15.93 1 67.31 165 VAL B O 1
ATOM 6136 N N . THR B 1 166 ? -7.879 19.078 -15.391 1 68.25 166 THR B N 1
ATOM 6137 C CA . THR B 1 166 ? -7.855 19.562 -16.766 1 68.25 166 THR B CA 1
ATOM 6138 C C . THR B 1 166 ? -6.43 19.922 -17.172 1 68.25 166 THR B C 1
ATOM 6140 O O . THR B 1 166 ? -6.016 19.641 -18.297 1 68.25 166 THR B O 1
ATOM 6143 N N . ARG B 1 167 ? -5.773 20.5 -16.297 1 74.12 167 ARG B N 1
ATOM 6144 C CA . ARG B 1 167 ? -4.391 20.891 -16.578 1 74.12 167 ARG B CA 1
ATOM 6145 C C . ARG B 1 167 ? -3.521 19.656 -16.812 1 74.12 167 ARG B C 1
ATOM 6147 O O . ARG B 1 167 ? -2.74 19.609 -17.766 1 74.12 167 ARG B O 1
ATOM 6154 N N . ARG B 1 168 ? -3.666 18.75 -16.031 1 73.69 168 ARG B N 1
ATOM 6155 C CA . ARG B 1 168 ? -2.859 17.531 -16.125 1 73.69 168 ARG B CA 1
ATOM 6156 C C . ARG B 1 168 ? -3.193 16.766 -17.406 1 73.69 168 ARG B C 1
ATOM 6158 O O . ARG B 1 168 ? -2.303 16.203 -18.047 1 73.69 168 ARG B O 1
ATOM 6165 N N . LYS B 1 169 ? -4.453 16.828 -17.703 1 67.56 169 LYS B N 1
ATOM 6166 C CA . LYS B 1 169 ? -4.859 16.156 -18.938 1 67.56 169 LYS B CA 1
ATOM 6167 C C . LYS B 1 169 ? -4.211 16.812 -20.156 1 67.56 169 LYS B C 1
ATOM 6169 O O . LYS B 1 169 ? -3.756 16.125 -21.078 1 67.56 169 LYS B O 1
ATOM 6174 N N . SER B 1 170 ? -4.234 18.094 -20.094 1 70.44 170 SER B N 1
ATOM 6175 C CA . SER B 1 170 ? -3.627 18.844 -21.203 1 70.44 170 SER B CA 1
ATOM 6176 C C . SER B 1 170 ? -2.129 18.562 -21.297 1 70.44 170 SER B C 1
ATOM 6178 O O . SER B 1 170 ? -1.6 18.344 -22.391 1 70.44 170 SER B O 1
ATOM 6180 N N . ARG B 1 171 ? -1.5 18.469 -20.234 1 70.88 171 ARG B N 1
ATOM 6181 C CA . ARG B 1 171 ? -0.06 18.234 -20.203 1 70.88 171 ARG B CA 1
ATOM 6182 C C . ARG B 1 171 ? 0.275 16.812 -20.641 1 70.88 171 ARG B C 1
ATOM 6184 O O . ARG B 1 171 ? 1.289 16.578 -21.297 1 70.88 171 ARG B O 1
ATOM 6191 N N . MET B 1 172 ? -0.541 16 -20.234 1 66.5 172 MET B N 1
ATOM 6192 C CA . MET B 1 172 ? -0.369 14.609 -20.656 1 66.5 172 MET B CA 1
ATOM 6193 C C . MET B 1 172 ? -0.481 14.492 -22.172 1 66.5 172 MET B C 1
ATOM 6195 O O . MET B 1 172 ? 0.282 13.758 -22.797 1 66.5 172 MET B O 1
ATOM 6199 N N . ALA B 1 173 ? -1.478 15.141 -22.578 1 64.5 173 ALA B N 1
ATOM 6200 C CA . ALA B 1 173 ? -1.646 15.141 -24.031 1 64.5 173 ALA B CA 1
ATOM 6201 C C . ALA B 1 173 ? -0.382 15.633 -24.734 1 64.5 173 ALA B C 1
ATOM 6203 O O . ALA B 1 173 ? 0.043 15.062 -25.734 1 64.5 173 ALA B O 1
ATOM 6204 N N . ASP B 1 174 ? 0.241 16.547 -24.094 1 66.69 174 ASP B N 1
ATOM 6205 C CA . ASP B 1 174 ? 1.479 17.078 -24.656 1 66.69 174 ASP B CA 1
ATOM 6206 C C . ASP B 1 174 ? 2.605 16.047 -24.578 1 66.69 174 ASP B C 1
ATOM 6208 O O . ASP B 1 174 ? 3.416 15.938 -25.5 1 66.69 174 ASP B O 1
ATOM 6212 N N . LEU B 1 175 ? 2.654 15.352 -23.516 1 63.25 175 LEU B N 1
ATOM 6213 C CA . LEU B 1 175 ? 3.674 14.328 -23.312 1 63.25 175 LEU B CA 1
ATOM 6214 C C . LEU B 1 175 ? 3.498 13.188 -24.312 1 63.25 175 LEU B C 1
ATOM 6216 O O . LEU B 1 175 ? 4.473 12.719 -24.922 1 63.25 175 LEU B O 1
ATOM 6220 N N . ILE B 1 176 ? 2.252 12.82 -24.391 1 60.97 176 ILE B N 1
ATOM 6221 C CA . ILE B 1 176 ? 1.925 11.703 -25.281 1 60.97 176 ILE B CA 1
ATOM 6222 C C . ILE B 1 176 ? 2.199 12.094 -26.734 1 60.97 176 ILE B C 1
ATOM 6224 O O . ILE B 1 176 ? 2.682 11.273 -27.516 1 60.97 176 ILE B O 1
ATOM 6228 N N . GLN B 1 177 ? 1.973 13.305 -27 1 59.12 177 GLN B N 1
ATOM 6229 C CA . GLN B 1 177 ? 2.156 13.781 -28.375 1 59.12 177 GLN B CA 1
ATOM 6230 C C . GLN B 1 177 ? 3.621 14.102 -28.656 1 59.12 177 GLN B C 1
ATOM 6232 O O . GLN B 1 177 ? 4.004 14.344 -29.797 1 59.12 177 GLN B O 1
ATOM 6237 N N . GLY B 1 178 ? 4.496 13.812 -27.656 1 58.19 178 GLY B N 1
ATOM 6238 C CA . GLY B 1 178 ? 5.91 14.109 -27.828 1 58.19 178 GLY B CA 1
ATOM 6239 C C . GLY B 1 178 ? 6.199 15.594 -27.938 1 58.19 178 GLY B C 1
ATOM 6240 O O . GLY B 1 178 ? 7.27 15.984 -28.422 1 58.19 178 GLY B O 1
ATOM 6241 N N . THR B 1 179 ? 5.254 16.297 -27.75 1 52.06 179 THR B N 1
ATOM 6242 C CA . THR B 1 179 ? 5.426 17.734 -27.922 1 52.06 179 THR B CA 1
ATOM 6243 C C . THR B 1 179 ? 5.918 18.375 -26.625 1 52.06 179 THR B C 1
ATOM 6245 O O . THR B 1 179 ? 6.25 19.562 -26.609 1 52.06 179 THR B O 1
ATOM 6248 N N . ALA B 1 180 ? 5.992 17.609 -25.656 1 56.66 180 ALA B N 1
ATOM 6249 C CA . ALA B 1 180 ? 6.434 18.203 -24.406 1 56.66 180 ALA B CA 1
ATOM 6250 C C . ALA B 1 180 ? 7.945 18.422 -24.406 1 56.66 180 ALA B C 1
ATOM 6252 O O . ALA B 1 180 ? 8.703 17.594 -24.891 1 56.66 180 ALA B O 1
ATOM 6253 N N . GLU B 1 181 ? 8.305 19.625 -24.188 1 62.19 181 GLU B N 1
ATOM 6254 C CA . GLU B 1 181 ? 9.727 19.906 -23.984 1 62.19 181 GLU B CA 1
ATOM 6255 C C . GLU B 1 181 ? 10.32 18.984 -22.922 1 62.19 181 GLU B C 1
ATOM 6257 O O . GLU B 1 181 ? 9.656 18.656 -21.938 1 62.19 181 GLU B O 1
ATOM 6262 N N . SER B 1 182 ? 11.461 18.5 -23.281 1 70.88 182 SER B N 1
ATOM 6263 C CA . SER B 1 182 ? 12.156 17.688 -22.297 1 70.88 182 SER B CA 1
ATOM 6264 C C . SER B 1 182 ? 12.422 18.484 -21.016 1 70.88 182 SER B C 1
ATOM 6266 O O . SER B 1 182 ? 12.555 19.703 -21.047 1 70.88 182 SER B O 1
ATOM 6268 N N . LEU B 1 183 ? 12.312 17.922 -19.891 1 77.81 183 LEU B N 1
ATOM 6269 C CA . LEU B 1 183 ? 12.617 18.562 -18.625 1 77.81 183 LEU B CA 1
ATOM 6270 C C . LEU B 1 183 ? 14.008 19.188 -18.641 1 77.81 183 LEU B C 1
ATOM 6272 O O . LEU B 1 183 ? 14.227 20.234 -18.016 1 77.81 183 LEU B O 1
ATOM 6276 N N . TYR B 1 184 ? 14.828 18.641 -19.5 1 75 184 TYR B N 1
ATOM 6277 C CA . TYR B 1 184 ? 16.188 19.141 -19.609 1 75 184 TYR B CA 1
ATOM 6278 C C . TYR B 1 184 ? 16.219 20.516 -20.281 1 75 184 TYR B C 1
ATOM 6280 O O . TYR B 1 184 ? 16.969 21.391 -19.859 1 75 184 TYR B O 1
ATOM 6288 N N . ALA B 1 185 ? 15.375 20.625 -21.219 1 77.94 185 ALA B N 1
ATOM 6289 C CA . ALA B 1 185 ? 15.344 21.891 -21.953 1 77.94 185 ALA B CA 1
ATOM 6290 C C . ALA B 1 185 ? 14.727 23 -21.125 1 77.94 185 ALA B C 1
ATOM 6292 O O . ALA B 1 185 ? 14.969 24.188 -21.375 1 77.94 185 ALA B O 1
ATOM 6293 N N . ASP B 1 186 ? 14.086 22.625 -20.109 1 85.75 186 ASP B N 1
ATOM 6294 C CA . ASP B 1 186 ? 13.367 23.594 -19.281 1 85.75 186 ASP B CA 1
ATOM 6295 C C . ASP B 1 186 ? 14.164 23.953 -18.031 1 85.75 186 ASP B C 1
ATOM 6297 O O . ASP B 1 186 ? 13.68 24.688 -17.172 1 85.75 186 ASP B O 1
ATOM 6301 N N . LEU B 1 187 ? 15.398 23.5 -17.938 1 87.69 187 LEU B N 1
ATOM 6302 C CA . LEU B 1 187 ? 16.219 23.781 -16.766 1 87.69 187 LEU B CA 1
ATOM 6303 C C . LEU B 1 187 ? 16.641 25.25 -16.734 1 87.69 187 LEU B C 1
ATOM 6305 O O . LEU B 1 187 ? 16.906 25.844 -17.781 1 87.69 187 LEU B O 1
ATOM 6309 N N . PRO B 1 188 ? 16.672 25.797 -15.578 1 92.38 188 PRO B N 1
ATOM 6310 C CA . PRO B 1 188 ? 17.172 27.172 -15.477 1 92.38 188 PRO B CA 1
ATOM 6311 C C . PRO B 1 188 ? 18.672 27.266 -15.766 1 92.38 188 PRO B C 1
ATOM 6313 O O . PRO B 1 188 ? 19.328 26.25 -15.984 1 92.38 188 PRO B O 1
ATOM 6316 N N . PRO B 1 189 ? 19.188 28.547 -15.828 1 92.19 189 PRO B N 1
ATOM 6317 C CA . PRO B 1 189 ? 20.641 28.688 -16.031 1 92.19 189 PRO B CA 1
ATOM 6318 C C . PRO B 1 189 ? 21.453 27.859 -15.039 1 92.19 189 PRO B C 1
ATOM 6320 O O . PRO B 1 189 ? 21.031 27.672 -13.898 1 92.19 189 PRO B O 1
ATOM 6323 N N . ILE B 1 190 ? 22.641 27.438 -15.438 1 92 190 ILE B N 1
ATOM 6324 C CA . ILE B 1 190 ? 23.484 26.516 -14.695 1 92 190 ILE B CA 1
ATOM 6325 C C . ILE B 1 190 ? 23.812 27.094 -13.32 1 92 190 ILE B C 1
ATOM 6327 O O . ILE B 1 190 ? 23.891 26.375 -12.336 1 92 190 ILE B O 1
ATOM 6331 N N . THR B 1 191 ? 24.016 28.391 -13.258 1 94.62 191 THR B N 1
ATOM 6332 C CA . THR B 1 191 ? 24.344 29.031 -11.984 1 94.62 191 THR B CA 1
ATOM 6333 C C . THR B 1 191 ? 23.203 28.859 -10.984 1 94.62 191 THR B C 1
ATOM 6335 O O . THR B 1 191 ? 23.438 28.594 -9.805 1 94.62 191 THR B O 1
ATOM 6338 N N . THR B 1 192 ? 22.016 29.031 -11.469 1 96.06 192 THR B N 1
ATOM 6339 C CA . THR B 1 192 ? 20.844 28.844 -10.625 1 96.06 192 THR B CA 1
ATOM 6340 C C . THR B 1 192 ? 20.719 27.375 -10.195 1 96.06 192 THR B C 1
ATOM 6342 O O . THR B 1 192 ? 20.359 27.094 -9.055 1 96.06 192 THR B O 1
ATOM 6345 N N . CYS B 1 193 ? 21 26.469 -11.102 1 95.94 193 CYS B N 1
ATOM 6346 C CA . CYS B 1 193 ? 20.953 25.047 -10.789 1 95.94 193 CYS B CA 1
ATOM 6347 C C . CYS B 1 193 ? 21.906 24.703 -9.656 1 95.94 193 CYS B C 1
ATOM 6349 O O . CYS B 1 193 ? 21.531 24 -8.711 1 95.94 193 CYS B O 1
ATOM 6351 N N . LEU B 1 194 ? 23.062 25.188 -9.758 1 96 194 LEU B N 1
ATOM 6352 C CA . LEU B 1 194 ? 24.094 24.891 -8.766 1 96 194 LEU B CA 1
ATOM 6353 C C . LEU B 1 194 ? 23.719 25.469 -7.402 1 96 194 LEU B C 1
ATOM 6355 O O . LEU B 1 194 ? 23.969 24.844 -6.367 1 96 194 LEU B O 1
ATOM 6359 N N . GLU B 1 195 ? 23.156 26.641 -7.457 1 97.25 195 GLU B N 1
ATOM 6360 C CA . GLU B 1 195 ? 22.703 27.25 -6.211 1 97.25 195 GLU B CA 1
ATOM 6361 C C . GLU B 1 195 ? 21.625 26.391 -5.547 1 97.25 195 GLU B C 1
ATOM 6363 O O . GLU B 1 195 ? 21.672 26.172 -4.332 1 97.25 195 GLU B O 1
ATOM 6368 N N . LEU B 1 196 ? 20.703 26 -6.309 1 97.81 196 LEU B N 1
ATOM 6369 C CA . LEU B 1 196 ? 19.594 25.203 -5.789 1 97.81 196 LEU B CA 1
ATOM 6370 C C . LEU B 1 196 ? 20.078 23.828 -5.32 1 97.81 196 LEU B C 1
ATOM 6372 O O . LEU B 1 196 ? 19.609 23.312 -4.312 1 97.81 196 LEU B O 1
ATOM 6376 N N . ILE B 1 197 ? 21 23.25 -6.051 1 97.5 197 ILE B N 1
ATOM 6377 C CA . ILE B 1 197 ? 21.547 21.953 -5.645 1 97.5 197 ILE B CA 1
ATOM 6378 C C . ILE B 1 197 ? 22.25 22.094 -4.297 1 97.5 197 ILE B C 1
ATOM 6380 O O . ILE B 1 197 ? 22.078 21.266 -3.408 1 97.5 197 ILE B O 1
ATOM 6384 N N . ALA B 1 198 ? 22.984 23.156 -4.141 1 96.69 198 ALA B N 1
ATOM 6385 C CA . ALA B 1 198 ? 23.656 23.422 -2.867 1 96.69 198 ALA B CA 1
ATOM 6386 C C . ALA B 1 198 ? 22.641 23.594 -1.743 1 96.69 198 ALA B C 1
ATOM 6388 O O . ALA B 1 198 ? 22.844 23.094 -0.632 1 96.69 198 ALA B O 1
ATOM 6389 N N . GLN B 1 199 ? 21.594 24.344 -2.074 1 97.12 199 GLN B N 1
ATOM 6390 C CA . GLN B 1 199 ? 20.516 24.531 -1.102 1 97.12 199 GLN B CA 1
ATOM 6391 C C . GLN B 1 199 ? 19.875 23.203 -0.719 1 97.12 199 GLN B C 1
ATOM 6393 O O . GLN B 1 199 ? 19.547 22.984 0.448 1 97.12 199 GLN B O 1
ATOM 6398 N N . TYR B 1 200 ? 19.641 22.375 -1.682 1 97.56 200 TYR B N 1
ATOM 6399 C CA . TYR B 1 200 ? 19.062 21.062 -1.421 1 97.56 200 TYR B CA 1
ATOM 6400 C C . TYR B 1 200 ? 19.938 20.266 -0.455 1 97.56 200 TYR B C 1
ATOM 6402 O O . TYR B 1 200 ? 19.438 19.609 0.456 1 97.56 200 TYR B O 1
ATOM 6410 N N . TYR B 1 201 ? 21.25 20.281 -0.592 1 95.25 201 TYR B N 1
ATOM 6411 C CA . TYR B 1 201 ? 22.203 19.547 0.24 1 95.25 201 TYR B CA 1
ATOM 6412 C C . TYR B 1 201 ? 22.188 20.078 1.672 1 95.25 201 TYR B C 1
ATOM 6414 O O . TYR B 1 201 ? 22.391 19.312 2.619 1 95.25 201 TYR B O 1
ATOM 6422 N N . GLU B 1 202 ? 21.859 21.312 1.835 1 94.12 202 GLU B N 1
ATOM 6423 C CA . GLU B 1 202 ? 21.891 21.938 3.156 1 94.12 202 GLU B CA 1
ATOM 6424 C C . GLU B 1 202 ? 20.547 21.781 3.857 1 94.12 202 GLU B C 1
ATOM 6426 O O . GLU B 1 202 ? 20.438 22.031 5.059 1 94.12 202 GLU B O 1
ATOM 6431 N N . THR B 1 203 ? 19.609 21.375 3.133 1 95.69 203 THR B N 1
ATOM 6432 C CA . THR B 1 203 ? 18.281 21.297 3.715 1 95.69 203 THR B CA 1
ATOM 6433 C C . THR B 1 203 ? 17.734 19.875 3.631 1 95.69 203 THR B C 1
ATOM 6435 O O . THR B 1 203 ? 18.062 19.031 4.469 1 95.69 203 THR B O 1
ATOM 6438 N N . TRP B 1 204 ? 17.109 19.484 2.494 1 95.81 204 TRP B N 1
ATOM 6439 C CA . TRP B 1 204 ? 16.359 18.25 2.371 1 95.81 204 TRP B CA 1
ATOM 6440 C C . TRP B 1 204 ? 17.281 17.047 2.506 1 95.81 204 TRP B C 1
ATOM 6442 O O . TRP B 1 204 ? 16.906 16.016 3.092 1 95.81 204 TRP B O 1
ATOM 6452 N N . HIS B 1 205 ? 18.438 17.125 1.952 1 93.5 205 HIS B N 1
ATOM 6453 C CA . HIS B 1 205 ? 19.375 16.016 1.986 1 93.5 205 HIS B CA 1
ATOM 6454 C C . HIS B 1 205 ? 19.781 15.672 3.418 1 93.5 205 HIS B C 1
ATOM 6456 O O . HIS B 1 205 ? 20.141 14.531 3.711 1 93.5 205 HIS B O 1
ATOM 6462 N N . THR B 1 206 ? 19.703 16.641 4.285 1 90.31 206 THR B N 1
ATOM 6463 C CA . THR B 1 206 ? 20.125 16.438 5.664 1 90.31 206 THR B CA 1
ATOM 6464 C C . THR B 1 206 ? 19.078 15.648 6.449 1 90.31 206 THR B C 1
ATOM 6466 O O . THR B 1 206 ? 19.391 15.062 7.492 1 90.31 206 THR B O 1
ATOM 6469 N N . VAL B 1 207 ? 17.922 15.641 5.984 1 92.62 207 VAL B N 1
ATOM 6470 C CA . VAL B 1 207 ? 16.859 14.992 6.75 1 92.62 207 VAL B CA 1
ATOM 6471 C C . VAL B 1 207 ? 16.422 13.711 6.043 1 92.62 207 VAL B C 1
ATOM 6473 O O . VAL B 1 207 ? 16.125 12.703 6.691 1 92.62 207 VAL B O 1
ATOM 6476 N N . LEU B 1 208 ? 16.281 13.742 4.719 1 93.19 208 LEU B N 1
ATOM 6477 C CA . LEU B 1 208 ? 15.867 12.578 3.936 1 93.19 208 LEU B CA 1
ATOM 6478 C C . LEU B 1 208 ? 16.922 12.227 2.889 1 93.19 208 LEU B C 1
ATOM 6480 O O . LEU B 1 208 ? 17.094 12.953 1.909 1 93.19 208 LEU B O 1
ATOM 6484 N N . ALA B 1 209 ? 17.5 11.086 3.082 1 89.25 209 ALA B N 1
ATOM 6485 C CA . ALA B 1 209 ? 18.562 10.648 2.182 1 89.25 209 ALA B CA 1
ATOM 6486 C C . ALA B 1 209 ? 17.984 9.984 0.935 1 89.25 209 ALA B C 1
ATOM 6488 O O . ALA B 1 209 ? 18.078 8.766 0.776 1 89.25 209 ALA B O 1
ATOM 6489 N N . LEU B 1 210 ? 17.562 10.805 0.004 1 93.56 210 LEU B N 1
ATOM 6490 C CA . LEU B 1 210 ? 16.906 10.258 -1.18 1 93.56 210 LEU B CA 1
ATOM 6491 C C . LEU B 1 210 ? 17.891 10.141 -2.34 1 93.56 210 LEU B C 1
ATOM 6493 O O . LEU B 1 210 ? 17.672 9.344 -3.258 1 93.56 210 LEU B O 1
ATOM 6497 N N . ILE B 1 211 ? 18.938 10.938 -2.299 1 92.12 211 ILE B N 1
ATOM 6498 C CA . ILE B 1 211 ? 19.891 10.867 -3.393 1 92.12 211 ILE B CA 1
ATOM 6499 C C . ILE B 1 211 ? 21.297 10.648 -2.83 1 92.12 211 ILE B C 1
ATOM 6501 O O . ILE B 1 211 ? 21.578 11.008 -1.684 1 92.12 211 ILE B O 1
ATOM 6505 N N . ASP B 1 212 ? 22.078 9.992 -3.607 1 89.31 212 ASP B N 1
ATOM 6506 C CA . ASP B 1 212 ? 23.516 9.945 -3.367 1 89.31 212 ASP B CA 1
ATOM 6507 C C . ASP B 1 212 ? 24.203 11.172 -3.941 1 89.31 212 ASP B C 1
ATOM 6509 O O . ASP B 1 212 ? 24.281 11.344 -5.16 1 89.31 212 ASP B O 1
ATOM 6513 N N . ARG B 1 213 ? 24.797 11.938 -3.045 1 91 213 ARG B N 1
ATOM 6514 C CA . ARG B 1 213 ? 25.359 13.219 -3.439 1 91 213 ARG B CA 1
ATOM 6515 C C . ARG B 1 213 ? 26.438 13.047 -4.512 1 91 213 ARG B C 1
ATOM 6517 O O . ARG B 1 213 ? 26.438 13.758 -5.516 1 91 213 ARG B O 1
ATOM 6524 N N . SER B 1 214 ? 27.297 12.07 -4.277 1 90.75 214 SER B N 1
ATOM 6525 C CA . SER B 1 214 ? 28.422 11.867 -5.195 1 90.75 214 SER B CA 1
ATOM 6526 C C . SER B 1 214 ? 27.922 11.414 -6.566 1 90.75 214 SER B C 1
ATOM 6528 O O . SER B 1 214 ? 28.375 11.922 -7.594 1 90.75 214 SER B O 1
ATOM 6530 N N . ALA B 1 215 ? 27.016 10.5 -6.551 1 89.31 215 ALA B N 1
ATOM 6531 C CA . ALA B 1 215 ? 26.484 9.992 -7.812 1 89.31 215 ALA B CA 1
ATOM 6532 C C . ALA B 1 215 ? 25.688 11.07 -8.547 1 89.31 215 ALA B C 1
ATOM 6534 O O . ALA B 1 215 ? 25.734 11.148 -9.773 1 89.31 215 ALA B O 1
ATOM 6535 N N . PHE B 1 216 ? 25 11.891 -7.809 1 93.75 216 PHE B N 1
ATOM 6536 C CA . PHE B 1 216 ? 24.188 12.953 -8.398 1 93.75 216 PHE B CA 1
ATOM 6537 C C . PHE B 1 216 ? 25.078 14.016 -9.039 1 93.75 216 PHE B C 1
ATOM 6539 O O . PHE B 1 216 ? 24.828 14.438 -10.164 1 93.75 216 PHE B O 1
ATOM 6546 N N . ASP B 1 217 ? 26.109 14.383 -8.328 1 94.31 217 ASP B N 1
ATOM 6547 C CA . ASP B 1 217 ? 27.016 15.406 -8.836 1 94.31 217 ASP B CA 1
ATOM 6548 C C . ASP B 1 217 ? 27.719 14.922 -10.102 1 94.31 217 ASP B C 1
ATOM 6550 O O . ASP B 1 217 ? 27.875 15.688 -11.062 1 94.31 217 ASP B O 1
ATOM 6554 N N . LYS B 1 218 ? 28.094 13.719 -10.039 1 91.06 218 LYS B N 1
ATOM 6555 C CA . LYS B 1 218 ? 28.75 13.156 -11.211 1 91.06 218 LYS B CA 1
ATOM 6556 C C . LYS B 1 218 ? 27.828 13.164 -12.422 1 91.06 218 LYS B C 1
ATOM 6558 O O . LYS B 1 218 ? 28.234 13.555 -13.523 1 91.06 218 LYS B O 1
ATOM 6563 N N . SER B 1 219 ? 26.609 12.711 -12.211 1 90.62 219 SER B N 1
ATOM 6564 C CA . SER B 1 219 ? 25.641 12.68 -13.305 1 90.62 219 SER B CA 1
ATOM 6565 C C . SER B 1 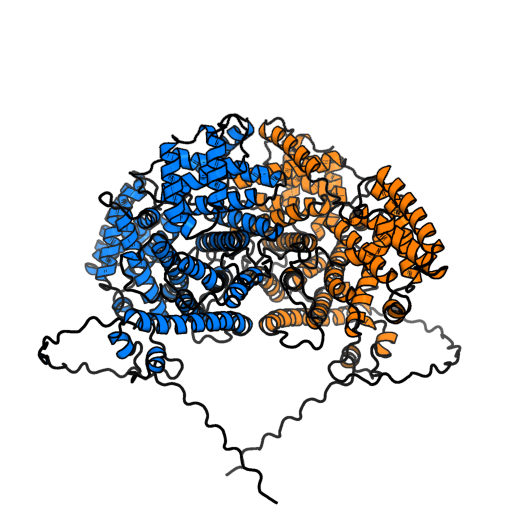219 ? 25.328 14.086 -13.812 1 90.62 219 SER B C 1
ATOM 6567 O O . SER B 1 219 ? 25.109 14.281 -15.008 1 90.62 219 SER B O 1
ATOM 6569 N N . PHE B 1 220 ? 25.297 15.016 -12.914 1 92.19 220 PHE B N 1
ATOM 6570 C CA . PHE B 1 220 ? 25.031 16.406 -13.305 1 92.19 220 PHE B CA 1
ATOM 6571 C C . PHE B 1 220 ? 26.172 16.953 -14.133 1 92.19 220 PHE B C 1
ATOM 6573 O O . PHE B 1 220 ? 25.953 17.625 -15.148 1 92.19 220 PHE B O 1
ATOM 6580 N N . ASP B 1 221 ? 27.375 16.656 -13.719 1 91.31 221 ASP B N 1
ATOM 6581 C CA . ASP B 1 221 ? 28.562 17.094 -14.453 1 91.31 221 ASP B CA 1
ATOM 6582 C C . ASP B 1 221 ? 28.625 16.453 -15.836 1 91.31 221 ASP B C 1
ATOM 6584 O O . ASP B 1 221 ? 28.984 17.109 -16.812 1 91.31 221 ASP B O 1
ATOM 6588 N N . ASP B 1 222 ? 28.281 15.211 -15.844 1 88 222 ASP B N 1
ATOM 6589 C CA . ASP B 1 222 ? 28.266 14.508 -17.125 1 88 222 ASP B CA 1
ATOM 6590 C C . ASP B 1 222 ? 27.25 15.133 -18.078 1 88 222 ASP B C 1
ATOM 6592 O O . ASP B 1 222 ? 27.5 15.242 -19.281 1 88 222 ASP B O 1
ATOM 6596 N N . MET B 1 223 ? 26.156 15.484 -17.516 1 85.62 223 MET B N 1
ATOM 6597 C CA . MET B 1 223 ? 25.109 16.109 -18.312 1 85.62 223 MET B CA 1
ATOM 6598 C C . MET B 1 223 ? 25.578 17.453 -18.875 1 85.62 223 MET B C 1
ATOM 6600 O O . MET B 1 223 ? 25.281 17.797 -20.016 1 85.62 223 MET B O 1
ATOM 6604 N N . LEU B 1 224 ? 26.359 18.172 -18.094 1 85.44 224 LEU B N 1
ATOM 6605 C CA . LEU B 1 224 ? 26.875 19.453 -18.531 1 85.44 224 LEU B CA 1
ATOM 6606 C C . LEU B 1 224 ? 27.953 19.281 -19.578 1 85.44 224 LEU B C 1
ATOM 6608 O O . LEU B 1 224 ? 28.062 20.078 -20.516 1 85.44 224 LEU B O 1
ATOM 6612 N N . ALA B 1 225 ? 28.656 18.234 -19.406 1 86.44 225 ALA B N 1
ATOM 6613 C CA . ALA B 1 225 ? 29.766 17.969 -20.312 1 86.44 225 ALA B CA 1
ATOM 6614 C C . ALA B 1 225 ? 29.266 17.469 -21.672 1 86.44 225 ALA B C 1
ATOM 6616 O O . ALA B 1 225 ? 29.844 17.781 -22.703 1 86.44 225 ALA B O 1
ATOM 6617 N N . GLU B 1 226 ? 28.203 16.641 -21.594 1 84.69 226 GLU B N 1
ATOM 6618 C CA . GLU B 1 226 ? 27.672 16.062 -22.828 1 84.69 226 GLU B CA 1
ATOM 6619 C C . GLU B 1 226 ? 26.172 16.344 -22.969 1 84.69 226 GLU B C 1
ATOM 6621 O O . GLU B 1 226 ? 25.359 15.422 -22.906 1 84.69 226 GLU B O 1
ATOM 6626 N N . PRO B 1 227 ? 25.922 17.5 -23.344 1 73.69 227 PRO B N 1
ATOM 6627 C CA . PRO B 1 227 ? 24.516 17.875 -23.406 1 73.69 227 PRO B CA 1
ATOM 6628 C C . PRO B 1 227 ? 23.75 17.094 -24.484 1 73.69 227 PRO B C 1
ATOM 6630 O O . PRO B 1 227 ? 22.516 16.969 -24.406 1 73.69 227 PRO B O 1
ATOM 6633 N N . GLN B 1 228 ? 24.484 16.516 -25.406 1 69.56 228 GLN B N 1
ATOM 6634 C CA . GLN B 1 228 ? 23.844 15.812 -26.516 1 69.56 228 GLN B CA 1
ATOM 6635 C C . GLN B 1 228 ? 23.516 14.375 -26.125 1 69.56 228 GLN B C 1
ATOM 6637 O O . GLN B 1 228 ? 22.688 13.727 -26.781 1 69.56 228 GLN B O 1
ATOM 6642 N N . LYS B 1 229 ? 24.156 13.969 -25.109 1 71.56 229 LYS B N 1
ATOM 6643 C CA . LYS B 1 229 ? 23.891 12.594 -24.703 1 71.56 229 LYS B CA 1
ATOM 6644 C C . LYS B 1 229 ? 22.531 12.461 -24.031 1 71.56 229 LYS B C 1
ATOM 6646 O O . LYS B 1 229 ? 22.172 13.281 -23.172 1 71.56 229 LYS B O 1
ATOM 6651 N N . LYS B 1 230 ? 21.797 11.547 -24.578 1 70.81 230 LYS B N 1
ATOM 6652 C CA . LYS B 1 230 ? 20.469 11.336 -24.031 1 70.81 230 LYS B CA 1
ATOM 6653 C C . LYS B 1 230 ? 20.531 10.875 -22.578 1 70.81 230 LYS B C 1
ATOM 6655 O O . LYS B 1 230 ? 21.188 9.875 -22.266 1 70.81 230 LYS B O 1
ATOM 6660 N N . THR B 1 231 ? 20.047 11.758 -21.75 1 75.69 231 THR B N 1
ATOM 6661 C CA . THR B 1 231 ? 19.984 11.43 -20.328 1 75.69 231 THR B CA 1
ATOM 6662 C C . THR B 1 231 ? 18.75 10.578 -20.031 1 75.69 231 THR B C 1
ATOM 6664 O O . THR B 1 231 ? 17.766 10.625 -20.766 1 75.69 231 THR B O 1
ATOM 6667 N N . SER B 1 232 ? 18.906 9.734 -19.078 1 81.44 232 SER B N 1
ATOM 6668 C CA . SER B 1 232 ? 17.781 8.914 -18.688 1 81.44 232 SER B CA 1
ATOM 6669 C C . SER B 1 232 ? 16.625 9.766 -18.141 1 81.44 232 SER B C 1
ATOM 6671 O O . SER B 1 232 ? 16.859 10.789 -17.516 1 81.44 232 SER B O 1
ATOM 6673 N N . ALA B 1 233 ? 15.422 9.383 -18.484 1 80.12 233 ALA B N 1
ATOM 6674 C CA . ALA B 1 233 ? 14.227 10.07 -18.016 1 80.12 233 ALA B CA 1
ATOM 6675 C C . ALA B 1 233 ? 14.211 10.156 -16.5 1 80.12 233 ALA B C 1
ATOM 6677 O O . ALA B 1 233 ? 13.789 11.164 -15.922 1 80.12 233 ALA B O 1
ATOM 6678 N N . CYS B 1 234 ? 14.703 9.164 -15.812 1 86.12 234 CYS B N 1
ATOM 6679 C CA . CYS B 1 234 ? 14.727 9.148 -14.359 1 86.12 234 CYS B CA 1
ATOM 6680 C C . CYS B 1 234 ? 15.664 10.219 -13.812 1 86.12 234 CYS B C 1
ATOM 6682 O O . CYS B 1 234 ? 15.383 10.844 -12.789 1 86.12 234 CYS B O 1
ATOM 6684 N N . TRP B 1 235 ? 16.719 10.422 -14.516 1 89.62 235 TRP B N 1
ATOM 6685 C CA . TRP B 1 235 ? 17.688 11.438 -14.078 1 89.62 235 TRP B CA 1
ATOM 6686 C C . TRP B 1 235 ? 17.109 12.836 -14.242 1 89.62 235 TRP B C 1
ATOM 6688 O O . TRP B 1 235 ? 17.25 13.68 -13.359 1 89.62 235 TRP B O 1
ATOM 6698 N N . GLU B 1 236 ? 16.5 13.078 -15.352 1 88.88 236 GLU B N 1
ATOM 6699 C CA . GLU B 1 236 ? 15.891 14.383 -15.586 1 88.88 236 GLU B CA 1
ATOM 6700 C C . GLU B 1 236 ? 14.844 14.703 -14.523 1 88.88 236 GLU B C 1
ATOM 6702 O O . GLU B 1 236 ? 14.789 15.828 -14.016 1 88.88 236 GLU B O 1
ATOM 6707 N N . VAL B 1 237 ? 14.023 13.727 -14.266 1 92.5 237 VAL B N 1
ATOM 6708 C CA . VAL B 1 237 ? 12.992 13.891 -13.25 1 92.5 237 VAL B CA 1
ATOM 6709 C C . VAL B 1 237 ? 13.633 14.172 -11.898 1 92.5 237 VAL B C 1
ATOM 6711 O O . VAL B 1 237 ? 13.219 15.086 -11.18 1 92.5 237 VAL B O 1
ATOM 6714 N N . THR B 1 238 ? 14.664 13.391 -11.594 1 94.94 238 THR B N 1
ATOM 6715 C CA . THR B 1 238 ? 15.359 13.562 -10.32 1 94.94 238 THR B CA 1
ATOM 6716 C C . THR B 1 238 ? 15.938 14.969 -10.203 1 94.94 238 THR B C 1
ATOM 6718 O O . THR B 1 238 ? 15.797 15.609 -9.164 1 94.94 238 THR B O 1
ATOM 6721 N N . CYS B 1 239 ? 16.562 15.391 -11.227 1 94.75 239 CYS B N 1
ATOM 6722 C CA . CYS B 1 239 ? 17.172 16.719 -11.227 1 94.75 239 CYS B CA 1
ATOM 6723 C C . CYS B 1 239 ? 16.125 17.797 -11.031 1 94.75 239 CYS B C 1
ATOM 6725 O O . CYS B 1 239 ? 16.281 18.688 -10.188 1 94.75 239 CYS B O 1
ATOM 6727 N N . ALA B 1 240 ? 15.062 17.75 -11.805 1 94.94 240 ALA B N 1
ATOM 6728 C CA . ALA B 1 240 ? 13.992 18.75 -11.719 1 94.94 240 ALA B CA 1
ATOM 6729 C C . ALA B 1 240 ? 13.391 18.781 -10.32 1 94.94 240 ALA B C 1
ATOM 6731 O O . ALA B 1 240 ? 13.109 19.844 -9.781 1 94.94 240 ALA B O 1
ATOM 6732 N N . LEU B 1 241 ? 13.203 17.625 -9.727 1 97.12 241 LEU B N 1
ATOM 6733 C CA . LEU B 1 241 ? 12.555 17.547 -8.422 1 97.12 241 LEU B CA 1
ATOM 6734 C C . LEU B 1 241 ? 13.484 18.031 -7.32 1 97.12 241 LEU B C 1
ATOM 6736 O O . LEU B 1 241 ? 13.031 18.656 -6.355 1 97.12 241 LEU B O 1
ATOM 6740 N N . VAL B 1 242 ? 14.75 17.734 -7.473 1 97.75 242 VAL B N 1
ATOM 6741 C CA . VAL B 1 242 ? 15.727 18.25 -6.527 1 97.75 242 VAL B CA 1
ATOM 6742 C C . VAL B 1 242 ? 15.703 19.781 -6.539 1 97.75 242 VAL B C 1
ATOM 6744 O O . VAL B 1 242 ? 15.664 20.406 -5.48 1 97.75 242 VAL B O 1
ATOM 6747 N N . LEU B 1 243 ? 15.688 20.328 -7.711 1 97.81 243 LEU B N 1
ATOM 6748 C CA . LEU B 1 243 ? 15.664 21.781 -7.855 1 97.81 243 LEU B CA 1
ATOM 6749 C C . LEU B 1 243 ? 14.359 22.359 -7.316 1 97.81 243 LEU B C 1
ATOM 6751 O O . LEU B 1 243 ? 14.367 23.391 -6.641 1 97.81 243 LEU B O 1
ATOM 6755 N N . ALA B 1 244 ? 13.258 21.703 -7.59 1 97 244 ALA B N 1
ATOM 6756 C CA . ALA B 1 244 ? 11.953 22.172 -7.129 1 97 244 ALA B CA 1
ATOM 6757 C C . ALA B 1 244 ? 11.875 22.172 -5.605 1 97 244 ALA B C 1
ATOM 6759 O O . ALA B 1 244 ? 11.359 23.109 -5 1 97 244 ALA B O 1
ATOM 6760 N N . LEU B 1 245 ? 12.352 21.125 -4.977 1 97.62 245 LEU B N 1
ATOM 6761 C CA . LEU B 1 245 ? 12.328 21 -3.523 1 97.62 245 LEU B CA 1
ATOM 6762 C C . LEU B 1 245 ? 13.211 22.062 -2.873 1 97.62 245 LEU B C 1
ATOM 6764 O O . LEU B 1 245 ? 12.844 22.641 -1.85 1 97.62 245 LEU B O 1
ATOM 6768 N N . ALA B 1 246 ? 14.359 22.281 -3.471 1 97.81 246 ALA B N 1
ATOM 6769 C CA . ALA B 1 246 ? 15.242 23.328 -2.971 1 97.81 246 ALA B CA 1
ATOM 6770 C C . ALA B 1 246 ? 14.586 24.703 -3.094 1 97.81 246 ALA B C 1
ATOM 6772 O O . ALA B 1 246 ? 14.68 25.516 -2.178 1 97.81 246 ALA B O 1
ATOM 6773 N N . ASN B 1 247 ? 13.953 24.906 -4.191 1 96.69 247 ASN B N 1
ATOM 6774 C CA . ASN B 1 247 ? 13.289 26.172 -4.453 1 96.69 247 ASN B CA 1
ATOM 6775 C C . ASN B 1 247 ? 12.227 26.484 -3.406 1 96.69 247 ASN B C 1
ATOM 6777 O O . ASN B 1 247 ? 11.977 27.641 -3.084 1 96.69 247 ASN B O 1
ATOM 6781 N N . ALA B 1 248 ? 11.656 25.484 -2.895 1 95.25 248 ALA B N 1
ATOM 6782 C CA . ALA B 1 248 ? 10.57 25.625 -1.924 1 95.25 248 ALA B CA 1
ATOM 6783 C C . ALA B 1 248 ? 11.102 26.156 -0.592 1 95.25 248 ALA B C 1
ATOM 6785 O O . ALA B 1 248 ? 10.328 26.625 0.248 1 95.25 248 ALA B O 1
ATOM 6786 N N . THR B 1 249 ? 12.367 26.094 -0.369 1 95.19 249 THR B N 1
ATOM 6787 C CA . THR B 1 249 ? 12.961 26.516 0.896 1 95.19 249 THR B CA 1
ATOM 6788 C C . THR B 1 249 ? 13.289 28 0.872 1 95.19 249 THR B C 1
ATOM 6790 O O . THR B 1 249 ? 13.812 28.547 1.851 1 95.19 249 THR B O 1
ATOM 6793 N N . PHE B 1 250 ? 12.992 28.594 -0.242 1 91.88 250 PHE B N 1
ATOM 6794 C CA . PHE B 1 250 ? 13.086 30.047 -0.335 1 91.88 250 PHE B CA 1
ATOM 6795 C C . PHE B 1 250 ? 11.727 30.703 -0.126 1 91.88 250 PHE B C 1
ATOM 6797 O O . PHE B 1 250 ? 10.695 30.078 -0.406 1 91.88 250 PHE B O 1
ATOM 6804 N N . ALA B 1 251 ? 11.812 31.875 0.401 1 86 251 ALA B N 1
ATOM 6805 C CA . ALA B 1 251 ? 10.57 32.625 0.444 1 86 251 ALA B CA 1
ATOM 6806 C C . ALA B 1 251 ? 10 32.844 -0.959 1 86 251 ALA B C 1
ATOM 6808 O O . ALA B 1 251 ? 10.758 32.906 -1.936 1 86 251 ALA B O 1
ATOM 6809 N N . SER B 1 252 ? 8.75 32.969 -1.056 1 79.12 252 SER B N 1
ATOM 6810 C CA . SER B 1 252 ? 8.086 33.062 -2.352 1 79.12 252 SER B CA 1
ATOM 6811 C C . SER B 1 252 ? 8.656 34.188 -3.201 1 79.12 252 SER B C 1
ATOM 6813 O O . SER B 1 252 ? 8.797 34.031 -4.418 1 79.12 252 SER B O 1
ATOM 6815 N N . HIS B 1 253 ? 9 35.281 -2.562 1 79.94 253 HIS B N 1
ATOM 6816 C CA . HIS B 1 253 ? 9.492 36.438 -3.297 1 79.94 253 HIS B CA 1
ATOM 6817 C C . HIS B 1 253 ? 10.953 36.25 -3.689 1 79.94 253 HIS B C 1
ATOM 6819 O O . HIS B 1 253 ? 11.453 36.969 -4.57 1 79.94 253 HIS B O 1
ATOM 6825 N N . GLU B 1 254 ? 11.609 35.281 -3.1 1 85.81 254 GLU B N 1
ATOM 6826 C CA . GLU B 1 254 ? 13.023 35.031 -3.383 1 85.81 254 GLU B CA 1
ATOM 6827 C C . GLU B 1 254 ? 13.211 33.75 -4.168 1 85.81 254 GLU B C 1
ATOM 6829 O O . GLU B 1 254 ? 14.336 33.281 -4.312 1 85.81 254 GLU B O 1
ATOM 6834 N N . ALA B 1 255 ? 12.156 33.219 -4.602 1 89.19 255 ALA B N 1
ATOM 6835 C CA . ALA B 1 255 ? 12.242 31.969 -5.336 1 89.19 255 ALA B CA 1
ATOM 6836 C C . ALA B 1 255 ? 13.062 32.125 -6.613 1 89.19 255 ALA B C 1
ATOM 6838 O O . ALA B 1 255 ? 12.961 33.156 -7.289 1 89.19 255 ALA B O 1
ATOM 6839 N N . ARG B 1 256 ? 13.852 31.188 -6.906 1 93.25 256 ARG B N 1
ATOM 6840 C CA . ARG B 1 256 ? 14.734 31.25 -8.062 1 93.25 256 ARG B CA 1
ATOM 6841 C C . ARG B 1 256 ? 14.031 30.734 -9.32 1 93.25 256 ARG B C 1
ATOM 6843 O O . ARG B 1 256 ? 14.438 31.062 -10.438 1 93.25 256 ARG B O 1
ATOM 6850 N N . ILE B 1 257 ? 13.07 29.891 -9.07 1 94.12 257 ILE B N 1
ATOM 6851 C CA . ILE B 1 257 ? 12.266 29.312 -10.148 1 94.12 257 ILE B CA 1
ATOM 6852 C C . ILE B 1 257 ? 10.797 29.672 -9.945 1 94.12 257 ILE B C 1
ATOM 6854 O O . ILE B 1 257 ? 10.297 29.656 -8.82 1 94.12 257 ILE B O 1
ATOM 6858 N N . SER B 1 258 ? 10.156 29.969 -11.055 1 91.81 258 SER B N 1
ATOM 6859 C CA . SER B 1 258 ? 8.766 30.391 -10.977 1 91.81 258 SER B CA 1
ATOM 6860 C C . SER B 1 258 ? 7.863 29.25 -10.531 1 91.81 258 SER B C 1
ATOM 6862 O O . SER B 1 258 ? 8.18 28.078 -10.758 1 91.81 258 SER B O 1
ATOM 6864 N N . ALA B 1 259 ? 6.746 29.578 -9.984 1 88.06 259 ALA B N 1
ATOM 6865 C CA . ALA B 1 259 ? 5.77 28.594 -9.523 1 88.06 259 ALA B CA 1
ATOM 6866 C C . ALA B 1 259 ? 5.203 27.797 -10.695 1 88.06 259 ALA B C 1
ATOM 6868 O O . ALA B 1 259 ? 4.918 26.609 -10.562 1 88.06 259 ALA B O 1
ATOM 6869 N N . GLU B 1 260 ? 5.027 28.422 -11.781 1 85.44 260 GLU B N 1
ATOM 6870 C CA . GLU B 1 260 ? 4.496 27.766 -12.977 1 85.44 260 GLU B CA 1
ATOM 6871 C C . GLU B 1 260 ? 5.445 26.688 -13.484 1 85.44 260 GLU B C 1
ATOM 6873 O O . GLU B 1 260 ? 5.004 25.609 -13.914 1 85.44 260 GLU B O 1
ATOM 6878 N N . ARG B 1 261 ? 6.695 27.047 -13.516 1 89.69 261 ARG B N 1
ATOM 6879 C CA . ARG B 1 261 ? 7.691 26.062 -13.945 1 89.69 261 ARG B CA 1
ATOM 6880 C C . ARG B 1 261 ? 7.719 24.859 -13.016 1 89.69 261 ARG B C 1
ATOM 6882 O O . ARG B 1 261 ? 7.801 23.719 -13.469 1 89.69 261 ARG B O 1
ATOM 6889 N N . VAL B 1 262 ? 7.664 25.109 -11.719 1 92.06 262 VAL B N 1
ATOM 6890 C CA . VAL B 1 262 ? 7.664 24.031 -10.727 1 92.06 262 VAL B CA 1
ATOM 6891 C C . VAL B 1 262 ? 6.449 23.125 -10.945 1 92.06 262 VAL B C 1
ATOM 6893 O O . VAL B 1 262 ? 6.57 21.906 -10.914 1 92.06 262 VAL B O 1
ATOM 6896 N N . GLU B 1 263 ? 5.32 23.688 -11.148 1 87.75 263 GLU B N 1
ATOM 6897 C CA . GLU B 1 263 ? 4.102 22.922 -11.391 1 87.75 263 GLU B CA 1
ATOM 6898 C C . GLU B 1 263 ? 4.23 22.078 -12.648 1 87.75 263 GLU B C 1
ATOM 6900 O O . GLU B 1 263 ? 3.771 20.922 -12.68 1 87.75 263 GLU B O 1
ATOM 6905 N N . ARG B 1 264 ? 4.781 22.641 -13.625 1 86.12 264 ARG B N 1
ATOM 6906 C CA . ARG B 1 264 ? 5.008 21.891 -14.859 1 86.12 264 ARG B CA 1
ATOM 6907 C C . ARG B 1 264 ? 5.938 20.719 -14.633 1 86.12 264 ARG B C 1
ATOM 6909 O O . ARG B 1 264 ? 5.707 19.625 -15.156 1 86.12 264 ARG B O 1
ATOM 6916 N N . TRP B 1 265 ? 7.004 20.953 -13.883 1 90.5 265 TRP B N 1
ATOM 6917 C CA . TRP B 1 265 ? 7.941 19.891 -13.57 1 90.5 265 TRP B CA 1
ATOM 6918 C C . TRP B 1 265 ? 7.254 18.766 -12.805 1 90.5 265 TRP B C 1
ATOM 6920 O O . TRP B 1 265 ? 7.504 17.578 -13.062 1 90.5 265 TRP B O 1
ATOM 6930 N N . LEU B 1 266 ? 6.383 19.094 -11.867 1 89.88 266 LEU B N 1
ATOM 6931 C CA . LEU B 1 266 ? 5.672 18.094 -11.078 1 89.88 266 LEU B CA 1
ATOM 6932 C C . LEU B 1 266 ? 4.742 17.266 -11.953 1 89.88 266 LEU B C 1
ATOM 6934 O O . LEU B 1 266 ? 4.699 16.047 -11.844 1 89.88 266 LEU B O 1
ATOM 6938 N N . ASP B 1 267 ? 4.094 17.922 -12.852 1 85 267 ASP B N 1
ATOM 6939 C CA . ASP B 1 267 ? 3.17 17.234 -13.742 1 85 267 ASP B CA 1
ATOM 6940 C C . ASP B 1 267 ? 3.916 16.312 -14.703 1 85 267 ASP B C 1
ATOM 6942 O O . ASP B 1 267 ? 3.506 15.164 -14.914 1 85 267 ASP B O 1
ATOM 6946 N N . MET B 1 268 ? 4.973 16.797 -15.234 1 83.81 268 MET B N 1
ATOM 6947 C CA . MET B 1 268 ? 5.762 16 -16.172 1 83.81 268 MET B CA 1
ATOM 6948 C C . MET B 1 268 ? 6.398 14.805 -15.469 1 83.81 268 MET B C 1
ATOM 6950 O O . MET B 1 268 ? 6.426 13.695 -16.016 1 83.81 268 MET B O 1
ATOM 6954 N N . ALA B 1 269 ? 6.945 15.102 -14.297 1 88.38 269 ALA B N 1
ATOM 6955 C CA . ALA B 1 269 ? 7.562 14.031 -13.523 1 88.38 269 ALA B CA 1
ATOM 6956 C C . ALA B 1 269 ? 6.543 12.938 -13.195 1 88.38 269 ALA B C 1
ATOM 6958 O O . ALA B 1 269 ? 6.828 11.75 -13.352 1 88.38 269 ALA B O 1
ATOM 6959 N N . SER B 1 270 ? 5.395 13.344 -12.734 1 86.56 270 SER B N 1
ATOM 6960 C CA . SER B 1 270 ? 4.34 12.398 -12.391 1 86.56 270 SER B CA 1
ATOM 6961 C C . SER B 1 270 ? 3.926 11.562 -13.594 1 86.56 270 SER B C 1
ATOM 6963 O O . SER B 1 270 ? 3.719 10.352 -13.484 1 86.56 270 SER B O 1
ATOM 6965 N N . GLY B 1 271 ? 3.814 12.195 -14.719 1 79.25 271 GLY B N 1
ATOM 6966 C CA . GLY B 1 271 ? 3.445 11.492 -15.945 1 79.25 271 GLY B CA 1
ATOM 6967 C C . GLY B 1 271 ? 4.508 10.523 -16.422 1 79.25 271 GLY B C 1
ATOM 6968 O O . GLY B 1 271 ? 4.195 9.383 -16.781 1 79.25 271 GLY B O 1
ATOM 6969 N N . LEU B 1 272 ? 5.742 10.938 -16.422 1 80.19 272 LEU B N 1
ATOM 6970 C CA . LEU B 1 272 ? 6.844 10.102 -16.875 1 80.19 272 LEU B CA 1
ATOM 6971 C C . LEU B 1 272 ? 7.008 8.883 -15.984 1 80.19 272 LEU B C 1
ATOM 6973 O O . LEU B 1 272 ? 7.227 7.77 -16.484 1 80.19 272 LEU B O 1
ATOM 6977 N N . LEU B 1 273 ? 6.926 9.102 -14.727 1 83.31 273 LEU B N 1
ATOM 6978 C CA . LEU B 1 273 ? 7.094 7.988 -13.797 1 83.31 273 LEU B CA 1
ATOM 6979 C C . LEU B 1 273 ? 5.934 7.004 -13.914 1 83.31 273 LEU B C 1
ATOM 6981 O O . LEU B 1 273 ? 6.125 5.793 -13.797 1 83.31 273 LEU B O 1
ATOM 6985 N N . ALA B 1 274 ? 4.75 7.531 -14.078 1 79.31 274 ALA B N 1
ATOM 6986 C CA . ALA B 1 274 ? 3.602 6.656 -14.297 1 79.31 274 ALA B CA 1
ATOM 6987 C C . ALA B 1 274 ? 3.787 5.812 -15.555 1 79.31 274 ALA B C 1
ATOM 6989 O O . ALA B 1 274 ? 3.471 4.621 -15.562 1 79.31 274 ALA B O 1
ATOM 6990 N N . LEU B 1 275 ? 4.32 6.422 -16.562 1 75.12 275 LEU B N 1
ATOM 6991 C CA . LEU B 1 275 ? 4.566 5.719 -17.812 1 75.12 275 LEU B CA 1
ATOM 6992 C C . LEU B 1 275 ? 5.621 4.633 -17.625 1 75.12 275 LEU B C 1
ATOM 6994 O O . LEU B 1 275 ? 5.465 3.52 -18.141 1 75.12 275 LEU B O 1
ATOM 6998 N N . MET B 1 276 ? 6.621 4.93 -16.953 1 76.88 276 MET B N 1
ATOM 6999 C CA . MET B 1 276 ? 7.691 3.961 -16.719 1 76.88 276 MET B CA 1
ATOM 7000 C C . MET B 1 276 ? 7.188 2.775 -15.906 1 76.88 276 MET B C 1
ATOM 7002 O O . MET B 1 276 ? 7.531 1.628 -16.188 1 76.88 276 MET B O 1
ATOM 7006 N N . SER B 1 277 ? 6.418 3.066 -14.922 1 75.25 277 SER B N 1
ATOM 7007 C CA . SER B 1 277 ? 5.84 1.998 -14.117 1 75.25 277 SER B CA 1
ATOM 7008 C C . SER B 1 277 ? 4.918 1.115 -14.953 1 75.25 277 SER B C 1
ATOM 7010 O O . SER B 1 277 ? 4.895 -0.105 -14.781 1 75.25 277 SER B O 1
ATOM 7012 N N . TRP B 1 278 ? 4.234 1.745 -15.805 1 75.12 278 TRP B N 1
ATOM 7013 C CA . TRP B 1 278 ? 3.334 1.012 -16.688 1 75.12 278 TRP B CA 1
ATOM 7014 C C . TRP B 1 278 ? 4.117 0.074 -17.609 1 75.12 278 TRP B C 1
ATOM 7016 O O . TRP B 1 278 ? 3.629 -1.001 -17.969 1 75.12 278 TRP B O 1
ATOM 7026 N N . CYS B 1 279 ? 5.273 0.529 -17.906 1 73.69 279 CYS B N 1
ATOM 7027 C CA . CYS B 1 279 ? 6.105 -0.292 -18.781 1 73.69 279 CYS B CA 1
ATOM 7028 C C . CYS B 1 279 ? 6.754 -1.43 -18 1 73.69 279 CYS B C 1
ATOM 7030 O O . CYS B 1 279 ? 7.434 -2.275 -18.594 1 73.69 279 CYS B O 1
ATOM 7032 N N . GLY B 1 280 ? 6.449 -1.461 -16.75 1 72.25 280 GLY B N 1
ATOM 7033 C CA . GLY B 1 280 ? 6.938 -2.568 -15.938 1 72.25 280 GLY B CA 1
ATOM 7034 C C . GLY B 1 280 ? 8.312 -2.312 -15.344 1 72.25 280 GLY B C 1
ATOM 7035 O O . GLY B 1 280 ? 8.945 -3.23 -14.828 1 72.25 280 GLY B O 1
ATOM 7036 N N . GLU B 1 281 ? 8.719 -1.127 -15.469 1 77.38 281 GLU B N 1
ATOM 7037 C CA . GLU B 1 281 ? 10.016 -0.798 -14.891 1 77.38 281 GLU B CA 1
ATOM 7038 C C . GLU B 1 281 ? 9.93 -0.643 -13.375 1 77.38 281 GLU B C 1
ATOM 7040 O O . GLU B 1 281 ? 8.977 -0.042 -12.867 1 77.38 281 GLU B O 1
ATOM 7045 N N . ASN B 1 282 ? 10.828 -1.343 -12.68 1 83.62 282 ASN B N 1
ATOM 7046 C CA . ASN B 1 282 ? 10.969 -1.195 -11.234 1 83.62 282 ASN B CA 1
ATOM 7047 C C . ASN B 1 282 ? 12.438 -1.23 -10.812 1 83.62 282 ASN B C 1
ATOM 7049 O O . ASN B 1 282 ? 12.898 -2.219 -10.234 1 83.62 282 ASN B O 1
ATOM 7053 N N . SER B 1 283 ? 13.078 -0.178 -11.094 1 88.62 283 SER B N 1
ATOM 7054 C CA . SER B 1 283 ? 14.5 -0.059 -10.781 1 88.62 283 SER B CA 1
ATOM 7055 C C . SER B 1 283 ? 14.727 0.853 -9.578 1 88.62 283 SER B C 1
ATOM 7057 O O . SER B 1 283 ? 13.82 1.574 -9.164 1 88.62 283 SER B O 1
ATOM 7059 N N . LEU B 1 284 ? 15.875 0.795 -9.07 1 90.75 284 LEU B N 1
ATOM 7060 C CA . LEU B 1 284 ? 16.234 1.632 -7.93 1 90.75 284 LEU B CA 1
ATOM 7061 C C . LEU B 1 284 ? 16.125 3.111 -8.289 1 90.75 284 LEU B C 1
ATOM 7063 O O . LEU B 1 284 ? 15.656 3.914 -7.473 1 90.75 284 LEU B O 1
ATOM 7067 N N . ASP B 1 285 ? 16.484 3.473 -9.461 1 90.44 285 ASP B N 1
ATOM 7068 C CA . ASP B 1 285 ? 16.422 4.863 -9.906 1 90.44 285 ASP B CA 1
ATOM 7069 C C . ASP B 1 285 ? 14.969 5.344 -10 1 90.44 285 ASP B C 1
ATOM 7071 O O . ASP B 1 285 ? 14.672 6.492 -9.664 1 90.44 285 ASP B O 1
ATOM 7075 N N . LEU B 1 286 ? 14.172 4.461 -10.477 1 92.44 286 LEU B N 1
ATOM 7076 C CA . LEU B 1 286 ? 12.766 4.82 -10.562 1 92.44 286 LEU B CA 1
ATOM 7077 C C . LEU B 1 286 ? 12.172 5.027 -9.164 1 92.44 286 LEU B C 1
ATOM 7079 O O . LEU B 1 286 ? 11.383 5.949 -8.953 1 92.44 286 LEU B O 1
ATOM 7083 N N . ILE B 1 287 ? 12.562 4.172 -8.234 1 94.31 287 ILE B N 1
ATOM 7084 C CA . ILE B 1 287 ? 12.055 4.273 -6.867 1 94.31 287 ILE B CA 1
ATOM 7085 C C . ILE B 1 287 ? 12.547 5.57 -6.23 1 94.31 287 ILE B C 1
ATOM 7087 O O . ILE B 1 287 ? 11.797 6.25 -5.531 1 94.31 287 ILE B O 1
ATOM 7091 N N . LYS B 1 288 ? 13.773 5.914 -6.512 1 94.75 288 LYS B N 1
ATOM 7092 C CA . LYS B 1 288 ? 14.32 7.168 -6.004 1 94.75 288 LYS B CA 1
ATOM 7093 C C . LYS B 1 288 ? 13.547 8.367 -6.547 1 94.75 288 LYS B C 1
ATOM 7095 O O . LYS B 1 288 ? 13.172 9.266 -5.789 1 94.75 288 LYS B O 1
ATOM 7100 N N . ALA B 1 289 ? 13.359 8.359 -7.797 1 95.62 289 ALA B N 1
ATOM 7101 C CA . ALA B 1 289 ? 12.617 9.445 -8.438 1 95.62 289 ALA B CA 1
ATOM 7102 C C . ALA B 1 289 ? 11.188 9.516 -7.906 1 95.62 289 ALA B C 1
ATOM 7104 O O . ALA B 1 289 ? 10.656 10.609 -7.684 1 95.62 289 ALA B O 1
ATOM 7105 N N . SER B 1 290 ? 10.625 8.359 -7.742 1 95.62 290 SER B N 1
ATOM 7106 C CA . SER B 1 290 ? 9.258 8.305 -7.227 1 95.62 290 SER B CA 1
ATOM 7107 C C . SER B 1 290 ? 9.18 8.844 -5.801 1 95.62 290 SER B C 1
ATOM 7109 O O . SER B 1 290 ? 8.219 9.516 -5.434 1 95.62 290 SER B O 1
ATOM 7111 N N . ALA B 1 291 ? 10.125 8.523 -5.012 1 97.25 291 ALA B N 1
ATOM 7112 C CA . ALA B 1 291 ? 10.172 9.023 -3.641 1 97.25 291 ALA B CA 1
ATOM 7113 C C . ALA B 1 291 ? 10.336 10.539 -3.621 1 97.25 291 ALA B C 1
ATOM 7115 O O . ALA B 1 291 ? 9.68 11.234 -2.834 1 97.25 291 ALA B O 1
ATOM 7116 N N . LEU B 1 292 ? 11.188 11.008 -4.48 1 97.88 292 LEU B N 1
ATOM 7117 C CA . LEU B 1 292 ? 11.383 12.445 -4.602 1 97.88 292 LEU B CA 1
ATOM 7118 C C . LEU B 1 292 ? 10.086 13.133 -5.023 1 97.88 292 LEU B C 1
ATOM 7120 O O . LEU B 1 292 ? 9.734 14.188 -4.492 1 97.88 292 LEU B O 1
ATOM 7124 N N . LEU B 1 293 ? 9.461 12.57 -5.957 1 96.75 293 LEU B N 1
ATOM 7125 C CA . LEU B 1 293 ? 8.195 13.133 -6.414 1 96.75 293 LEU B CA 1
ATOM 7126 C C . LEU B 1 293 ? 7.16 13.133 -5.293 1 96.75 293 LEU B C 1
ATOM 7128 O O . LEU B 1 293 ? 6.418 14.102 -5.121 1 96.75 293 LEU B O 1
ATOM 7132 N N . SER B 1 294 ? 7.109 12.039 -4.574 1 96.75 294 SER B N 1
ATOM 7133 C CA . SER B 1 294 ? 6.176 11.945 -3.453 1 96.75 294 SER B CA 1
ATOM 7134 C C . SER B 1 294 ? 6.426 13.055 -2.438 1 96.75 294 SER B C 1
ATOM 7136 O O . SER B 1 294 ? 5.48 13.672 -1.938 1 96.75 294 SER B O 1
ATOM 7138 N N . LEU B 1 295 ? 7.641 13.266 -2.156 1 97.69 295 LEU B N 1
ATOM 7139 C CA . LEU B 1 295 ? 7.98 14.352 -1.238 1 97.69 295 LEU B CA 1
ATOM 7140 C C . LEU B 1 295 ? 7.605 15.703 -1.83 1 97.69 295 LEU B C 1
ATOM 7142 O O . LEU B 1 295 ? 7.012 16.547 -1.146 1 97.69 295 LEU B O 1
ATOM 7146 N N . ALA B 1 296 ? 7.961 15.898 -3.059 1 97.31 296 ALA B N 1
ATOM 7147 C CA . ALA B 1 296 ? 7.691 17.172 -3.719 1 97.31 296 ALA B CA 1
ATOM 7148 C C . ALA B 1 296 ? 6.195 17.469 -3.74 1 97.31 296 ALA B C 1
ATOM 7150 O O . ALA B 1 296 ? 5.777 18.609 -3.531 1 97.31 296 ALA B O 1
ATOM 7151 N N . GLU B 1 297 ? 5.43 16.5 -3.986 1 93.81 297 GLU B N 1
ATOM 7152 C CA . GLU B 1 297 ? 3.984 16.688 -4.004 1 93.81 297 GLU B CA 1
ATOM 7153 C C . GLU B 1 297 ? 3.463 17.078 -2.623 1 93.81 297 GLU B C 1
ATOM 7155 O O . GLU B 1 297 ? 2.562 17.922 -2.508 1 93.81 297 GLU B O 1
ATOM 7160 N N . GLN B 1 298 ? 3.979 16.531 -1.633 1 95.5 298 GLN B N 1
ATOM 7161 C CA . GLN B 1 298 ? 3.539 16.844 -0.277 1 95.5 298 GLN B CA 1
ATOM 7162 C C . GLN B 1 298 ? 3.98 18.25 0.137 1 95.5 298 GLN B C 1
ATOM 7164 O O . GLN B 1 298 ? 3.324 18.891 0.956 1 95.5 298 GLN B O 1
ATOM 7169 N N . VAL B 1 299 ? 5.062 18.688 -0.474 1 96 299 VAL B N 1
ATOM 7170 C CA . VAL B 1 299 ? 5.602 20 -0.128 1 96 299 VAL B CA 1
ATOM 7171 C C . VAL B 1 299 ? 4.961 21.078 -1.007 1 96 299 VAL B C 1
ATOM 7173 O O . VAL B 1 299 ? 4.777 22.219 -0.571 1 96 299 VAL B O 1
ATOM 7176 N N . LEU B 1 300 ? 4.539 20.688 -2.211 1 93.19 300 LEU B N 1
ATOM 7177 C CA . LEU B 1 300 ? 4.227 21.719 -3.191 1 93.19 300 LEU B CA 1
ATOM 7178 C C . LEU B 1 300 ? 2.789 21.578 -3.686 1 93.19 300 LEU B C 1
ATOM 7180 O O . LEU B 1 300 ? 2.27 22.484 -4.352 1 93.19 300 LEU B O 1
ATOM 7184 N N . SER B 1 301 ? 2.152 20.484 -3.381 1 88.62 301 SER B N 1
ATOM 7185 C CA . SER B 1 301 ? 0.784 20.266 -3.834 1 88.62 301 SER B CA 1
ATOM 7186 C C . SER B 1 301 ? -0.166 20.078 -2.654 1 88.62 301 SER B C 1
ATOM 7188 O O . SER B 1 301 ? 0.275 19.906 -1.516 1 88.62 301 SER B O 1
ATOM 7190 N N . VAL B 1 302 ? -1.495 20.109 -2.955 1 86.38 302 VAL B N 1
ATOM 7191 C CA . VAL B 1 302 ? -2.475 20.094 -1.875 1 86.38 302 VAL B CA 1
ATOM 7192 C C . VAL B 1 302 ? -3.301 18.812 -1.934 1 86.38 302 VAL B C 1
ATOM 7194 O O . VAL B 1 302 ? -4.164 18.578 -1.081 1 86.38 302 VAL B O 1
ATOM 7197 N N . ASP B 1 303 ? -3.074 17.953 -2.822 1 86.38 303 ASP B N 1
ATOM 7198 C CA . ASP B 1 303 ? -3.898 16.75 -2.992 1 86.38 303 ASP B CA 1
ATOM 7199 C C . ASP B 1 303 ? -3.449 15.641 -2.055 1 86.38 303 ASP B C 1
ATOM 7201 O O . ASP B 1 303 ? -2.555 14.859 -2.393 1 86.38 303 ASP B O 1
ATOM 7205 N N . ALA B 1 304 ? -4.168 15.484 -0.995 1 89.25 304 ALA B N 1
ATOM 7206 C CA . ALA B 1 304 ? -3.795 14.5 0.023 1 89.25 304 ALA B CA 1
ATOM 7207 C C . ALA B 1 304 ? -4.051 13.078 -0.466 1 89.25 304 ALA B C 1
ATOM 7209 O O . ALA B 1 304 ? -3.326 12.148 -0.103 1 89.25 304 ALA B O 1
ATOM 7210 N N . THR B 1 305 ? -5.086 12.914 -1.265 1 89.25 305 THR B N 1
ATOM 7211 C CA . THR B 1 305 ? -5.414 11.586 -1.774 1 89.25 305 THR B CA 1
ATOM 7212 C C . THR B 1 305 ? -4.344 11.094 -2.744 1 89.25 305 THR B C 1
ATOM 7214 O O . THR B 1 305 ? -3.877 9.961 -2.641 1 89.25 305 THR B O 1
ATOM 7217 N N . ALA B 1 306 ? -3.982 11.953 -3.629 1 88.5 306 ALA B N 1
ATOM 7218 C CA . ALA B 1 306 ? -2.949 11.586 -4.594 1 88.5 306 ALA B CA 1
ATOM 7219 C C . ALA B 1 306 ? -1.628 11.281 -3.896 1 88.5 306 ALA B C 1
ATOM 7221 O O . ALA B 1 306 ? -0.921 10.344 -4.27 1 88.5 306 ALA B O 1
ATOM 7222 N N . ALA B 1 307 ? -1.308 12.109 -2.924 1 92.31 307 ALA B N 1
ATOM 7223 C CA . ALA B 1 307 ? -0.069 11.891 -2.18 1 92.31 307 ALA B CA 1
ATOM 7224 C C . ALA B 1 307 ? -0.084 10.547 -1.464 1 92.31 307 ALA B C 1
ATOM 7226 O O . ALA B 1 307 ? 0.919 9.828 -1.454 1 92.31 307 ALA B O 1
ATOM 7227 N N . TYR B 1 308 ? -1.237 10.188 -0.851 1 94.5 308 TYR B N 1
ATOM 7228 C CA . TYR B 1 308 ? -1.414 8.93 -0.142 1 94.5 308 TYR B CA 1
ATOM 7229 C C . TYR B 1 308 ? -1.226 7.742 -1.082 1 94.5 308 TYR B C 1
ATOM 7231 O O . TYR B 1 308 ? -0.493 6.805 -0.767 1 94.5 308 TYR B O 1
ATOM 7239 N N . ILE B 1 309 ? -1.816 7.773 -2.227 1 92.75 309 ILE B N 1
ATOM 7240 C CA . ILE B 1 309 ? -1.752 6.68 -3.188 1 92.75 309 ILE B CA 1
ATOM 7241 C C . ILE B 1 309 ? -0.334 6.562 -3.744 1 92.75 309 ILE B C 1
ATOM 7243 O O . ILE B 1 309 ? 0.23 5.469 -3.799 1 92.75 309 ILE B O 1
ATOM 7247 N N . ARG B 1 310 ? 0.288 7.688 -4.047 1 92 310 ARG B N 1
ATOM 7248 C CA . ARG B 1 310 ? 1.626 7.691 -4.629 1 92 310 ARG B CA 1
ATOM 7249 C C . ARG B 1 310 ? 2.654 7.145 -3.645 1 92 310 ARG B C 1
ATOM 7251 O O . ARG B 1 310 ? 3.521 6.352 -4.02 1 92 310 ARG B O 1
ATOM 7258 N N . SER B 1 311 ? 2.594 7.641 -2.469 1 95.06 311 SER B N 1
ATOM 7259 C CA . SER B 1 311 ? 3.566 7.176 -1.484 1 95.06 311 SER B CA 1
ATOM 7260 C C . SER B 1 311 ? 3.445 5.676 -1.252 1 95.06 311 SER B C 1
ATOM 7262 O O . SER B 1 311 ? 4.453 4.984 -1.088 1 95.06 311 SER B O 1
ATOM 7264 N N . GLY B 1 312 ? 2.236 5.184 -1.207 1 94.19 312 GLY B N 1
ATOM 7265 C CA . GLY B 1 312 ? 2.039 3.75 -1.066 1 94.19 312 GLY B CA 1
ATOM 7266 C C . GLY B 1 312 ? 2.613 2.953 -2.223 1 94.19 312 GLY B C 1
ATOM 7267 O O . GLY B 1 312 ? 3.195 1.885 -2.018 1 94.19 312 GLY B O 1
ATOM 7268 N N . THR B 1 313 ? 2.395 3.457 -3.406 1 92.75 313 THR B N 1
ATOM 7269 C CA . THR B 1 313 ? 2.941 2.805 -4.59 1 92.75 313 THR B CA 1
ATOM 7270 C C . THR B 1 313 ? 4.465 2.754 -4.523 1 92.75 313 THR B C 1
ATOM 7272 O O . THR B 1 313 ? 5.074 1.744 -4.891 1 92.75 313 THR B O 1
ATOM 7275 N N . THR B 1 314 ? 5.039 3.803 -4.066 1 94.94 314 THR B N 1
ATOM 7276 C CA . THR B 1 314 ? 6.488 3.857 -3.918 1 94.94 314 THR B CA 1
ATOM 7277 C C . THR B 1 314 ? 6.969 2.83 -2.898 1 94.94 314 THR B C 1
ATOM 7279 O O . THR B 1 314 ? 7.98 2.16 -3.111 1 94.94 314 THR B O 1
ATOM 7282 N N . VAL B 1 315 ? 6.262 2.723 -1.825 1 94.94 315 VAL B N 1
ATOM 7283 C CA . VAL B 1 315 ? 6.621 1.759 -0.79 1 94.94 315 VAL B CA 1
ATOM 7284 C C . VAL B 1 315 ? 6.598 0.346 -1.369 1 94.94 315 VAL B C 1
ATOM 7286 O O . VAL B 1 315 ? 7.535 -0.428 -1.165 1 94.94 315 VAL B O 1
ATOM 7289 N N . ARG B 1 316 ? 5.59 0.005 -2.078 1 93.81 316 ARG B N 1
ATOM 7290 C CA . ARG B 1 316 ? 5.465 -1.342 -2.625 1 93.81 316 ARG B CA 1
ATOM 7291 C C . ARG B 1 316 ? 6.543 -1.613 -3.668 1 93.81 316 ARG B C 1
ATOM 7293 O O . ARG B 1 316 ? 7.09 -2.717 -3.73 1 93.81 316 ARG B O 1
ATOM 7300 N N . GLY B 1 317 ? 6.754 -0.575 -4.52 1 92.62 317 GLY B N 1
ATOM 7301 C CA . GLY B 1 317 ? 7.863 -0.722 -5.445 1 92.62 317 GLY B CA 1
ATOM 7302 C C . GLY B 1 317 ? 9.195 -0.971 -4.754 1 92.62 317 GLY B C 1
ATOM 7303 O O . GLY B 1 317 ? 9.984 -1.805 -5.199 1 92.62 317 GLY B O 1
ATOM 7304 N N . ALA B 1 318 ? 9.43 -0.259 -3.707 1 93.56 318 ALA B N 1
ATOM 7305 C CA . ALA B 1 318 ? 10.664 -0.41 -2.941 1 93.56 318 ALA B CA 1
ATOM 7306 C C . ALA B 1 318 ? 10.742 -1.79 -2.295 1 93.56 318 ALA B C 1
ATOM 7308 O O . ALA B 1 318 ? 11.805 -2.414 -2.277 1 93.56 318 ALA B O 1
ATOM 7309 N N . MET B 1 319 ? 9.68 -2.25 -1.745 1 91.56 319 MET B N 1
ATOM 7310 C CA . MET B 1 319 ? 9.648 -3.572 -1.128 1 91.56 319 MET B CA 1
ATOM 7311 C C . MET B 1 319 ? 9.93 -4.66 -2.16 1 91.56 319 MET B C 1
ATOM 7313 O O . MET B 1 319 ? 10.633 -5.629 -1.872 1 91.56 319 MET B O 1
ATOM 7317 N N . ALA B 1 320 ? 9.383 -4.496 -3.336 1 89.88 320 ALA B N 1
ATOM 7318 C CA . ALA B 1 320 ? 9.586 -5.48 -4.395 1 89.88 320 ALA B CA 1
ATOM 7319 C C . ALA B 1 320 ? 11.062 -5.586 -4.77 1 89.88 320 ALA B C 1
ATOM 7321 O O . ALA B 1 320 ? 11.516 -6.637 -5.227 1 89.88 320 ALA B O 1
ATOM 7322 N N . LEU B 1 321 ? 11.773 -4.465 -4.539 1 88.94 321 LEU B N 1
ATOM 7323 C CA . LEU B 1 321 ? 13.203 -4.457 -4.824 1 88.94 321 LEU B CA 1
ATOM 7324 C C . LEU B 1 321 ? 14 -4.992 -3.635 1 88.94 321 LEU B C 1
ATOM 7326 O O . LEU B 1 321 ? 15.219 -5.176 -3.725 1 88.94 321 LEU B O 1
ATOM 7330 N N . GLY B 1 322 ? 13.344 -5.176 -2.514 1 86.5 322 GLY B N 1
ATOM 7331 C CA . GLY B 1 322 ? 14 -5.738 -1.343 1 86.5 322 GLY B CA 1
ATOM 7332 C C . GLY B 1 322 ? 14.641 -4.688 -0.457 1 86.5 322 GLY B C 1
ATOM 7333 O O . GLY B 1 322 ? 15.484 -5.004 0.38 1 86.5 322 GLY B O 1
ATOM 7334 N N . LEU B 1 323 ? 14.258 -3.457 -0.61 1 87.69 323 LEU B N 1
ATOM 7335 C CA . LEU B 1 323 ? 14.898 -2.389 0.15 1 87.69 323 LEU B CA 1
ATOM 7336 C C . LEU B 1 323 ? 14.578 -2.512 1.636 1 87.69 323 LEU B C 1
ATOM 7338 O O . LEU B 1 323 ? 15.312 -1.999 2.479 1 87.69 323 LEU B O 1
ATOM 7342 N N . HIS B 1 324 ? 13.508 -3.174 1.94 1 84.25 324 HIS B N 1
ATOM 7343 C CA . HIS B 1 324 ? 13.094 -3.309 3.332 1 84.25 324 HIS B CA 1
ATOM 7344 C C . HIS B 1 324 ? 13.914 -4.379 4.051 1 84.25 324 HIS B C 1
ATOM 7346 O O . HIS B 1 324 ? 13.898 -4.457 5.281 1 84.25 324 HIS B O 1
ATOM 7352 N N . MET B 1 325 ? 14.547 -5.188 3.152 1 77.94 325 MET B N 1
ATOM 7353 C CA . MET B 1 325 ? 15.32 -6.281 3.73 1 77.94 325 MET B CA 1
ATOM 7354 C C . MET B 1 325 ? 16.734 -5.816 4.086 1 77.94 325 MET B C 1
ATOM 7356 O O . MET B 1 325 ? 17.375 -5.125 3.297 1 77.94 325 MET B O 1
ATOM 7360 N N . ARG B 1 326 ? 17 -5.602 5.285 1 60.88 326 ARG B N 1
ATOM 7361 C CA . ARG B 1 326 ? 18.297 -5.133 5.742 1 60.88 326 ARG B CA 1
ATOM 7362 C C . ARG B 1 326 ? 19.375 -6.184 5.492 1 60.88 326 ARG B C 1
ATOM 7364 O O . ARG B 1 326 ? 19.203 -7.352 5.848 1 60.88 326 ARG B O 1
ATOM 7371 N N . LYS B 1 327 ? 20.188 -5.938 4.379 1 53.16 327 LYS B N 1
ATOM 7372 C CA . LYS B 1 327 ? 21.359 -6.812 4.223 1 53.16 327 LYS B CA 1
ATOM 7373 C C . LYS B 1 327 ? 22.297 -6.695 5.414 1 53.16 327 LYS B C 1
ATOM 7375 O O . LYS B 1 327 ? 22.609 -5.586 5.859 1 53.16 327 LYS B O 1
ATOM 7380 N N . ARG B 1 328 ? 22.25 -7.613 6.398 1 46.56 328 ARG B N 1
ATOM 7381 C CA . ARG B 1 328 ? 23.25 -7.66 7.461 1 46.56 328 ARG B CA 1
ATOM 7382 C C . ARG B 1 328 ? 24.641 -7.398 6.91 1 46.56 328 ARG B C 1
ATOM 7384 O O . ARG B 1 328 ? 25.234 -8.273 6.277 1 46.56 328 ARG B O 1
ATOM 7391 N N . ASP B 1 329 ? 25 -6.5 6.199 1 43.62 329 ASP B N 1
ATOM 7392 C CA . ASP B 1 329 ? 26.438 -6.398 6.016 1 43.62 329 ASP B CA 1
ATOM 7393 C C . ASP B 1 329 ? 27.172 -6.617 7.336 1 43.62 329 ASP B C 1
ATOM 7395 O O . ASP B 1 329 ? 26.812 -6.027 8.359 1 43.62 329 ASP B O 1
ATOM 7399 N N . GLN B 1 330 ? 27.766 -7.688 7.484 1 42.09 330 GLN B N 1
ATOM 7400 C CA . GLN B 1 330 ? 28.766 -8.289 8.375 1 42.09 330 GLN B CA 1
ATOM 7401 C C . GLN B 1 330 ? 29.688 -7.23 8.969 1 42.09 330 GLN B C 1
ATOM 7403 O O . GLN B 1 330 ? 30.453 -7.516 9.898 1 42.09 330 GLN B O 1
ATOM 7408 N N . ASN B 1 331 ? 30.109 -6.219 8.117 1 36.47 331 ASN B N 1
ATOM 7409 C CA . ASN B 1 331 ? 31.234 -5.527 8.719 1 36.47 331 ASN B CA 1
ATOM 7410 C C . ASN B 1 331 ? 30.781 -4.418 9.664 1 36.47 331 ASN B C 1
ATOM 7412 O O . ASN B 1 331 ? 30.297 -3.379 9.219 1 36.47 331 ASN B O 1
ATOM 7416 N N . PRO B 1 332 ? 30.547 -4.797 10.906 1 39.91 332 PRO B N 1
ATOM 7417 C CA . PRO B 1 332 ? 30.219 -3.863 11.984 1 39.91 332 PRO B CA 1
ATOM 7418 C C . PRO B 1 332 ? 30.938 -2.525 11.852 1 39.91 332 PRO B C 1
ATOM 7420 O O . PRO B 1 332 ? 30.609 -1.563 12.547 1 39.91 332 PRO B O 1
ATOM 7423 N N . ALA B 1 333 ? 32.156 -2.613 11.312 1 35 333 ALA B N 1
ATOM 7424 C CA . ALA B 1 333 ? 33.062 -1.479 11.445 1 35 333 ALA B CA 1
ATOM 7425 C C . ALA B 1 333 ? 32.562 -0.279 10.641 1 35 333 ALA B C 1
ATOM 7427 O O . ALA B 1 333 ? 33.094 0.821 10.75 1 35 333 ALA B O 1
ATOM 7428 N N . CYS B 1 334 ? 31.891 -0.469 9.531 1 39.56 334 CYS B N 1
ATOM 7429 C CA . CYS B 1 334 ? 31.609 0.7 8.703 1 39.56 334 CYS B CA 1
ATOM 7430 C C . CYS B 1 334 ? 30.344 1.402 9.172 1 39.56 334 CYS B C 1
ATOM 7432 O O . CYS B 1 334 ? 29.266 0.799 9.203 1 39.56 334 CYS B O 1
ATOM 7434 N N . ALA B 1 335 ? 30.328 2.393 9.938 1 43.53 335 ALA B N 1
ATOM 7435 C CA . ALA B 1 335 ? 29.484 3.4 10.57 1 43.53 335 ALA B CA 1
ATOM 7436 C C . ALA B 1 335 ? 28.359 3.846 9.633 1 43.53 335 ALA B C 1
ATOM 7438 O O . ALA B 1 335 ? 27.391 4.473 10.062 1 43.53 335 ALA B O 1
ATOM 7439 N N . GLU B 1 336 ? 28.547 3.838 8.242 1 47.69 336 GLU B N 1
ATOM 7440 C CA . GLU B 1 336 ? 27.609 4.551 7.371 1 47.69 336 GLU B CA 1
ATOM 7441 C C . GLU B 1 336 ? 26.422 3.674 7 1 47.69 336 GLU B C 1
ATOM 7443 O O . GLU B 1 336 ? 26.594 2.508 6.637 1 47.69 336 GLU B O 1
ATOM 7448 N N . VAL B 1 337 ? 25.297 3.984 7.469 1 55.81 337 VAL B N 1
ATOM 7449 C CA . VAL B 1 337 ? 24.062 3.348 7.016 1 55.81 337 VAL B CA 1
ATOM 7450 C C . VAL B 1 337 ? 24.094 3.168 5.5 1 55.81 337 VAL B C 1
ATOM 7452 O O . VAL B 1 337 ? 24.375 4.117 4.762 1 55.81 337 VAL B O 1
ATOM 7455 N N . PRO B 1 338 ? 23.984 1.902 5.016 1 65.62 338 PRO B N 1
ATOM 7456 C CA . PRO B 1 338 ? 23.953 1.687 3.568 1 65.62 338 PRO B CA 1
ATOM 7457 C C . PRO B 1 338 ? 22.922 2.576 2.859 1 65.62 338 PRO B C 1
ATOM 7459 O O . PRO B 1 338 ? 21.891 2.896 3.43 1 65.62 338 PRO B O 1
ATOM 7462 N N . VAL B 1 339 ? 23.359 3.092 1.778 1 73.69 339 VAL B N 1
ATOM 7463 C CA . VAL B 1 339 ? 22.562 4.008 0.964 1 73.69 339 VAL B CA 1
ATOM 7464 C C . VAL B 1 339 ? 21.156 3.441 0.769 1 73.69 339 VAL B C 1
ATOM 7466 O O . VAL B 1 339 ? 20.172 4.176 0.837 1 73.69 339 VAL B O 1
ATOM 7469 N N . GLU B 1 340 ? 21.109 2.156 0.704 1 81.62 340 GLU B N 1
ATOM 7470 C CA . GLU B 1 340 ? 19.812 1.534 0.454 1 81.62 340 GLU B CA 1
ATOM 7471 C C . GLU B 1 340 ? 18.938 1.553 1.707 1 81.62 340 GLU B C 1
ATOM 7473 O O . GLU B 1 340 ? 17.719 1.726 1.62 1 81.62 340 GLU B O 1
ATOM 7478 N N . GLU B 1 341 ? 19.531 1.424 2.736 1 82.88 341 GLU B N 1
ATOM 7479 C CA . GLU B 1 341 ? 18.781 1.484 3.986 1 82.88 341 GLU B CA 1
ATOM 7480 C C . GLU B 1 341 ? 18.281 2.896 4.258 1 82.88 341 GLU B C 1
ATOM 7482 O O . GLU B 1 341 ? 17.141 3.076 4.715 1 82.88 341 GLU B O 1
ATOM 7487 N N . SER B 1 342 ? 19.125 3.824 4.016 1 85.25 342 SER B N 1
ATOM 7488 C CA . SER B 1 342 ? 18.719 5.215 4.191 1 85.25 342 SER B CA 1
ATOM 7489 C C . SER B 1 342 ? 17.562 5.574 3.258 1 85.25 342 SER B C 1
ATOM 7491 O O . SER B 1 342 ? 16.656 6.305 3.643 1 85.25 342 SER B O 1
ATOM 7493 N N . LEU B 1 343 ? 17.672 5.066 2.105 1 90.62 343 LEU B N 1
ATOM 7494 C CA . LEU B 1 343 ? 16.609 5.309 1.143 1 90.62 343 LEU B CA 1
ATOM 7495 C C . LEU B 1 343 ? 15.297 4.695 1.619 1 90.62 343 LEU B C 1
ATOM 7497 O O . LEU B 1 343 ? 14.242 5.332 1.538 1 90.62 343 LEU B O 1
ATOM 7501 N N . TRP B 1 344 ? 15.367 3.461 2.137 1 91.38 344 TRP B N 1
ATOM 7502 C CA . TRP B 1 344 ? 14.164 2.809 2.646 1 91.38 344 TRP B CA 1
ATOM 7503 C C . TRP B 1 344 ? 13.547 3.619 3.781 1 91.38 344 TRP B C 1
ATOM 7505 O O . TRP B 1 344 ? 12.336 3.871 3.785 1 91.38 344 TRP B O 1
ATOM 7515 N N . ASN B 1 345 ? 14.383 4.094 4.672 1 89.31 345 ASN B N 1
ATOM 7516 C CA . ASN B 1 345 ? 13.875 4.879 5.793 1 89.31 345 ASN B CA 1
ATOM 7517 C C . ASN B 1 345 ? 13.211 6.164 5.324 1 89.31 345 ASN B C 1
ATOM 7519 O O . ASN B 1 345 ? 12.18 6.57 5.867 1 89.31 345 ASN B O 1
ATOM 7523 N N . ALA B 1 346 ? 13.812 6.762 4.375 1 93.31 346 ALA B N 1
ATOM 7524 C CA . ALA B 1 346 ? 13.242 7.992 3.828 1 93.31 346 ALA B CA 1
ATOM 7525 C C . ALA B 1 346 ? 11.891 7.723 3.174 1 93.31 346 ALA B C 1
ATOM 7527 O O . ALA B 1 346 ? 10.961 8.523 3.309 1 93.31 346 ALA B O 1
ATOM 7528 N N . ILE B 1 347 ? 11.797 6.629 2.471 1 95.06 347 ILE B N 1
ATOM 7529 C CA . ILE B 1 347 ? 10.555 6.266 1.794 1 95.06 347 ILE B CA 1
ATOM 7530 C C . ILE B 1 347 ? 9.453 6.031 2.826 1 95.06 347 ILE B C 1
ATOM 7532 O O . ILE B 1 347 ? 8.328 6.5 2.658 1 95.06 347 ILE B O 1
ATOM 7536 N N . VAL B 1 348 ? 9.797 5.367 3.871 1 93.62 348 VAL B N 1
ATOM 7537 C CA . VAL B 1 348 ? 8.828 5.102 4.93 1 93.62 348 VAL B CA 1
ATOM 7538 C C . VAL B 1 348 ? 8.398 6.414 5.578 1 93.62 348 VAL B C 1
ATOM 7540 O O . VAL B 1 348 ? 7.215 6.617 5.859 1 93.62 348 VAL B O 1
ATOM 7543 N N . GLU B 1 349 ? 9.344 7.305 5.734 1 94.25 349 GLU B N 1
ATOM 7544 C CA . GLU B 1 349 ? 9.039 8.617 6.293 1 94.25 349 GLU B CA 1
ATOM 7545 C C . GLU B 1 349 ? 8.039 9.375 5.426 1 94.25 349 GLU B C 1
ATOM 7547 O O . GLU B 1 349 ? 7.055 9.922 5.934 1 94.25 349 GLU B O 1
ATOM 7552 N N . ILE B 1 350 ? 8.32 9.391 4.258 1 96.06 350 ILE B N 1
ATOM 7553 C CA . ILE B 1 350 ? 7.488 10.125 3.307 1 96.06 350 ILE B CA 1
ATOM 7554 C C . ILE B 1 350 ? 6.082 9.531 3.287 1 96.06 350 ILE B C 1
ATOM 7556 O O . ILE B 1 350 ? 5.094 10.266 3.199 1 96.06 350 ILE B O 1
ATOM 7560 N N . ASP B 1 351 ? 6.008 8.234 3.354 1 96.06 351 ASP B N 1
ATOM 7561 C CA . ASP B 1 351 ? 4.703 7.582 3.389 1 96.06 351 ASP B CA 1
ATOM 7562 C C . ASP B 1 351 ? 3.939 7.953 4.656 1 96.06 351 ASP B C 1
ATOM 7564 O O . ASP B 1 351 ? 2.727 8.172 4.617 1 96.06 351 ASP B O 1
ATOM 7568 N N . GLN B 1 352 ? 4.574 8.008 5.746 1 95.88 352 GLN B N 1
ATOM 7569 C CA . GLN B 1 352 ? 3.918 8.359 7 1 95.88 352 GLN B CA 1
ATOM 7570 C C . GLN B 1 352 ? 3.381 9.789 6.953 1 95.88 352 GLN B C 1
ATOM 7572 O O . GLN B 1 352 ? 2.299 10.062 7.477 1 95.88 352 GLN B O 1
ATOM 7577 N N . TYR B 1 353 ? 4.164 10.625 6.297 1 96.56 353 TYR B N 1
ATOM 7578 C CA . TYR B 1 353 ? 3.686 11.992 6.145 1 96.56 353 TYR B CA 1
ATOM 7579 C C . TYR B 1 353 ? 2.385 12.031 5.348 1 96.56 353 TYR B C 1
ATOM 7581 O O . TYR B 1 353 ? 1.44 12.727 5.723 1 96.56 353 TYR B O 1
ATOM 7589 N N . ALA B 1 354 ? 2.367 11.305 4.297 1 96.38 354 ALA B N 1
ATOM 7590 C CA . ALA B 1 354 ? 1.184 11.266 3.441 1 96.38 354 ALA B CA 1
ATOM 7591 C C . ALA B 1 354 ? -0.013 10.68 4.188 1 96.38 354 ALA B C 1
ATOM 7593 O O . ALA B 1 354 ? -1.14 11.164 4.039 1 96.38 354 ALA B O 1
ATOM 7594 N N . CYS B 1 355 ? 0.237 9.688 4.965 1 96 355 CYS B N 1
ATOM 7595 C CA . CYS B 1 355 ? -0.825 9.047 5.734 1 96 355 CYS B CA 1
ATOM 7596 C C . CYS B 1 355 ? -1.378 10 6.793 1 96 355 CYS B C 1
ATOM 7598 O O . CYS B 1 355 ? -2.588 10.039 7.023 1 96 355 CYS B O 1
ATOM 7600 N N . LEU B 1 356 ? -0.51 10.711 7.41 1 96.31 356 LEU B N 1
ATOM 7601 C CA . LEU B 1 356 ? -0.925 11.688 8.414 1 96.31 356 LEU B CA 1
ATOM 7602 C C . LEU B 1 356 ? -1.83 12.75 7.797 1 96.31 356 LEU B C 1
ATOM 7604 O O . LEU B 1 356 ? -2.85 13.117 8.383 1 96.31 356 LEU B O 1
ATOM 7608 N N . ALA B 1 357 ? -1.492 13.203 6.652 1 94.31 357 ALA B N 1
ATOM 7609 C CA . ALA B 1 357 ? -2.256 14.25 5.988 1 94.31 357 ALA B CA 1
ATOM 7610 C C . ALA B 1 357 ? -3.578 13.719 5.449 1 94.31 357 ALA B C 1
ATOM 7612 O O . ALA B 1 357 ? -4.598 14.406 5.488 1 94.31 357 ALA B O 1
ATOM 7613 N N . ALA B 1 358 ? -3.545 12.523 4.969 1 93.25 358 ALA B N 1
ATOM 7614 C CA . ALA B 1 358 ? -4.727 11.953 4.324 1 93.25 358 ALA B CA 1
ATOM 7615 C C . ALA B 1 358 ? -5.68 11.359 5.355 1 93.25 358 ALA B C 1
ATOM 7617 O O . ALA B 1 358 ? -6.844 11.086 5.047 1 93.25 358 ALA B O 1
ATOM 7618 N N . GLY B 1 359 ? -5.195 11.133 6.559 1 93.06 359 GLY B N 1
ATOM 7619 C CA . GLY B 1 359 ? -6.004 10.477 7.578 1 93.06 359 GLY B CA 1
ATOM 7620 C C . GLY B 1 359 ? -6.246 9.008 7.293 1 93.06 359 GLY B C 1
ATOM 7621 O O . GLY B 1 359 ? -7.371 8.523 7.434 1 93.06 359 GLY B O 1
ATOM 7622 N N . LEU B 1 360 ? -5.25 8.383 6.777 1 93.5 360 LEU B N 1
ATOM 7623 C CA . LEU B 1 360 ? -5.355 6.969 6.43 1 93.5 360 LEU B CA 1
ATOM 7624 C C . LEU B 1 360 ? -4.168 6.184 6.98 1 93.5 360 LEU B C 1
ATOM 7626 O O . LEU B 1 360 ? -3.152 6.77 7.359 1 93.5 360 LEU B O 1
ATOM 7630 N N . GLU B 1 361 ? -4.281 4.887 7.043 1 91.44 361 GLU B N 1
ATOM 7631 C CA . GLU B 1 361 ? -3.238 4.043 7.617 1 91.44 361 GLU B CA 1
ATOM 7632 C C . GLU B 1 361 ? -2.088 3.84 6.637 1 91.44 361 GLU B C 1
ATOM 7634 O O . GLU B 1 361 ? -2.285 3.891 5.422 1 91.44 361 GLU B O 1
ATOM 7639 N N . PRO B 1 362 ? -0.896 3.596 7.145 1 89.12 362 PRO B N 1
ATOM 7640 C CA . PRO B 1 362 ? 0.268 3.4 6.277 1 89.12 362 PRO B CA 1
ATOM 7641 C C . PRO B 1 362 ? 0.215 2.082 5.508 1 89.12 362 PRO B C 1
ATOM 7643 O O . PRO B 1 362 ? -0.457 1.141 5.938 1 89.12 362 PRO B O 1
ATOM 7646 N N . ALA B 1 363 ? 0.939 2.152 4.434 1 80.5 363 ALA B N 1
ATOM 7647 C CA . ALA B 1 363 ? 1.062 0.982 3.566 1 80.5 363 ALA B CA 1
ATOM 7648 C C . ALA B 1 363 ? 2.125 0.02 4.09 1 80.5 363 ALA B C 1
ATOM 7650 O O . ALA B 1 363 ? 2.107 -1.17 3.768 1 80.5 363 ALA B O 1
ATOM 7651 N N . VAL B 1 364 ? 3.061 0.565 4.824 1 85.81 364 VAL B N 1
ATOM 7652 C CA . VAL B 1 364 ? 4.199 -0.213 5.297 1 85.81 364 VAL B CA 1
ATOM 7653 C C . VAL B 1 364 ? 3.76 -1.139 6.43 1 85.81 364 VAL B C 1
ATOM 7655 O O . VAL B 1 364 ? 3.178 -0.688 7.418 1 85.81 364 VAL B O 1
ATOM 7658 N N . PRO B 1 365 ? 4.023 -2.365 6.211 1 83.06 365 PRO B N 1
ATOM 7659 C CA . PRO B 1 365 ? 3.693 -3.283 7.305 1 83.06 365 PRO B CA 1
ATOM 7660 C C . PRO B 1 365 ? 4.492 -3 8.57 1 83.06 365 PRO B C 1
ATOM 7662 O O . PRO B 1 365 ? 5.621 -2.51 8.5 1 83.06 365 PRO B O 1
ATOM 7665 N N . GLU B 1 366 ? 3.967 -3.332 9.633 1 77.44 366 GLU B N 1
ATOM 7666 C CA . GLU B 1 366 ? 4.602 -3.084 10.922 1 77.44 366 GLU B CA 1
ATOM 7667 C C . GLU B 1 366 ? 5.926 -3.838 11.039 1 77.44 366 GLU B C 1
ATOM 7669 O O . GLU B 1 366 ? 6.879 -3.336 11.641 1 77.44 366 GLU B O 1
ATOM 7674 N N . SER B 1 367 ? 6.004 -4.961 10.477 1 74 367 SER B N 1
ATOM 7675 C CA . SER B 1 367 ? 7.215 -5.773 10.539 1 74 367 SER B CA 1
ATOM 7676 C C . SER B 1 367 ? 8.391 -5.062 9.867 1 74 367 SER B C 1
ATOM 7678 O O . SER B 1 367 ? 9.516 -5.129 10.359 1 74 367 SER B O 1
ATOM 7680 N N . ALA B 1 368 ? 8.094 -4.402 8.859 1 74.88 368 ALA B N 1
ATOM 7681 C CA . ALA B 1 368 ? 9.141 -3.717 8.109 1 74.88 368 ALA B CA 1
ATOM 7682 C C . ALA B 1 368 ? 9.656 -2.498 8.875 1 74.88 368 ALA B C 1
ATOM 7684 O O . ALA B 1 368 ? 10.805 -2.088 8.703 1 74.88 368 ALA B O 1
ATOM 7685 N N . VAL B 1 369 ? 8.797 -1.95 9.68 1 76.12 369 VAL B N 1
ATOM 7686 C CA . VAL B 1 369 ? 9.18 -0.778 10.461 1 76.12 369 VAL B CA 1
ATOM 7687 C C . VAL B 1 369 ? 9.945 -1.214 11.711 1 76.12 369 VAL B C 1
ATOM 7689 O O . VAL B 1 369 ? 10.914 -0.559 12.117 1 76.12 369 VAL B O 1
ATOM 7692 N N . SER B 1 370 ? 9.555 -2.318 12.266 1 66.62 370 SER B N 1
ATOM 7693 C CA . SER B 1 370 ? 10.203 -2.824 13.469 1 66.62 370 SER B CA 1
ATOM 7694 C C . SER B 1 370 ? 11.633 -3.252 13.188 1 66.62 370 SER B C 1
ATOM 7696 O O . SER B 1 370 ? 12.523 -3.033 14.008 1 66.62 370 SER B O 1
ATOM 7698 N N . ASP B 1 371 ? 11.828 -3.762 12.086 1 61.22 371 ASP B N 1
ATOM 7699 C CA . ASP B 1 371 ? 13.172 -4.211 11.719 1 61.22 371 ASP B CA 1
ATOM 7700 C C . ASP B 1 371 ? 14.117 -3.025 11.555 1 61.22 371 ASP B C 1
ATOM 7702 O O . ASP B 1 371 ? 15.312 -3.133 11.844 1 61.22 371 ASP B O 1
ATOM 7706 N N . ALA B 1 372 ? 13.562 -2.014 11.188 1 56.84 372 ALA B N 1
ATOM 7707 C CA . ALA B 1 372 ? 14.383 -0.817 11.016 1 56.84 372 ALA B CA 1
ATOM 7708 C C . ALA B 1 372 ? 14.984 -0.364 12.344 1 56.84 372 ALA B C 1
ATOM 7710 O O . ALA B 1 372 ? 16.125 0.116 12.383 1 56.84 372 ALA B O 1
ATOM 7711 N N . ILE B 1 373 ? 14.273 -0.64 13.398 1 52.75 373 ILE B N 1
ATOM 7712 C CA . ILE B 1 373 ? 14.695 -0.227 14.734 1 52.75 373 ILE B CA 1
ATOM 7713 C C . ILE B 1 373 ? 15.742 -1.202 15.266 1 52.75 373 ILE B C 1
ATOM 7715 O O . ILE B 1 373 ? 16.75 -0.787 15.852 1 52.75 373 ILE B O 1
ATOM 7719 N N . ALA B 1 374 ? 15.375 -2.459 15.117 1 46.88 374 ALA B N 1
ATOM 7720 C CA . ALA B 1 374 ? 16.266 -3.469 15.688 1 46.88 374 ALA B CA 1
ATOM 7721 C C . ALA B 1 374 ? 17.703 -3.289 15.172 1 46.88 374 ALA B C 1
ATOM 7723 O O . ALA B 1 374 ? 18.656 -3.469 15.922 1 46.88 374 ALA B O 1
ATOM 7724 N N . TYR B 1 375 ? 17.797 -2.957 14.055 1 43.44 375 TYR B N 1
ATOM 7725 C CA . TYR B 1 375 ? 19.125 -2.775 13.477 1 43.44 375 TYR B CA 1
ATOM 7726 C C . TYR B 1 375 ? 19.797 -1.521 14.031 1 43.44 375 TYR B C 1
ATOM 7728 O O . TYR B 1 375 ? 21.016 -1.482 14.195 1 43.44 375 TYR B O 1
ATOM 7736 N N . SER B 1 376 ? 19 -0.58 14.227 1 45.09 376 SER B N 1
ATOM 7737 C CA . SER B 1 376 ? 19.578 0.631 14.797 1 45.09 376 SER B CA 1
ATOM 7738 C C . SER B 1 376 ? 20.109 0.383 16.203 1 45.09 376 SER B C 1
ATOM 7740 O O . SER B 1 376 ? 21.078 1.022 16.625 1 45.09 376 SER B O 1
ATOM 7742 N N . ASN B 1 377 ? 19.562 -0.623 16.906 1 42.94 377 ASN B N 1
ATOM 7743 C CA . ASN B 1 377 ? 20.031 -0.96 18.25 1 42.94 377 ASN B CA 1
ATOM 7744 C C . ASN B 1 377 ? 21.344 -1.729 18.219 1 42.94 377 ASN B C 1
ATOM 7746 O O . ASN B 1 377 ? 22.141 -1.647 19.156 1 42.94 377 ASN B O 1
ATOM 7750 N N . GLY B 1 378 ? 21.5 -2.848 17.406 1 38.62 378 GLY B N 1
ATOM 7751 C CA . GLY B 1 378 ? 22.734 -3.611 17.484 1 38.62 378 GLY B CA 1
ATOM 7752 C C . GLY B 1 378 ? 23.969 -2.783 17.188 1 38.62 378 GLY B C 1
ATOM 7753 O O . GLY B 1 378 ? 25.094 -3.248 17.359 1 38.62 378 GLY B O 1
ATOM 7754 N N . ARG B 1 379 ? 23.969 -1.986 16.281 1 38.34 379 ARG B N 1
ATOM 7755 C CA . ARG B 1 379 ? 25.188 -1.188 16.125 1 38.34 379 ARG B CA 1
ATOM 7756 C C . ARG B 1 379 ? 25.312 -0.16 17.25 1 38.34 379 ARG B C 1
ATOM 7758 O O . ARG B 1 379 ? 24.344 0.52 17.578 1 38.34 379 ARG B O 1
ATOM 7765 N N . ASP B 1 380 ? 26.109 -0.55 18.234 1 34.12 380 ASP B N 1
ATOM 7766 C CA . ASP B 1 380 ? 26.609 0.475 19.141 1 34.12 380 ASP B CA 1
ATOM 7767 C C . ASP B 1 380 ? 26.734 1.824 18.438 1 34.12 380 ASP B C 1
ATOM 7769 O O . ASP B 1 380 ? 27.734 2.1 17.766 1 34.12 380 ASP B O 1
ATOM 7773 N N . LEU B 1 381 ? 25.812 2.117 17.719 1 36.72 381 LEU B N 1
ATOM 7774 C CA . LEU B 1 381 ? 26.047 3.492 17.297 1 36.72 381 LEU B CA 1
ATOM 7775 C C . LEU B 1 381 ? 26.641 4.312 18.422 1 36.72 381 LEU B C 1
ATOM 7777 O O . LEU B 1 381 ? 26.109 4.328 19.531 1 36.72 381 LEU B O 1
ATOM 7781 N N . GLY B 1 382 ? 27.844 4.289 18.516 1 32.56 382 GLY B N 1
ATOM 7782 C CA . GLY B 1 382 ? 28.703 4.949 19.484 1 32.56 382 GLY B CA 1
ATOM 7783 C C . GLY B 1 382 ? 27.969 5.984 20.312 1 32.56 382 GLY B C 1
ATOM 7784 O O . GLY B 1 382 ? 26.906 6.461 19.922 1 32.56 382 GLY B O 1
ATOM 7785 N N . SER B 1 383 ? 28.156 5.906 21.609 1 33.28 383 SER B N 1
ATOM 7786 C CA . SER B 1 383 ? 27.812 6.777 22.734 1 33.28 383 SER B CA 1
ATOM 7787 C C . SER B 1 383 ? 27.75 8.242 22.297 1 33.28 383 SER B C 1
ATOM 7789 O O . SER B 1 383 ? 27.359 9.109 23.078 1 33.28 383 SER B O 1
ATOM 7791 N N . ASP B 1 384 ? 28.672 8.688 21.453 1 34.41 384 ASP B N 1
ATOM 7792 C CA . ASP B 1 384 ? 28.969 10.109 21.297 1 34.41 384 ASP B CA 1
ATOM 7793 C C . ASP B 1 384 ? 27.906 10.797 20.438 1 34.41 384 ASP B C 1
ATOM 7795 O O . ASP B 1 384 ? 27.953 10.727 19.203 1 34.41 384 ASP B O 1
ATOM 7799 N N . TYR B 1 385 ? 26.641 10.859 20.828 1 41.28 385 TYR B N 1
ATOM 7800 C CA . TYR B 1 385 ? 25.531 11.633 20.297 1 41.28 385 TYR B CA 1
ATOM 7801 C C . TYR B 1 385 ? 25.969 13.055 19.969 1 41.28 385 TYR B C 1
ATOM 7803 O O . TYR B 1 385 ? 25.734 13.977 20.766 1 41.28 385 TYR B O 1
ATOM 7811 N N . ASP B 1 386 ? 27.031 13.289 19.609 1 40.62 386 ASP B N 1
ATOM 7812 C CA . ASP B 1 386 ? 27.219 14.633 19.078 1 40.62 386 ASP B CA 1
ATOM 7813 C C . ASP B 1 386 ? 26.109 15 18.109 1 40.62 386 ASP B C 1
ATOM 7815 O O . ASP B 1 386 ? 25.781 14.219 17.203 1 40.62 386 ASP B O 1
ATOM 7819 N N . LEU B 1 387 ? 25.109 15.82 18.656 1 46.03 387 LEU B N 1
ATOM 7820 C CA . LEU B 1 387 ? 24.078 16.422 17.828 1 46.03 387 LEU B CA 1
ATOM 7821 C C . LEU B 1 387 ? 24.594 16.688 16.422 1 46.03 387 LEU B C 1
ATOM 7823 O O . LEU B 1 387 ? 24.781 17.844 16.047 1 46.03 387 LEU B O 1
ATOM 7827 N N . ASP B 1 388 ? 25.328 15.781 15.875 1 53.22 388 ASP B N 1
ATOM 7828 C CA . ASP B 1 388 ? 25.766 15.906 14.492 1 53.22 388 ASP B CA 1
ATOM 7829 C C . ASP B 1 388 ? 24.688 15.438 13.523 1 53.22 388 ASP B C 1
ATOM 7831 O O . ASP B 1 388 ? 23.641 14.938 13.945 1 53.22 388 ASP B O 1
ATOM 7835 N N . GLU B 1 389 ? 24.734 15.938 12.398 1 59.22 389 GLU B N 1
ATOM 7836 C CA . GLU B 1 389 ? 23.797 15.664 11.305 1 59.22 389 GLU B CA 1
ATOM 7837 C C . GLU B 1 389 ? 23.375 14.203 11.289 1 59.22 389 GLU B C 1
ATOM 7839 O O . GLU B 1 389 ? 22.203 13.898 11.031 1 59.22 389 GLU B O 1
ATOM 7844 N N . HIS B 1 390 ? 24.125 13.453 11.703 1 63.28 390 HIS B N 1
ATOM 7845 C CA . HIS B 1 390 ? 23.859 12.023 11.664 1 63.28 390 HIS B CA 1
ATOM 7846 C C . HIS B 1 390 ? 22.953 11.602 12.82 1 63.28 390 HIS B C 1
ATOM 7848 O O . HIS B 1 390 ? 22.094 10.742 12.656 1 63.28 390 HIS B O 1
ATOM 7854 N N . CYS B 1 391 ? 23.062 12.422 13.828 1 62.62 391 CYS B N 1
ATOM 7855 C CA . CYS B 1 391 ? 22.25 12.094 15 1 62.62 391 CYS B CA 1
ATOM 7856 C C . CYS B 1 391 ? 20.781 12.438 14.766 1 62.62 391 CYS B C 1
ATOM 7858 O O . CYS B 1 391 ? 19.891 11.656 15.117 1 62.62 391 CYS B O 1
ATOM 7860 N N . LEU B 1 392 ? 20.656 13.516 14.195 1 71.31 392 LEU B N 1
ATOM 7861 C CA . LEU B 1 392 ? 19.281 13.961 13.984 1 71.31 392 LEU B CA 1
ATOM 7862 C C . LEU B 1 392 ? 18.547 13.039 13.016 1 71.31 392 LEU B C 1
ATOM 7864 O O . LEU B 1 392 ? 17.375 12.719 13.219 1 71.31 392 LEU B O 1
ATOM 7868 N N . ARG B 1 393 ? 19.234 12.586 12.094 1 75.44 393 ARG B N 1
ATOM 7869 C CA . ARG B 1 393 ? 18.609 11.656 11.164 1 75.44 393 ARG B CA 1
ATOM 7870 C C . ARG B 1 393 ? 18.281 10.328 11.852 1 75.44 393 ARG B C 1
ATOM 7872 O O . ARG B 1 393 ? 17.281 9.695 11.539 1 75.44 393 ARG B O 1
ATOM 7879 N N . ARG B 1 394 ? 19.016 10.07 12.742 1 76.5 394 ARG B N 1
ATOM 7880 C CA . ARG B 1 394 ? 18.797 8.844 13.5 1 76.5 394 ARG B CA 1
ATOM 7881 C C . ARG B 1 394 ? 17.562 8.969 14.398 1 76.5 394 ARG B C 1
ATOM 7883 O O . ARG B 1 394 ? 16.875 7.984 14.641 1 76.5 394 ARG B O 1
ATOM 7890 N N . LEU B 1 395 ? 17.375 10.188 14.828 1 80.62 395 LEU B N 1
ATOM 7891 C CA . LEU B 1 395 ? 16.203 10.414 15.656 1 80.62 395 LEU B CA 1
ATOM 7892 C C . LEU B 1 395 ? 14.93 10.125 14.875 1 80.62 395 LEU B C 1
ATOM 7894 O O . LEU B 1 395 ? 13.969 9.578 15.422 1 80.62 395 LEU B O 1
ATOM 7898 N N . LEU B 1 396 ? 14.961 10.477 13.648 1 85.88 396 LEU B N 1
ATOM 7899 C CA . LEU B 1 396 ? 13.805 10.219 12.797 1 85.88 396 LEU B CA 1
ATOM 7900 C C . LEU B 1 396 ? 13.594 8.719 12.602 1 85.88 396 LEU B C 1
ATOM 7902 O O . LEU B 1 396 ? 12.469 8.227 12.664 1 85.88 396 LEU B O 1
ATOM 7906 N N . THR B 1 397 ? 14.641 8.031 12.438 1 81 397 THR B N 1
ATOM 7907 C CA . THR B 1 397 ? 14.555 6.59 12.211 1 81 397 THR B CA 1
ATOM 7908 C C . THR B 1 397 ? 14.125 5.867 13.484 1 81 397 THR B C 1
ATOM 7910 O O . THR B 1 397 ? 13.297 4.957 13.438 1 81 397 THR B O 1
ATOM 7913 N N . ARG B 1 398 ? 14.594 6.324 14.547 1 76.69 398 ARG B N 1
ATOM 7914 C CA . ARG B 1 398 ? 14.297 5.684 15.82 1 76.69 398 ARG B CA 1
ATOM 7915 C C . ARG B 1 398 ? 12.836 5.887 16.219 1 76.69 398 ARG B C 1
ATOM 7917 O O . ARG B 1 398 ? 12.242 5.039 16.891 1 76.69 398 ARG B O 1
ATOM 7924 N N . SER B 1 399 ? 12.328 6.949 15.852 1 87.25 399 SER B N 1
ATOM 7925 C CA . SER B 1 399 ? 10.961 7.281 16.25 1 87.25 399 SER B CA 1
ATOM 7926 C C . SER B 1 399 ? 9.953 6.727 15.25 1 87.25 399 SER B C 1
ATOM 7928 O O . SER B 1 399 ? 8.742 6.859 15.445 1 87.25 399 SER B O 1
ATOM 7930 N N . LEU B 1 400 ? 10.445 6.121 14.219 1 87.31 400 LEU B N 1
ATOM 7931 C CA . LEU B 1 400 ? 9.586 5.668 13.133 1 87.31 400 LEU B CA 1
ATOM 7932 C C . LEU B 1 400 ? 8.516 4.707 13.641 1 87.31 400 LEU B C 1
ATOM 7934 O O . LEU B 1 400 ? 7.355 4.789 13.242 1 87.31 400 LEU B O 1
ATOM 7938 N N . TYR B 1 401 ? 8.898 3.832 14.469 1 85.38 401 TYR B N 1
ATOM 7939 C CA . TYR B 1 401 ? 7.977 2.814 14.945 1 85.38 401 TYR B CA 1
ATOM 7940 C C . TYR B 1 401 ? 6.836 3.443 15.742 1 85.38 401 TYR B C 1
ATOM 7942 O O . TYR B 1 401 ? 5.668 3.096 15.547 1 85.38 401 TYR B O 1
ATOM 7950 N N . VAL B 1 402 ? 7.184 4.336 16.625 1 89.56 402 VAL B N 1
ATOM 7951 C CA . VAL B 1 402 ? 6.168 4.98 17.453 1 89.56 402 VAL B CA 1
ATOM 7952 C C . VAL B 1 402 ? 5.219 5.789 16.578 1 89.56 402 VAL B C 1
ATOM 7954 O O . VAL B 1 402 ? 4.004 5.762 16.766 1 89.56 402 VAL B O 1
ATOM 7957 N N . ARG B 1 403 ? 5.777 6.488 15.688 1 93.69 403 ARG B N 1
ATOM 7958 C CA . ARG B 1 403 ? 4.957 7.297 14.789 1 93.69 403 ARG B CA 1
ATOM 7959 C C . ARG B 1 403 ? 4.066 6.418 13.922 1 93.69 403 ARG B C 1
ATOM 7961 O O . ARG B 1 403 ? 2.92 6.777 13.633 1 93.69 403 ARG B O 1
ATOM 7968 N N . HIS B 1 404 ? 4.598 5.301 13.508 1 92.06 404 HIS B N 1
ATOM 7969 C CA . HIS B 1 404 ? 3.789 4.332 12.773 1 92.06 404 HIS B CA 1
ATOM 7970 C C . HIS B 1 404 ? 2.604 3.857 13.609 1 92.06 404 HIS B C 1
ATOM 7972 O O . HIS B 1 404 ? 1.484 3.754 13.094 1 92.06 404 HIS B O 1
ATOM 7978 N N . LYS B 1 405 ? 2.832 3.6 14.797 1 90.06 405 LYS B N 1
ATOM 7979 C CA . LYS B 1 405 ? 1.773 3.16 15.703 1 90.06 405 LYS B CA 1
ATOM 7980 C C . LYS B 1 405 ? 0.733 4.258 15.906 1 90.06 405 LYS B C 1
ATOM 7982 O O . LYS B 1 405 ? -0.464 3.979 15.984 1 90.06 405 LYS B O 1
ATOM 7987 N N . ILE B 1 406 ? 1.218 5.41 16.047 1 94.06 406 ILE B N 1
ATOM 7988 C CA . ILE B 1 406 ? 0.314 6.543 16.203 1 94.06 406 ILE B CA 1
ATOM 7989 C C . ILE B 1 406 ? -0.635 6.629 15.016 1 94.06 406 ILE B C 1
ATOM 7991 O O . ILE B 1 406 ? -1.846 6.785 15.188 1 94.06 406 ILE B O 1
ATOM 7995 N N . LEU B 1 407 ? -0.123 6.488 13.844 1 94.81 407 LEU B N 1
ATOM 7996 C CA . LEU B 1 407 ? -0.948 6.555 12.641 1 94.81 407 LEU B CA 1
ATOM 7997 C C . LEU B 1 407 ? -1.946 5.402 12.602 1 94.81 407 LEU B C 1
ATOM 7999 O O . LEU B 1 407 ? -3.104 5.59 12.219 1 94.81 407 LEU B O 1
ATOM 8003 N N . ALA B 1 408 ? -1.491 4.23 13.016 1 89.88 408 ALA B N 1
ATOM 8004 C CA . ALA B 1 408 ? -2.367 3.061 13.023 1 89.88 408 ALA B CA 1
ATOM 8005 C C . ALA B 1 408 ? -3.516 3.244 14.016 1 89.88 408 ALA B C 1
ATOM 8007 O O . ALA B 1 408 ? -4.664 2.904 13.711 1 89.88 408 ALA B O 1
ATOM 8008 N N . VAL B 1 409 ? -3.23 3.805 15.125 1 90.44 409 VAL B N 1
ATOM 8009 C CA . VAL B 1 409 ? -4.227 3.969 16.172 1 90.44 409 VAL B CA 1
ATOM 8010 C C . VAL B 1 409 ? -5.195 5.09 15.805 1 90.44 409 VAL B C 1
ATOM 8012 O O . VAL B 1 409 ? -6.41 4.941 15.953 1 90.44 409 VAL B O 1
ATOM 8015 N N . LEU B 1 410 ? -4.703 6.16 15.328 1 92.69 410 LEU B N 1
ATOM 8016 C CA . LEU B 1 410 ? -5.531 7.332 15.055 1 92.69 410 LEU B CA 1
ATOM 8017 C C . LEU B 1 410 ? -6.398 7.109 13.82 1 92.69 410 LEU B C 1
ATOM 8019 O O . LEU B 1 410 ? -7.539 7.57 13.773 1 92.69 410 LEU B O 1
ATOM 8023 N N . ASN B 1 411 ? -5.871 6.379 12.883 1 90.62 411 ASN B N 1
ATOM 8024 C CA . ASN B 1 411 ? -6.574 6.305 11.609 1 90.62 411 ASN B CA 1
ATOM 8025 C C . ASN B 1 411 ? -7.152 4.914 11.367 1 90.62 411 ASN B C 1
ATOM 8027 O O . ASN B 1 411 ? -7.945 4.719 10.445 1 90.62 411 ASN B O 1
ATOM 8031 N N . GLY B 1 412 ? -6.816 4.008 12.188 1 84.56 412 GLY B N 1
ATOM 8032 C CA . GLY B 1 412 ? -7.266 2.646 11.938 1 84.56 412 GLY B CA 1
ATOM 8033 C C . GLY B 1 412 ? -8.219 2.133 13 1 84.56 412 GLY B C 1
ATOM 8034 O O . GLY B 1 412 ? -9.109 1.33 12.711 1 84.56 412 GLY B O 1
ATOM 8035 N N . GLN B 1 413 ? -8.047 2.59 14.188 1 83.38 413 GLN B N 1
ATOM 8036 C CA . GLN B 1 413 ? -8.859 2.068 15.281 1 83.38 413 GLN B CA 1
ATOM 8037 C C . GLN B 1 413 ? -10.18 2.822 15.398 1 83.38 413 GLN B C 1
ATOM 8039 O O . GLN B 1 413 ? -10.203 4.055 15.359 1 83.38 413 GLN B O 1
ATOM 8044 N N . LYS B 1 414 ? -11.188 2.096 15.594 1 79.19 414 LYS B N 1
ATOM 8045 C CA . LYS B 1 414 ? -12.508 2.707 15.727 1 79.19 414 LYS B CA 1
ATOM 8046 C C . LYS B 1 414 ? -12.648 3.42 17.062 1 79.19 414 LYS B C 1
ATOM 8048 O O . LYS B 1 414 ? -13.211 4.516 17.141 1 79.19 414 LYS B O 1
ATOM 8053 N N . HIS B 1 415 ? -12.141 2.746 18.109 1 83.75 415 HIS B N 1
ATOM 8054 C CA . HIS B 1 415 ? -12.234 3.301 19.453 1 83.75 415 HIS B CA 1
ATOM 8055 C C . HIS B 1 415 ? -10.852 3.617 20.016 1 83.75 415 HIS B C 1
ATOM 8057 O O . HIS B 1 415 ? -9.992 2.738 20.078 1 83.75 415 HIS B O 1
ATOM 8063 N N . LEU B 1 416 ? -10.703 4.852 20.375 1 89.62 416 LEU B N 1
ATOM 8064 C CA . LEU B 1 416 ? -9.438 5.301 20.938 1 89.62 416 LEU B CA 1
ATOM 8065 C C . LEU B 1 416 ? -9.609 5.695 22.406 1 89.62 416 LEU B C 1
ATOM 8067 O O . LEU B 1 416 ? -10.492 6.484 22.734 1 89.62 416 LEU B O 1
ATOM 8071 N N . MET B 1 417 ? -8.773 5.133 23.203 1 89.69 417 MET B N 1
ATOM 8072 C CA . MET B 1 417 ? -8.812 5.449 24.641 1 89.69 417 MET B CA 1
ATOM 8073 C C . MET B 1 417 ? -7.797 6.535 24.984 1 89.69 417 MET B C 1
ATOM 8075 O O . MET B 1 417 ? -6.754 6.641 24.328 1 89.69 417 MET B O 1
ATOM 8079 N N . ILE B 1 418 ? -8.109 7.312 25.984 1 89.81 418 ILE B N 1
ATOM 8080 C CA . ILE B 1 418 ? -7.23 8.406 26.391 1 89.81 418 ILE B CA 1
ATOM 8081 C C . ILE B 1 418 ? -5.902 7.848 26.891 1 89.81 418 ILE B C 1
ATOM 8083 O O . ILE B 1 418 ? -4.848 8.461 26.688 1 89.81 418 ILE B O 1
ATOM 8087 N N . GLU B 1 419 ? -5.93 6.672 27.469 1 85.38 419 GLU B N 1
ATOM 8088 C CA . GLU B 1 419 ? -4.719 6.039 27.984 1 85.38 419 GLU B CA 1
ATOM 8089 C C . GLU B 1 419 ? -3.736 5.734 26.859 1 85.38 419 GLU B C 1
ATOM 8091 O O . GLU B 1 419 ? -2.525 5.891 27.016 1 85.38 419 GLU B O 1
ATOM 8096 N N . GLN B 1 420 ? -4.277 5.352 25.734 1 88.94 420 GLN B N 1
ATOM 8097 C CA . GLN B 1 420 ? -3.432 5.094 24.578 1 88.94 420 GLN B CA 1
ATOM 8098 C C . GLN B 1 420 ? -2.744 6.371 24.109 1 88.94 420 GLN B C 1
ATOM 8100 O O . GLN B 1 420 ? -1.569 6.348 23.734 1 88.94 420 GLN B O 1
ATOM 8105 N N . THR B 1 421 ? -3.504 7.461 24.125 1 91.69 421 THR B N 1
ATOM 8106 C CA . THR B 1 421 ? -2.963 8.75 23.703 1 91.69 421 THR B CA 1
ATOM 8107 C C . THR B 1 421 ? -1.812 9.172 24.609 1 91.69 421 THR B C 1
ATOM 8109 O O . THR B 1 421 ? -0.763 9.609 24.141 1 91.69 421 THR B O 1
ATOM 8112 N N . VAL B 1 422 ? -2.004 8.977 25.859 1 87.06 422 VAL B N 1
ATOM 8113 C CA . VAL B 1 422 ? -0.992 9.391 26.828 1 87.06 422 VAL B CA 1
ATOM 8114 C C . VAL B 1 422 ? 0.239 8.492 26.703 1 87.06 422 VAL B C 1
ATOM 8116 O O . VAL B 1 422 ? 1.373 8.977 26.75 1 87.06 422 VAL B O 1
ATOM 8119 N N . GLU B 1 423 ? -0.007 7.285 26.531 1 86.38 423 GLU B N 1
ATOM 8120 C CA . GLU B 1 423 ? 1.097 6.34 26.391 1 86.38 423 GLU B CA 1
ATOM 8121 C C . GLU B 1 423 ? 1.912 6.641 25.125 1 86.38 423 GLU B C 1
ATOM 8123 O O . GLU B 1 423 ? 3.145 6.652 25.172 1 86.38 423 GLU B O 1
ATOM 8128 N N . LEU B 1 424 ? 1.246 6.828 24.078 1 91.44 424 LEU B N 1
ATOM 8129 C CA . LEU B 1 424 ? 1.928 7.109 22.828 1 91.44 424 LEU B CA 1
ATOM 8130 C C . LEU B 1 424 ? 2.627 8.461 22.875 1 91.44 424 LEU B C 1
ATOM 8132 O O . LEU B 1 424 ? 3.695 8.633 22.281 1 91.44 424 LEU B O 1
ATOM 8136 N N . SER B 1 425 ? 2.039 9.422 23.531 1 90 425 SER B N 1
ATOM 8137 C CA . SER B 1 425 ? 2.67 10.727 23.719 1 90 425 SER B CA 1
ATOM 8138 C C . SER B 1 425 ? 3.988 10.594 24.469 1 90 425 SER B C 1
ATOM 8140 O O . SER B 1 425 ? 4.988 11.203 24.094 1 90 425 SER B O 1
ATOM 8142 N N . THR B 1 426 ? 3.936 9.773 25.453 1 85.19 426 THR B N 1
ATOM 8143 C CA . THR B 1 426 ? 5.137 9.539 26.25 1 85.19 426 THR B CA 1
ATOM 8144 C C . THR B 1 426 ? 6.203 8.828 25.422 1 85.19 426 THR B C 1
ATOM 8146 O O . THR B 1 426 ? 7.375 9.203 25.453 1 85.19 426 THR B O 1
ATOM 8149 N N . ALA B 1 427 ? 5.777 7.852 24.719 1 85.81 427 ALA B N 1
ATOM 8150 C CA . ALA B 1 427 ? 6.703 7.102 23.875 1 85.81 427 ALA B CA 1
ATOM 8151 C C . ALA B 1 427 ? 7.332 8 22.812 1 85.81 427 ALA B C 1
ATOM 8153 O O . ALA B 1 427 ? 8.523 7.891 22.516 1 85.81 427 ALA B O 1
ATOM 8154 N N . LEU B 1 428 ? 6.559 8.883 22.25 1 90 428 LEU B N 1
ATOM 8155 C CA . LEU B 1 428 ? 7.047 9.805 21.219 1 90 428 LEU B CA 1
ATOM 8156 C C . LEU B 1 428 ? 8.07 10.773 21.797 1 90 428 LEU B C 1
ATOM 8158 O O . LEU B 1 428 ? 9.109 11.016 21.188 1 90 428 LEU B O 1
ATOM 8162 N N . SER B 1 429 ? 7.766 11.312 22.922 1 86 429 SER B N 1
ATOM 8163 C CA . SER B 1 429 ? 8.672 12.242 23.578 1 86 429 SER B CA 1
ATOM 8164 C C . SER B 1 429 ? 10.008 11.578 23.891 1 86 429 SER B C 1
ATOM 8166 O O . SER B 1 429 ? 11.07 12.188 23.719 1 86 429 SER B O 1
ATOM 8168 N N . LYS B 1 430 ? 9.922 10.375 24.266 1 79.69 430 LYS B N 1
ATOM 8169 C CA . LYS B 1 430 ? 11.141 9.641 24.578 1 79.69 430 LYS B CA 1
ATOM 8170 C C . LYS B 1 430 ? 11.938 9.344 23.312 1 79.69 430 LYS B C 1
ATOM 8172 O O . LYS B 1 430 ? 13.172 9.422 23.312 1 79.69 430 LYS B O 1
ATOM 8177 N N . ALA B 1 431 ? 11.242 9 22.312 1 82.19 431 ALA B N 1
ATOM 8178 C CA . ALA B 1 431 ? 11.914 8.648 21.062 1 82.19 431 ALA B CA 1
ATOM 8179 C C . ALA B 1 431 ? 12.609 9.867 20.453 1 82.19 431 ALA B C 1
ATOM 8181 O O . ALA B 1 431 ? 13.625 9.727 19.75 1 82.19 431 ALA B O 1
ATOM 8182 N N . PHE B 1 432 ? 12.07 11.062 20.688 1 84.19 432 PHE B N 1
ATOM 8183 C CA . PHE B 1 432 ? 12.633 12.273 20.109 1 84.19 432 PHE B CA 1
ATOM 8184 C C . PHE B 1 432 ? 13.547 12.977 21.109 1 84.19 432 PHE B C 1
ATOM 8186 O O . PHE B 1 432 ? 13.898 14.148 20.906 1 84.19 432 PHE B O 1
ATOM 8193 N N . ALA B 1 433 ? 13.773 12.273 22.188 1 74.06 433 ALA B N 1
ATOM 8194 C CA . ALA B 1 433 ? 14.758 12.867 23.078 1 74.06 433 ALA B CA 1
ATOM 8195 C C . ALA B 1 433 ? 16.109 13.039 22.375 1 74.06 433 ALA B C 1
ATOM 8197 O O . ALA B 1 433 ? 16.516 12.18 21.594 1 74.06 433 ALA B O 1
ATOM 8198 N N . PRO B 1 434 ? 16.781 14.203 22.266 1 64.06 434 PRO B N 1
ATOM 8199 C CA . PRO B 1 434 ? 16.734 15.328 23.203 1 64.06 434 PRO B CA 1
ATOM 8200 C C . PRO B 1 434 ? 15.906 16.5 22.672 1 64.06 434 PRO B C 1
ATOM 8202 O O . PRO B 1 434 ? 15.672 17.469 23.391 1 64.06 434 PRO B O 1
ATOM 8205 N N . ILE B 1 435 ? 15.383 16.453 21.453 1 71.06 435 ILE B N 1
ATOM 8206 C CA . ILE B 1 435 ? 14.672 17.562 20.812 1 71.06 435 ILE B CA 1
ATOM 8207 C C . ILE B 1 435 ? 13.422 17.906 21.625 1 71.06 435 ILE B C 1
ATOM 8209 O O . ILE B 1 435 ? 13.102 19.078 21.812 1 71.06 435 ILE B O 1
ATOM 8213 N N . SER B 1 436 ? 12.891 16.922 22.141 1 64.5 436 SER B N 1
ATOM 8214 C CA . SER B 1 436 ? 11.633 17.125 22.844 1 64.5 436 SER B CA 1
ATOM 8215 C C . SER B 1 436 ? 11.844 17.844 24.156 1 64.5 436 SER B C 1
ATOM 8217 O O . SER B 1 436 ? 10.938 18.516 24.656 1 64.5 436 SER B O 1
ATOM 8219 N N . THR B 1 437 ? 12.945 17.578 24.656 1 51.16 437 THR B N 1
ATOM 8220 C CA . THR B 1 437 ? 13.188 18.078 26.016 1 51.16 437 THR B CA 1
ATOM 8221 C C . THR B 1 437 ? 13.961 19.391 25.969 1 51.16 437 THR B C 1
ATOM 8223 O O . THR B 1 437 ? 14.047 20.094 26.969 1 51.16 437 THR B O 1
ATOM 8226 N N . ASN B 1 438 ? 14.625 19.594 24.859 1 54.91 438 ASN B N 1
ATOM 8227 C CA . ASN B 1 438 ? 15.602 20.672 24.922 1 54.91 438 ASN B CA 1
ATOM 8228 C C . ASN B 1 438 ? 15.008 22 24.453 1 54.91 438 ASN B C 1
ATOM 8230 O O . ASN B 1 438 ? 14.805 22.203 23.25 1 54.91 438 ASN B O 1
ATOM 8234 N N . GLN B 1 439 ? 14.359 22.688 25.359 1 51.19 439 GLN B N 1
ATOM 8235 C CA . GLN B 1 439 ? 13.836 24.016 25.062 1 51.19 439 GLN B CA 1
ATOM 8236 C C . GLN B 1 439 ? 14.953 24.969 24.703 1 51.19 439 GLN B C 1
ATOM 8238 O O . GLN B 1 439 ? 14.734 25.953 23.969 1 51.19 439 GLN B O 1
ATOM 8243 N N . ASP B 1 440 ? 16.125 24.656 25.203 1 51.88 440 ASP B N 1
ATOM 8244 C CA . ASP B 1 440 ? 17.156 25.688 25.047 1 51.88 440 ASP B CA 1
ATOM 8245 C C . ASP B 1 440 ? 18.297 25.203 24.156 1 51.88 440 ASP B C 1
ATOM 8247 O O . ASP B 1 440 ? 19.406 24.969 24.625 1 51.88 440 ASP B O 1
ATOM 8251 N N . VAL B 1 441 ? 17.891 24.859 22.984 1 60.09 441 VAL B N 1
ATOM 8252 C CA . VAL B 1 441 ? 18.953 24.484 22.047 1 60.09 441 VAL B CA 1
ATOM 8253 C C . VAL B 1 441 ? 19.688 25.734 21.578 1 60.09 441 VAL B C 1
ATOM 8255 O O . VAL B 1 441 ? 19.062 26.734 21.219 1 60.09 441 VAL B O 1
ATOM 8258 N N . PRO B 1 442 ? 20.969 25.688 21.797 1 59.91 442 PRO B N 1
ATOM 8259 C CA . PRO B 1 442 ? 21.734 26.828 21.281 1 59.91 442 PRO B CA 1
ATOM 8260 C C . PRO B 1 442 ? 21.406 27.156 19.828 1 59.91 442 PRO B C 1
ATOM 8262 O O . PRO B 1 442 ? 21.125 26.25 19.047 1 59.91 442 PRO B O 1
ATOM 8265 N N . PRO B 1 443 ? 21.328 28.359 19.609 1 61.94 443 PRO B N 1
ATOM 8266 C CA . PRO B 1 443 ? 20.953 28.828 18.281 1 61.94 443 PRO B CA 1
ATOM 8267 C C . PRO B 1 443 ? 21.766 28.188 17.172 1 61.94 443 PRO B C 1
ATOM 8269 O O . PRO B 1 443 ? 21.266 28 16.062 1 61.94 443 PRO B O 1
ATOM 8272 N N . ASN B 1 444 ? 22.969 27.891 17.516 1 62.34 444 ASN B N 1
ATOM 8273 C CA . ASN B 1 444 ? 23.828 27.328 16.484 1 62.34 444 ASN B CA 1
ATOM 8274 C C . ASN B 1 444 ? 23.359 25.938 16.031 1 62.34 444 ASN B C 1
ATOM 8276 O O . ASN B 1 444 ? 23.75 25.469 14.969 1 62.34 444 ASN B O 1
ATOM 8280 N N . PHE B 1 445 ? 22.484 25.531 16.766 1 65.25 445 PHE B N 1
ATOM 8281 C CA . PHE B 1 445 ? 22.031 24.188 16.422 1 65.25 445 PHE B CA 1
ATOM 8282 C C . PHE B 1 445 ? 20.688 24.25 15.711 1 65.25 445 PHE B C 1
ATOM 8284 O O . PHE B 1 445 ? 20.188 23.234 15.219 1 65.25 445 PHE B O 1
ATOM 8291 N N . LYS B 1 446 ? 20.281 25.391 15.703 1 71.12 446 LYS B N 1
ATOM 8292 C CA . LYS B 1 446 ? 19 25.547 15.023 1 71.12 446 LYS B CA 1
ATOM 8293 C C . LYS B 1 446 ? 19.188 25.547 13.508 1 71.12 446 LYS B C 1
ATOM 8295 O O . LYS B 1 446 ? 18.969 26.562 12.852 1 71.12 446 LYS B O 1
ATOM 8300 N N . THR B 1 447 ? 19.547 24.438 13.047 1 84.12 447 THR B N 1
ATOM 8301 C CA . THR B 1 447 ? 19.719 24.188 11.617 1 84.12 447 THR B CA 1
ATOM 8302 C C . THR B 1 447 ? 18.391 23.781 10.984 1 84.12 447 THR B C 1
ATOM 8304 O O . THR B 1 447 ? 17.391 23.609 11.68 1 84.12 447 THR B O 1
ATOM 8307 N N . PHE B 1 448 ? 18.359 23.766 9.727 1 92 448 PHE B N 1
ATOM 8308 C CA . PHE B 1 448 ? 17.203 23.25 9 1 92 448 PHE B CA 1
ATOM 8309 C C . PHE B 1 448 ? 16.797 21.875 9.523 1 92 448 PHE B C 1
ATOM 8311 O O . PHE B 1 448 ? 15.617 21.609 9.719 1 92 448 PHE B O 1
ATOM 8318 N N . GLN B 1 449 ? 17.75 21.094 9.711 1 90.31 449 GLN B N 1
ATOM 8319 C CA . GLN B 1 449 ? 17.547 19.734 10.156 1 90.31 449 GLN B CA 1
ATOM 8320 C C . GLN B 1 449 ? 16.844 19.688 11.516 1 90.31 449 GLN B C 1
ATOM 8322 O O . GLN B 1 449 ? 15.883 18.938 11.703 1 90.31 449 GLN B O 1
ATOM 8327 N N . TYR B 1 450 ? 17.312 20.453 12.375 1 87.88 450 TYR B N 1
ATOM 8328 C CA . TYR B 1 450 ? 16.719 20.5 13.711 1 87.88 450 TYR B CA 1
ATOM 8329 C C . TYR B 1 450 ? 15.273 20.969 13.648 1 87.88 450 TYR B C 1
ATOM 8331 O O . TYR B 1 450 ? 14.391 20.359 14.25 1 87.88 450 TYR B O 1
ATOM 8339 N N . ASP B 1 451 ? 15.078 22.094 13 1 90.44 451 ASP B N 1
ATOM 8340 C CA . ASP B 1 451 ? 13.742 22.672 12.906 1 90.44 451 ASP B CA 1
ATOM 8341 C C . ASP B 1 451 ? 12.766 21.688 12.25 1 90.44 451 ASP B C 1
ATOM 8343 O O . ASP B 1 451 ? 11.602 21.594 12.656 1 90.44 451 ASP B O 1
ATOM 8347 N N . TYR B 1 452 ? 13.266 21.031 11.289 1 93.38 452 TYR B N 1
ATOM 8348 C CA . TYR B 1 452 ? 12.43 20.062 10.586 1 93.38 452 TYR B CA 1
ATOM 8349 C C . TYR B 1 452 ? 12.031 18.906 11.5 1 93.38 452 TYR B C 1
ATOM 8351 O O . TYR B 1 452 ? 10.867 18.516 11.539 1 93.38 452 TYR B O 1
ATOM 8359 N N . ILE B 1 453 ? 12.938 18.344 12.172 1 91.5 453 ILE B N 1
ATOM 8360 C CA . ILE B 1 453 ? 12.688 17.219 13.047 1 91.5 453 ILE B CA 1
ATOM 8361 C C . ILE B 1 453 ? 11.781 17.641 14.195 1 91.5 453 ILE B C 1
ATOM 8363 O O . ILE B 1 453 ? 10.891 16.891 14.609 1 91.5 453 ILE B O 1
ATOM 8367 N N . PHE B 1 454 ? 12.055 18.797 14.664 1 90.69 454 PHE B N 1
ATOM 8368 C CA . PHE B 1 454 ? 11.188 19.344 15.703 1 90.69 454 PHE B CA 1
ATOM 8369 C C . PHE B 1 454 ? 9.766 19.516 15.188 1 90.69 454 PHE B C 1
ATOM 8371 O O . PHE B 1 454 ? 8.805 19.25 15.914 1 90.69 454 PHE B O 1
ATOM 8378 N N . PHE B 1 455 ? 9.664 19.969 14.031 1 94.06 455 PHE B N 1
ATOM 8379 C CA . PHE B 1 455 ? 8.352 20.109 13.391 1 94.06 455 PHE B CA 1
ATOM 8380 C C . PHE B 1 455 ? 7.652 18.75 13.312 1 94.06 455 PHE B C 1
ATOM 8382 O O . PHE B 1 455 ? 6.457 18.656 13.586 1 94.06 455 PHE B O 1
ATOM 8389 N N . ILE B 1 456 ? 8.367 17.734 12.922 1 94.81 456 ILE B N 1
ATOM 8390 C CA . ILE B 1 456 ? 7.789 16.391 12.82 1 94.81 456 ILE B CA 1
ATOM 8391 C C . ILE B 1 456 ? 7.312 15.93 14.195 1 94.81 456 ILE B C 1
ATOM 8393 O O . ILE B 1 456 ? 6.211 15.391 14.32 1 94.81 456 ILE B O 1
ATOM 8397 N N . TYR B 1 457 ? 8.109 16.141 15.172 1 92.62 457 TYR B N 1
ATOM 8398 C CA . TYR B 1 457 ? 7.715 15.812 16.531 1 92.62 457 TYR B CA 1
ATOM 8399 C C . TYR B 1 457 ? 6.406 16.5 16.906 1 92.62 457 TYR B C 1
ATOM 8401 O O . TYR B 1 457 ? 5.473 15.852 17.391 1 92.62 457 TYR B O 1
ATOM 8409 N N . ARG B 1 458 ? 6.324 17.719 16.656 1 93.5 458 ARG B N 1
ATOM 8410 C CA . ARG B 1 458 ? 5.152 18.5 17.031 1 93.5 458 ARG B CA 1
ATOM 8411 C C . ARG B 1 458 ? 3.926 18.062 16.234 1 93.5 458 ARG B C 1
ATOM 8413 O O . ARG B 1 458 ? 2.809 18.078 16.75 1 93.5 458 ARG B O 1
ATOM 8420 N N . ARG B 1 459 ? 4.148 17.766 15.047 1 95.38 459 ARG B N 1
ATOM 8421 C CA . ARG B 1 459 ? 3.049 17.359 14.18 1 95.38 459 ARG B CA 1
ATOM 8422 C C . ARG B 1 459 ? 2.355 16.109 14.727 1 95.38 459 ARG B C 1
ATOM 8424 O O . ARG B 1 459 ? 1.126 16.062 14.789 1 95.38 459 ARG B O 1
ATOM 8431 N N . TYR B 1 460 ? 3.129 15.156 15.102 1 96.19 460 TYR B N 1
ATOM 8432 C CA . TYR B 1 460 ? 2.561 13.922 15.625 1 96.19 460 TYR B CA 1
ATOM 8433 C C . TYR B 1 460 ? 1.977 14.133 17.016 1 96.19 460 TYR B C 1
ATOM 8435 O O . TYR B 1 460 ? 0.938 13.562 17.359 1 96.19 460 TYR B O 1
ATOM 8443 N N . MET B 1 461 ? 2.648 14.961 17.75 1 94.12 461 MET B N 1
ATOM 8444 C CA . MET B 1 461 ? 2.133 15.289 19.062 1 94.12 461 MET B CA 1
ATOM 8445 C C . MET B 1 461 ? 0.782 15.992 18.969 1 94.12 461 MET B C 1
ATOM 8447 O O . MET B 1 461 ? -0.15 15.656 19.703 1 94.12 461 MET B O 1
ATOM 8451 N N . SER B 1 462 ? 0.731 16.875 18.125 1 95.19 462 SER B N 1
ATOM 8452 C CA . SER B 1 462 ? -0.513 17.609 17.922 1 95.19 462 SER B CA 1
ATOM 8453 C C . SER B 1 462 ? -1.633 16.672 17.453 1 95.19 462 SER B C 1
ATOM 8455 O O . SER B 1 462 ? -2.754 16.75 17.969 1 95.19 462 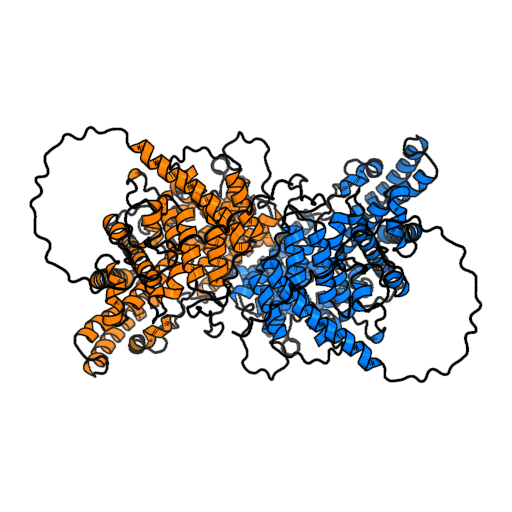SER B O 1
ATOM 8457 N N . ALA B 1 463 ? -1.359 15.852 16.516 1 95.56 463 ALA B N 1
ATOM 8458 C CA . ALA B 1 463 ? -2.361 14.914 16 1 95.56 463 ALA B CA 1
ATOM 8459 C C . ALA B 1 463 ? -2.893 14.016 17.109 1 95.56 463 ALA B C 1
ATOM 8461 O O . ALA B 1 463 ? -4.09 13.727 17.172 1 95.56 463 ALA B O 1
ATOM 8462 N N . LEU B 1 464 ? -2.053 13.633 17.938 1 94.44 464 LEU B N 1
ATOM 8463 C CA . LEU B 1 464 ? -2.404 12.727 19.031 1 94.44 464 LEU B CA 1
ATOM 8464 C C . LEU B 1 464 ? -3.344 13.398 20.016 1 94.44 464 LEU B C 1
ATOM 8466 O O . LEU B 1 464 ? -4.344 12.812 20.438 1 94.44 464 LEU B O 1
ATOM 8470 N N . HIS B 1 465 ? -3.07 14.531 20.359 1 92.5 465 HIS B N 1
ATOM 8471 C CA . HIS B 1 465 ? -3.783 15.188 21.453 1 92.5 465 HIS B CA 1
ATOM 8472 C C . HIS B 1 465 ? -5.031 15.898 20.938 1 92.5 465 HIS B C 1
ATOM 8474 O O . HIS B 1 465 ? -5.957 16.156 21.703 1 92.5 465 HIS B O 1
ATOM 8480 N N . ARG B 1 466 ? -5.098 16.203 19.75 1 92.88 466 ARG B N 1
ATOM 8481 C CA . ARG B 1 466 ? -6.254 16.906 19.188 1 92.88 466 ARG B CA 1
ATOM 8482 C C . ARG B 1 466 ? -7.531 16.109 19.406 1 92.88 466 ARG B C 1
ATOM 8484 O O . ARG B 1 466 ? -8.609 16.672 19.578 1 92.88 466 ARG B O 1
ATOM 8491 N N . VAL B 1 467 ? -7.414 14.836 19.422 1 91.19 467 VAL B N 1
ATOM 8492 C CA . VAL B 1 467 ? -8.578 13.953 19.469 1 91.19 467 VAL B CA 1
ATOM 8493 C C . VAL B 1 467 ? -9.352 14.195 20.766 1 91.19 467 VAL B C 1
ATOM 8495 O O . VAL B 1 467 ? -10.562 14.43 20.734 1 91.19 467 VAL B O 1
ATOM 8498 N N . PHE B 1 468 ? -8.703 14.273 21.812 1 90.81 468 PHE B N 1
ATOM 8499 C CA . PHE B 1 468 ? -9.367 14.406 23.094 1 90.81 468 PHE B CA 1
ATOM 8500 C C . PHE B 1 468 ? -9.43 15.867 23.531 1 90.81 468 PHE B C 1
ATOM 8502 O O . PHE B 1 468 ? -10.102 16.203 24.516 1 90.81 468 PHE B O 1
ATOM 8509 N N . ALA B 1 469 ? -8.742 16.688 22.812 1 90.12 469 ALA B N 1
ATOM 8510 C CA . ALA B 1 469 ? -8.852 18.109 23.078 1 90.12 469 ALA B CA 1
ATOM 8511 C C . ALA B 1 469 ? -10.242 18.641 22.719 1 90.12 469 ALA B C 1
ATOM 8513 O O . ALA B 1 469 ? -10.688 19.656 23.25 1 90.12 469 ALA B O 1
ATOM 8514 N N . THR B 1 470 ? -10.883 17.938 21.875 1 86 470 THR B N 1
ATOM 8515 C CA . THR B 1 470 ? -12.195 18.375 21.406 1 86 470 THR B CA 1
ATOM 8516 C C . THR B 1 470 ? -13.305 17.734 22.234 1 86 470 THR B C 1
ATOM 8518 O O . THR B 1 470 ? -14.492 17.938 21.953 1 86 470 THR B O 1
ATOM 8521 N N . GLN B 1 471 ? -12.844 16.969 23.156 1 82.38 471 GLN B N 1
ATOM 8522 C CA . GLN B 1 471 ? -13.828 16.344 24.047 1 82.38 471 GLN B CA 1
ATOM 8523 C C . GLN B 1 471 ? -13.922 17.109 25.375 1 82.38 471 GLN B C 1
ATOM 8525 O O . GLN B 1 471 ? -12.938 17.688 25.844 1 82.38 471 GLN B O 1
ATOM 8530 N N . ASP B 1 472 ? -15.164 17.156 25.906 1 75.56 472 ASP B N 1
ATOM 8531 C CA . ASP B 1 472 ? -15.375 17.906 27.141 1 75.56 472 ASP B CA 1
ATOM 8532 C C . ASP B 1 472 ? -15.875 16.984 28.25 1 75.56 472 ASP B C 1
ATOM 8534 O O . ASP B 1 472 ? -16.297 15.852 28 1 75.56 472 ASP B O 1
ATOM 8538 N N . GLY B 1 473 ? -15.719 17.453 29.469 1 71 473 GLY B N 1
ATOM 8539 C CA . GLY B 1 473 ? -16.422 16.844 30.578 1 71 473 GLY B CA 1
ATOM 8540 C C . GLY B 1 473 ? -15.508 16.125 31.547 1 71 473 GLY B C 1
ATOM 8541 O O . GLY B 1 473 ? -15.844 15.945 32.719 1 71 473 GLY B O 1
ATOM 8542 N N . GLU B 1 474 ? -14.352 15.711 30.984 1 78.12 474 GLU B N 1
ATOM 8543 C CA . GLU B 1 474 ? -13.484 14.961 31.891 1 78.12 474 GLU B CA 1
ATOM 8544 C C . GLU B 1 474 ? -12.164 15.688 32.125 1 78.12 474 GLU B C 1
ATOM 8546 O O . GLU B 1 474 ? -11.531 16.141 31.156 1 78.12 474 GLU B O 1
ATOM 8551 N N . PRO B 1 475 ? -11.758 15.805 33.344 1 76.62 475 PRO B N 1
ATOM 8552 C CA . PRO B 1 475 ? -10.484 16.453 33.656 1 76.62 475 PRO B CA 1
ATOM 8553 C C . PRO B 1 475 ? -9.297 15.758 32.969 1 76.62 475 PRO B C 1
ATOM 8555 O O . PRO B 1 475 ? -8.273 16.391 32.719 1 76.62 475 PRO B O 1
ATOM 8558 N N . ALA B 1 476 ? -9.523 14.523 32.75 1 76.88 476 ALA B N 1
ATOM 8559 C CA . ALA B 1 476 ? -8.453 13.758 32.094 1 76.88 476 ALA B CA 1
ATOM 8560 C C . ALA B 1 476 ? -8.117 14.32 30.719 1 76.88 476 ALA B C 1
ATOM 8562 O O . ALA B 1 476 ? -6.996 14.148 30.234 1 76.88 476 ALA B O 1
ATOM 8563 N N . TYR B 1 477 ? -9.008 15.07 30.156 1 86.62 477 TYR B N 1
ATOM 8564 C CA . TYR B 1 477 ? -8.828 15.586 28.797 1 86.62 477 TYR B CA 1
ATOM 8565 C C . TYR B 1 477 ? -8.07 16.906 28.812 1 86.62 477 TYR B C 1
ATOM 8567 O O . TYR B 1 477 ? -7.621 17.391 27.766 1 86.62 477 TYR B O 1
ATOM 8575 N N . TYR B 1 478 ? -7.801 17.438 30.016 1 81.69 478 TYR B N 1
ATOM 8576 C CA . TYR B 1 478 ? -7.191 18.766 30.125 1 81.69 478 TYR B CA 1
ATOM 8577 C C . TYR B 1 478 ? -5.746 18.734 29.641 1 81.69 478 TYR B C 1
ATOM 8579 O O . TYR B 1 478 ? -5.258 19.719 29.078 1 81.69 478 TYR B O 1
ATOM 8587 N N . ILE B 1 479 ? -5.176 17.625 29.828 1 83.12 479 ILE B N 1
ATOM 8588 C CA . ILE B 1 479 ? -3.793 17.516 29.375 1 83.12 479 ILE B CA 1
ATOM 8589 C C . ILE B 1 479 ? -3.738 17.609 27.844 1 83.12 479 ILE B C 1
ATOM 8591 O O . ILE B 1 479 ? -2.844 18.25 27.297 1 83.12 479 ILE B O 1
ATOM 8595 N N . CYS B 1 480 ? -4.684 17.016 27.219 1 89.38 480 CYS B N 1
ATOM 8596 C CA . CYS B 1 480 ? -4.738 17.031 25.766 1 89.38 480 CYS B CA 1
ATOM 8597 C C . CYS B 1 480 ? -5.125 18.422 25.25 1 89.38 480 CYS B C 1
ATOM 8599 O O . CYS B 1 480 ? -4.57 18.891 24.266 1 89.38 480 CYS B O 1
ATOM 8601 N N . ARG B 1 481 ? -5.945 19.047 25.938 1 88.19 481 ARG B N 1
ATOM 8602 C CA . ARG B 1 481 ? -6.383 20.375 25.547 1 88.19 481 ARG B CA 1
ATOM 8603 C C . ARG B 1 481 ? -5.242 21.375 25.656 1 88.19 481 ARG B C 1
ATOM 8605 O O . ARG B 1 481 ? -5.027 22.188 24.75 1 88.19 481 ARG B O 1
ATOM 8612 N N . SER B 1 482 ? -4.586 21.297 26.75 1 86.19 482 SER B N 1
ATOM 8613 C CA . SER B 1 482 ? -3.471 22.219 26.984 1 86.19 482 SER B CA 1
ATOM 8614 C C . SER B 1 482 ? -2.369 22 25.953 1 86.19 482 SER B C 1
ATOM 8616 O O . SER B 1 482 ? -1.854 22.969 25.375 1 86.19 482 SER B O 1
ATOM 8618 N N . MET B 1 483 ? -2.062 20.781 25.703 1 88.81 483 MET B N 1
ATOM 8619 C CA . MET B 1 483 ? -1.014 20.453 24.75 1 88.81 483 MET B CA 1
ATOM 8620 C C . MET B 1 483 ? -1.411 20.906 23.344 1 88.81 483 MET B C 1
ATOM 8622 O O . MET B 1 483 ? -0.607 21.5 22.625 1 88.81 483 MET B O 1
ATOM 8626 N N . ALA B 1 484 ? -2.607 20.625 22.984 1 91.81 484 ALA B N 1
ATOM 8627 C CA . ALA B 1 484 ? -3.094 20.984 21.656 1 91.81 484 ALA B CA 1
ATOM 8628 C C . ALA B 1 484 ? -3.086 22.5 21.469 1 91.81 484 ALA B C 1
ATOM 8630 O O . ALA B 1 484 ? -2.688 22.984 20.406 1 91.81 484 ALA B O 1
ATOM 8631 N N . ALA B 1 485 ? -3.477 23.219 22.453 1 90.94 485 ALA B N 1
ATOM 8632 C CA . ALA B 1 485 ? -3.52 24.672 22.375 1 90.94 485 ALA B CA 1
ATOM 8633 C C . ALA B 1 485 ? -2.113 25.266 22.297 1 90.94 485 ALA B C 1
ATOM 8635 O O . ALA B 1 485 ? -1.855 26.172 21.516 1 90.94 485 ALA B O 1
ATOM 8636 N N . ARG B 1 486 ? -1.224 24.75 23.094 1 90.06 486 ARG B N 1
ATOM 8637 C CA . ARG B 1 486 ? 0.153 25.234 23.094 1 90.06 486 ARG B CA 1
ATOM 8638 C C . ARG B 1 486 ? 0.824 25 21.75 1 90.06 486 ARG B C 1
ATOM 8640 O O . ARG B 1 486 ? 1.482 25.891 21.219 1 90.06 486 ARG B O 1
ATOM 8647 N N . LEU B 1 487 ? 0.636 23.844 21.297 1 92.38 487 LEU B N 1
ATOM 8648 C CA . LEU B 1 487 ? 1.259 23.484 20.016 1 92.38 487 LEU B CA 1
ATOM 8649 C C . LEU B 1 487 ? 0.639 24.281 18.875 1 92.38 487 LEU B C 1
ATOM 8651 O O . LEU B 1 487 ? 1.347 24.719 17.969 1 92.38 487 LEU B O 1
ATOM 8655 N N . ALA B 1 488 ? -0.661 24.422 18.875 1 94.5 488 ALA B N 1
ATOM 8656 C CA . ALA B 1 488 ? -1.344 25.203 17.859 1 94.5 488 ALA B CA 1
ATOM 8657 C C . ALA B 1 488 ? -0.863 26.656 17.859 1 94.5 488 ALA B C 1
ATOM 8659 O O . ALA B 1 488 ? -0.589 27.219 16.797 1 94.5 488 ALA B O 1
ATOM 8660 N N . ARG B 1 489 ? -0.765 27.219 19.031 1 94.44 489 ARG B N 1
ATOM 8661 C CA . ARG B 1 489 ? -0.309 28.594 19.141 1 94.44 489 ARG B CA 1
ATOM 8662 C C . ARG B 1 489 ? 1.11 28.75 18.609 1 94.44 489 ARG B C 1
ATOM 8664 O O . ARG B 1 489 ? 1.39 29.672 17.828 1 94.44 489 ARG B O 1
ATOM 8671 N N . LYS B 1 490 ? 1.941 27.875 19.031 1 90.75 490 LYS B N 1
ATOM 8672 C CA . LYS B 1 490 ? 3.33 27.938 18.578 1 90.75 490 LYS B CA 1
ATOM 8673 C C . LYS B 1 490 ? 3.422 27.828 17.062 1 90.75 490 LYS B C 1
ATOM 8675 O O . LYS B 1 490 ? 4.141 28.609 16.422 1 90.75 490 LYS B O 1
ATOM 8680 N N . HIS B 1 491 ? 2.711 26.938 16.469 1 94.19 491 HIS B N 1
ATOM 8681 C CA . HIS B 1 491 ? 2.746 26.734 15.023 1 94.19 491 HIS B CA 1
ATOM 8682 C C . HIS B 1 491 ? 2.24 27.953 14.281 1 94.19 491 HIS B C 1
ATOM 8684 O O . HIS B 1 491 ? 2.842 28.391 13.289 1 94.19 491 HIS B O 1
ATOM 8690 N N . LEU B 1 492 ? 1.178 28.531 14.758 1 94.75 492 LEU B N 1
ATOM 8691 C CA . LEU B 1 492 ? 0.589 29.672 14.078 1 94.75 492 LEU B CA 1
ATOM 8692 C C . LEU B 1 492 ? 1.5 30.891 14.18 1 94.75 492 LEU B C 1
ATOM 8694 O O . LEU B 1 492 ? 1.595 31.688 13.234 1 94.75 492 LEU B O 1
ATOM 8698 N N . ARG B 1 493 ? 2.107 31.031 15.289 1 92.44 493 ARG B N 1
ATOM 8699 C CA . ARG B 1 493 ? 3.049 32.125 15.445 1 92.44 493 ARG B CA 1
ATOM 8700 C C . ARG B 1 493 ? 4.199 32 14.445 1 92.44 493 ARG B C 1
ATOM 8702 O O . ARG B 1 493 ? 4.598 33 13.836 1 92.44 493 ARG B O 1
ATOM 8709 N N . GLU B 1 494 ? 4.672 30.844 14.312 1 90.5 494 GLU B N 1
ATOM 8710 C CA . GLU B 1 494 ? 5.773 30.594 13.383 1 90.5 494 GLU B CA 1
ATOM 8711 C C . GLU B 1 494 ? 5.328 30.766 11.938 1 90.5 494 GLU B C 1
ATOM 8713 O O . GLU B 1 494 ? 6.082 31.281 11.102 1 90.5 494 GLU B O 1
ATOM 8718 N N . THR B 1 495 ? 4.16 30.328 11.625 1 91.44 495 THR B N 1
ATOM 8719 C CA . THR B 1 495 ? 3.629 30.484 10.281 1 91.44 495 THR B CA 1
ATOM 8720 C C . THR B 1 495 ? 3.445 31.969 9.938 1 91.44 495 THR B C 1
ATOM 8722 O O . THR B 1 495 ? 3.744 32.406 8.82 1 91.44 495 THR B O 1
ATOM 8725 N N . CYS B 1 496 ? 2.953 32.688 10.883 1 90.25 496 CYS B N 1
ATOM 8726 C CA . CYS B 1 496 ? 2.766 34.125 10.664 1 90.25 496 CYS B CA 1
ATOM 8727 C C . CYS B 1 496 ? 4.098 34.812 10.422 1 90.25 496 CYS B C 1
ATOM 8729 O O . CYS B 1 496 ? 4.18 35.75 9.633 1 90.25 496 CYS B O 1
ATOM 8731 N N . LYS B 1 497 ? 5.07 34.344 11.07 1 85.62 497 LYS B N 1
ATOM 8732 C CA . LYS B 1 497 ? 6.41 34.875 10.836 1 85.62 497 LYS B CA 1
ATOM 8733 C C . LYS B 1 497 ? 6.859 34.625 9.398 1 85.62 497 LYS B C 1
ATOM 8735 O O . LYS B 1 497 ? 7.504 35.469 8.781 1 85.62 497 LYS B O 1
ATOM 8740 N N . ALA B 1 498 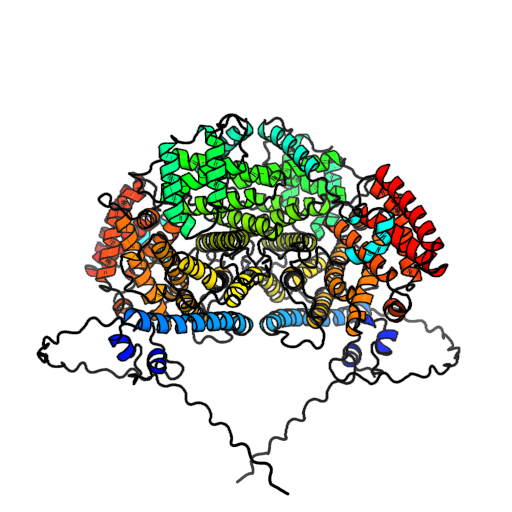? 6.551 33.5 8.922 1 86.5 498 ALA B N 1
ATOM 8741 C CA . ALA B 1 498 ? 6.922 33.125 7.559 1 86.5 498 ALA B CA 1
ATOM 8742 C C . ALA B 1 498 ? 6.199 34 6.531 1 86.5 498 ALA B C 1
ATOM 8744 O O . ALA B 1 498 ? 6.746 34.312 5.465 1 86.5 498 ALA B O 1
ATOM 8745 N N . TRP B 1 499 ? 5.012 34.438 6.812 1 87.06 499 TRP B N 1
ATOM 8746 C CA . TRP B 1 499 ? 4.191 35.188 5.871 1 87.06 499 TRP B CA 1
ATOM 8747 C C . TRP B 1 499 ? 4.555 36.656 5.898 1 87.06 499 TRP B C 1
ATOM 8749 O O . TRP B 1 499 ? 4.195 37.406 4.988 1 87.06 499 TRP B O 1
ATOM 8759 N N . ARG B 1 500 ? 5.309 36.969 6.855 1 82.44 500 ARG B N 1
ATOM 8760 C CA . ARG B 1 500 ? 5.691 38.375 6.949 1 82.44 500 ARG B CA 1
ATOM 8761 C C . ARG B 1 500 ? 6.781 38.719 5.941 1 82.44 500 ARG B C 1
ATOM 8763 O O . ARG B 1 500 ? 7.781 38 5.832 1 82.44 500 ARG B O 1
ATOM 8770 N N . THR B 1 501 ? 6.527 39.594 5.039 1 66.69 501 THR B N 1
ATOM 8771 C CA . THR B 1 501 ? 7.348 39.969 3.895 1 66.69 501 THR B CA 1
ATOM 8772 C C . THR B 1 501 ? 8.695 40.5 4.355 1 66.69 501 THR B C 1
ATOM 8774 O O . THR B 1 501 ? 9.703 40.375 3.658 1 66.69 501 THR B O 1
ATOM 8777 N N . ASP B 1 502 ? 8.688 41.094 5.332 1 65.56 502 ASP B N 1
ATOM 8778 C CA . ASP B 1 502 ? 9.883 41.844 5.727 1 65.56 502 ASP B CA 1
ATOM 8779 C C . ASP B 1 502 ? 10.922 40.906 6.359 1 65.56 502 ASP B C 1
ATOM 8781 O O . ASP B 1 502 ? 12.023 41.344 6.699 1 65.56 502 ASP B O 1
ATOM 8785 N N . SER B 1 503 ? 10.625 39.625 6.246 1 66.31 503 SER B N 1
ATOM 8786 C CA . SER B 1 503 ? 11.531 38.75 6.969 1 66.31 503 SER B CA 1
ATOM 8787 C C . SER B 1 503 ? 12.305 37.844 6.012 1 66.31 503 SER B C 1
ATOM 8789 O O . SER B 1 503 ? 11.852 37.594 4.891 1 66.31 503 SER B O 1
ATOM 8791 N N . ASP B 1 504 ? 13.578 37.812 6.156 1 78.56 504 ASP B N 1
ATOM 8792 C CA . ASP B 1 504 ? 14.398 36.781 5.543 1 78.56 504 ASP B CA 1
ATOM 8793 C C . ASP B 1 504 ? 14.312 35.469 6.328 1 78.56 504 ASP B C 1
ATOM 8795 O O . ASP B 1 504 ? 15.188 35.156 7.133 1 78.56 504 ASP B O 1
ATOM 8799 N N . PRO B 1 505 ? 13.281 34.812 6.02 1 84.81 505 PRO B N 1
ATOM 8800 C CA . PRO B 1 505 ? 13.07 33.625 6.852 1 84.81 505 PRO B CA 1
ATOM 8801 C C . PRO B 1 505 ? 14.117 32.531 6.602 1 84.81 505 PRO B C 1
ATOM 8803 O O . PRO B 1 505 ? 14.703 32.469 5.52 1 84.81 505 PRO B O 1
ATOM 8806 N N . SER B 1 506 ? 14.398 31.828 7.676 1 89.81 506 SER B N 1
ATOM 8807 C CA . SER B 1 506 ? 15.211 30.625 7.496 1 89.81 506 SER B CA 1
ATOM 8808 C C . SER B 1 506 ? 14.57 29.672 6.492 1 89.81 506 SER B C 1
ATOM 8810 O O . SER B 1 506 ? 13.375 29.766 6.219 1 89.81 506 SER B O 1
ATOM 8812 N N . PRO B 1 507 ? 15.344 28.812 5.898 1 92.44 507 PRO B N 1
ATOM 8813 C CA . PRO B 1 507 ? 14.797 27.859 4.926 1 92.44 507 PRO B CA 1
ATOM 8814 C C . PRO B 1 507 ? 13.609 27.078 5.477 1 92.44 507 PRO B C 1
ATOM 8816 O O . PRO B 1 507 ? 12.641 26.844 4.758 1 92.44 507 PRO B O 1
ATOM 8819 N N . PHE B 1 508 ? 13.656 26.781 6.691 1 93.5 508 PHE B N 1
ATOM 8820 C CA . PHE B 1 508 ? 12.555 26.016 7.254 1 93.5 508 PHE B CA 1
ATOM 8821 C C . PHE B 1 508 ? 11.328 26.891 7.461 1 93.5 508 PHE B C 1
ATOM 8823 O O . PHE B 1 508 ? 10.203 26.453 7.199 1 93.5 508 PHE B O 1
ATOM 8830 N N . THR B 1 509 ? 11.562 28.047 8.008 1 91.5 509 THR B N 1
ATOM 8831 C CA . THR B 1 509 ? 10.453 28.969 8.234 1 91.5 509 THR B CA 1
ATOM 8832 C C . THR B 1 509 ? 9.719 29.266 6.93 1 91.5 509 THR B C 1
ATOM 8834 O O . THR B 1 509 ? 8.5 29.438 6.922 1 91.5 509 THR B O 1
ATOM 8837 N N . ALA B 1 510 ? 10.461 29.328 5.883 1 91.5 510 ALA B N 1
ATOM 8838 C CA . ALA B 1 510 ? 9.859 29.562 4.574 1 91.5 510 ALA B CA 1
ATOM 8839 C C . ALA B 1 510 ? 8.891 28.438 4.211 1 91.5 510 ALA B C 1
ATOM 8841 O O . ALA B 1 510 ? 7.859 28.672 3.576 1 91.5 510 ALA B O 1
ATOM 8842 N N . LEU B 1 511 ? 9.164 27.219 4.609 1 93.38 511 LEU B N 1
ATOM 8843 C CA . LEU B 1 511 ? 8.328 26.047 4.309 1 93.38 511 LEU B CA 1
ATOM 8844 C C . LEU B 1 511 ? 7.016 26.109 5.078 1 93.38 511 LEU B C 1
ATOM 8846 O O . LEU B 1 511 ? 5.988 25.625 4.602 1 93.38 511 LEU B O 1
ATOM 8850 N N . LEU B 1 512 ? 7.051 26.641 6.227 1 91.69 512 LEU B N 1
ATOM 8851 C CA . LEU B 1 512 ? 5.859 26.719 7.066 1 91.69 512 LEU B CA 1
ATOM 8852 C C . LEU B 1 512 ? 4.773 27.547 6.391 1 91.69 512 LEU B C 1
ATOM 8854 O O . LEU B 1 512 ? 3.58 27.312 6.609 1 91.69 512 LEU B O 1
ATOM 8858 N N . GLY B 1 513 ? 5.23 28.469 5.574 1 85.81 513 GLY B N 1
ATOM 8859 C CA . GLY B 1 513 ? 4.273 29.312 4.871 1 85.81 513 GLY B CA 1
ATOM 8860 C C . GLY B 1 513 ? 3.916 28.797 3.496 1 85.81 513 GLY B C 1
ATOM 8861 O O . GLY B 1 513 ? 3.145 29.422 2.768 1 85.81 513 GLY B O 1
ATOM 8862 N N . ALA B 1 514 ? 4.414 27.625 3.217 1 84.44 514 ALA B N 1
ATOM 8863 C CA . ALA B 1 514 ? 4.215 27.062 1.883 1 84.44 514 ALA B CA 1
ATOM 8864 C C . ALA B 1 514 ? 2.805 26.5 1.734 1 84.44 514 ALA B C 1
ATOM 8866 O O . ALA B 1 514 ? 2.121 26.25 2.73 1 84.44 514 ALA B O 1
ATOM 8867 N N . LYS B 1 515 ? 2.385 26.312 0.542 1 83.69 515 LYS B N 1
ATOM 8868 C CA . LYS B 1 515 ? 1.017 25.891 0.254 1 83.69 515 LYS B CA 1
ATOM 8869 C C . LYS B 1 515 ? 0.906 24.359 0.208 1 83.69 515 LYS B C 1
ATOM 8871 O O . LYS B 1 515 ? -0.194 23.828 0.093 1 83.69 515 LYS B O 1
ATOM 8876 N N . GLY B 1 516 ? 1.936 23.703 0.333 1 88.5 516 GLY B N 1
ATOM 8877 C CA . GLY B 1 516 ? 1.928 22.25 0.206 1 88.5 516 GLY B CA 1
ATOM 8878 C C . GLY B 1 516 ? 1.205 21.547 1.345 1 88.5 516 GLY B C 1
ATOM 8879 O O . GLY B 1 516 ? 1.037 22.125 2.422 1 88.5 516 GLY B O 1
ATOM 8880 N N . LEU B 1 517 ? 0.833 20.391 1.141 1 90.81 517 LEU B N 1
ATOM 8881 C CA . LEU B 1 517 ? 0.005 19.578 2.018 1 90.81 517 LEU B CA 1
ATOM 8882 C C . LEU B 1 517 ? 0.651 19.422 3.391 1 90.81 517 LEU B C 1
ATOM 8884 O O . LEU B 1 517 ? -0.023 19.547 4.418 1 90.81 517 LEU B O 1
ATOM 8888 N N . MET B 1 518 ? 1.862 19.188 3.412 1 92.81 518 MET B N 1
ATOM 8889 C CA . MET B 1 518 ? 2.576 18.859 4.641 1 92.81 518 MET B CA 1
ATOM 8890 C C . MET B 1 518 ? 2.482 19.984 5.652 1 92.81 518 MET B C 1
ATOM 8892 O O . MET B 1 518 ? 2.234 19.75 6.836 1 92.81 518 MET B O 1
ATOM 8896 N N . PHE B 1 519 ? 2.631 21.188 5.273 1 93.38 519 PHE B N 1
ATOM 8897 C CA . PHE B 1 519 ? 2.674 22.328 6.172 1 93.38 519 PHE B CA 1
ATOM 8898 C C . PHE B 1 519 ? 1.305 22.984 6.266 1 93.38 519 PHE B C 1
ATOM 8900 O O . PHE B 1 519 ? 0.877 23.391 7.352 1 93.38 519 PHE B O 1
ATOM 8907 N N . ARG B 1 520 ? 0.641 23 5.238 1 90.88 520 ARG B N 1
ATOM 8908 C CA . ARG B 1 520 ? -0.689 23.594 5.199 1 90.88 520 ARG B CA 1
ATOM 8909 C C . ARG B 1 520 ? -1.649 22.859 6.125 1 90.88 520 ARG B C 1
ATOM 8911 O O . ARG B 1 520 ? -2.438 23.484 6.836 1 90.88 520 ARG B O 1
ATOM 8918 N N . CYS B 1 521 ? -1.582 21.578 6.09 1 90.75 521 CYS B N 1
ATOM 8919 C CA . CYS B 1 521 ? -2.469 20.781 6.93 1 90.75 521 CYS B CA 1
ATOM 8920 C C . CYS B 1 521 ? -2.26 21.094 8.406 1 90.75 521 CYS B C 1
ATOM 8922 O O . CYS B 1 521 ? -3.225 21.203 9.164 1 90.75 521 CYS B O 1
ATOM 8924 N N . GLU B 1 522 ? -1.097 21.25 8.719 1 93.5 522 GLU B N 1
ATOM 8925 C CA . GLU B 1 522 ? -0.8 21.562 10.117 1 93.5 522 GLU B CA 1
ATOM 8926 C C . GLU B 1 522 ? -1.323 22.938 10.492 1 93.5 522 GLU B C 1
ATOM 8928 O O . GLU B 1 522 ? -1.832 23.141 11.602 1 93.5 522 GLU B O 1
ATOM 8933 N N . THR B 1 523 ? -1.152 23.859 9.625 1 93.81 523 THR B N 1
ATOM 8934 C CA . THR B 1 523 ? -1.654 25.203 9.875 1 93.81 523 THR B CA 1
ATOM 8935 C C . THR B 1 523 ? -3.176 25.203 10 1 93.81 523 THR B C 1
ATOM 8937 O O . THR B 1 523 ? -3.734 25.859 10.883 1 93.81 523 THR B O 1
ATOM 8940 N N . GLU B 1 524 ? -3.822 24.484 9.156 1 92.25 524 GLU B N 1
ATOM 8941 C CA . GLU B 1 524 ? -5.277 24.375 9.211 1 92.25 524 GLU B CA 1
ATOM 8942 C C . GLU B 1 524 ? -5.742 23.812 10.547 1 92.25 524 GLU B C 1
ATOM 8944 O O . GLU B 1 524 ? -6.664 24.344 11.172 1 92.25 524 GLU B O 1
ATOM 8949 N N . HIS B 1 525 ? -5.105 22.812 10.914 1 93.75 525 HIS B N 1
ATOM 8950 C CA . HIS B 1 525 ? -5.465 22.188 12.188 1 93.75 525 HIS B CA 1
ATOM 8951 C C . HIS B 1 525 ? -5.191 23.125 13.359 1 93.75 525 HIS B C 1
ATOM 8953 O O . HIS B 1 525 ? -5.961 23.156 14.32 1 93.75 525 HIS B O 1
ATOM 8959 N N . ALA B 1 526 ? -4.094 23.75 13.273 1 95 526 ALA B N 1
ATOM 8960 C CA . ALA B 1 526 ? -3.744 24.688 14.344 1 95 526 ALA B CA 1
ATOM 8961 C C . ALA B 1 526 ? -4.785 25.781 14.469 1 95 526 ALA B C 1
ATOM 8963 O O . ALA B 1 526 ? -5.188 26.156 15.57 1 95 526 ALA B O 1
ATOM 8964 N N . VAL B 1 527 ? -5.227 26.297 13.367 1 94.75 527 VAL B N 1
ATOM 8965 C CA . VAL B 1 527 ? -6.223 27.359 13.359 1 94.75 527 VAL B CA 1
ATOM 8966 C C . VAL B 1 527 ? -7.531 26.844 13.961 1 94.75 527 VAL B C 1
ATOM 8968 O O . VAL B 1 527 ? -8.125 27.5 14.82 1 94.75 527 VAL B O 1
ATOM 8971 N N . VAL B 1 528 ? -7.922 25.703 13.531 1 93.12 528 VAL B N 1
ATOM 8972 C CA . VAL B 1 528 ? -9.188 25.141 13.992 1 93.12 528 VAL B CA 1
ATOM 8973 C C . VAL B 1 528 ? -9.102 24.859 15.492 1 93.12 528 VAL B C 1
ATOM 8975 O O . VAL B 1 528 ? -10.055 25.109 16.234 1 93.12 528 VAL B O 1
ATOM 8978 N N . MET B 1 529 ? -8.008 24.375 15.883 1 93 529 MET B N 1
ATOM 8979 C CA . MET B 1 529 ? -7.832 24.062 17.297 1 93 529 MET B CA 1
ATOM 8980 C C . MET B 1 529 ? -7.867 25.328 18.156 1 93 529 MET B C 1
ATOM 8982 O O . MET B 1 529 ? -8.469 25.328 19.219 1 93 529 MET B O 1
ATOM 8986 N N . LEU B 1 530 ? -7.203 26.297 17.703 1 93 530 LEU B N 1
ATOM 8987 C CA . LEU B 1 530 ? -7.195 27.562 18.422 1 93 530 LEU B CA 1
ATOM 8988 C C . LEU B 1 530 ? -8.594 28.172 18.469 1 93 530 LEU B C 1
ATOM 8990 O O . LEU B 1 530 ? -9.023 28.672 19.516 1 93 530 LEU B O 1
ATOM 8994 N N . CYS B 1 531 ? -9.258 28.141 17.375 1 94 531 CYS B N 1
ATOM 8995 C CA . CYS B 1 531 ? -10.617 28.656 17.312 1 94 531 CYS B CA 1
ATOM 8996 C C . CYS B 1 531 ? -11.547 27.875 18.234 1 94 531 CYS B C 1
ATOM 8998 O O . CYS B 1 531 ? -12.422 28.453 18.875 1 94 531 CYS B O 1
ATOM 9000 N N . TYR B 1 532 ? -11.359 26.609 18.203 1 92.19 532 TYR B N 1
ATOM 9001 C CA . TYR B 1 532 ? -12.188 25.766 19.047 1 92.19 532 TYR B CA 1
ATOM 9002 C C . TYR B 1 532 ? -11.992 26.125 20.516 1 92.19 532 TYR B C 1
ATOM 9004 O O . TYR B 1 532 ? -12.969 26.219 21.281 1 92.19 532 TYR B O 1
ATOM 9012 N N . GLU B 1 533 ? -10.789 26.281 20.891 1 90.19 533 GLU B N 1
ATOM 9013 C CA . GLU B 1 533 ? -10.484 26.625 22.281 1 90.19 533 GLU B CA 1
ATOM 9014 C C . GLU B 1 533 ? -11.055 28 22.641 1 90.19 533 GLU B C 1
ATOM 9016 O O . GLU B 1 533 ? -11.555 28.188 23.75 1 90.19 533 GLU B O 1
ATOM 9021 N N . LEU B 1 534 ? -10.977 28.875 21.766 1 90.88 534 LEU B N 1
ATOM 9022 C CA . LEU B 1 534 ? -11.445 30.234 22.016 1 90.88 534 LEU B CA 1
ATOM 9023 C C . LEU B 1 534 ? -12.969 30.312 21.969 1 90.88 534 LEU B C 1
ATOM 9025 O O . LEU B 1 534 ? -13.57 31.219 22.547 1 90.88 534 LEU B O 1
ATOM 9029 N N . TYR B 1 535 ? -13.516 29.359 21.25 1 91.06 535 TYR B N 1
ATOM 9030 C CA . TYR B 1 535 ? -14.969 29.344 21.125 1 91.06 535 TYR B CA 1
ATOM 9031 C C . TYR B 1 535 ? -15.617 28.797 22.391 1 91.06 535 TYR B C 1
ATOM 9033 O O . TYR B 1 535 ? -16.797 29.062 22.656 1 91.06 535 TYR B O 1
ATOM 9041 N N . ARG B 1 536 ? -14.859 28.047 23.125 1 84.31 536 ARG B N 1
ATOM 9042 C CA . ARG B 1 536 ? -15.359 27.516 24.375 1 84.31 536 ARG B CA 1
ATOM 9043 C C . ARG B 1 536 ? -15.68 28.625 25.359 1 84.31 536 ARG B C 1
ATOM 9045 O O . ARG B 1 536 ? -15.062 29.703 25.328 1 84.31 536 ARG B O 1
ATOM 9052 N N . LYS B 1 537 ? -16.672 28.312 26.234 1 72.38 537 LYS B N 1
ATOM 9053 C CA . LYS B 1 537 ? -17.062 29.281 27.25 1 72.38 537 LYS B CA 1
ATOM 9054 C C . LYS B 1 537 ? -15.938 29.516 28.266 1 72.38 537 LYS B C 1
ATOM 9056 O O . LYS B 1 537 ? -15.172 28.594 28.562 1 72.38 537 LYS B O 1
ATOM 9061 N N . ALA B 1 538 ? -15.875 30.688 28.719 1 61.81 538 ALA B N 1
ATOM 9062 C CA . ALA B 1 538 ? -14.781 31.188 29.547 1 61.81 538 ALA B CA 1
ATOM 9063 C C . ALA B 1 538 ? -14.609 30.328 30.797 1 61.81 538 ALA B C 1
ATOM 9065 O O . ALA B 1 538 ? -13.484 30.094 31.25 1 61.81 538 ALA B O 1
ATOM 9066 N N . ASP B 1 539 ? -15.625 29.828 31.359 1 56.12 539 ASP B N 1
ATOM 9067 C CA . ASP B 1 539 ? -15.555 29.094 32.625 1 56.12 539 ASP B CA 1
ATOM 9068 C C . ASP B 1 539 ? -14.867 27.75 32.438 1 56.12 539 ASP B C 1
ATOM 9070 O O . ASP B 1 539 ? -14.219 27.234 33.344 1 56.12 539 ASP B O 1
ATOM 9074 N N . GLN B 1 540 ? -14.891 27.203 31.328 1 56.47 540 GLN B N 1
ATOM 9075 C CA . GLN B 1 540 ? -14.312 25.891 31.016 1 56.47 540 GLN B CA 1
ATOM 9076 C C . GLN B 1 540 ? -12.844 26.031 30.625 1 56.47 540 GLN B C 1
ATOM 9078 O O . GLN B 1 540 ? -12.094 25.047 30.656 1 56.47 540 GLN B O 1
ATOM 9083 N N . ILE B 1 541 ? -12.398 27.266 30.422 1 56.81 541 ILE B N 1
ATOM 9084 C CA . ILE B 1 541 ? -11.133 27.547 29.766 1 56.81 541 ILE B CA 1
ATOM 9085 C C . ILE B 1 541 ? -10.039 27.766 30.812 1 56.81 541 ILE B C 1
ATOM 9087 O O . ILE B 1 541 ? -8.891 27.359 30.609 1 56.81 541 ILE B O 1
ATOM 9091 N N . GLN B 1 542 ? -10.422 28.203 31.859 1 56.69 542 GLN B N 1
ATOM 9092 C CA . GLN B 1 542 ? -9.422 28.859 32.688 1 56.69 542 GLN B CA 1
ATOM 9093 C C . GLN B 1 542 ? -8.398 27.844 33.219 1 56.69 542 GLN B C 1
ATOM 9095 O O . GLN B 1 542 ? -7.195 28.125 33.219 1 56.69 542 GLN B O 1
ATOM 9100 N N . ARG B 1 543 ? -8.766 26.703 33.562 1 58.84 543 ARG B N 1
ATOM 9101 C CA . ARG B 1 543 ? -7.77 25.828 34.188 1 58.84 543 ARG B CA 1
ATOM 9102 C C . ARG B 1 543 ? -6.805 25.297 33.125 1 58.84 543 ARG B C 1
ATOM 9104 O O . ARG B 1 543 ? -5.598 25.219 33.344 1 58.84 543 ARG B O 1
ATOM 9111 N N . VAL B 1 544 ? -7.293 25.141 31.906 1 65.19 544 VAL B N 1
ATOM 9112 C CA . VAL B 1 544 ? -6.523 24.516 30.844 1 65.19 544 VAL B CA 1
ATOM 9113 C C . VAL B 1 544 ? -5.539 25.516 30.234 1 65.19 544 VAL B C 1
ATOM 9115 O O . VAL B 1 544 ? -4.395 25.172 29.938 1 65.19 544 VAL B O 1
ATOM 9118 N N . LEU B 1 545 ? -5.898 26.766 30.266 1 69.25 545 LEU B N 1
ATOM 9119 C CA . LEU B 1 545 ? -5.125 27.75 29.531 1 69.25 545 LEU B CA 1
ATOM 9120 C C . LEU B 1 545 ? -4.07 28.406 30.422 1 69.25 545 LEU B C 1
ATOM 9122 O O . LEU B 1 545 ? -3.248 29.188 29.938 1 69.25 545 LEU B O 1
ATOM 9126 N N . LEU B 1 546 ? -4.098 27.984 31.578 1 64.5 546 LEU B N 1
ATOM 9127 C CA . LEU B 1 546 ? -3.08 28.516 32.469 1 64.5 546 LEU B CA 1
ATOM 9128 C C . LEU B 1 546 ? -1.686 28.078 32.062 1 64.5 546 LEU B C 1
ATOM 9130 O O . LEU B 1 546 ? -0.703 28.781 32.281 1 64.5 546 LEU B O 1
ATOM 9134 N N . SER B 1 547 ? -1.639 27.062 31.328 1 66.44 547 SER B N 1
ATOM 9135 C CA . SER B 1 547 ? -0.355 26.516 30.906 1 66.44 547 SER B CA 1
ATOM 9136 C C . SER B 1 547 ? 0.047 27.047 29.547 1 66.44 547 SER B C 1
ATOM 9138 O O . SER B 1 547 ? 1.174 26.844 29.094 1 66.44 547 SER B O 1
ATOM 9140 N N . VAL B 1 548 ? -0.829 27.766 28.984 1 76.69 548 VAL B N 1
ATOM 9141 C CA . VAL B 1 548 ? -0.547 28.328 27.672 1 76.69 548 VAL B CA 1
ATOM 9142 C C . VAL B 1 548 ? -0.02 29.75 27.812 1 76.69 548 VAL B C 1
ATOM 9144 O O . VAL B 1 548 ? -0.571 30.547 28.578 1 76.69 548 VAL B O 1
ATOM 9147 N N . GLU B 1 549 ? 1.07 30 27.234 1 74.44 549 GLU B N 1
ATOM 9148 C CA . GLU B 1 549 ? 1.663 31.328 27.312 1 74.44 549 GLU B CA 1
ATOM 9149 C C . GLU B 1 549 ? 0.64 32.406 26.969 1 74.44 549 GLU B C 1
ATOM 9151 O O . GLU B 1 549 ? 0.05 32.406 25.891 1 74.44 549 GLU B O 1
ATOM 9156 N N . GLY B 1 550 ? 0.337 33.312 27.953 1 78.31 550 GLY B N 1
ATOM 9157 C CA . GLY B 1 550 ? -0.582 34.406 27.75 1 78.31 550 GLY B CA 1
ATOM 9158 C C . GLY B 1 550 ? -2.035 34.031 27.953 1 78.31 550 GLY B C 1
ATOM 9159 O O . GLY B 1 550 ? -2.922 34.906 27.906 1 78.31 550 GLY B O 1
ATOM 9160 N N . GLY B 1 551 ? -2.248 32.75 28.094 1 81.19 551 GLY B N 1
ATOM 9161 C CA . GLY B 1 551 ? -3.602 32.281 28.359 1 81.19 551 GLY B CA 1
ATOM 9162 C C . GLY B 1 551 ? -4.559 32.562 27.203 1 81.19 551 GLY B C 1
ATOM 9163 O O . GLY B 1 551 ? -4.191 32.406 26.031 1 81.19 551 GLY B O 1
ATOM 9164 N N . ARG B 1 552 ? -5.727 32.938 27.547 1 86.12 552 ARG B N 1
ATOM 9165 C CA . ARG B 1 552 ? -6.754 33.219 26.547 1 86.12 552 ARG B CA 1
ATOM 9166 C C . ARG B 1 552 ? -6.395 34.469 25.719 1 86.12 552 ARG B C 1
ATOM 9168 O O . ARG B 1 552 ? -6.656 34.5 24.516 1 86.12 552 ARG B O 1
ATOM 9175 N N . GLU B 1 553 ? -5.781 35.438 26.391 1 88.31 553 GLU B N 1
ATOM 9176 C CA . GLU B 1 553 ? -5.371 36.656 25.703 1 88.31 553 GLU B CA 1
ATOM 9177 C C . GLU B 1 553 ? -4.266 36.375 24.688 1 88.31 553 GLU B C 1
ATOM 9179 O O . GLU B 1 553 ? -4.254 36.938 23.594 1 88.31 553 GLU B O 1
ATOM 9184 N N . GLY B 1 554 ? -3.402 35.531 25.141 1 90.31 554 GLY B N 1
ATOM 9185 C CA . GLY B 1 554 ? -2.348 35.156 24.219 1 90.31 554 GLY B CA 1
ATOM 9186 C C . GLY B 1 554 ? -2.867 34.438 23 1 90.31 554 GLY B C 1
ATOM 9187 O O . GLY B 1 554 ? -2.381 34.656 21.891 1 90.31 554 GLY B O 1
ATOM 9188 N N . LEU B 1 555 ? -3.828 33.562 23.156 1 92.81 555 LEU B N 1
ATOM 9189 C CA . LEU B 1 555 ? -4.445 32.844 22.047 1 92.81 555 LEU B CA 1
ATOM 9190 C C . LEU B 1 555 ? -5.176 33.812 21.125 1 92.81 555 LEU B C 1
ATOM 9192 O O . LEU B 1 555 ? -5.094 33.688 19.906 1 92.81 555 LEU B O 1
ATOM 9196 N N . THR B 1 556 ? -5.836 34.781 21.688 1 93.62 556 THR B N 1
ATOM 9197 C CA . THR B 1 556 ? -6.582 35.781 20.922 1 93.62 556 THR B CA 1
ATOM 9198 C C . THR B 1 556 ? -5.637 36.625 20.078 1 93.62 556 THR B C 1
ATOM 9200 O O . THR B 1 556 ? -5.922 36.906 18.906 1 93.62 556 THR B O 1
ATOM 9203 N N . GLU B 1 557 ? -4.555 36.969 20.703 1 94.69 557 GLU B N 1
ATOM 9204 C CA . GLU B 1 557 ? -3.559 37.75 19.969 1 94.69 557 GLU B CA 1
ATOM 9205 C C . GLU B 1 557 ? -3.01 36.969 18.781 1 94.69 557 GLU B C 1
ATOM 9207 O O . GLU B 1 557 ? -2.84 37.531 17.688 1 94.69 557 GLU B O 1
ATOM 9212 N N . THR B 1 558 ? -2.709 35.781 19.047 1 95.31 558 THR B N 1
ATOM 9213 C CA . THR B 1 558 ? -2.188 34.938 17.969 1 95.31 558 THR B CA 1
ATOM 9214 C C . THR B 1 558 ? -3.207 34.781 16.844 1 95.31 558 THR B C 1
ATOM 9216 O O . THR B 1 558 ? -2.854 34.875 15.664 1 95.31 558 THR B O 1
ATOM 9219 N N . LEU B 1 559 ? -4.457 34.562 17.188 1 96.06 559 LEU B N 1
ATOM 9220 C CA . LEU B 1 559 ? -5.516 34.438 16.188 1 96.06 559 LEU B CA 1
ATOM 9221 C C . LEU B 1 559 ? -5.676 35.688 15.375 1 96.06 559 LEU B C 1
ATOM 9223 O O . LEU B 1 559 ? -5.828 35.656 14.156 1 96.06 559 LEU B O 1
ATOM 9227 N N . ARG B 1 560 ? -5.652 36.812 16.016 1 95.38 560 ARG B N 1
ATOM 9228 C CA . ARG B 1 560 ? -5.797 38.094 15.328 1 95.38 560 ARG B CA 1
ATOM 9229 C C . ARG B 1 560 ? -4.621 38.344 14.391 1 95.38 560 ARG B C 1
ATOM 9231 O O . ARG B 1 560 ? -4.797 38.906 13.297 1 95.38 560 ARG B O 1
ATOM 9238 N N . GLY B 1 561 ? -3.467 38 14.945 1 93.75 561 GLY B N 1
ATOM 9239 C CA . GLY B 1 561 ? -2.314 38.062 14.055 1 93.75 561 GLY B CA 1
ATOM 9240 C C . GLY B 1 561 ? -2.473 37.219 12.812 1 93.75 561 GLY B C 1
ATOM 9241 O O . GLY B 1 561 ? -2.123 37.656 11.711 1 93.75 561 GLY B O 1
ATOM 9242 N N . PHE B 1 562 ? -2.982 36.062 12.945 1 95 562 PHE B N 1
ATOM 9243 C CA . PHE B 1 562 ? -3.232 35.156 11.828 1 95 562 PHE B CA 1
ATOM 9244 C C . PHE B 1 562 ? -4.262 35.75 10.875 1 95 562 PHE B C 1
ATOM 9246 O O . PHE B 1 562 ? -4.074 35.75 9.656 1 95 562 PHE B O 1
ATOM 9253 N N . ILE B 1 563 ? -5.383 36.312 11.375 1 94.75 563 ILE B N 1
ATOM 9254 C CA . ILE B 1 563 ? -6.457 36.875 10.562 1 94.75 563 ILE B CA 1
ATOM 9255 C C . ILE B 1 563 ? -5.902 37.969 9.672 1 94.75 563 ILE B C 1
ATOM 9257 O O . ILE B 1 563 ? -6.238 38.062 8.492 1 94.75 563 ILE B O 1
ATOM 9261 N N . GLN B 1 564 ? -5.074 38.719 10.234 1 91.56 564 GLN B N 1
ATOM 9262 C CA . GLN B 1 564 ? -4.488 39.812 9.492 1 91.56 564 GLN B CA 1
ATOM 9263 C C . GLN B 1 564 ? -3.66 39.312 8.312 1 91.56 564 GLN B C 1
ATOM 9265 O O . GLN B 1 564 ? -3.727 39.875 7.215 1 91.56 564 GLN B O 1
ATOM 9270 N N . MET B 1 565 ? -2.963 38.344 8.539 1 89.81 565 MET B N 1
ATOM 9271 C CA . MET B 1 565 ? -2.068 37.844 7.508 1 89.81 565 MET B CA 1
ATOM 9272 C C . MET B 1 565 ? -2.822 36.938 6.527 1 89.81 565 MET B C 1
ATOM 9274 O O . MET B 1 565 ? -2.523 36.938 5.332 1 89.81 565 MET B O 1
ATOM 9278 N N . ALA B 1 566 ? -3.758 36.219 7.035 1 89.94 566 ALA B N 1
ATOM 9279 C CA . ALA B 1 566 ? -4.484 35.219 6.242 1 89.94 566 ALA B CA 1
ATOM 9280 C C . ALA B 1 566 ? -5.332 35.906 5.168 1 89.94 566 ALA B C 1
ATOM 9282 O O . ALA B 1 566 ? -5.586 35.312 4.109 1 89.94 566 ALA B O 1
ATOM 9283 N N . LYS B 1 567 ? -5.715 37.094 5.375 1 87.12 567 LYS B N 1
ATOM 9284 C CA . LYS B 1 567 ? -6.527 37.812 4.414 1 87.12 567 LYS B CA 1
ATOM 9285 C C . LYS B 1 567 ? -5.84 37.906 3.053 1 87.12 567 LYS B C 1
ATOM 9287 O O . LYS B 1 567 ? -6.457 37.594 2.027 1 87.12 567 LYS B O 1
ATOM 9292 N N . ALA B 1 568 ? -4.617 38.188 3.094 1 83.56 568 ALA B N 1
ATOM 9293 C CA . ALA B 1 568 ? -3.854 38.312 1.854 1 83.56 568 ALA B CA 1
ATOM 9294 C C . ALA B 1 568 ? -3.627 36.938 1.216 1 83.56 568 ALA B C 1
ATOM 9296 O O . ALA B 1 568 ? -3.709 36.781 -0.006 1 83.56 568 ALA B O 1
ATOM 9297 N N . LYS B 1 569 ? -3.406 36 1.97 1 84.62 569 LYS B N 1
ATOM 9298 C CA . LYS B 1 569 ? -3.082 34.656 1.472 1 84.62 569 LYS B CA 1
ATOM 9299 C C . LYS B 1 569 ? -4.309 34 0.867 1 84.62 569 LYS B C 1
ATOM 9301 O O . LYS B 1 569 ? -4.195 33.219 -0.094 1 84.62 569 LYS B O 1
ATOM 9306 N N . VAL B 1 570 ? -5.422 34.219 1.428 1 83.88 570 VAL B N 1
ATOM 9307 C CA . VAL B 1 570 ? -6.672 33.688 0.907 1 83.88 570 VAL B CA 1
ATOM 9308 C C . VAL B 1 570 ? -7.008 34.344 -0.428 1 83.88 570 VAL B C 1
ATOM 9310 O O . VAL B 1 570 ? -7.469 33.656 -1.357 1 83.88 570 VAL B O 1
ATOM 9313 N N . LYS B 1 571 ? -6.695 35.531 -0.578 1 79.56 571 LYS B N 1
ATOM 9314 C CA . LYS B 1 571 ? -6.926 36.25 -1.828 1 79.56 571 LYS B CA 1
ATOM 9315 C C . LYS B 1 571 ? -6.043 35.719 -2.947 1 79.56 571 LYS B C 1
ATOM 9317 O O . LYS B 1 571 ? -6.469 35.656 -4.102 1 79.56 571 LYS B O 1
ATOM 9322 N N . GLU B 1 572 ? -4.898 35.312 -2.535 1 77.25 572 GLU B N 1
ATOM 9323 C CA . GLU B 1 572 ? -3.947 34.75 -3.496 1 77.25 572 GLU B CA 1
ATOM 9324 C C . GLU B 1 572 ? -4.18 33.25 -3.705 1 77.25 572 GLU B C 1
ATOM 9326 O O . GLU B 1 572 ? -3.424 32.594 -4.426 1 77.25 572 GLU B O 1
ATOM 9331 N N . LYS B 1 573 ? -5.152 32.656 -3.027 1 75.81 573 LYS B N 1
ATOM 9332 C CA . LYS B 1 573 ? -5.535 31.266 -3.133 1 75.81 573 LYS B CA 1
ATOM 9333 C C . LYS B 1 573 ? -4.422 30.344 -2.625 1 75.81 573 LYS B C 1
ATOM 9335 O O . LYS B 1 573 ? -4.211 29.266 -3.162 1 7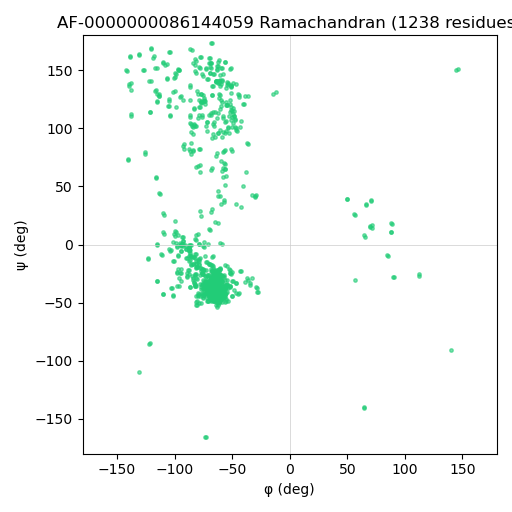5.81 573 LYS B O 1
ATOM 9340 N N . GLN B 1 574 ? -3.738 30.844 -1.625 1 76.75 574 GLN B N 1
ATOM 9341 C CA . GLN B 1 574 ? -2.619 30.078 -1.072 1 76.75 574 GLN B CA 1
ATOM 9342 C C . GLN B 1 574 ? -3.025 29.359 0.206 1 76.75 574 GLN B C 1
ATOM 9344 O O . GLN B 1 574 ? -2.32 28.453 0.665 1 76.75 574 GLN B O 1
ATOM 9349 N N . PHE B 1 575 ? -4.168 29.781 0.712 1 84.12 575 PHE B N 1
ATOM 9350 C CA . PHE B 1 575 ? -4.641 29.188 1.953 1 84.12 575 PHE B CA 1
ATOM 9351 C C . PHE B 1 575 ? -6.152 29 1.929 1 84.12 575 PHE B C 1
ATOM 9353 O O . PHE B 1 575 ? -6.863 29.797 1.301 1 84.12 575 PHE B O 1
ATOM 9360 N N . PRO B 1 576 ? -6.629 28 2.596 1 82.62 576 PRO B N 1
ATOM 9361 C CA . PRO B 1 576 ? -8.07 27.719 2.529 1 82.62 576 PRO B CA 1
ATOM 9362 C C . PRO B 1 576 ? -8.914 28.844 3.119 1 82.62 576 PRO B C 1
ATOM 9364 O O . PRO B 1 576 ? -8.633 29.312 4.223 1 82.62 576 PRO B O 1
ATOM 9367 N N . GLN B 1 577 ? -9.969 29.125 2.523 1 86.31 577 GLN B N 1
ATOM 9368 C CA . GLN B 1 577 ? -10.859 30.219 2.934 1 86.31 577 GLN B CA 1
ATOM 9369 C C . GLN B 1 577 ? -11.562 29.891 4.246 1 86.31 577 GLN B C 1
ATOM 9371 O O . GLN B 1 577 ? -11.836 30.781 5.051 1 86.31 577 GLN B O 1
ATOM 9376 N N . ARG B 1 578 ? -11.805 28.672 4.398 1 87.06 578 ARG B N 1
ATOM 9377 C CA . ARG B 1 578 ? -12.562 28.25 5.566 1 87.06 578 ARG B CA 1
ATOM 9378 C C . ARG B 1 578 ? -11.844 28.625 6.855 1 87.06 578 ARG B C 1
ATOM 9380 O O . ARG B 1 578 ? -12.484 28.984 7.848 1 87.06 578 ARG B O 1
ATOM 9387 N N . CYS B 1 579 ? -10.562 28.484 6.84 1 89.62 579 CYS B N 1
ATOM 9388 C CA . CYS B 1 579 ? -9.797 28.781 8.039 1 89.62 579 CYS B CA 1
ATOM 9389 C C . CYS B 1 579 ? -9.859 30.266 8.375 1 89.62 579 CYS B C 1
ATOM 9391 O O . CYS B 1 579 ? -9.922 30.641 9.547 1 89.62 579 CYS B O 1
ATOM 9393 N N . PHE B 1 580 ? -9.883 31.047 7.363 1 91.5 580 PHE B N 1
ATOM 9394 C CA . PHE B 1 580 ? -10.023 32.5 7.566 1 91.5 580 PHE B CA 1
ATOM 9395 C C . PHE B 1 580 ? -11.422 32.812 8.078 1 91.5 580 PHE B C 1
ATOM 9397 O O . PHE B 1 580 ? -11.578 33.594 9.016 1 91.5 580 PHE B O 1
ATOM 9404 N N . MET B 1 581 ? -12.391 32.281 7.523 1 91.94 581 MET B N 1
ATOM 9405 C CA . MET B 1 581 ? -13.781 32.531 7.902 1 91.94 581 MET B CA 1
ATOM 9406 C C . MET B 1 581 ? -14.023 32.156 9.359 1 91.94 581 MET B C 1
ATOM 9408 O O . MET B 1 581 ? -14.586 32.938 10.125 1 91.94 581 MET B O 1
ATOM 9412 N N . ILE B 1 582 ? -13.594 31 9.672 1 93.19 582 ILE B N 1
ATOM 9413 C CA . ILE B 1 582 ? -13.797 30.5 11.031 1 93.19 582 ILE B CA 1
ATOM 9414 C C . ILE B 1 582 ? -13.102 31.438 12.023 1 93.19 582 ILE B C 1
ATOM 9416 O O . ILE B 1 582 ? -13.68 31.812 13.039 1 93.19 582 ILE B O 1
ATOM 9420 N N . SER B 1 583 ? -11.891 31.781 11.703 1 95.38 583 SER B N 1
ATOM 9421 C CA . SER B 1 583 ? -11.102 32.625 12.609 1 95.38 583 SER B CA 1
ATOM 9422 C C . SER B 1 583 ? -11.742 33.969 12.789 1 95.38 583 SER B C 1
ATOM 9424 O O . SER B 1 583 ? -11.844 34.5 13.906 1 95.38 583 SER B O 1
ATOM 9426 N N . ALA B 1 584 ? -12.172 34.5 11.719 1 95.12 584 ALA B N 1
ATOM 9427 C CA . ALA B 1 584 ? -12.781 35.812 11.766 1 95.12 584 ALA B CA 1
ATOM 9428 C C . ALA B 1 584 ? -14.078 35.812 12.562 1 95.12 584 ALA B C 1
ATOM 9430 O O . ALA B 1 584 ? -14.328 36.688 13.383 1 95.12 584 ALA B O 1
ATOM 9431 N N . MET B 1 585 ? -14.867 34.844 12.336 1 95.25 585 MET B N 1
ATOM 9432 C CA . MET B 1 585 ? -16.172 34.75 12.992 1 95.25 585 MET B CA 1
ATOM 9433 C C . MET B 1 585 ? -16.016 34.438 14.469 1 95.25 585 MET B C 1
ATOM 9435 O O . MET B 1 585 ? -16.797 34.938 15.297 1 95.25 585 MET B O 1
ATOM 9439 N N . VAL B 1 586 ? -15.117 33.594 14.766 1 95.44 586 VAL B N 1
ATOM 9440 C CA . VAL B 1 586 ? -14.883 33.219 16.156 1 95.44 586 VAL B CA 1
ATOM 9441 C C . VAL B 1 586 ? -14.352 34.438 16.922 1 95.44 586 VAL B C 1
ATOM 9443 O O . VAL B 1 586 ? -14.742 34.688 18.062 1 95.44 586 VAL B O 1
ATOM 9446 N N . ASP B 1 587 ? -13.414 35.188 16.328 1 95.88 587 ASP B N 1
ATOM 9447 C CA . ASP B 1 587 ? -12.906 36.406 16.953 1 95.88 587 ASP B CA 1
ATOM 9448 C C . ASP B 1 587 ? -14.031 37.406 17.188 1 95.88 587 ASP B C 1
ATOM 9450 O O . ASP B 1 587 ? -14.109 38 18.266 1 95.88 587 ASP B O 1
ATOM 9454 N N . ALA B 1 588 ? -14.898 37.562 16.219 1 96.19 588 ALA B N 1
ATOM 9455 C CA . ALA B 1 588 ? -16.047 38.438 16.359 1 96.19 588 ALA B CA 1
ATOM 9456 C C . ALA B 1 588 ? -16.984 37.969 17.469 1 96.19 588 ALA B C 1
ATOM 9458 O O . ALA B 1 588 ? -17.469 38.75 18.266 1 96.19 588 ALA B O 1
ATOM 9459 N N . HIS B 1 589 ? -17.234 36.719 17.453 1 94.94 589 HIS B N 1
ATOM 9460 C CA . HIS B 1 589 ? -18.078 36.125 18.5 1 94.94 589 HIS B CA 1
ATOM 9461 C C . HIS B 1 589 ? -17.531 36.469 19.875 1 94.94 589 HIS B C 1
ATOM 9463 O O . HIS B 1 589 ? -18.297 36.844 20.766 1 94.94 589 HIS B O 1
ATOM 9469 N N . ASN B 1 590 ? -16.328 36.281 20.062 1 92.12 590 ASN B N 1
ATOM 9470 C CA . ASN B 1 590 ? -15.711 36.531 21.375 1 92.12 590 ASN B CA 1
ATOM 9471 C C . ASN B 1 590 ? -15.789 38 21.75 1 92.12 590 ASN B C 1
ATOM 9473 O O . ASN B 1 590 ? -15.961 38.312 22.938 1 92.12 590 ASN B O 1
ATOM 9477 N N . GLN B 1 591 ? -15.633 38.812 20.797 1 92.75 591 GLN B N 1
ATOM 9478 C CA . GLN B 1 591 ? -15.719 40.25 21.062 1 92.75 591 GLN B CA 1
ATOM 9479 C C . GLN B 1 591 ? -17.141 40.656 21.422 1 92.75 591 GLN B C 1
ATOM 9481 O O . GLN B 1 591 ? -17.359 41.344 22.422 1 92.75 591 GLN B O 1
ATOM 9486 N N . PHE B 1 592 ? -18.109 40.156 20.719 1 94.62 592 PHE B N 1
ATOM 9487 C CA . PHE B 1 592 ? -19.484 40.594 20.891 1 94.62 592 PHE B CA 1
ATOM 9488 C C . PHE B 1 592 ? -20.156 39.875 22.062 1 94.62 592 PHE B C 1
ATOM 9490 O O . PHE B 1 592 ? -21 40.438 22.75 1 94.62 592 PHE B O 1
ATOM 9497 N N . ALA B 1 593 ? -19.734 38.656 22.234 1 90.44 593 ALA B N 1
ATOM 9498 C CA . ALA B 1 593 ? -20.312 37.906 23.344 1 90.44 593 ALA B CA 1
ATOM 9499 C C . ALA B 1 593 ? -19.922 38.5 24.688 1 90.44 593 ALA B C 1
ATOM 9501 O O . ALA B 1 593 ? -20.609 38.281 25.688 1 90.44 593 ALA B O 1
ATOM 9502 N N . ALA B 1 594 ? -18.828 39.188 24.719 1 86 594 ALA B N 1
ATOM 9503 C CA . ALA B 1 594 ? -18.391 39.875 25.938 1 86 594 ALA B CA 1
ATOM 9504 C C . ALA B 1 594 ? -19.219 41.125 26.203 1 86 594 ALA B C 1
ATOM 9506 O O . ALA B 1 594 ? -19.359 41.562 27.344 1 86 594 ALA B O 1
ATOM 9507 N N . GLU B 1 595 ? -19.828 41.625 25.156 1 89.62 595 GLU B N 1
ATOM 9508 C CA . GLU B 1 595 ? -20.531 42.906 25.266 1 89.62 595 GLU B CA 1
ATOM 9509 C C . GLU B 1 595 ? -22.031 42.719 25.359 1 89.62 595 GLU B C 1
ATOM 9511 O O . GLU B 1 595 ? -22.734 43.562 25.938 1 89.62 595 GLU B O 1
ATOM 9516 N N . CYS B 1 596 ? -22.516 41.75 24.625 1 89.75 596 CYS B N 1
ATOM 9517 C CA . CYS B 1 596 ? -23.969 41.531 24.625 1 89.75 596 CYS B CA 1
ATOM 9518 C C . CYS B 1 596 ? -24.297 40.062 24.672 1 89.75 596 CYS B C 1
ATOM 9520 O O . CYS B 1 596 ? -23.438 39.219 24.406 1 89.75 596 CYS B O 1
ATOM 9522 N N . GLU B 1 597 ? -25.547 39.781 25.062 1 88.69 597 GLU B N 1
ATOM 9523 C CA . GLU B 1 597 ? -26 38.406 25.109 1 88.69 597 GLU B CA 1
ATOM 9524 C C . GLU B 1 597 ? -26.078 37.781 23.719 1 88.69 597 GLU B C 1
ATOM 9526 O O . GLU B 1 597 ? -26.531 38.438 22.781 1 88.69 597 GLU B O 1
ATOM 9531 N N . VAL B 1 598 ? -25.609 36.531 23.531 1 89.94 598 VAL B N 1
ATOM 9532 C CA . VAL B 1 598 ? -25.516 35.844 22.266 1 89.94 598 VAL B CA 1
ATOM 9533 C C . VAL B 1 598 ? -26.891 35.688 21.641 1 89.94 598 VAL B C 1
ATOM 9535 O O . VAL B 1 598 ? -27.047 35.656 20.422 1 89.94 598 VAL B O 1
ATOM 9538 N N . THR B 1 599 ? -27.938 35.781 22.453 1 88.88 599 THR B N 1
ATOM 9539 C CA . THR B 1 599 ? -29.297 35.594 21.984 1 88.88 599 THR B CA 1
ATOM 9540 C C . THR B 1 599 ? -29.938 36.938 21.625 1 88.88 599 THR B C 1
ATOM 9542 O O . THR B 1 599 ? -31.047 36.969 21.094 1 88.88 599 THR B O 1
ATOM 9545 N N . SER B 1 600 ? -29.234 38.031 21.781 1 91.69 600 SER B N 1
ATOM 9546 C CA . SER B 1 600 ? -29.781 39.344 21.562 1 91.69 600 SER B CA 1
ATOM 9547 C C . SER B 1 600 ? -29.781 39.719 20.094 1 91.69 600 SER B C 1
ATOM 9549 O O . SER B 1 600 ? -29.031 39.156 19.297 1 91.69 600 SER B O 1
ATOM 9551 N N . VAL B 1 601 ? -30.594 40.656 19.766 1 91.56 601 VAL B N 1
ATOM 9552 C CA . VAL B 1 601 ? -30.688 41.156 18.391 1 91.56 601 VAL B CA 1
ATOM 9553 C C . VAL B 1 601 ? -29.422 41.938 18.047 1 91.56 601 VAL B C 1
ATOM 9555 O O . VAL B 1 601 ? -28.953 41.906 16.906 1 91.56 601 VAL B O 1
ATOM 9558 N N . GLU B 1 602 ? -28.922 42.562 19.031 1 93.19 602 GLU B N 1
ATOM 9559 C CA . GLU B 1 602 ? -27.703 43.312 18.828 1 93.19 602 GLU B CA 1
ATOM 9560 C C . GLU B 1 602 ? -26.547 42.406 18.422 1 93.19 602 GLU B C 1
ATOM 9562 O O . GLU B 1 602 ? -25.766 42.75 17.531 1 93.19 602 GLU B O 1
ATOM 9567 N N . TYR B 1 603 ? -26.484 41.312 19.078 1 94 603 TYR B N 1
ATOM 9568 C CA . TYR B 1 603 ? -25.469 40.312 18.75 1 94 603 TYR B CA 1
ATOM 9569 C C . TYR B 1 603 ? -25.641 39.812 17.312 1 94 603 TYR B C 1
ATOM 9571 O O . TYR B 1 603 ? -24.688 39.781 16.547 1 94 603 TYR B O 1
ATOM 9579 N N . SER B 1 604 ? -26.844 39.469 17 1 93.81 604 SER B N 1
ATOM 9580 C CA . SER B 1 604 ? -27.141 38.938 15.688 1 93.81 604 SER B CA 1
ATOM 9581 C C . SER B 1 604 ? -26.812 39.938 14.586 1 93.81 604 SER B C 1
ATOM 9583 O O . SER B 1 604 ? -26.297 39.562 13.539 1 93.81 604 SER B O 1
ATOM 9585 N N . ARG B 1 605 ? -27.109 41.125 14.867 1 94 605 ARG B N 1
ATOM 9586 C CA . ARG B 1 605 ? -26.844 42.188 13.883 1 94 605 ARG B CA 1
ATOM 9587 C C . ARG B 1 605 ? -25.344 42.406 13.703 1 94 605 ARG B C 1
ATOM 9589 O O . ARG B 1 605 ? -24.859 42.562 12.578 1 94 605 ARG B O 1
ATOM 9596 N N . ALA B 1 606 ? -24.656 42.469 14.82 1 95.38 606 ALA B N 1
ATOM 9597 C CA . ALA B 1 606 ? -23.203 42.656 14.766 1 95.38 606 ALA B CA 1
ATOM 9598 C C . ALA B 1 606 ? -22.516 41.531 14.023 1 95.38 606 ALA B C 1
ATOM 9600 O O . ALA B 1 606 ? -21.641 41.75 13.188 1 95.38 606 ALA B O 1
ATOM 9601 N N . MET B 1 607 ? -22.906 40.312 14.359 1 95.44 607 MET B N 1
ATOM 9602 C CA . MET B 1 607 ? -22.344 39.125 13.711 1 95.44 607 MET B CA 1
ATOM 9603 C C . MET B 1 607 ? -22.656 39.125 12.219 1 95.44 607 MET B C 1
ATOM 9605 O O . MET B 1 607 ? -21.828 38.719 11.398 1 95.44 607 MET B O 1
ATOM 9609 N N . ALA B 1 608 ? -23.797 39.5 11.859 1 94.38 608 ALA B N 1
ATOM 9610 C CA . ALA B 1 608 ? -24.219 39.562 10.461 1 94.38 608 ALA B CA 1
ATOM 9611 C C . ALA B 1 608 ? -23.375 40.531 9.672 1 94.38 608 ALA B C 1
ATOM 9613 O O . ALA B 1 608 ? -23.062 40.312 8.5 1 94.38 608 ALA B O 1
ATOM 9614 N N . VAL B 1 609 ? -23.094 41.625 10.297 1 94.88 609 VAL B N 1
ATOM 9615 C CA . VAL B 1 609 ? -22.266 42.625 9.641 1 94.88 609 VAL B CA 1
ATOM 9616 C C . VAL B 1 609 ? -20.875 42.031 9.352 1 94.88 609 VAL B C 1
ATOM 9618 O O . VAL B 1 609 ? -20.359 42.188 8.25 1 94.88 609 VAL B O 1
ATOM 9621 N N . VAL B 1 610 ? -20.281 41.406 10.344 1 94.31 610 VAL B N 1
ATOM 9622 C CA . VAL B 1 610 ? -18.969 40.812 10.164 1 94.31 610 VAL B CA 1
ATOM 9623 C C . VAL B 1 610 ? -19.062 39.719 9.102 1 94.31 610 VAL B C 1
ATOM 9625 O O . VAL B 1 610 ? -18.172 39.594 8.258 1 94.31 610 VAL B O 1
ATOM 9628 N N . GLY B 1 611 ? -20.109 38.875 9.195 1 93.44 611 GLY B N 1
ATOM 9629 C CA . GLY B 1 611 ? -20.312 37.844 8.203 1 93.44 611 GLY B CA 1
ATOM 9630 C C . GLY B 1 611 ? -20.359 38.375 6.781 1 93.44 611 GLY B C 1
ATOM 9631 O O . GLY B 1 611 ? -19.766 37.781 5.871 1 93.44 611 GLY B O 1
ATOM 9632 N N . SER B 1 612 ? -20.984 39.438 6.598 1 91.81 612 SER B N 1
ATOM 9633 C CA . SER B 1 612 ? -21.094 40.062 5.281 1 91.81 612 SER B CA 1
ATOM 9634 C C . SER B 1 612 ? -19.734 40.594 4.816 1 91.81 612 SER B C 1
ATOM 9636 O O . SER B 1 612 ? -19.422 40.562 3.623 1 91.81 612 SER B O 1
ATOM 9638 N N . GLU B 1 613 ? -19.031 41.156 5.727 1 91 613 GLU B N 1
ATOM 9639 C CA . GLU B 1 613 ? -17.703 41.656 5.387 1 91 613 GLU B CA 1
ATOM 9640 C C . GLU B 1 613 ? -16.766 40.531 4.98 1 91 613 GLU B C 1
ATOM 9642 O O . GLU B 1 613 ? -15.984 40.656 4.035 1 91 613 GLU B O 1
ATOM 9647 N N . VAL B 1 614 ? -16.781 39.5 5.738 1 91 614 VAL B N 1
ATOM 9648 C CA . VAL B 1 614 ? -15.945 38.312 5.449 1 91 614 VAL B CA 1
ATOM 9649 C C . VAL B 1 614 ? -16.312 37.75 4.086 1 91 614 VAL B C 1
ATOM 9651 O O . VAL B 1 614 ? -15.445 37.406 3.291 1 91 614 VAL B O 1
ATOM 9654 N N . LYS B 1 615 ? -17.578 37.625 3.814 1 87.56 615 LYS B N 1
ATOM 9655 C CA . LYS B 1 615 ? -18.062 37.125 2.537 1 87.56 615 LYS B CA 1
ATOM 9656 C C . LYS B 1 615 ? -17.578 38 1.378 1 87.56 615 LYS B C 1
ATOM 9658 O O . LYS B 1 615 ? -17.188 37.469 0.332 1 87.56 615 LYS B O 1
ATOM 9663 N N . ARG B 1 616 ? -17.656 39.219 1.515 1 86 616 ARG B N 1
ATOM 9664 C CA . ARG B 1 616 ? -17.203 40.156 0.482 1 86 616 ARG B CA 1
ATOM 9665 C C . ARG B 1 616 ? -15.711 40 0.202 1 86 616 ARG B C 1
ATOM 9667 O O . ARG B 1 616 ? -15.281 40.062 -0.951 1 86 616 ARG B O 1
ATOM 9674 N N . LEU B 1 617 ? -15.008 39.812 1.263 1 83.38 617 LEU B N 1
ATOM 9675 C CA . LEU B 1 617 ? -13.57 39.656 1.129 1 83.38 617 LEU B CA 1
ATOM 9676 C C . LEU B 1 617 ? -13.227 38.375 0.364 1 83.38 617 LEU B C 1
ATOM 9678 O O . LEU B 1 617 ? -12.273 38.344 -0.417 1 83.38 617 LEU B O 1
ATOM 9682 N N . ILE B 1 618 ? -13.992 37.344 0.555 1 80.81 618 ILE B N 1
ATOM 9683 C CA . ILE B 1 618 ? -13.727 36.062 -0.07 1 80.81 618 ILE B CA 1
ATOM 9684 C C . ILE B 1 618 ? -14.203 36.062 -1.52 1 80.81 618 ILE B C 1
ATOM 9686 O O . ILE B 1 618 ? -13.547 35.531 -2.404 1 80.81 618 ILE B O 1
ATOM 9690 N N . GLU B 1 619 ? -15.414 36.625 -1.779 1 75.38 619 GLU B N 1
ATOM 9691 C CA . GLU B 1 619 ? -15.977 36.656 -3.125 1 75.38 619 GLU B CA 1
ATOM 9692 C C . GLU B 1 619 ? -15.195 37.625 -4.016 1 75.38 619 GLU B C 1
ATOM 9694 O O . GLU B 1 619 ? -15.148 37.469 -5.234 1 75.38 619 GLU B O 1
ATOM 9699 N N . GLY B 1 620 ? -14.688 38.594 -3.482 1 64.75 620 GLY B N 1
ATOM 9700 C CA . GLY B 1 620 ? -13.875 39.531 -4.27 1 64.75 620 GLY B CA 1
ATOM 9701 C C . GLY B 1 620 ? -12.5 38.969 -4.609 1 64.75 620 GLY B C 1
ATOM 9702 O O . GLY B 1 620 ? -11.727 39.594 -5.324 1 64.75 620 GLY B O 1
ATOM 9703 N N . SER B 1 621 ? -12.234 37.812 -4.129 1 57.28 621 SER B N 1
ATOM 9704 C CA . SER B 1 621 ? -10.961 37.156 -4.41 1 57.28 621 SER B CA 1
ATOM 9705 C C . SER B 1 621 ? -11.102 36.156 -5.57 1 57.28 621 SER B C 1
ATOM 9707 O O . SER B 1 621 ? -12.148 35.531 -5.742 1 57.28 621 SER B O 1
#

Radius of gyration: 34.03 Å; Cα contacts (8 Å, |Δi|>4): 1517; chains: 2; bounding box: 69×107×98 Å

InterPro domains:
  IPR001138 Zn(2)Cys(6) fungal-type DNA-binding domain [PF00172] (18-51)
  IPR001138 Zn(2)Cys(6) fungal-type DNA-binding domain [PS00463] (18-47)
  IPR001138 Zn(2)Cys(6) fungal-type DNA-binding domain [PS50048] (18-49)
  IPR001138 Zn(2)Cys(6) fungal-type DNA-binding domain [SM00066] (13-58)
  IPR001138 Zn(2)Cys(6) fungal-type DNA-binding domain [cd00067] (14-50)
  IPR036864 Zn(2)-C6 fungal-type DNA-binding domain superfamily [G3DSA:4.10.240.10] (17-104)
  IPR036864 Zn(2)-C6 fungal-type DNA-binding domain superfamily [SSF57701] (9-52)

Organism: NCBI:txid717836

Secondary structure (DSSP, 8-state):
-----------------SBHHHHHHT----SSSS-HHHHHTT-GGG--BSS------------------------------HHHHHHHHHHHHHHHHHHHHHHHHHHTT------SSPPEE--GGGS----TTT--S-GGGGHHHHTTT-TTGGG--SS-HHHHHHHHHHHHHHHHTT-SPPTTTTPPPHHHHHHHHHHHHHTHHHH---S-HHHHHHHHHHHHH-TTS---HHHHHHHHHHHHHHHTTS-GGG-SS-HHHHHHHHHHHHHHHHHHHHTT---HHHHHHHHHHHHHHHHH---HHHHHHHHHHHHHHHHHTTTTS----S-TT--S--HHHHHHHHHHHHHHHHHHHHT---SS-HHHHHHHHHHHHHS---S-----HHHHHHHHHHTHHHHHHHHHHHHH-SEE-HHHHHHHHHHHHHHTTTTTT-S---GGG--HHHHHHHHHHHHHHHHHHHHHHT--S-GGGHHHHHHHHHHHHHHHHHHHHHH-TT----HHHHHHT--SHHHHHHHHHHHHHHHHHHHS-HHHHHHHHTTSTTHHHHHHHHHHHHHHHHHHHHHTTSS-HHHHHHHHHHHHHHHHHHHS-TTSHHHHHHHHHHHHHHHHHHHT-/-----------------SBHHHHHHT----SSSS-HHHHHTT-GGG--BSS-----------------------------THHHHHHHHHHHHHHHHHHHHHHHHHHTT------SSPPEE--GGGS----TTT--S-GGGGHHHHTTT-TTSTT--S--HHHHHHHHHHHHHHHHTT-SPPTTTTPPPHHHHHHHHHHHHHTHHHH---S-HHHHHHHHHHHHH-TTS---HHHHHHHHHHHHHHHTTS-GGG-SS-HHHHHHHHHHHHHHHHHHHHTT---HHHHHHHHHHHHHHHHH---HHHHHHHHHHHHHHHHHTTTTS----S-TT--S--HHHHHHHHHHHHHHHHHHHHT---SS-HHHHHHHHHHHHHS---S-----HHHHHHHHHHTHHHHHHHHHHHHH-SEE-HHHHHHHHHHHHHHTTTTTT-S---GGG--HHHHHHHHHHHHHHHHHHHHHHT--S-GGGHHHHHHHHHHHHHHHHHHHHHH-TT----HHHHHHT--SHHHHHHHHHHHHHHHHHHHS-HHHHHHHHTTSTTHHHHHHHHHHHHHHHHHHHHHTTSS-HHHHHHHHHHHHHHHHHHHS-TTSHHHHHHHHHHHHHHHHHHHT-

Nearest PDB structures (foldseek):
  6xr1-assembly1_A  TM=3.021E-01  e=5.264E-02  synthetic construct
  8bef-assembly1_N  TM=1.676E-01  e=7.557E-02  Arabidopsis thaliana
  8cws-assembly1_A  TM=2.364E-01  e=5.635E-01  synthetic construct
  7qfw-assembly1_A  TM=1.961E-01  e=4.609E-01  Saccharomyces cerevisiae S288C
  8uev-assembly1_1M  TM=1.850E-01  e=6.106E-01  Sus scrofa

Foldseek 3Di:
DPPDPPPPDPPDPPQQQAWPVCVVVVHDFCSDQQTPVCVVVVNSLRTHRPDDNPDPPPPPPPPDDDPPPDPPPPPPDPPPCVVVVVLVLLVLLVVLLVVVVVCVVCVVPDPVPDDPDFWQFDDCPLPDLFFLLADLSCLVVLQVLLVLLNNCLQVDDLDPVVVLVVVLVVLLVCVVVVNDDQLVVLDDDPVLLVVLLVLLCQFVCLQAVLDDPVVLVVLVVVCVVCVPDDDDSLNSLVSLLSSLVSQLLFFQVPRPDDLVSNSSSLSVLVSVLVVCVVVVDQDSSSLSSLLSSLQSQQLAHADLVVSLVSLLVSLVSLVVVVLLPDPPPPPLPPLDDPSSVSNNLNSLVSNLLSLSLRNAAGNDDLVSLVVLQVVVPPRCPDSPCPVDSVNLNVLSSQLSNLSNVLSCQRRPDRTHHLVVLVSSLVSLLSSNRPLNPPPPDDPVSPGSSSVVSNVVSLSSNLSSLSNLLLPDDDPSNLSSVLSNLQSLLVLLVLLLQLLDPVDRDGSNSSSCVFLGSSNQSSNLSSLVSLLSLLLDDPVRQPVSQVNHVVGSNSSLVSLVSNLVSVLVCLVVSSHDLSSNSSSQSSSQCNVVVVVDPCPDPVNSVSSSVSSVVSSCSNVVD/DPPDPPPPDPPDPPQFQAWPVCVVVVHDFCSDQQTPVCVVVVNSLSTGGRDDNDDPPPPPPPPDDDPPPDPDPPPPDPPPCVVVVVLVLLVLLVVLLVVVVVCVVCVVPDDVPDFPDFWQFDDCPLPDLFFLLADLSCVVVLQVLLVLLNNCLQVDDLDPVVVVVVVLVVLLVCVVVVNDDQLVVLDDPPVLLVVLLVLLCQFVCLQAVLDDPVVLVVLVVVCVVCVPDDDDSLNSLVSLLSSLVSQLLFFQVPRPDDLVSNSSSLSVLVSVLVVCVVVVDQDSSSLSSLLSSLQSQQLAHADLPVSLVSLLVSLVSLVVVVLLPDPPPPPLPPLDDPSSVSNNLSSLVSNLLSLSLRNAAGNDDLVSLVVLQVVVPPNCSDSCCPVDSVNLNVLSSQLSNLSNVLSCQRRPDRTHHLVVLVSSLVSLLSSNPPLNVCPPDDPVSPGSSSVVSNVVSLSSNLSSLSNLLLPDDDPSNLSSVLSNLQSLLVLLVLLLQLLDPVDRDGSNSVSCVFLGSSNQSSNLSSLVSLLSLLLDDPVRQPVSQVNHVVGSNSSLVSLVSNLVSVLVCLVVSSHDLSSNSSSQSSSQCNVVVVPDPCPDPVNSVSSSVSSVVSSCSNVVD

Solvent-accessible surface area (backbone atoms only — not comparable to full-atom values): 68550 Å² total; per-residue (Å²): 133,81,76,76,81,76,78,74,78,78,75,76,83,76,77,53,71,35,25,55,51,29,56,72,66,72,45,90,45,66,53,41,92,50,18,63,55,27,52,72,68,70,39,36,89,66,41,40,63,89,56,77,81,61,78,84,71,82,75,75,83,70,85,78,79,83,78,81,77,80,79,73,78,77,82,76,75,84,68,84,57,67,63,58,60,50,48,59,53,44,58,44,42,55,49,22,47,54,41,48,53,42,42,59,55,36,64,42,58,65,70,85,82,77,68,98,56,83,54,50,66,63,56,60,78,74,72,50,59,46,19,48,53,49,49,80,77,55,69,68,75,46,43,83,58,37,49,45,62,33,88,63,56,78,68,64,70,76,70,63,64,62,58,57,24,52,50,42,48,54,50,44,49,28,52,38,59,63,65,46,74,53,67,68,77,67,53,70,60,67,70,58,49,52,51,26,49,54,46,22,57,65,33,56,49,49,63,39,42,64,68,55,68,68,62,47,51,49,53,51,50,47,45,68,73,37,69,81,56,86,70,56,70,50,54,44,39,37,52,52,46,46,38,44,53,24,37,49,32,33,43,82,91,65,37,83,63,56,70,66,57,46,52,50,50,52,51,50,39,53,50,52,51,52,50,41,45,71,36,63,56,81,46,71,59,51,43,38,32,45,43,48,47,38,48,41,42,33,54,68,30,69,58,37,64,60,37,34,34,48,27,39,37,38,50,43,51,37,41,72,68,17,40,67,50,70,70,77,68,81,62,78,79,64,84,67,74,51,69,56,50,39,31,40,53,34,46,52,48,48,26,48,52,24,16,47,58,39,7,37,54,52,48,70,48,66,58,56,44,50,51,59,39,56,55,58,61,73,45,72,65,63,88,75,70,53,89,37,69,68,42,56,38,45,37,56,54,58,28,42,48,56,53,50,48,49,38,39,47,48,29,52,42,52,67,39,47,69,66,56,45,52,51,50,51,50,52,46,44,37,36,38,57,63,64,67,71,44,86,77,62,56,72,89,57,65,39,46,49,47,55,50,52,49,48,52,51,47,51,54,51,37,52,54,24,44,66,42,37,76,50,80,93,51,77,81,29,38,61,25,33,32,50,29,45,42,51,19,51,54,52,50,53,48,27,47,53,34,66,39,79,89,51,86,56,52,47,53,41,18,36,46,51,32,56,3,33,66,34,35,51,51,50,52,50,21,49,52,48,45,41,52,60,63,64,45,59,68,85,76,39,55,80,40,28,68,77,27,79,65,28,69,61,36,51,49,51,51,50,51,53,41,52,65,54,41,54,59,35,37,50,69,68,55,41,60,57,54,60,49,51,51,47,53,40,46,53,49,47,56,57,42,51,73,73,37,57,76,88,36,68,67,34,51,50,54,48,35,52,52,20,50,51,53,46,50,58,56,67,74,75,134,80,75,76,81,76,77,72,80,80,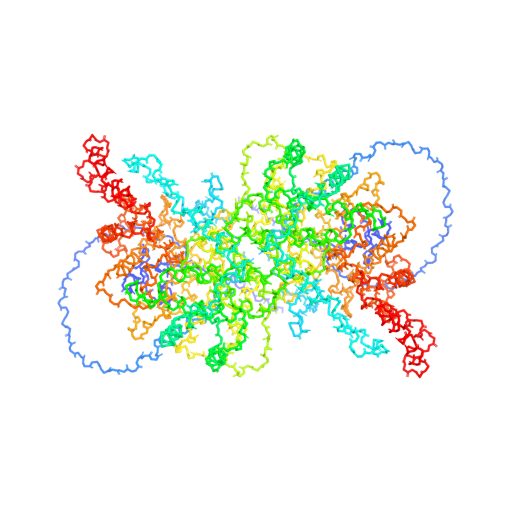76,76,82,75,73,46,73,34,24,53,51,28,56,72,66,73,45,88,45,66,46,42,92,52,17,62,54,26,52,74,68,71,38,37,88,66,41,40,61,57,77,70,82,60,79,84,71,83,76,75,83,73,86,79,80,82,74,80,78,79,78,72,79,76,82,76,77,85,68,84,57,68,62,62,61,51,51,60,52,46,59,44,44,56,48,22,48,52,42,47,54,41,41,58,55,35,63,43,59,66,72,85,83,78,68,97,57,83,55,51,67,63,56,58,80,74,73,50,59,47,19,49,53,48,48,81,76,56,70,69,75,47,44,82,59,39,50,45,61,32,88,62,55,77,70,64,68,75,71,63,64,62,57,57,24,51,49,41,46,53,51,44,50,30,51,40,59,63,66,46,74,53,65,69,77,67,54,69,61,68,70,57,49,54,51,25,50,54,46,21,57,65,34,54,47,48,62,39,42,65,68,54,66,68,62,49,51,51,53,53,50,46,43,69,73,37,69,81,55,84,70,55,69,51,53,43,40,37,51,52,45,48,39,45,52,24,36,48,33,32,45,82,91,63,39,86,62,58,70,68,57,46,52,48,48,51,52,50,38,53,50,51,52,52,52,41,44,70,36,63,56,81,47,71,59,52,43,37,33,45,42,48,47,38,48,41,42,33,53,68,30,66,57,38,64,59,35,35,33,48,26,39,36,39,49,44,51,36,41,73,69,16,40,67,50,70,72,77,69,79,61,79,80,64,83,68,75,52,69,55,50,40,32,39,53,34,46,53,49,49,26,47,51,24,16,47,61,40,7,36,54,51,47,69,48,67,58,57,44,50,52,57,40,57,56,59,60,71,46,72,65,65,88,76,72,54,90,38,70,66,41,58,38,43,36,56,56,59,29,42,48,55,54,50,48,49,39,40,48,48,30,51,41,50,66,40,48,68,66,56,45,53,50,50,51,51,52,44,44,38,32,38,54,60,65,67,70,47,85,78,63,56,70,88,57,64,38,48,48,47,54,49,53,50,47,54,53,48,52,55,51,37,52,52,22,44,65,42,37,75,51,80,94,50,76,81,29,39,62,23,32,32,52,29,44,42,51,21,50,53,50,51,54,49,28,49,52,34,65,38,79,88,49,85,58,52,47,54,40,19,38,45,52,33,55,3,34,66,36,35,52,53,5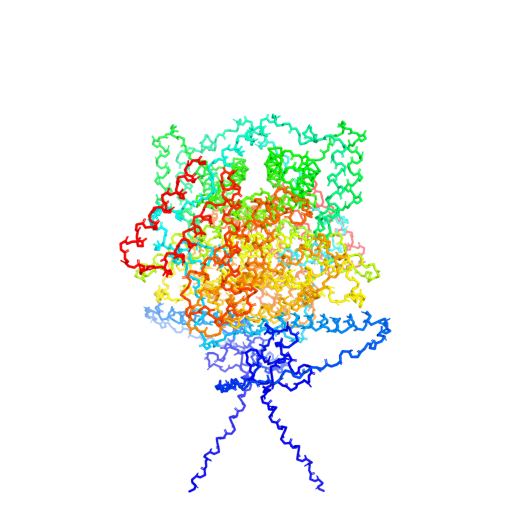0,52,49,22,51,51,49,46,43,51,61,63,64,45,59,70,85,76,39,55,79,39,29,67,78,26,79,65,28,71,61,33,51,49,50,50,50,52,55,43,50,65,54,42,54,58,35,36,52,70,68,55,40,60,57,54,62,50,51,50,46,52,40,45,54,48,46,56,58,43,52,73,73,37,57,78,85,36,68,66,35,51,50,54,47,36,52,52,22,49,51,54,47,50,58,56,67,74,73